Protein AF-0000000084542187 (afdb_homodimer)

Sequence (1370 aa):
MSKRGQSSFRRLLLSRILLLSLPVLLVGQYVTYRKARSALLETARLNLTESAVKKAAGIDEWAKSLRSSLILVAHSSVLQSGEEENFQGFLEEVVSELPFEVNCLQMTNLETNQMVASTCDEGARVQFPQDLWSATQSQNWAVSQSEAHIINVGTAEADKGFFPQHLDDSESDSPEGSRVLLRRQNNQLSLISIAPVYIADGEVNRLRYGLSLESYSLLRGEHTPKSLTGSTVILDEAGTIVAHPNPQWVGLNIRDHADSQRLESLLRSALAGRTNFIHLFAFEPNGEELLAGYHAIESPVFPKNYDSQWVILAVASLDDALYGLKDINSVLVVLILSLIIAIISAALYLSRDLARPLEKLRDYALQVNSIESHVEVPKNLKIREVEQLAQALRTMVDRLQSRAQALAFATKEARVANQLKDEFLRVISHELRTPLNGIINSLNLIQEGFCDDRDEEMEYLQMANDSALHLFDIVNDILDIALIEEGQLSLFLEPTDLGVILQEAIALQTLDLQQKGLDLNLMLSPEPLEVQADRDKLKQVFINIINNAVKFTKAGSITISSKLERFPNWGNAIASNSGQIIKASEQVIVTIVDTGIGVIPEKQSQLFQPFVMVDGSTTRESGGVGLGLVIARRLMEMMGGGIKLDSAGHDQGTTVTIAMPTLQAATPPSQNQKTTRKSKKKVKSMSKRGQSSFRRLLLSRILLLSLPVLLVGQYVTYRKARSALLETARLNLTESAVKKAAGIDEWAKSLRSSLILVAHSSVLQSGEEENFQGFLEEVVSELPFEVNCLQMTNLETNQMVASTCDEGARVQFPQDLWSATQSQNWAVSQSEAHIINVGTAEADKGFFPQHLDDSESDSPEGSRVLLRRQNNQLSLISIAPVYIADGEVNRLRYGLSLESYSLLRGEHTPKSLTGSTVILDEAGTIVAHPNPQWVGLNIRDHADSQRLESLLRSALAGRTNFIHLFAFEPNGEELLAGYHAIESPVFPKNYDSQWVILAVASLDDALYGLKDINSVLVVLILSLIIAIISAALYLSRDLARPLEKLRDYALQVNSIESHVEVPKNLKIREVEQLAQALRTMVDRLQSRAQALAFATKEARVANQLKDEFLRVISHELRTPLNGIINSLNLIQEGFCDDRDEEMEYLQMANDSALHLFDIVNDILDIALIEEGQLSLFLEPTDLGVILQEAIALQTLDLQQKGLDLNLMLSPEPLEVQADRDKLKQVFINIINNAVKFTKAGSITISSKLERFPNWGNAIASNSGQIIKASEQVIVTIVDTGIGVIPEKQSQLFQPFVMVDGSTTRESGGVGLGLVIARRLMEMMGGGIKLDSAGHDQGTTVTIAMPTLQAATPPSQNQKTTRKSKKKVKS

Organism: NCBI:txid376219

Secondary structure (DSSP, 8-state):
---TT-B-HHHHHHHHHHHHHHHHHHHHHHHHHHHHHHHHHHHHHHHHHHHHHHHHHHHHHHHHHHHHHHHHHHTBHHHHHT-GGGHHHHHHHHHHHSSS-EEEEEEEETTTTEEEEE-S-TT--PPPPTTSS-SEEES-----GGG-EEEESSSHHHHHHTS-TT--SS-TT-TTHHHHHHSS-TTEEEEEEEEEEEEEETTEEEEEEEEEEEEEEE------TT--S-EEEEE-TTSBEEE-SSGGGTT-BGGGSTTHHHHHHHHHHHHTT--EEEEESSSSTT---EEEEEEEEE--SSS--TT-EEEEEEEEEHHHHTHHHHHHHHHHHHHHHHHHHHHHHHHHHHHHHHHHHHHHHHHHHHH--STT--PPPP---SBHHHHHHHHHHHHHHHHHHHHHHHHHHHHHHHHHHHHHHHHHHHHHHHHHHHHHHHHHHHHHHHHTT--SSHHHHHHHHHHHHHHHHHHHHHHHHHHHHHHHHHT------EEEEHHHHHHHHHHTTHHHHHHHTPEEEEE--SS--EEEE-HHHHHHHHHHHHHHHHHT-SSSEEEEEEEEEE----------SS-------EEEEEEEEE-SS---HHHHGGGGSTT----SHHHHHH---S-HHHHHHHHHHHTT-EEEEE--STTS-EEEEEEEEBTTT--------------------/---TT-B-HHHHHHHHHHHHHHHHHHHHHHHHHHHHHHHHHHHHHHHHHHHHHHHHHHHHHHHHHHHHHHHHHHTBHHHHHT-GGGHHHHHHHHHHHSSS-EEEEEEEETTT--EEEE-S-TT--PPPPTTSS-SEES-TT---GGG-EEEEBTBHHHHHHTS-TT--SS-TT-TTHHHHHHSS-TTEEEEEEEEEEEEEETTEEEEEEEEEEEEEEE------TT--S-EEEEE-TT-BEEE-SSGGGTT-BGGGSTTHHHHHHHHHHHHTT--EEEEESSSSTT---EEEEEEEEE--SSS--TT-EEEEEEEEEHHHHTHHHHHHHHHHHHHHHHHHHHHHHHHHHHHHHHHHHHHHHHHHHHH--STT--PPPP---SBHHHHHHHHHHHHHHHHHHHHHHHHHHHHHHHHHHHHHHHHHHHHHHHHHHHHHHHHHHHHHHHHTT--SSHHHHHHHHHHHHHHHHHHHHHHHHHHHHHHHHTT------EEEEHHHHHHHHHHTTHHHHHHHTPEEEEE--SS--EEEE-HHHHHHHHHHHHHHHHHT-SSSEEEEEEEEEE----------SS-------EEEEEEEEE-SS---HHHHGGGGSTT----SHHHHHH---S-HHHHHHHHHHHTT-EEEEE--STTS-EEEEEEEEBGGG--------------------

Nearest PDB structures (foldseek):
  4q20-assembly1_A  TM=8.091E-01  e=2.703E-16  Caulobacter vibrioides CB15
  4q20-assembly1_B  TM=7.907E-01  e=6.398E-15  Caulobacter vibrioides CB15
  6qrj-assembly1_A-2  TM=7.492E-01  e=1.316E-12  Caulobacter vibrioides CB15
  6paj-assembly1_A  TM=6.955E-01  e=4.201E-12  Staphylococcus aureus
  6paj-assembly1_B  TM=6.581E-01  e=4.921E-12  Staphylococcus aureus

Radius of gyration: 72.89 Å; Cα contacts (8 Å, |Δi|>4): 2398; chains: 2; bounding box: 86×206×136 Å

pLDDT: mean 79.3, std 17.72, range [17.95, 97.19]

InterPro domains:
  IPR003594 Histidine kinase/HSP90-like ATPase domain [PF02518] (534-662)
  IPR003594 Histidine kinase/HSP90-like ATPase domain [SM00387] (533-664)
  IPR003660 HAMP domain [PS50885] (352-405)
  IPR003660 HAMP domain [SM00304] (352-405)
  IPR003661 Signal transduction histidine kinase, dimerisation/phosphoacceptor domain [PF00512] (421-487)
  IPR003661 Signal transduction histidine kinase, dimerisation/phosphoacceptor domain [SM00388] (420-487)
  IPR003661 Signal transduction histidine kinase, dimerisation/phosphoacceptor domain [cd00082] (418-482)
  IPR004358 Signal transduction histidine kinase-related protein, C-terminal [PR00344] (588-602)
  IPR004358 Signal transduction histidine kinase-related protein, C-terminal [PR00344] (606-616)
  IPR004358 Signal transduction histidine kinase-related protein, C-terminal [PR00344] (623-641)
  IPR004358 Signal transduction histidine kinase-related protein, C-terminal [PR00344] (648-661)
  IPR005467 Histidine kinase domain [PS50109] (427-664)
  IPR036097 Signal transduction histidine kinase, dimerisation/phosphoacceptor domain superfamily [SSF47384] (404-488)
  IPR036890 Histidine kinase/HSP90-like ATPase superfamily [G3DSA:3.30.565.10] (489-665)
  IPR036890 Histidine kinase/HSP90-like ATPase superfamily [SSF55874] (476-664)

Solvent-accessible surface area (backbone atoms only — not comparable to full-atom values): 72085 Å² total; per-residue (Å²): 129,83,61,92,72,48,40,43,59,44,56,46,44,40,52,50,47,47,65,46,43,48,58,52,51,54,52,36,51,51,52,42,50,50,51,43,47,50,40,41,48,52,32,36,41,50,28,10,21,52,32,5,45,52,52,41,50,50,52,52,43,50,51,35,38,51,37,30,50,46,47,36,54,33,43,14,36,65,61,28,64,64,52,67,86,52,44,46,64,36,54,55,34,47,60,72,40,46,57,58,55,69,66,29,43,37,34,28,29,66,84,77,70,40,76,72,30,62,63,47,66,96,80,82,54,78,42,78,73,83,82,75,62,68,61,61,39,72,64,67,74,77,62,54,56,84,57,34,41,27,38,52,71,67,45,72,70,38,49,74,59,30,34,70,69,78,72,55,80,70,78,77,77,46,74,64,66,47,47,66,58,48,68,61,43,75,25,47,46,46,41,32,33,34,27,64,25,48,28,76,53,88,81,34,22,34,58,45,35,34,38,39,38,31,32,52,45,78,49,74,44,68,94,44,77,41,40,41,51,20,29,51,33,30,27,38,73,88,35,31,24,71,28,31,61,51,63,87,50,40,55,41,47,44,77,79,39,84,46,20,68,60,52,49,51,48,50,53,40,21,75,70,70,41,72,46,61,50,82,37,55,44,77,45,92,85,56,48,45,30,35,30,5,30,23,53,43,74,43,72,43,55,79,70,52,97,78,46,32,29,37,24,29,7,38,32,46,43,66,26,49,41,43,54,49,59,58,44,52,54,43,50,52,53,37,52,54,51,47,52,53,34,50,52,53,40,23,53,53,48,26,52,64,60,45,49,50,48,49,54,52,26,51,48,32,62,60,50,74,45,82,82,50,82,73,72,72,82,72,85,56,54,32,40,66,57,40,52,30,41,50,27,44,44,53,28,51,49,52,54,37,52,50,40,50,54,32,48,52,51,28,51,51,31,45,51,55,40,51,54,50,44,54,46,44,37,54,50,27,57,58,53,46,54,37,47,49,48,26,48,51,30,49,47,40,51,75,70,58,70,46,90,46,71,68,52,41,51,50,32,50,48,49,21,44,52,25,46,53,50,48,51,50,52,38,51,50,48,31,49,50,28,28,54,76,68,66,65,64,78,78,65,72,36,88,30,54,49,61,60,42,52,51,54,34,49,60,74,41,43,64,61,34,58,73,52,60,44,45,78,45,80,50,64,58,91,61,87,46,55,26,47,32,30,65,69,60,51,34,50,34,47,35,42,54,51,48,48,41,56,64,48,30,75,58,52,44,38,38,40,35,38,45,81,40,72,45,73,55,68,76,60,76,69,79,81,84,80,76,72,74,81,70,63,49,38,29,39,38,38,38,42,36,25,48,14,49,38,40,48,69,88,50,55,75,48,37,56,31,79,54,34,63,79,91,56,84,64,48,73,71,64,59,80,71,32,45,52,57,26,50,33,37,53,52,31,43,75,53,66,28,40,66,47,78,48,36,89,13,78,62,60,2,38,37,39,39,38,39,34,44,23,52,84,54,64,61,64,79,73,80,62,78,70,73,77,77,75,76,76,63,94,68,84,131,130,84,60,93,72,48,40,42,58,43,56,48,43,40,52,50,48,46,65,45,44,47,58,51,52,54,52,36,50,50,53,43,50,52,50,44,48,50,38,41,49,53,33,36,40,51,28,10,21,50,32,6,45,51,52,41,51,50,52,52,43,49,50,36,38,52,36,30,51,47,47,36,53,33,44,14,36,66,60,27,66,64,51,64,86,53,45,46,63,38,53,55,35,47,61,72,37,46,57,58,56,69,68,28,44,38,34,28,29,67,84,78,71,41,76,71,28,63,64,45,64,97,81,80,56,77,43,77,73,83,81,76,62,69,62,64,40,75,65,95,61,76,62,56,54,84,59,34,41,29,39,53,71,65,46,73,68,38,48,73,60,29,34,71,69,78,73,56,81,69,76,77,79,44,76,64,64,46,47,66,57,49,67,61,43,72,25,46,46,46,41,32,35,34,27,64,25,48,28,76,52,88,84,36,27,33,57,46,34,35,37,38,37,31,30,54,46,79,50,75,44,68,93,43,78,41,39,40,51,20,29,50,33,30,27,39,75,88,34,33,24,70,28,32,63,53,61,87,50,39,57,40,46,43,77,80,38,85,45,22,68,60,51,49,51,48,50,52,40,22,73,71,70,41,71,46,61,49,82,38,56,43,78,46,91,85,56,47,44,30,35,31,5,30,24,54,42,74,42,73,43,55,78,68,50,98,79,44,31,30,37,25,29,7,38,30,46,43,67,26,48,41,44,52,50,59,58,44,50,54,43,51,53,53,39,51,54,49,46,52,52,34,51,53,52,39,24,52,54,48,26,52,64,62,44,49,49,48,48,53,53,26,51,50,30,62,59,53,75,46,83,80,50,83,73,72,69,81,72,84,57,52,31,39,67,56,41,51,30,42,51,25,42,44,54,27,50,49,51,53,36,52,50,39,49,52,33,49,51,49,29,51,54,29,47,51,55,38,50,53,50,42,54,46,43,37,53,51,28,56,59,53,47,54,38,47,47,48,25,48,53,30,48,46,41,50,76,71,59,71,46,90,46,71,68,52,40,50,49,32,50,47,49,20,43,53,24,47,54,49,48,51,51,52,39,50,49,48,31,49,50,28,29,53,76,68,66,64,63,79,80,65,70,36,86,30,54,48,61,62,41,51,50,53,34,48,60,74,42,44,67,60,35,58,73,51,60,42,44,78,45,80,50,63,57,90,61,88,44,55,25,45,31,29,64,68,59,51,32,48,36,46,36,42,53,50,50,49,41,54,66,45,29,75,59,52,44,36,38,41,35,40,45,81,41,73,45,74,58,68,78,61,80,78,75,84,82,79,76,72,75,83,70,68,50,40,30,38,36,38,37,39,35,25,49,15,47,38,40,48,69,87,51,55,74,47,38,56,31,80,55,33,62,78,91,56,83,64,48,74,71,63,59,80,70,31,45,53,59,26,50,33,37,52,52,30,43,74,54,67,27,41,64,47,78,48,38,88,13,79,62,59,1,37,36,38,38,37,39,35,42,24,52,84,56,66,63,66,78,74,79,64,74,68,74,74,72,74,76,74,58,93,78,80,130

Structure (mmCIF, N/CA/C/O backbone):
data_AF-0000000084542187-model_v1
#
loop_
_entity.id
_entity.type
_entity.pdbx_description
1 polymer 'histidine kinase'
#
loop_
_atom_site.group_PDB
_atom_site.id
_atom_site.type_symbol
_atom_site.label_atom_id
_atom_site.label_alt_id
_atom_site.label_comp_id
_atom_site.label_asym_id
_atom_site.label_entity_id
_atom_site.label_seq_id
_atom_site.pdbx_PDB_ins_code
_atom_site.Cartn_x
_atom_site.Cartn_y
_atom_site.Cartn_z
_atom_site.occupancy
_atom_site.B_iso_or_equiv
_atom_site.auth_seq_id
_atom_site.auth_comp_id
_atom_site.auth_asym_id
_atom_site.auth_atom_id
_atom_site.pdbx_PDB_model_num
ATOM 1 N N . MET A 1 1 ? 19.984 19.484 5.375 1 29.05 1 MET A N 1
ATOM 2 C CA . MET A 1 1 ? 20.516 18.125 5.562 1 29.05 1 MET A CA 1
ATOM 3 C C . MET A 1 1 ? 19.422 17.188 6.066 1 29.05 1 MET A C 1
ATOM 5 O O . MET A 1 1 ? 18.797 17.453 7.105 1 29.05 1 MET A O 1
ATOM 9 N N . SER A 1 2 ? 18.891 16.453 5.164 1 40.81 2 SER A N 1
ATOM 10 C CA . SER A 1 2 ? 17.812 15.492 5.406 1 40.81 2 SER A CA 1
ATOM 11 C C . SER A 1 2 ? 18.172 14.516 6.52 1 40.81 2 SER A C 1
ATOM 13 O O . SER A 1 2 ? 19.172 13.805 6.43 1 40.81 2 SER A O 1
ATOM 15 N N . LYS A 1 3 ? 17.938 14.773 7.625 1 46 3 LYS A N 1
ATOM 16 C CA . LYS A 1 3 ? 18.328 13.93 8.75 1 46 3 LYS A CA 1
ATOM 17 C C . LYS A 1 3 ? 17.984 12.469 8.492 1 46 3 LYS A C 1
ATOM 19 O O . LYS A 1 3 ? 16.922 12.172 7.922 1 46 3 LYS A O 1
ATOM 24 N N . ARG A 1 4 ? 18.859 11.531 8.648 1 50.44 4 ARG A N 1
ATOM 25 C CA . ARG A 1 4 ? 19.094 10.117 8.367 1 50.44 4 ARG A CA 1
ATOM 26 C C . ARG A 1 4 ? 17.875 9.281 8.688 1 50.44 4 ARG A C 1
ATOM 28 O O . ARG A 1 4 ? 17.672 8.211 8.102 1 50.44 4 ARG A O 1
ATOM 35 N N . GLY A 1 5 ? 16.906 9.688 9.547 1 53.62 5 GLY A N 1
ATOM 36 C CA . GLY A 1 5 ? 15.859 8.812 10.055 1 53.62 5 GLY A CA 1
ATOM 37 C C . GLY A 1 5 ? 14.5 9.109 9.461 1 53.62 5 GLY A C 1
ATOM 38 O O . GLY A 1 5 ? 13.5 8.484 9.836 1 53.62 5 GLY A O 1
ATOM 39 N N . GLN A 1 6 ? 14.438 10.094 8.602 1 61.91 6 GLN A N 1
ATOM 40 C CA . GLN A 1 6 ? 13.086 10.414 8.148 1 61.91 6 GLN A CA 1
ATOM 41 C C . GLN A 1 6 ? 12.805 9.805 6.777 1 61.91 6 GLN A C 1
ATOM 43 O O . GLN A 1 6 ? 13.609 9.93 5.855 1 61.91 6 GLN A O 1
ATOM 48 N N . SER A 1 7 ? 11.898 8.773 6.762 1 69.94 7 SER A N 1
ATOM 49 C CA . SER A 1 7 ? 11.547 8.156 5.484 1 69.94 7 SER A CA 1
ATOM 50 C C . SER A 1 7 ? 10.406 8.906 4.809 1 69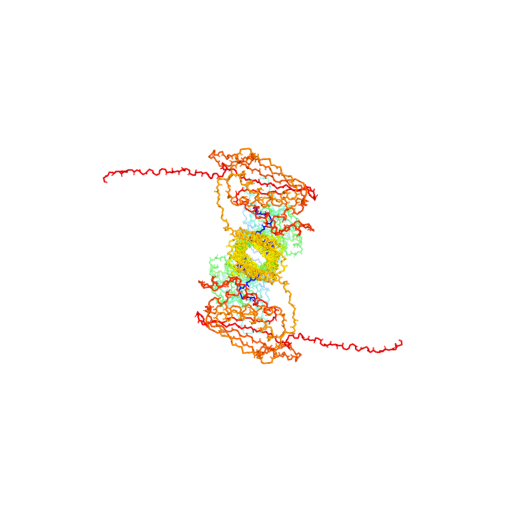.94 7 SER A C 1
ATOM 52 O O . SER A 1 7 ? 9.555 9.492 5.48 1 69.94 7 SER A O 1
ATOM 54 N N . SER A 1 8 ? 10.523 9.141 3.506 1 76.62 8 SER A N 1
ATOM 55 C CA . SER A 1 8 ? 9.469 9.766 2.709 1 76.62 8 SER A CA 1
ATOM 56 C C . SER A 1 8 ? 8.258 8.852 2.578 1 76.62 8 SER A C 1
ATOM 58 O O . SER A 1 8 ? 8.344 7.656 2.861 1 76.62 8 SER A O 1
ATOM 60 N N . PHE A 1 9 ? 7.059 9.398 2.346 1 78.94 9 PHE A N 1
ATOM 61 C CA . PHE A 1 9 ? 5.852 8.617 2.08 1 78.94 9 PHE A CA 1
ATOM 62 C C . PHE A 1 9 ? 6.133 7.504 1.081 1 78.94 9 PHE A C 1
ATOM 64 O O . PHE A 1 9 ? 5.684 6.371 1.263 1 78.94 9 PHE A O 1
ATOM 71 N N . ARG A 1 10 ? 6.945 7.832 0.007 1 74.81 10 ARG A N 1
ATOM 72 C CA . ARG A 1 10 ? 7.234 6.879 -1.06 1 74.81 10 ARG A CA 1
ATOM 73 C C . ARG A 1 10 ? 8.023 5.684 -0.527 1 74.81 10 ARG A C 1
ATOM 75 O O . ARG A 1 10 ? 7.664 4.535 -0.789 1 74.81 10 ARG A O 1
ATOM 82 N N . ARG A 1 11 ? 9 5.977 0.173 1 75.81 11 ARG A N 1
ATOM 83 C CA . ARG A 1 11 ? 9.859 4.91 0.678 1 75.81 11 ARG A CA 1
ATOM 84 C C . ARG A 1 11 ? 9.133 4.066 1.72 1 75.81 11 ARG A C 1
ATOM 86 O O . ARG A 1 11 ? 9.297 2.844 1.76 1 75.81 11 ARG A O 1
ATOM 93 N N . LEU A 1 12 ? 8.328 4.734 2.492 1 77.81 12 LEU A N 1
ATOM 94 C CA . LEU A 1 12 ? 7.617 4.008 3.535 1 77.81 12 LEU A CA 1
ATOM 95 C C . LEU A 1 12 ? 6.547 3.1 2.93 1 77.81 12 LEU A C 1
ATOM 97 O O . LEU A 1 12 ? 6.426 1.936 3.316 1 77.81 12 LEU A O 1
ATOM 101 N N . LEU A 1 13 ? 5.82 3.648 1.978 1 78.75 13 LEU A N 1
ATOM 102 C CA . LEU A 1 13 ? 4.785 2.857 1.326 1 78.75 13 LEU A CA 1
ATOM 103 C C . LEU A 1 13 ? 5.391 1.677 0.576 1 78.75 13 LEU A C 1
ATOM 105 O O . LEU A 1 13 ? 4.914 0.545 0.701 1 78.75 13 LEU A O 1
ATOM 109 N N . LEU A 1 14 ? 6.512 1.955 -0.13 1 78.25 14 LEU A N 1
ATOM 110 C CA . LEU A 1 14 ? 7.164 0.913 -0.914 1 78.25 14 LEU A CA 1
ATOM 111 C C . LEU A 1 14 ? 7.742 -0.169 -0.007 1 78.25 14 LEU A C 1
ATOM 113 O O . LEU A 1 14 ? 7.523 -1.36 -0.239 1 78.25 14 LEU A O 1
ATOM 117 N N . SER A 1 15 ? 8.43 0.239 0.986 1 77.56 15 SER A N 1
ATOM 118 C CA . SER A 1 15 ? 9.086 -0.723 1.863 1 77.56 15 SER A CA 1
ATOM 119 C C . SER A 1 15 ? 8.062 -1.554 2.637 1 77.56 15 SER A C 1
ATOM 121 O O . SER A 1 15 ? 8.211 -2.773 2.75 1 77.56 15 SER A O 1
ATOM 123 N N . ARG A 1 16 ? 7.047 -1.008 3.041 1 76.88 16 ARG A N 1
ATOM 124 C CA . ARG A 1 16 ? 6.086 -1.729 3.867 1 76.88 16 ARG A CA 1
ATOM 125 C C . ARG A 1 16 ? 5.215 -2.646 3.018 1 76.88 16 ARG A C 1
ATOM 127 O O . ARG A 1 16 ? 4.922 -3.777 3.414 1 76.88 16 ARG A O 1
ATOM 134 N N . ILE A 1 17 ? 4.828 -2.143 1.837 1 76.56 17 ILE A N 1
ATOM 135 C CA . ILE A 1 17 ? 4.012 -2.969 0.957 1 76.56 17 ILE A CA 1
ATOM 136 C C . ILE A 1 17 ? 4.832 -4.148 0.443 1 76.56 17 ILE A C 1
ATOM 138 O O . ILE A 1 17 ? 4.355 -5.285 0.431 1 76.56 17 ILE A O 1
ATOM 142 N N . LEU A 1 18 ? 6.086 -3.844 0.124 1 76.81 18 LEU A N 1
ATOM 143 C CA . LEU A 1 18 ? 6.953 -4.902 -0.381 1 76.81 18 LEU A CA 1
ATOM 144 C C . LEU A 1 18 ? 7.301 -5.895 0.722 1 76.81 18 LEU A C 1
ATOM 146 O O . LEU A 1 18 ? 7.375 -7.102 0.476 1 76.81 18 LEU A O 1
ATOM 150 N N . LEU A 1 19 ? 7.477 -5.453 1.941 1 77.06 19 LEU A N 1
ATOM 151 C CA . LEU A 1 19 ? 7.844 -6.305 3.066 1 77.06 19 LEU A CA 1
ATOM 152 C C . LEU A 1 19 ? 6.711 -7.273 3.404 1 77.06 19 LEU A C 1
ATOM 154 O O . LEU A 1 19 ? 6.965 -8.422 3.781 1 77.06 19 LEU A O 1
ATOM 158 N N . LEU A 1 20 ? 5.5 -6.918 3.117 1 75.19 20 LEU A N 1
ATOM 159 C CA . LEU A 1 20 ? 4.383 -7.781 3.479 1 75.19 20 LEU A CA 1
ATOM 160 C C . LEU A 1 20 ? 3.959 -8.648 2.295 1 75.19 20 LEU A C 1
ATOM 162 O O . LEU A 1 20 ? 3.586 -9.805 2.473 1 75.19 20 LEU A O 1
ATOM 166 N N . SER A 1 21 ? 4.102 -8.094 1.092 1 76.5 21 SER A N 1
ATOM 167 C CA . SER A 1 21 ? 3.584 -8.812 -0.068 1 76.5 21 SER A CA 1
ATOM 168 C C . SER A 1 21 ? 4.633 -9.758 -0.644 1 76.5 21 SER A C 1
ATOM 170 O O . SER A 1 21 ? 4.297 -10.836 -1.139 1 76.5 21 SER A O 1
ATOM 172 N N . LEU A 1 22 ? 5.945 -9.461 -0.521 1 78.56 22 LEU A N 1
ATOM 173 C CA . LEU A 1 22 ? 6.992 -10.227 -1.188 1 78.56 22 LEU A CA 1
ATOM 174 C C . LEU A 1 22 ? 7.133 -11.609 -0.567 1 78.56 22 LEU A C 1
ATOM 176 O O . LEU A 1 22 ? 7.207 -12.609 -1.283 1 78.56 22 LEU A O 1
ATOM 180 N N . PRO A 1 23 ? 7.113 -11.727 0.768 1 78.44 23 PRO A N 1
ATOM 181 C CA . PRO A 1 23 ? 7.203 -13.078 1.329 1 78.44 23 PRO A CA 1
ATOM 182 C C . PRO A 1 23 ? 6.02 -13.961 0.933 1 78.44 23 PRO A C 1
ATOM 184 O O . PRO A 1 23 ? 6.195 -15.156 0.674 1 78.44 23 PRO A O 1
ATOM 187 N N . VAL A 1 24 ? 4.836 -13.469 0.835 1 76.94 24 VAL A N 1
ATOM 188 C CA . VAL A 1 24 ? 3.65 -14.227 0.457 1 76.94 24 VAL A CA 1
ATOM 189 C C . VAL A 1 24 ? 3.758 -14.664 -1.003 1 76.94 24 VAL A C 1
ATOM 191 O O . VAL A 1 24 ? 3.4 -15.797 -1.349 1 76.94 24 VAL A O 1
ATOM 194 N N . LEU A 1 25 ? 4.328 -13.805 -1.816 1 78.69 25 LEU A N 1
ATOM 195 C CA . LEU A 1 25 ? 4.5 -14.125 -3.23 1 78.69 25 LEU A CA 1
ATOM 196 C C . LEU A 1 25 ? 5.547 -15.211 -3.42 1 78.69 25 LEU A C 1
ATOM 198 O O . LEU A 1 25 ? 5.34 -16.156 -4.188 1 78.69 25 LEU A O 1
ATOM 202 N N . LEU A 1 26 ? 6.648 -15.164 -2.672 1 81.88 26 LEU A N 1
ATOM 203 C CA . LEU A 1 26 ? 7.73 -16.125 -2.807 1 81.88 26 LEU A CA 1
ATOM 204 C C . LEU A 1 26 ? 7.32 -17.484 -2.25 1 81.88 26 LEU A C 1
ATOM 206 O O . LEU A 1 26 ? 7.582 -18.531 -2.865 1 81.88 26 LEU A O 1
ATOM 210 N N . VAL A 1 27 ? 6.625 -17.469 -1.09 1 81.06 27 VAL A N 1
ATOM 211 C CA . VAL A 1 27 ? 6.141 -18.719 -0.508 1 81.06 27 VAL A CA 1
ATOM 212 C C . VAL A 1 27 ? 5.066 -19.328 -1.406 1 81.06 27 VAL A C 1
ATOM 214 O O . VAL A 1 27 ? 5.039 -20.547 -1.621 1 81.06 27 VAL A O 1
ATOM 217 N N . GLY A 1 28 ? 4.195 -18.469 -1.953 1 76.88 28 GLY A N 1
ATOM 218 C CA . GLY A 1 28 ? 3.172 -18.953 -2.867 1 76.88 28 GLY A CA 1
ATOM 219 C C . GLY A 1 28 ? 3.74 -19.578 -4.125 1 76.88 28 GLY A C 1
ATOM 220 O O . GLY A 1 28 ? 3.271 -20.625 -4.57 1 76.88 28 GLY A O 1
ATOM 221 N N . GLN A 1 29 ? 4.801 -19.016 -4.66 1 79.75 29 GLN A N 1
ATOM 222 C CA . GLN A 1 29 ? 5.461 -19.562 -5.836 1 79.75 29 GLN A CA 1
ATOM 223 C C . GLN A 1 29 ? 6.102 -20.922 -5.523 1 79.75 29 GLN A C 1
ATOM 225 O O . GLN A 1 29 ? 5.988 -21.859 -6.312 1 79.75 29 GLN A O 1
ATOM 230 N N . TYR A 1 30 ? 6.656 -21 -4.363 1 84.06 30 TYR A N 1
ATOM 231 C CA . TYR A 1 30 ? 7.328 -22.234 -3.959 1 84.06 30 TYR A CA 1
ATOM 232 C C . TYR A 1 30 ? 6.32 -23.359 -3.758 1 84.06 30 TYR A C 1
ATOM 234 O O . TYR A 1 30 ? 6.535 -24.484 -4.219 1 84.06 30 TYR A O 1
ATOM 242 N N . VAL A 1 31 ? 5.266 -23.047 -3.146 1 81.5 31 VAL A N 1
ATOM 243 C CA . VAL A 1 31 ? 4.254 -24.062 -2.855 1 81.5 31 VAL A CA 1
ATOM 244 C C . VAL A 1 31 ? 3.576 -24.5 -4.152 1 81.5 31 VAL A C 1
ATOM 246 O O . VAL A 1 31 ? 3.311 -25.688 -4.348 1 81.5 31 VAL A O 1
ATOM 249 N N . THR A 1 32 ? 3.287 -23.531 -5.039 1 79.88 32 THR A N 1
ATOM 250 C CA . THR A 1 32 ? 2.67 -23.875 -6.316 1 79.88 32 THR A CA 1
ATOM 251 C C . THR A 1 32 ? 3.605 -24.734 -7.156 1 79.88 32 THR A C 1
ATOM 253 O O . THR A 1 32 ? 3.174 -25.734 -7.754 1 79.88 32 THR A O 1
ATOM 256 N N . TYR A 1 33 ? 4.871 -24.391 -7.156 1 85 33 TYR A N 1
ATOM 257 C CA . TYR A 1 33 ? 5.863 -25.156 -7.906 1 85 33 TYR A CA 1
ATOM 258 C C . TYR A 1 33 ? 5.977 -26.578 -7.367 1 85 33 TYR A C 1
ATOM 260 O O . TYR A 1 33 ? 5.996 -27.547 -8.141 1 85 33 TYR A O 1
ATOM 268 N N . ARG A 1 34 ? 5.988 -26.719 -6.07 1 84.12 34 ARG A N 1
ATOM 269 C CA . ARG A 1 34 ? 6.125 -28.031 -5.453 1 84.12 34 ARG A CA 1
ATOM 270 C C . ARG A 1 34 ? 4.891 -28.891 -5.711 1 84.12 34 ARG A C 1
ATOM 272 O O . ARG A 1 34 ? 5.008 -30.094 -5.969 1 84.12 34 ARG A O 1
ATOM 279 N N . LYS A 1 35 ? 3.797 -28.312 -5.664 1 83.12 35 LYS A N 1
ATOM 280 C CA . LYS A 1 35 ? 2.568 -29.062 -5.91 1 83.12 35 LYS A CA 1
ATOM 281 C C . LYS A 1 35 ? 2.461 -29.469 -7.371 1 83.12 35 LYS A C 1
ATOM 283 O O . LYS A 1 35 ? 2.025 -30.594 -7.676 1 83.12 35 LYS A O 1
ATOM 288 N N . ALA A 1 36 ? 2.832 -28.562 -8.25 1 83.38 36 ALA A N 1
ATOM 289 C CA . ALA A 1 36 ? 2.859 -28.906 -9.664 1 83.38 36 ALA A CA 1
ATOM 290 C C . ALA A 1 36 ? 3.834 -30.047 -9.938 1 83.38 36 ALA A C 1
ATOM 292 O O . ALA A 1 36 ? 3.512 -30.984 -10.672 1 83.38 36 ALA A O 1
ATOM 293 N N . ARG A 1 37 ? 4.945 -29.906 -9.297 1 86.25 37 ARG A N 1
ATOM 294 C CA . ARG A 1 37 ? 5.953 -30.953 -9.461 1 86.25 37 ARG A CA 1
ATOM 295 C C . ARG A 1 37 ? 5.438 -32.281 -8.945 1 86.25 37 ARG A C 1
ATOM 297 O O . ARG A 1 37 ? 5.598 -33.312 -9.609 1 86.25 37 ARG A O 1
ATOM 304 N N . SER A 1 38 ? 4.77 -32.312 -7.816 1 86.25 38 SER A N 1
ATOM 305 C CA . SER A 1 38 ? 4.238 -33.531 -7.238 1 86.25 38 SER A CA 1
ATOM 306 C C . SER A 1 38 ? 3.15 -34.125 -8.117 1 86.25 38 SER A C 1
ATOM 308 O O . SER A 1 38 ? 3.1 -35.344 -8.305 1 86.25 38 SER A O 1
ATOM 310 N N . ALA A 1 39 ? 2.33 -33.312 -8.641 1 83.44 39 ALA A N 1
ATOM 311 C CA . ALA A 1 39 ? 1.254 -33.781 -9.508 1 83.44 39 ALA A CA 1
ATOM 312 C C . ALA A 1 39 ? 1.812 -34.406 -10.781 1 83.44 39 ALA A C 1
ATOM 314 O O . ALA A 1 39 ? 1.364 -35.5 -11.195 1 83.44 39 ALA A O 1
ATOM 315 N N . LEU A 1 40 ? 2.771 -33.812 -11.375 1 86.5 40 LEU A N 1
ATOM 316 C CA . LEU A 1 40 ? 3.375 -34.344 -12.594 1 86.5 40 LEU A CA 1
ATOM 317 C C . LEU A 1 40 ? 4.152 -35.625 -12.32 1 86.5 40 LEU A C 1
ATOM 319 O O . LEU A 1 40 ? 4.152 -36.531 -13.141 1 86.5 40 LEU A O 1
ATOM 323 N N . LEU A 1 41 ? 4.777 -35.625 -11.148 1 88.12 41 LEU A N 1
ATOM 324 C CA . LEU A 1 41 ? 5.539 -36.812 -10.773 1 88.12 41 LEU A CA 1
ATOM 325 C C . LEU A 1 41 ? 4.617 -38 -10.586 1 88.12 41 LEU A C 1
ATOM 327 O O . LEU A 1 41 ? 4.941 -39.125 -11.008 1 88.12 41 LEU A O 1
ATOM 331 N N . GLU A 1 42 ? 3.486 -37.781 -9.984 1 87 42 GLU A N 1
ATOM 332 C CA . GLU A 1 42 ? 2.531 -38.875 -9.766 1 87 42 GLU A CA 1
ATOM 333 C C . GLU A 1 42 ? 1.99 -39.406 -11.094 1 87 42 GLU A C 1
ATOM 335 O O . GLU A 1 42 ? 1.829 -40.625 -11.258 1 87 42 GLU A O 1
ATOM 340 N N . THR A 1 43 ? 1.733 -38.5 -11.961 1 87.25 43 THR A N 1
ATOM 341 C CA . THR A 1 43 ? 1.27 -38.906 -13.281 1 87.25 43 THR A CA 1
ATOM 342 C C . THR A 1 43 ? 2.346 -39.719 -14.008 1 87.25 43 THR A C 1
ATOM 344 O O . THR A 1 43 ? 2.057 -40.75 -14.625 1 87.25 43 THR A O 1
ATOM 347 N N . ALA A 1 44 ? 3.531 -39.219 -13.969 1 89.88 44 ALA A N 1
ATOM 348 C CA . ALA A 1 44 ? 4.641 -39.906 -14.633 1 89.88 44 ALA A CA 1
ATOM 349 C C . ALA A 1 44 ? 4.867 -41.281 -14.047 1 89.88 44 ALA A C 1
ATOM 351 O O . ALA A 1 44 ? 5.062 -42.25 -14.789 1 89.88 44 ALA A O 1
ATOM 352 N N . ARG A 1 45 ? 4.793 -41.406 -12.727 1 88.94 45 ARG A N 1
ATOM 353 C CA . ARG A 1 45 ? 4.996 -42.656 -12.031 1 88.94 45 ARG A CA 1
ATOM 354 C C . ARG A 1 45 ? 3.951 -43.688 -12.453 1 88.94 45 ARG A C 1
ATOM 356 O O . ARG A 1 45 ? 4.285 -44.844 -12.75 1 88.94 45 ARG A O 1
ATOM 363 N N . LEU A 1 46 ? 2.771 -43.281 -12.508 1 88.5 46 LEU A N 1
ATOM 364 C CA . LEU A 1 46 ? 1.685 -44.188 -12.859 1 88.5 46 LEU A CA 1
ATOM 365 C C . LEU A 1 46 ? 1.809 -44.656 -14.305 1 88.5 46 LEU A C 1
ATOM 367 O O . LEU A 1 46 ? 1.671 -45.844 -14.594 1 88.5 46 LEU A O 1
ATOM 371 N N . ASN A 1 47 ? 2.062 -43.75 -15.203 1 90.69 47 ASN A N 1
ATOM 372 C CA . ASN A 1 47 ? 2.111 -44.094 -16.625 1 90.69 47 ASN A CA 1
ATOM 373 C C . ASN A 1 47 ? 3.344 -44.938 -16.953 1 90.69 47 ASN A C 1
ATOM 375 O O . ASN A 1 47 ? 3.293 -45.812 -17.828 1 90.69 47 ASN A O 1
ATOM 379 N N . LEU A 1 48 ? 4.426 -44.688 -16.281 1 90.5 48 LEU A N 1
ATOM 380 C CA . LEU A 1 48 ? 5.609 -45.5 -16.484 1 90.5 48 LEU A CA 1
ATOM 381 C C . LEU A 1 48 ? 5.383 -46.906 -15.961 1 90.5 48 LEU A C 1
ATOM 383 O O . LEU A 1 48 ? 5.859 -47.906 -16.547 1 90.5 48 LEU A O 1
ATOM 387 N N . THR A 1 49 ? 4.699 -47 -14.844 1 91 49 THR A N 1
ATOM 388 C CA . THR A 1 49 ? 4.367 -48.312 -14.305 1 91 49 THR A CA 1
ATOM 389 C C . THR A 1 49 ? 3.457 -49.094 -15.258 1 91 49 THR A C 1
ATOM 391 O O . THR A 1 49 ? 3.672 -50.281 -15.516 1 91 49 THR A O 1
ATOM 394 N N . GLU A 1 50 ? 2.49 -48.375 -15.766 1 89.31 50 GLU A N 1
ATOM 395 C CA . GLU A 1 50 ? 1.607 -49 -16.734 1 89.31 50 GLU A CA 1
ATOM 396 C C . GLU A 1 50 ? 2.373 -49.406 -18 1 89.31 50 GLU A C 1
ATOM 398 O O . GLU A 1 50 ? 2.082 -50.438 -18.609 1 89.31 50 GLU A O 1
ATOM 403 N N . SER A 1 51 ? 3.281 -48.562 -18.391 1 90.88 51 SER A N 1
ATOM 404 C CA . SER A 1 51 ? 4.117 -48.875 -19.547 1 90.88 51 SER A CA 1
ATOM 405 C C . SER A 1 51 ? 4.945 -50.125 -19.297 1 90.88 51 SER A C 1
ATOM 407 O O . SER A 1 51 ? 5.074 -51 -20.188 1 90.88 51 SER A O 1
ATOM 409 N N . ALA A 1 52 ? 5.496 -50.25 -18.094 1 91.56 52 ALA A N 1
ATOM 410 C CA . ALA A 1 52 ? 6.281 -51.406 -17.75 1 91.56 52 ALA A CA 1
ATOM 411 C C . ALA A 1 52 ? 5.434 -52.688 -17.797 1 91.56 52 ALA A C 1
ATOM 413 O O . ALA A 1 52 ? 5.887 -53.719 -18.281 1 91.56 52 ALA A O 1
ATOM 414 N N . VAL A 1 53 ? 4.254 -52.594 -17.312 1 90.31 53 VAL A N 1
ATOM 415 C CA . VAL A 1 53 ? 3.342 -53.719 -17.328 1 90.31 53 VAL A CA 1
ATOM 416 C C . VAL A 1 53 ? 3.053 -54.125 -18.766 1 90.31 53 VAL A C 1
ATOM 418 O O . VAL A 1 53 ? 3.08 -55.312 -19.094 1 90.31 53 VAL A O 1
ATOM 421 N N . LYS A 1 54 ? 2.82 -53.188 -19.594 1 88.5 54 LYS A N 1
ATOM 422 C CA . LYS A 1 54 ? 2.512 -53.469 -20.984 1 88.5 54 LYS A CA 1
ATOM 423 C C . LYS A 1 54 ? 3.723 -54.062 -21.703 1 88.5 54 LYS A C 1
ATOM 425 O O . LYS A 1 54 ? 3.586 -55 -22.5 1 88.5 54 LYS A O 1
ATOM 430 N N . LYS A 1 55 ? 4.848 -53.5 -21.469 1 90.88 55 LYS A N 1
ATOM 431 C CA . LYS A 1 55 ? 6.074 -54 -22.078 1 90.88 55 LYS A CA 1
ATOM 432 C C . LYS A 1 55 ? 6.355 -55.438 -21.625 1 90.88 55 LYS A C 1
ATOM 434 O O . LYS A 1 55 ? 6.77 -56.281 -22.422 1 90.88 55 LYS A O 1
ATOM 439 N N . ALA A 1 56 ? 6.125 -55.688 -20.359 1 91.88 56 ALA A N 1
ATOM 440 C CA . ALA A 1 56 ? 6.312 -57.031 -19.812 1 91.88 56 ALA A CA 1
ATOM 441 C C . ALA A 1 56 ? 5.367 -58.031 -20.469 1 91.88 56 ALA A C 1
ATOM 443 O O . ALA A 1 56 ? 5.777 -59.125 -20.828 1 91.88 56 ALA A O 1
ATOM 444 N N . ALA A 1 57 ? 4.191 -57.594 -20.625 1 88.81 57 ALA A N 1
ATOM 445 C CA . ALA A 1 57 ? 3.219 -58.469 -21.297 1 88.81 57 ALA A CA 1
ATOM 446 C C . ALA A 1 57 ? 3.635 -58.75 -22.734 1 88.81 57 ALA A C 1
ATOM 448 O O . ALA A 1 57 ? 3.488 -59.906 -23.203 1 88.81 57 ALA A O 1
ATOM 449 N N . GLY A 1 58 ? 4.133 -57.75 -23.391 1 88.62 58 GLY A N 1
ATOM 450 C CA . GLY A 1 58 ? 4.602 -57.938 -24.75 1 88.62 58 GLY A CA 1
ATOM 451 C C . GLY A 1 58 ? 5.746 -58.938 -24.859 1 88.62 58 GLY A C 1
ATOM 452 O O . GLY A 1 58 ? 5.758 -59.781 -25.766 1 88.62 58 GLY A O 1
ATOM 453 N N . ILE A 1 59 ? 6.621 -58.875 -23.984 1 90.81 59 ILE A N 1
ATOM 454 C CA . ILE A 1 59 ? 7.781 -59.75 -23.984 1 90.81 59 ILE A CA 1
ATOM 455 C C . ILE A 1 59 ? 7.34 -61.188 -23.656 1 90.81 59 ILE A C 1
ATOM 457 O O . ILE A 1 59 ? 7.809 -62.125 -24.266 1 90.81 59 ILE A O 1
ATOM 461 N N . ASP A 1 60 ? 6.492 -61.312 -22.719 1 90.56 60 ASP A N 1
ATOM 462 C CA . ASP A 1 60 ? 5.973 -62.594 -22.344 1 90.56 60 ASP A CA 1
ATOM 463 C C . ASP A 1 60 ? 5.246 -63.281 -23.5 1 90.56 60 ASP A C 1
ATOM 465 O O . ASP A 1 60 ? 5.457 -64.438 -23.781 1 90.56 60 ASP A O 1
ATOM 469 N N . GLU A 1 61 ? 4.461 -62.5 -24.141 1 87.81 61 GLU A N 1
ATOM 470 C CA . GLU A 1 61 ? 3.723 -63.031 -25.281 1 87.81 61 GLU A CA 1
ATOM 471 C C . GLU A 1 61 ? 4.664 -63.406 -26.422 1 87.81 61 GLU A C 1
ATOM 473 O O . GLU A 1 61 ? 4.453 -64.438 -27.094 1 87.81 61 GLU A O 1
ATOM 478 N N . TRP A 1 62 ? 5.625 -62.625 -26.641 1 89.88 62 TRP A N 1
ATOM 479 C CA . TRP A 1 62 ? 6.617 -62.906 -27.672 1 89.88 62 TRP A CA 1
ATOM 480 C C . TRP A 1 62 ? 7.34 -64.188 -27.375 1 89.88 62 TRP A C 1
ATOM 482 O O . TRP A 1 62 ? 7.496 -65.062 -28.266 1 89.88 62 TRP A O 1
ATOM 492 N N . ALA A 1 63 ? 7.711 -64.438 -26.188 1 90.5 63 ALA A N 1
ATOM 493 C CA . ALA A 1 63 ? 8.406 -65.625 -25.797 1 90.5 63 ALA A CA 1
ATOM 494 C C . ALA A 1 63 ? 7.512 -66.875 -25.969 1 90.5 63 ALA A C 1
ATOM 496 O O . ALA A 1 63 ? 7.953 -67.875 -26.484 1 90.5 63 ALA A O 1
ATOM 497 N N . LYS A 1 64 ? 6.328 -66.688 -25.594 1 88.25 64 LYS A N 1
ATOM 498 C CA . LYS A 1 64 ? 5.383 -67.812 -25.75 1 88.25 64 LYS A CA 1
ATOM 499 C C . LYS A 1 64 ? 5.148 -68.125 -27.234 1 88.25 64 LYS A C 1
ATOM 501 O O . LYS A 1 64 ? 5.039 -69.312 -27.609 1 88.25 64 LYS A O 1
ATOM 506 N N . SER A 1 65 ? 5.078 -67.062 -27.969 1 90.5 65 SER A N 1
ATOM 507 C CA . SER A 1 65 ? 4.887 -67.25 -29.391 1 90.5 65 SER A CA 1
ATOM 508 C C . SER A 1 65 ? 6.07 -68 -30.031 1 90.5 65 SER A C 1
ATOM 510 O O . SER A 1 65 ? 5.891 -68.812 -30.906 1 90.5 65 SER A O 1
ATOM 512 N N . LEU A 1 66 ? 7.199 -67.625 -29.625 1 91.12 66 LEU A N 1
ATOM 513 C CA . LEU A 1 66 ? 8.406 -68.312 -30.125 1 91.12 66 LEU A CA 1
ATOM 514 C C . LEU A 1 66 ? 8.383 -69.812 -29.812 1 91.12 66 LEU A C 1
ATOM 516 O O . LEU A 1 66 ? 8.617 -70.625 -30.703 1 91.12 66 LEU A O 1
ATOM 520 N N . ARG A 1 67 ? 8.07 -70.125 -28.656 1 90.25 67 ARG A N 1
ATOM 521 C CA . ARG A 1 67 ? 8.039 -71.5 -28.234 1 90.25 67 ARG A CA 1
ATOM 522 C C . ARG A 1 67 ? 6.977 -72.312 -28.984 1 90.25 67 ARG A C 1
ATOM 524 O O . ARG A 1 67 ? 7.246 -73.375 -29.516 1 90.25 67 ARG A O 1
ATOM 531 N N . SER A 1 68 ? 5.859 -71.688 -29 1 89.62 68 SER A N 1
ATOM 532 C CA . SER A 1 68 ? 4.734 -72.375 -29.656 1 89.62 68 SER A CA 1
ATOM 533 C C . SER A 1 68 ? 4.988 -72.562 -31.141 1 89.62 68 SER A C 1
ATOM 535 O O . SER A 1 68 ? 4.727 -73.625 -31.688 1 89.62 68 SER A O 1
ATOM 537 N N . SER A 1 69 ? 5.492 -71.562 -31.781 1 90.44 69 SER A N 1
ATOM 538 C CA . SER A 1 69 ? 5.754 -71.688 -33.219 1 90.44 69 SER A CA 1
ATOM 539 C C . SER A 1 69 ? 6.805 -72.75 -33.531 1 90.44 69 SER A C 1
ATOM 541 O O . SER A 1 69 ? 6.66 -73.5 -34.469 1 90.44 69 SER A O 1
ATOM 543 N N . LEU A 1 70 ? 7.785 -72.75 -32.75 1 91.94 70 LEU A N 1
ATOM 544 C CA . LEU A 1 70 ? 8.859 -73.75 -33 1 91.94 70 LEU A CA 1
ATOM 545 C C . LEU A 1 70 ? 8.375 -75.188 -32.781 1 91.94 70 LEU A C 1
ATOM 547 O O . LEU A 1 70 ? 8.734 -76.062 -33.562 1 91.94 70 LEU A O 1
ATOM 551 N N . ILE A 1 71 ? 7.602 -75.375 -31.797 1 90.5 71 ILE A N 1
ATOM 552 C CA . ILE A 1 71 ? 7.082 -76.688 -31.531 1 90.5 71 ILE A CA 1
ATOM 553 C C . ILE A 1 71 ? 6.168 -77.125 -32.688 1 90.5 71 ILE A C 1
ATOM 555 O O . ILE A 1 71 ? 6.176 -78.312 -33.094 1 90.5 71 ILE A O 1
ATOM 559 N N . LEU A 1 72 ? 5.402 -76.25 -33.125 1 89.38 72 LEU A N 1
ATOM 560 C CA . LEU A 1 72 ? 4.508 -76.562 -34.25 1 89.38 72 LEU A CA 1
ATOM 561 C C . LEU A 1 72 ? 5.301 -76.875 -35.5 1 89.38 72 LEU A C 1
ATOM 563 O O . LEU A 1 72 ? 4.941 -77.75 -36.281 1 89.38 72 LEU A O 1
ATOM 567 N N . VAL A 1 73 ? 6.344 -76.188 -35.719 1 90.75 73 VAL A N 1
ATOM 568 C CA . VAL A 1 73 ? 7.207 -76.438 -36.875 1 90.75 73 VAL A CA 1
ATOM 569 C C . VAL A 1 73 ? 7.844 -77.812 -36.75 1 90.75 73 VAL A C 1
ATOM 571 O O . VAL A 1 73 ? 7.926 -78.562 -37.719 1 90.75 73 VAL A O 1
ATOM 574 N N . ALA A 1 74 ? 8.219 -78.125 -35.562 1 90.88 74 ALA A N 1
ATOM 575 C CA . ALA A 1 74 ? 8.883 -79.438 -35.312 1 90.88 74 ALA A CA 1
ATOM 576 C C . ALA A 1 74 ? 7.938 -80.562 -35.594 1 90.88 74 ALA A C 1
ATOM 578 O O . ALA A 1 74 ? 8.383 -81.688 -35.938 1 90.88 74 ALA A O 1
ATOM 579 N N . HIS A 1 75 ? 6.688 -80.375 -35.5 1 88.81 75 HIS A N 1
ATOM 580 C CA . HIS A 1 75 ? 5.699 -81.375 -35.688 1 88.81 75 HIS A CA 1
ATOM 581 C C . HIS A 1 75 ? 5.113 -81.375 -37.094 1 88.81 75 HIS A C 1
ATOM 583 O O . HIS A 1 75 ? 4.086 -82 -37.375 1 88.81 75 HIS A O 1
ATOM 589 N N . SER A 1 76 ? 5.703 -80.625 -37.938 1 89 76 SER A N 1
ATOM 590 C CA . SER A 1 76 ? 5.246 -80.562 -39.312 1 89 76 SER A CA 1
ATOM 591 C C . SER A 1 76 ? 5.469 -81.875 -40.062 1 89 76 SER A C 1
ATOM 593 O O . SER A 1 76 ? 6.383 -82.625 -39.719 1 89 76 SER A O 1
ATOM 595 N N . SER A 1 77 ? 4.68 -82.062 -41.031 1 87.69 77 SER A N 1
ATOM 596 C CA . SER A 1 77 ? 4.762 -83.312 -41.812 1 87.69 77 SER A CA 1
ATOM 597 C C . SER A 1 77 ? 6.066 -83.375 -42.594 1 87.69 77 SER A C 1
ATOM 599 O O . SER A 1 77 ? 6.66 -84.5 -42.719 1 87.69 77 SER A O 1
ATOM 601 N N . VAL A 1 78 ? 6.562 -82.312 -43 1 87.94 78 VAL A N 1
ATOM 602 C CA . VAL A 1 78 ? 7.777 -82.312 -43.812 1 87.94 78 VAL A CA 1
ATOM 603 C C . VAL A 1 78 ? 8.977 -82.688 -42.969 1 87.94 78 VAL A C 1
ATOM 605 O O . VAL A 1 78 ? 9.781 -83.562 -43.375 1 87.94 78 VAL A O 1
ATOM 608 N N . LEU A 1 79 ? 9.039 -82.25 -41.781 1 89.69 79 LEU A N 1
ATOM 609 C CA . LEU A 1 79 ? 10.195 -82.5 -40.938 1 89.69 79 LEU A CA 1
ATOM 610 C C . LEU A 1 79 ? 10.125 -83.938 -40.344 1 89.69 79 LEU A C 1
ATOM 612 O O . LEU A 1 79 ? 11.141 -84.562 -40.25 1 89.69 79 LEU A O 1
ATOM 616 N N . GLN A 1 80 ? 9 -84.25 -40.062 1 87.88 80 GLN A N 1
ATOM 617 C CA . GLN A 1 80 ? 8.875 -85.562 -39.438 1 87.88 80 GLN A CA 1
ATOM 618 C C . GLN A 1 80 ? 8.969 -86.688 -40.469 1 87.88 80 GLN A C 1
ATOM 620 O O . GLN A 1 80 ? 9.117 -87.875 -40.125 1 87.88 80 GLN A O 1
ATOM 625 N N . SER A 1 81 ? 8.883 -86.375 -41.75 1 84.31 81 SER A N 1
ATOM 626 C CA . SER A 1 81 ? 9.039 -87.375 -42.812 1 84.31 81 SER A CA 1
ATOM 627 C C . SER A 1 81 ? 10.484 -87.812 -42.906 1 84.31 81 SER A C 1
ATOM 629 O O . SER A 1 81 ? 10.75 -88.938 -43.406 1 84.31 81 SER A O 1
ATOM 631 N N . GLY A 1 82 ? 11.422 -86.938 -42.531 1 84.25 82 GLY A N 1
ATOM 632 C CA . GLY A 1 82 ? 12.836 -87.312 -42.562 1 84.25 82 GLY A CA 1
ATOM 633 C C . GLY A 1 82 ? 13.484 -87.125 -43.906 1 84.25 82 GLY A C 1
ATOM 634 O O . GLY A 1 82 ? 14.641 -87.5 -44.094 1 84.25 82 GLY A O 1
ATOM 635 N N . GLU A 1 83 ? 12.734 -86.625 -44.875 1 87 83 GLU A N 1
ATOM 636 C CA . GLU A 1 83 ? 13.297 -86.375 -46.219 1 87 83 GLU A CA 1
ATOM 637 C C . GLU A 1 83 ? 14.125 -85.125 -46.219 1 87 83 GLU A C 1
ATOM 639 O O . GLU A 1 83 ? 13.594 -84.062 -46.469 1 87 83 GLU A O 1
ATOM 644 N N . GLU A 1 84 ? 15.375 -85.25 -46.125 1 89.19 84 GLU A N 1
ATOM 645 C CA . GLU A 1 84 ? 16.281 -84.125 -45.938 1 89.19 84 GLU A CA 1
ATOM 646 C C . GLU A 1 84 ? 16.312 -83.188 -47.156 1 89.19 84 GLU A C 1
ATOM 648 O O . GLU A 1 84 ? 16.672 -82.062 -47.062 1 89.19 84 GLU A O 1
ATOM 653 N N . GLU A 1 85 ? 15.891 -83.688 -48.312 1 87.38 85 GLU A N 1
ATOM 654 C CA . GLU A 1 85 ? 15.914 -82.875 -49.531 1 87.38 85 GLU A CA 1
ATOM 655 C C . GLU A 1 85 ? 14.922 -81.688 -49.469 1 87.38 85 GLU A C 1
ATOM 657 O O . GLU A 1 85 ? 15.125 -80.688 -50.094 1 87.38 85 GLU A O 1
ATOM 662 N N . ASN A 1 86 ? 13.914 -81.812 -48.656 1 88.5 86 ASN A N 1
ATOM 663 C CA . ASN A 1 86 ? 12.852 -80.812 -48.625 1 88.5 86 ASN A CA 1
ATOM 664 C C . ASN A 1 86 ? 13.023 -79.875 -47.406 1 88.5 86 ASN A C 1
ATOM 666 O O . ASN A 1 86 ? 12.273 -78.938 -47.281 1 88.5 86 ASN A O 1
ATOM 670 N N . PHE A 1 87 ? 14.016 -80.188 -46.594 1 91.88 87 PHE A N 1
ATOM 671 C CA . PHE A 1 87 ? 14.148 -79.438 -45.344 1 91.88 87 PHE A CA 1
ATOM 672 C C . PHE A 1 87 ? 14.492 -77.938 -45.625 1 91.88 87 PHE A C 1
ATOM 674 O O . PHE A 1 87 ? 13.914 -77.062 -45 1 91.88 87 PHE A O 1
ATOM 681 N N . GLN A 1 88 ? 15.391 -77.688 -46.562 1 91.44 88 GLN A N 1
ATOM 682 C CA . GLN A 1 88 ? 15.867 -76.375 -46.812 1 91.44 88 GLN A CA 1
ATOM 683 C C . GLN A 1 88 ? 14.734 -75.5 -47.344 1 91.44 88 GLN A C 1
ATOM 685 O O . GLN A 1 88 ? 14.531 -74.375 -46.875 1 91.44 88 GLN A O 1
ATOM 690 N N . GLY A 1 89 ? 14.023 -75.938 -48.281 1 87.94 89 GLY A N 1
ATOM 691 C CA . GLY A 1 89 ? 12.914 -75.188 -48.812 1 87.94 89 GLY A CA 1
ATOM 692 C C . GLY A 1 89 ? 11.812 -74.938 -47.812 1 87.94 89 GLY A C 1
ATOM 693 O O . GLY A 1 89 ? 11.266 -73.812 -47.75 1 87.94 89 GLY A O 1
ATOM 694 N N . PHE A 1 90 ? 11.555 -75.812 -46.969 1 89.88 90 PHE A N 1
ATOM 695 C CA . PHE A 1 90 ? 10.508 -75.688 -45.969 1 89.88 90 PHE A CA 1
ATOM 696 C C . PHE A 1 90 ? 10.883 -74.688 -44.906 1 89.88 90 PHE A C 1
ATOM 698 O O . PHE A 1 90 ? 10.047 -73.812 -44.531 1 89.88 90 PHE A O 1
ATOM 705 N N . LEU A 1 91 ? 12.133 -74.688 -44.5 1 92.19 91 LEU A N 1
ATOM 706 C CA . LEU A 1 91 ? 12.57 -73.75 -43.469 1 92.19 91 LEU A CA 1
ATOM 707 C C . LEU A 1 91 ? 12.5 -72.312 -44.031 1 92.19 91 LEU A C 1
ATOM 709 O O . LEU A 1 91 ? 12.133 -71.375 -43.312 1 92.19 91 LEU A O 1
ATOM 713 N N . GLU A 1 92 ? 12.812 -72.125 -45.25 1 90.19 92 GLU A N 1
ATOM 714 C CA . GLU A 1 92 ? 12.75 -70.812 -45.875 1 90.19 92 GLU A CA 1
ATOM 715 C C . GLU A 1 92 ? 11.312 -70.312 -45.938 1 90.19 92 GLU A C 1
ATOM 717 O O . GLU A 1 92 ? 11.055 -69.125 -45.688 1 90.19 92 GLU A O 1
ATOM 722 N N . GLU A 1 93 ? 10.445 -71.188 -46.188 1 88.69 93 GLU A N 1
ATOM 723 C CA . GLU A 1 93 ? 9.039 -70.812 -46.25 1 88.69 93 GLU A CA 1
ATOM 724 C C . GLU A 1 93 ? 8.477 -70.5 -44.875 1 88.69 93 GLU A C 1
ATOM 726 O O . GLU A 1 93 ? 7.691 -69.562 -44.719 1 88.69 93 GLU A O 1
ATOM 731 N N . VAL A 1 94 ? 8.898 -71.25 -43.938 1 90.62 94 VAL A N 1
ATOM 732 C CA . VAL A 1 94 ? 8.422 -71.062 -42.594 1 90.62 94 VAL A CA 1
ATOM 733 C C . VAL A 1 94 ? 8.875 -69.75 -42.062 1 90.62 94 VAL A C 1
ATOM 735 O O . VAL A 1 94 ? 8.102 -69 -41.438 1 90.62 94 VAL A O 1
ATOM 738 N N . VAL A 1 95 ? 10.086 -69.312 -42.25 1 90.62 95 VAL A N 1
ATOM 739 C CA . VAL A 1 95 ? 10.641 -68.062 -41.781 1 90.62 95 VAL A CA 1
ATOM 740 C C . VAL A 1 95 ? 9.852 -66.875 -42.344 1 90.62 95 VAL A C 1
ATOM 742 O O . VAL A 1 95 ? 9.641 -65.875 -41.656 1 90.62 95 VAL A O 1
ATOM 745 N N . SER A 1 96 ? 9.391 -67 -43.469 1 86.19 96 SER A N 1
ATOM 746 C CA . SER A 1 96 ? 8.648 -65.938 -44.125 1 86.19 96 SER A CA 1
ATOM 747 C C . SER A 1 96 ? 7.23 -65.812 -43.562 1 86.19 96 SER A C 1
ATOM 749 O O . SER A 1 96 ? 6.59 -64.812 -43.656 1 86.19 96 SER A O 1
ATOM 751 N N . GLU A 1 97 ? 6.797 -66.938 -42.938 1 85.56 97 GLU A N 1
ATOM 752 C CA . GLU A 1 97 ? 5.398 -66.938 -42.531 1 85.56 97 GLU A CA 1
ATOM 753 C C . GLU A 1 97 ? 5.27 -66.75 -41 1 85.56 97 GLU A C 1
ATOM 755 O O . GLU A 1 97 ? 4.16 -66.562 -40.5 1 85.56 97 GLU A O 1
ATOM 760 N N . LEU A 1 98 ? 6.355 -66.75 -40.312 1 89.19 98 LEU A N 1
ATOM 761 C CA . LEU A 1 98 ? 6.297 -66.562 -38.875 1 89.19 98 LEU A CA 1
ATOM 762 C C . LEU A 1 98 ? 5.926 -65.125 -38.531 1 89.19 98 LEU A C 1
ATOM 764 O O . LEU A 1 98 ? 6.262 -64.188 -39.281 1 89.19 98 LEU A O 1
ATOM 768 N N . PRO A 1 99 ? 5.234 -64.938 -37.375 1 87.06 99 PRO A N 1
ATOM 769 C CA . PRO A 1 99 ? 4.699 -63.625 -37.031 1 87.06 99 PRO A CA 1
ATOM 770 C C . PRO A 1 99 ? 5.75 -62.688 -36.406 1 87.06 99 PRO A C 1
ATOM 772 O O . PRO A 1 99 ? 5.445 -61.562 -36.031 1 87.06 99 PRO A O 1
ATOM 775 N N . PHE A 1 100 ? 6.883 -63.094 -36.156 1 87.62 100 PHE A N 1
ATOM 776 C CA . PHE A 1 100 ? 7.945 -62.312 -35.562 1 87.62 100 PHE A CA 1
ATOM 777 C C . PHE A 1 100 ? 9.203 -62.344 -36.406 1 87.62 100 PHE A C 1
ATOM 779 O O . PHE A 1 100 ? 9.281 -63.094 -37.375 1 87.62 100 PHE A O 1
ATOM 786 N N . GLU A 1 101 ? 10.062 -61.438 -36.031 1 86.94 101 GLU A N 1
ATOM 787 C CA . GLU A 1 101 ? 11.305 -61.344 -36.812 1 86.94 101 GLU A CA 1
ATOM 788 C C . GLU A 1 101 ? 12.227 -62.531 -36.469 1 86.94 101 GLU A C 1
ATOM 790 O O . GLU A 1 101 ? 12.43 -62.844 -35.281 1 86.94 101 GLU A O 1
ATOM 795 N N . VAL A 1 102 ? 12.664 -63.188 -37.531 1 89.69 102 VAL A N 1
ATOM 796 C CA . VAL A 1 102 ? 13.539 -64.312 -37.312 1 89.69 102 VAL A CA 1
ATOM 797 C C . VAL A 1 102 ? 14.922 -64 -37.875 1 89.69 102 VAL A C 1
ATOM 799 O O . VAL A 1 102 ? 15.055 -63.594 -39.031 1 89.69 102 VAL A O 1
ATOM 802 N N . ASN A 1 103 ? 15.859 -64.188 -37.094 1 84.69 103 ASN A N 1
ATOM 803 C CA . ASN A 1 103 ? 17.234 -64.062 -37.531 1 84.69 103 ASN A CA 1
ATOM 804 C C . ASN A 1 103 ? 17.781 -65.312 -38.188 1 84.69 103 ASN A C 1
ATOM 806 O O . ASN A 1 103 ? 18.438 -65.25 -39.219 1 84.69 103 ASN A O 1
ATOM 810 N N . CYS A 1 104 ? 17.375 -66.438 -37.438 1 87.56 104 CYS A N 1
ATOM 811 C CA . CYS A 1 104 ? 17.969 -67.688 -37.906 1 87.56 104 CYS A CA 1
ATOM 812 C C . CYS A 1 104 ? 17.109 -68.875 -37.5 1 87.56 104 CYS A C 1
ATOM 814 O O . CYS A 1 104 ? 16.609 -68.938 -36.375 1 87.56 104 CYS A O 1
ATOM 816 N N . LEU A 1 105 ? 16.906 -69.75 -38.438 1 91.69 105 LEU A N 1
ATOM 817 C CA . LEU A 1 105 ? 16.297 -71.062 -38.188 1 91.69 105 LEU A CA 1
ATOM 818 C C . LEU A 1 105 ? 17.203 -72.125 -38.719 1 91.69 105 LEU A C 1
ATOM 820 O O . LEU A 1 105 ? 17.594 -72.125 -39.875 1 91.69 105 LEU A O 1
ATOM 824 N N . GLN A 1 106 ? 17.531 -73.125 -37.812 1 91.94 106 GLN A N 1
ATOM 825 C CA . GLN A 1 106 ? 18.484 -74.125 -38.156 1 91.94 106 GLN A CA 1
ATOM 826 C C . GLN A 1 106 ? 18.016 -75.5 -37.688 1 91.94 106 GLN A C 1
ATOM 828 O O . GLN A 1 106 ? 17.406 -75.625 -36.625 1 91.94 106 GLN A O 1
ATOM 833 N N . MET A 1 107 ? 18.297 -76.438 -38.5 1 92.5 107 MET A N 1
ATOM 834 C CA . MET A 1 107 ? 18.031 -77.812 -38.188 1 92.5 107 MET A CA 1
ATOM 835 C C . MET A 1 107 ? 19.328 -78.625 -38.188 1 92.5 107 MET A C 1
ATOM 837 O O . MET A 1 107 ? 20.078 -78.625 -39.156 1 92.5 107 MET A O 1
ATOM 841 N N . THR A 1 108 ? 19.562 -79.375 -37.094 1 91.38 108 THR A N 1
ATOM 842 C CA . THR A 1 108 ? 20.797 -80.188 -36.906 1 91.38 108 THR A CA 1
ATOM 843 C C . THR A 1 108 ? 20.484 -81.625 -36.594 1 91.38 108 THR A C 1
ATOM 845 O O . THR A 1 108 ? 19.547 -81.938 -35.844 1 91.38 108 THR A O 1
ATOM 848 N N . ASN A 1 109 ? 21.234 -82.5 -37.25 1 91.5 109 ASN A N 1
ATOM 849 C CA . ASN A 1 109 ? 21.156 -83.875 -36.875 1 91.5 109 ASN A CA 1
ATOM 850 C C . ASN A 1 109 ? 21.859 -84.125 -35.562 1 91.5 109 ASN A C 1
ATOM 852 O O . ASN A 1 109 ? 23.062 -83.938 -35.406 1 91.5 109 ASN A O 1
ATOM 856 N N . LEU A 1 110 ? 21.203 -84.625 -34.625 1 89.19 110 LEU A N 1
ATOM 857 C CA . LEU A 1 110 ? 21.734 -84.75 -33.281 1 89.19 110 LEU A CA 1
ATOM 858 C C . LEU A 1 110 ? 22.703 -85.938 -33.156 1 89.19 110 LEU A C 1
ATOM 860 O O . LEU A 1 110 ? 23.531 -85.938 -32.25 1 89.19 110 LEU A O 1
ATOM 864 N N . GLU A 1 111 ? 22.625 -86.875 -34.062 1 85.12 111 GLU A N 1
ATOM 865 C CA . GLU A 1 111 ? 23.547 -88 -34.062 1 85.12 111 GLU A CA 1
ATOM 866 C C . GLU A 1 111 ? 24.891 -87.625 -34.656 1 85.12 111 GLU A C 1
ATOM 868 O O . GLU A 1 111 ? 25.938 -87.938 -34.094 1 85.12 111 GLU A O 1
ATOM 873 N N . THR A 1 112 ? 24.828 -86.938 -35.812 1 86.44 112 THR A N 1
ATOM 874 C CA . THR A 1 112 ? 26.062 -86.625 -36.531 1 86.44 112 THR A CA 1
ATOM 875 C C . THR A 1 112 ? 26.5 -85.188 -36.219 1 86.44 112 THR A C 1
ATOM 877 O O . THR A 1 112 ? 27.625 -84.812 -36.531 1 86.44 112 THR A O 1
ATOM 880 N N . ASN A 1 113 ? 25.75 -84.375 -35.625 1 84.12 113 ASN A N 1
ATOM 881 C CA . ASN A 1 113 ? 26 -83 -35.281 1 84.12 113 ASN A CA 1
ATOM 882 C C . ASN A 1 113 ? 26.25 -82.188 -36.531 1 84.12 113 ASN A C 1
ATOM 884 O O . ASN A 1 113 ? 27.062 -81.25 -36.531 1 84.12 113 ASN A O 1
ATOM 888 N N . GLN A 1 114 ? 25.625 -82.625 -37.594 1 85.81 114 GLN A N 1
ATOM 889 C CA . GLN A 1 114 ? 25.766 -81.875 -38.844 1 85.81 114 GLN A CA 1
ATOM 890 C C . GLN A 1 114 ? 24.5 -81.062 -39.156 1 85.81 114 GLN A C 1
ATOM 892 O O . GLN A 1 114 ? 23.391 -81.562 -38.938 1 85.81 114 GLN A O 1
ATOM 897 N N . MET A 1 115 ? 24.719 -79.938 -39.656 1 88.94 115 MET A N 1
ATOM 898 C CA . MET A 1 115 ? 23.625 -79.125 -40.062 1 88.94 115 MET A CA 1
ATOM 899 C C . MET A 1 115 ? 23 -79.625 -41.375 1 88.94 115 MET A C 1
ATOM 901 O O . MET A 1 115 ? 23.703 -79.75 -42.375 1 88.94 115 MET A O 1
ATOM 905 N N . VAL A 1 116 ? 21.766 -79.812 -41.344 1 90.75 116 VAL A N 1
ATOM 906 C CA . VAL A 1 116 ? 21.109 -80.438 -42.5 1 90.75 116 VAL A CA 1
ATOM 907 C C . VAL A 1 116 ? 20.422 -79.312 -43.312 1 90.75 116 VAL A C 1
ATOM 909 O O . VAL A 1 116 ? 20.281 -79.438 -44.531 1 90.75 116 VAL A O 1
ATOM 912 N N . ALA A 1 117 ? 19.891 -78.312 -42.594 1 91.56 117 ALA A N 1
ATOM 913 C CA . ALA A 1 117 ? 19.234 -77.125 -43.25 1 91.56 117 ALA A CA 1
ATOM 914 C C . ALA A 1 117 ? 19.375 -75.875 -42.375 1 91.56 117 ALA A C 1
ATOM 916 O O . ALA A 1 117 ? 19.422 -75.938 -41.156 1 91.56 117 ALA A O 1
ATOM 917 N N . SER A 1 118 ? 19.516 -74.75 -43.031 1 90.75 118 SER A N 1
ATOM 918 C CA . SER A 1 118 ? 19.703 -73.5 -42.281 1 90.75 118 SER A CA 1
ATOM 919 C C . SER A 1 118 ? 19.328 -72.312 -43.125 1 90.75 118 SER A C 1
ATOM 921 O O . SER A 1 118 ? 19.531 -72.312 -44.344 1 90.75 118 SER A O 1
ATOM 923 N N . THR A 1 119 ? 18.688 -71.438 -42.438 1 89.44 119 THR A N 1
ATOM 924 C CA . THR A 1 119 ? 18.453 -70.125 -43.031 1 89.44 119 THR A CA 1
ATOM 925 C C . THR A 1 119 ? 19.422 -69.062 -42.5 1 89.44 119 THR A C 1
ATOM 927 O O . THR A 1 119 ? 19.266 -67.875 -42.75 1 89.44 119 THR A O 1
ATOM 930 N N . CYS A 1 120 ? 20.344 -69.562 -41.688 1 81.69 120 CYS A N 1
ATOM 931 C CA . CYS A 1 120 ? 21.297 -68.625 -41.031 1 81.69 120 CYS A CA 1
ATOM 932 C C . CYS A 1 120 ? 22.359 -68.188 -42.031 1 81.69 120 CYS A C 1
ATOM 934 O O . CYS A 1 120 ? 22.672 -68.875 -43 1 81.69 120 CYS A O 1
ATOM 936 N N . ASP A 1 121 ? 22.719 -66.938 -41.875 1 70.44 121 ASP A N 1
ATOM 937 C CA . ASP A 1 121 ? 23.922 -66.562 -42.625 1 70.44 121 ASP A CA 1
ATOM 938 C C . ASP A 1 121 ? 25.125 -67.375 -42.156 1 70.44 121 ASP A C 1
ATOM 940 O O . ASP A 1 121 ? 25.078 -68.062 -41.125 1 70.44 121 ASP A O 1
ATOM 944 N N . GLU A 1 122 ? 26.266 -67.375 -42.75 1 58.06 122 GLU A N 1
ATOM 945 C CA . GLU A 1 122 ? 27.469 -68.188 -42.531 1 58.06 122 GLU A CA 1
ATOM 946 C C . GLU A 1 122 ? 27.938 -68.125 -41.094 1 58.06 122 GLU A C 1
ATOM 948 O O . GLU A 1 122 ? 28.047 -67 -40.5 1 58.06 122 GLU A O 1
ATOM 953 N N . GLY A 1 123 ? 27.766 -69.312 -40.156 1 56.97 123 GLY A N 1
ATOM 954 C CA . GLY A 1 123 ? 28.516 -69.438 -38.938 1 56.97 123 GLY A CA 1
ATOM 955 C C . GLY A 1 123 ? 27.625 -69.688 -37.719 1 56.97 123 GLY A C 1
ATOM 956 O O . GLY A 1 123 ? 28.109 -69.875 -36.594 1 56.97 123 GLY A O 1
ATOM 957 N N . ALA A 1 124 ? 26.312 -69.375 -37.719 1 57.75 124 ALA A N 1
ATOM 958 C CA . ALA A 1 124 ? 25.688 -69.5 -36.406 1 57.75 124 ALA A CA 1
ATOM 959 C C . ALA A 1 124 ? 25.281 -70.938 -36.062 1 57.75 124 ALA A C 1
ATOM 961 O O . ALA A 1 124 ? 24.453 -71.5 -36.781 1 57.75 124 ALA A O 1
ATOM 962 N N . ARG A 1 125 ? 26.234 -71.625 -35.312 1 62.84 125 ARG A N 1
ATOM 963 C CA . ARG A 1 125 ? 25.891 -73 -34.906 1 62.84 125 ARG A CA 1
ATOM 964 C C . ARG A 1 125 ? 25.469 -73.062 -33.469 1 62.84 125 ARG A C 1
ATOM 966 O O . ARG A 1 125 ? 26.047 -72.375 -32.594 1 62.84 125 ARG A O 1
ATOM 973 N N . VAL A 1 126 ? 24.188 -73.375 -33.219 1 70.81 126 VAL A N 1
ATOM 974 C CA . VAL A 1 126 ? 23.734 -73.625 -31.844 1 70.81 126 VAL A CA 1
ATOM 975 C C . VAL A 1 126 ? 24.094 -75 -31.438 1 70.81 126 VAL A C 1
ATOM 977 O O . VAL A 1 126 ? 23.953 -75.938 -32.219 1 70.81 126 VAL A O 1
ATOM 980 N N . GLN A 1 127 ? 24.812 -75.188 -30.328 1 71.69 127 GLN A N 1
ATOM 981 C CA . GLN A 1 127 ? 25.078 -76.5 -29.781 1 71.69 127 GLN A CA 1
ATOM 982 C C . GLN A 1 127 ? 23.969 -76.938 -28.828 1 71.69 127 GLN A C 1
ATOM 984 O O . GLN A 1 127 ? 23.625 -76.25 -27.891 1 71.69 127 GLN A O 1
ATOM 989 N N . PHE A 1 128 ? 23.328 -78.125 -29.188 1 78.75 128 PHE A N 1
ATOM 990 C CA . PHE A 1 128 ? 22.25 -78.625 -28.359 1 78.75 128 PHE A CA 1
ATOM 991 C C . PHE A 1 128 ? 22.797 -79.375 -27.156 1 78.75 128 PHE A C 1
ATOM 993 O O . PHE A 1 128 ? 23.734 -80.188 -27.297 1 78.75 128 PHE A O 1
ATOM 1000 N N . PRO A 1 129 ? 22.281 -79 -26 1 72.62 129 PRO A N 1
ATOM 1001 C CA . PRO A 1 129 ? 22.719 -79.75 -24.844 1 72.62 129 PRO A CA 1
ATOM 1002 C C . PRO A 1 129 ? 22.391 -81.25 -24.969 1 72.62 129 PRO A C 1
ATOM 1004 O O . PRO A 1 129 ? 21.375 -81.625 -25.562 1 72.62 129 PRO A O 1
ATOM 1007 N N . GLN A 1 130 ? 23.281 -82.062 -24.328 1 71.94 130 GLN A N 1
ATOM 1008 C CA . GLN A 1 130 ? 23.094 -83.5 -24.344 1 71.94 130 GLN A CA 1
ATOM 1009 C C . GLN A 1 130 ? 21.969 -83.938 -23.406 1 71.94 130 GLN A C 1
ATOM 1011 O O . GLN A 1 130 ? 21.766 -83.312 -22.359 1 71.94 130 GLN A O 1
ATOM 1016 N N . ASP A 1 131 ? 21.078 -84.812 -23.641 1 74.69 131 ASP A N 1
ATOM 1017 C CA . ASP A 1 131 ? 20.078 -85.5 -22.828 1 74.69 131 ASP A CA 1
ATOM 1018 C C . ASP A 1 131 ? 18.922 -84.5 -22.484 1 74.69 131 ASP A C 1
ATOM 1020 O O . ASP A 1 131 ? 18.359 -84.625 -21.391 1 74.69 131 ASP A O 1
ATOM 1024 N N . LEU A 1 132 ? 18.797 -83.562 -23.266 1 78.94 132 LEU A N 1
ATOM 1025 C CA . LEU A 1 132 ? 17.703 -82.625 -23.016 1 78.94 132 LEU A CA 1
ATOM 1026 C C . LEU A 1 132 ? 16.359 -83.312 -23.297 1 78.94 132 LEU A C 1
ATOM 1028 O O . LEU A 1 132 ? 15.359 -83 -22.641 1 78.94 132 LEU A O 1
ATOM 1032 N N . TRP A 1 133 ? 16.422 -84.188 -24.297 1 85.56 133 TRP A N 1
ATOM 1033 C CA . TRP A 1 133 ? 15.172 -84.75 -24.734 1 85.56 133 TRP A CA 1
ATOM 1034 C C . TRP A 1 133 ? 15.281 -86.312 -24.719 1 85.56 133 TRP A C 1
ATOM 1036 O O . TRP A 1 133 ? 16.375 -86.875 -24.797 1 85.56 133 TRP A O 1
ATOM 1046 N N . SER A 1 134 ? 14.156 -86.875 -24.594 1 84.12 134 SER A N 1
ATOM 1047 C CA . SER A 1 134 ? 14.133 -88.375 -24.625 1 84.12 134 SER A CA 1
ATOM 1048 C C . SER A 1 134 ? 14.445 -88.875 -26.016 1 84.12 134 SER A C 1
ATOM 1050 O O . SER A 1 134 ? 14.062 -88.312 -27.016 1 84.12 134 SER A O 1
ATOM 1052 N N . ALA A 1 135 ? 15.078 -90 -26 1 83.88 135 ALA A N 1
ATOM 1053 C CA . ALA A 1 135 ? 15.492 -90.625 -27.281 1 83.88 135 ALA A CA 1
ATOM 1054 C C . ALA A 1 135 ? 14.289 -91.125 -28.062 1 83.88 135 ALA A C 1
ATOM 1056 O O . ALA A 1 135 ? 14.297 -91.125 -29.297 1 83.88 135 ALA A O 1
ATOM 1057 N N . THR A 1 136 ? 13.344 -91.688 -27.281 1 80.44 136 THR A N 1
ATOM 1058 C CA . THR A 1 136 ? 12.164 -92.188 -27.938 1 80.44 136 THR A CA 1
ATOM 1059 C C . THR A 1 136 ? 10.891 -91.625 -27.312 1 80.44 136 THR A C 1
ATOM 1061 O O . THR A 1 136 ? 10.883 -91.25 -26.141 1 80.44 136 THR A O 1
ATOM 1064 N N . GLN A 1 137 ? 10.047 -91.312 -28.141 1 76.44 137 GLN A N 1
ATOM 1065 C CA . GLN A 1 137 ? 8.734 -90.875 -27.672 1 76.44 137 GLN A CA 1
ATOM 1066 C C . GLN A 1 137 ? 7.633 -91.812 -28.172 1 76.44 137 GLN A C 1
ATOM 1068 O O . GLN A 1 137 ? 7.734 -92.375 -29.266 1 76.44 137 GLN A O 1
ATOM 1073 N N . SER A 1 138 ? 6.855 -92.188 -27.109 1 66.44 138 SER A N 1
ATOM 1074 C CA . SER A 1 138 ? 5.75 -93.062 -27.531 1 66.44 138 SER A CA 1
ATOM 1075 C C . SER A 1 138 ? 4.93 -92.375 -28.641 1 66.44 138 SER A C 1
ATOM 1077 O O . SER A 1 138 ? 4.91 -91.188 -28.75 1 66.44 138 SER A O 1
ATOM 1079 N N . GLN A 1 139 ? 4.531 -93 -29.703 1 57.94 139 GLN A N 1
ATOM 1080 C CA . GLN A 1 139 ? 3.865 -92.625 -30.938 1 57.94 139 GLN A CA 1
ATOM 1081 C C . GLN A 1 139 ? 2.865 -91.5 -30.688 1 57.94 139 GLN A C 1
ATOM 1083 O O . GLN A 1 139 ? 2.229 -91 -31.625 1 57.94 139 GLN A O 1
ATOM 1088 N N . ASN A 1 140 ? 2.562 -91.125 -29.453 1 53.94 140 ASN A N 1
ATOM 1089 C CA . ASN A 1 140 ? 1.405 -90.25 -29.438 1 53.94 140 ASN A CA 1
ATOM 1090 C C . ASN A 1 140 ? 1.807 -88.812 -29.719 1 53.94 140 ASN A C 1
ATOM 1092 O O . ASN A 1 140 ? 2.971 -88.438 -29.547 1 53.94 140 ASN A O 1
ATOM 1096 N N . TRP A 1 141 ? 0.946 -88.062 -30.547 1 57.91 141 TRP A N 1
ATOM 1097 C CA . TRP A 1 141 ? 0.833 -86.688 -31.094 1 57.91 141 TRP A CA 1
ATOM 1098 C C . TRP A 1 141 ? 1.071 -85.625 -30.016 1 57.91 141 TRP A C 1
ATOM 1100 O O . TRP A 1 141 ? 0.734 -84.5 -30.203 1 57.91 141 TRP A O 1
ATOM 1110 N N . ALA A 1 142 ? 1.816 -86 -29.031 1 60.44 142 ALA A N 1
ATOM 1111 C CA . ALA A 1 142 ? 1.756 -85 -27.938 1 60.44 142 ALA A CA 1
ATOM 1112 C C . ALA A 1 142 ? 2.666 -83.812 -28.203 1 60.44 142 ALA A C 1
ATOM 1114 O O . ALA A 1 142 ? 3.871 -84 -28.422 1 60.44 142 ALA A O 1
ATOM 1115 N N . VAL A 1 143 ? 2.045 -82.688 -28.719 1 61.12 143 VAL A N 1
ATOM 1116 C CA . VAL A 1 143 ? 2.695 -81.375 -28.828 1 61.12 143 VAL A CA 1
ATOM 1117 C C . VAL A 1 143 ? 2.834 -80.75 -27.453 1 61.12 143 VAL A C 1
ATOM 1119 O O . VAL A 1 143 ? 1.836 -80.5 -26.766 1 61.12 143 VAL A O 1
ATOM 1122 N N . SER A 1 144 ? 4 -80.875 -26.797 1 63.59 144 SER A N 1
ATOM 1123 C CA . SER A 1 144 ? 4.18 -80.25 -25.5 1 63.59 144 SER A CA 1
ATOM 1124 C C . SER A 1 144 ? 5.223 -79.125 -25.578 1 63.59 144 SER A C 1
ATOM 1126 O O . SER A 1 144 ? 6.359 -79.375 -25.984 1 63.59 144 SER A O 1
ATOM 1128 N N . GLN A 1 145 ? 4.766 -78 -25.219 1 61.59 145 GLN A N 1
ATOM 1129 C CA . GLN A 1 145 ? 5.668 -76.812 -25.156 1 61.59 145 GLN A CA 1
ATOM 1130 C C . GLN A 1 145 ? 6.855 -77.125 -24.25 1 61.59 145 GLN A C 1
ATOM 1132 O O . GLN A 1 145 ? 7.891 -76.438 -24.328 1 61.59 145 GLN A O 1
ATOM 1137 N N . SER A 1 146 ? 6.684 -78.062 -23.469 1 61.34 146 SER A N 1
ATOM 1138 C CA . SER A 1 146 ? 7.746 -78.312 -22.5 1 61.34 146 SER A CA 1
ATOM 1139 C C . SER A 1 146 ? 8.992 -78.875 -23.203 1 61.34 146 SER A C 1
ATOM 1141 O O . SER A 1 146 ? 10.078 -78.875 -22.625 1 61.34 146 SER A O 1
ATOM 1143 N N . GLU A 1 147 ? 8.758 -79.125 -24.469 1 71.12 147 GLU A N 1
ATOM 1144 C CA . GLU A 1 147 ? 9.906 -79.625 -25.172 1 71.12 147 GLU A CA 1
ATOM 1145 C C . GLU A 1 147 ? 10.727 -78.562 -25.828 1 71.12 147 GLU A C 1
ATOM 1147 O O . GLU A 1 147 ? 11.867 -78.75 -26.234 1 71.12 147 GLU A O 1
ATOM 1152 N N . ALA A 1 148 ? 10.094 -77.375 -25.891 1 78.12 148 ALA A N 1
ATOM 1153 C CA . ALA A 1 148 ? 10.836 -76.25 -26.453 1 78.12 148 ALA A CA 1
ATOM 1154 C C . ALA A 1 148 ? 11.453 -75.438 -25.344 1 78.12 148 ALA A C 1
ATOM 1156 O O . ALA A 1 148 ? 10.812 -75.125 -24.328 1 78.12 148 ALA A O 1
ATOM 1157 N N . HIS A 1 149 ? 12.688 -75.125 -25.469 1 77.38 149 HIS A N 1
ATOM 1158 C CA . HIS A 1 149 ? 13.414 -74.312 -24.484 1 77.38 149 HIS A CA 1
ATOM 1159 C C . HIS A 1 149 ? 13.977 -73.062 -25.109 1 77.38 149 HIS A C 1
ATOM 1161 O O . HIS A 1 149 ? 14.375 -73.062 -26.266 1 77.38 149 HIS A O 1
ATOM 1167 N N . ILE A 1 150 ? 13.859 -72 -24.328 1 82.06 150 ILE A N 1
ATOM 1168 C CA . ILE A 1 150 ? 14.383 -70.75 -24.781 1 82.06 150 ILE A CA 1
ATOM 1169 C C . ILE A 1 150 ? 15.688 -70.438 -24.047 1 82.06 150 ILE A C 1
ATOM 1171 O O . ILE A 1 150 ? 15.789 -70.625 -22.844 1 82.06 150 ILE A O 1
ATOM 1175 N N . ILE A 1 151 ? 16.625 -69.938 -24.812 1 77.31 151 ILE A N 1
ATOM 1176 C CA . ILE A 1 151 ? 17.906 -69.562 -24.266 1 77.31 151 ILE A CA 1
ATOM 1177 C C . ILE A 1 151 ? 18.188 -68.062 -24.625 1 77.31 151 ILE A C 1
ATOM 1179 O O . ILE A 1 151 ? 17.797 -67.625 -25.688 1 77.31 151 ILE A O 1
ATOM 1183 N N . ASN A 1 152 ? 18.641 -67.312 -23.75 1 71.62 152 ASN A N 1
ATOM 1184 C CA . ASN A 1 152 ? 19 -65.938 -24 1 71.62 152 ASN A CA 1
ATOM 1185 C C . ASN A 1 152 ? 20.406 -65.812 -24.609 1 71.62 152 ASN A C 1
ATOM 1187 O O . ASN A 1 152 ? 21.328 -66.5 -24.188 1 71.62 152 ASN A O 1
ATOM 1191 N N . VAL A 1 153 ? 20.312 -64.875 -25.719 1 60.34 153 VAL A N 1
ATOM 1192 C CA . VAL A 1 153 ? 21.562 -64.625 -26.422 1 60.34 153 VAL A CA 1
ATOM 1193 C C . VAL A 1 153 ? 22.312 -63.469 -25.734 1 60.34 153 VAL A C 1
ATOM 1195 O O . VAL A 1 153 ? 21.766 -62.375 -25.547 1 60.34 153 VAL A O 1
ATOM 1198 N N . GLY A 1 154 ? 23.297 -63.625 -24.797 1 55.91 154 GLY A N 1
ATOM 1199 C CA . GLY A 1 154 ? 24.125 -62.562 -24.266 1 55.91 154 GLY A CA 1
ATOM 1200 C C . GLY A 1 154 ? 24.609 -62.781 -22.859 1 55.91 154 GLY A C 1
ATOM 1201 O O . GLY A 1 154 ? 25.391 -62 -22.312 1 55.91 154 GLY A O 1
ATOM 1202 N N . THR A 1 155 ? 23.859 -63.625 -22.25 1 51.25 155 THR A N 1
ATOM 1203 C CA . THR A 1 155 ? 24.406 -63.812 -20.906 1 51.25 155 THR A CA 1
ATOM 1204 C C . THR A 1 155 ? 25.547 -64.812 -20.922 1 51.25 155 THR A C 1
ATOM 1206 O O . THR A 1 155 ? 25.656 -65.625 -21.844 1 51.25 155 THR A O 1
ATOM 1209 N N . ALA A 1 156 ? 26.484 -64.625 -20.188 1 47.81 156 ALA A N 1
ATOM 1210 C CA . ALA A 1 156 ? 27.656 -65.5 -20.031 1 47.81 156 ALA A CA 1
ATOM 1211 C C . ALA A 1 156 ? 27.266 -66.938 -19.984 1 47.81 156 ALA A C 1
ATOM 1213 O O . ALA A 1 156 ? 28.031 -67.812 -20.438 1 47.81 156 ALA A O 1
ATOM 1214 N N . GLU A 1 157 ? 26.25 -67.188 -19.578 1 46.66 157 GLU A N 1
ATOM 1215 C CA . GLU A 1 157 ? 25.891 -68.625 -19.438 1 46.66 157 GLU A CA 1
ATOM 1216 C C . GLU A 1 157 ? 25.562 -69.25 -20.797 1 46.66 157 GLU A C 1
ATOM 1218 O O . GLU A 1 157 ? 25.812 -70.438 -21.016 1 46.66 157 GLU A O 1
ATOM 1223 N N . ALA A 1 158 ? 24.969 -68.5 -21.672 1 47.38 158 ALA A N 1
ATOM 1224 C CA . ALA A 1 158 ? 24.688 -69 -23 1 47.38 158 ALA A CA 1
ATOM 1225 C C . ALA A 1 158 ? 25.984 -69.375 -23.75 1 47.38 158 ALA A C 1
ATOM 1227 O O . ALA A 1 158 ? 26.016 -70.312 -24.547 1 47.38 158 ALA A O 1
ATOM 1228 N N . ASP A 1 159 ? 27.047 -68.625 -23.484 1 43.59 159 ASP A N 1
ATOM 1229 C CA . ASP A 1 159 ? 28.312 -68.875 -24.188 1 43.59 159 ASP A CA 1
ATOM 1230 C C . ASP A 1 159 ? 28.906 -70.188 -23.797 1 43.59 159 ASP A C 1
ATOM 1232 O O . ASP A 1 159 ? 29.594 -70.812 -24.594 1 43.59 159 ASP A O 1
ATOM 1236 N N . LYS A 1 160 ? 28.719 -70.562 -22.594 1 46.66 160 LYS A N 1
ATOM 1237 C CA . LYS A 1 160 ? 29.516 -71.688 -22.141 1 46.66 160 LYS A CA 1
ATOM 1238 C C . LYS A 1 160 ? 28.969 -73 -22.734 1 46.66 160 LYS A C 1
ATOM 1240 O O . LYS A 1 160 ? 29.656 -74 -22.734 1 46.66 160 LYS A O 1
ATOM 1245 N N . GLY A 1 161 ? 27.797 -73 -23.344 1 43.78 161 GLY A N 1
ATOM 1246 C CA . GLY A 1 161 ? 27.375 -74.375 -23.781 1 43.78 161 GLY A CA 1
ATOM 1247 C C . GLY A 1 161 ? 26.781 -74.375 -25.172 1 43.78 161 GLY A C 1
ATOM 1248 O O . GLY A 1 161 ? 26.766 -75.375 -25.844 1 43.78 161 GLY A O 1
ATOM 1249 N N . PHE A 1 162 ? 26.031 -73.375 -25.531 1 46.84 162 PHE A N 1
ATOM 1250 C CA . PHE A 1 162 ? 25.219 -73.562 -26.719 1 46.84 162 PHE A CA 1
ATOM 1251 C C . PHE A 1 162 ? 25.891 -72.875 -27.922 1 46.84 162 PHE A C 1
ATOM 1253 O O . PHE A 1 162 ? 25.531 -73.188 -29.078 1 46.84 162 PHE A O 1
ATOM 1260 N N . PHE A 1 163 ? 26.781 -71.875 -27.672 1 48.06 163 PHE A N 1
ATOM 1261 C CA . PHE A 1 163 ? 27.422 -71.25 -28.812 1 48.06 163 PHE A CA 1
ATOM 1262 C C . PHE A 1 163 ? 28.875 -71.688 -28.938 1 48.06 163 PHE A C 1
ATOM 1264 O O . PHE A 1 163 ? 29.516 -72 -27.938 1 48.06 163 PHE A O 1
ATOM 1271 N N . PRO A 1 164 ? 29.25 -72.25 -30.109 1 43.19 164 PRO A N 1
ATOM 1272 C CA . PRO A 1 164 ? 30.641 -72.688 -30.234 1 43.19 164 PRO A CA 1
ATOM 1273 C C . PRO A 1 164 ? 31.609 -71.688 -29.578 1 43.19 164 PRO A C 1
ATOM 1275 O O . PRO A 1 164 ? 31.312 -70.5 -29.5 1 43.19 164 PRO A O 1
ATOM 1278 N N . GLN A 1 165 ? 32.438 -72.188 -28.594 1 40.44 165 GLN A N 1
ATOM 1279 C CA . GLN A 1 165 ? 33.562 -71.562 -27.906 1 40.44 165 GLN A CA 1
ATOM 1280 C C . GLN A 1 165 ? 34.344 -70.625 -28.844 1 40.44 165 GLN A C 1
ATOM 1282 O O . GLN A 1 165 ? 35.25 -69.938 -28.406 1 40.44 165 GLN A O 1
ATOM 1287 N N . HIS A 1 166 ? 34.281 -70.812 -30.141 1 37.97 166 HIS A N 1
ATOM 1288 C CA . HIS A 1 166 ? 35.344 -70.125 -30.859 1 37.97 166 HIS A CA 1
ATOM 1289 C C . HIS A 1 166 ? 35.156 -68.625 -30.797 1 37.97 166 HIS A C 1
ATOM 1291 O O . HIS A 1 166 ? 35.75 -67.875 -31.578 1 37.97 166 HIS A O 1
ATOM 1297 N N . LEU A 1 167 ? 34.125 -68.188 -30.094 1 37.81 167 LEU A N 1
ATOM 1298 C CA . LEU A 1 167 ? 34.312 -66.75 -30.062 1 37.81 167 LEU A CA 1
ATOM 1299 C C . LEU A 1 167 ? 35.469 -66.375 -29.156 1 37.81 167 LEU A C 1
ATOM 1301 O O . LEU A 1 167 ? 35.312 -66.25 -27.938 1 37.81 167 LEU A O 1
ATOM 1305 N N . ASP A 1 168 ? 36.594 -67 -29.359 1 33.78 168 ASP A N 1
ATOM 1306 C CA . ASP A 1 168 ? 37.812 -66.562 -28.703 1 33.78 168 ASP A CA 1
ATOM 1307 C C . ASP A 1 168 ? 37.906 -65 -28.75 1 33.78 168 ASP A C 1
ATOM 1309 O O . ASP A 1 168 ? 37.688 -64.438 -29.797 1 33.78 168 ASP A O 1
ATOM 1313 N N . ASP A 1 169 ? 37.906 -64.375 -27.641 1 37.41 169 ASP A N 1
ATOM 1314 C CA . ASP A 1 169 ? 38.219 -63 -27.359 1 37.41 169 ASP A CA 1
ATOM 1315 C C . ASP A 1 169 ? 39.406 -62.5 -28.203 1 37.41 169 ASP A C 1
ATOM 1317 O O . ASP A 1 169 ? 39.812 -61.344 -28.109 1 37.41 169 ASP A O 1
ATOM 1321 N N . SER A 1 170 ? 40.344 -63.438 -28.609 1 35.53 170 SER A N 1
ATOM 1322 C CA . SER A 1 170 ? 41.594 -62.844 -29.016 1 35.53 170 SER A CA 1
ATOM 1323 C C . SER A 1 170 ? 41.438 -62.031 -30.297 1 35.53 170 SER A C 1
ATOM 1325 O O . SER A 1 170 ? 42.156 -61.062 -30.516 1 35.53 170 SER A O 1
ATOM 1327 N N . GLU A 1 171 ? 41.281 -62.656 -31.5 1 35.09 171 GLU A N 1
ATOM 1328 C CA . GLU A 1 171 ? 41.469 -61.812 -32.688 1 35.09 171 GLU A CA 1
ATOM 1329 C C . GLU A 1 171 ? 40.281 -60.906 -32.906 1 35.09 171 GLU A C 1
ATOM 1331 O O . GLU A 1 171 ? 39.25 -61.312 -33.438 1 35.09 171 GLU A O 1
ATOM 1336 N N . SER A 1 172 ? 40.062 -59.812 -32.094 1 38.06 172 SER A N 1
ATOM 1337 C CA . SER A 1 172 ? 39.281 -58.594 -31.984 1 38.06 172 SER A CA 1
ATOM 1338 C C . SER A 1 172 ? 38.969 -58 -33.375 1 38.06 172 SER A C 1
ATOM 1340 O O . SER A 1 172 ? 38.062 -57.188 -33.5 1 38.06 172 SER A O 1
ATOM 1342 N N . ASP A 1 173 ? 39.938 -58.094 -34.344 1 35.03 173 ASP A N 1
ATOM 1343 C CA . ASP A 1 173 ? 39.969 -57.312 -35.594 1 35.03 173 ASP A CA 1
ATOM 1344 C C . ASP A 1 173 ? 39.094 -57.969 -36.656 1 35.03 173 ASP A C 1
ATOM 1346 O O . ASP A 1 173 ? 39.125 -57.531 -37.812 1 35.03 173 ASP A O 1
ATOM 1350 N N . SER A 1 174 ? 38.844 -59.219 -36.594 1 34.56 174 SER A N 1
ATOM 1351 C CA . SER A 1 174 ? 38.219 -59.656 -37.844 1 34.56 174 SER A CA 1
ATOM 1352 C C . SER A 1 174 ? 36.75 -59.25 -37.906 1 34.56 174 SER A C 1
ATOM 1354 O O . SER A 1 174 ? 36.094 -59.125 -36.875 1 34.56 174 SER A O 1
ATOM 1356 N N . PRO A 1 175 ? 36.281 -58.812 -39.188 1 36.56 175 PRO A N 1
ATOM 1357 C CA . PRO A 1 175 ? 34.938 -58.312 -39.469 1 36.56 175 PRO A CA 1
ATOM 1358 C C . PRO A 1 175 ? 33.844 -59.219 -38.938 1 36.56 175 PRO A C 1
ATOM 1360 O O . PRO A 1 175 ? 32.719 -58.781 -38.719 1 36.56 175 PRO A O 1
ATOM 1363 N N . GLU A 1 176 ? 34.219 -60.469 -38.906 1 35.81 176 GLU A N 1
ATOM 1364 C CA . GLU A 1 176 ? 33.156 -61.406 -38.625 1 35.81 176 GLU A CA 1
ATOM 1365 C C . GLU A 1 176 ? 32.75 -61.344 -37.156 1 35.81 176 GLU A C 1
ATOM 1367 O O . GLU A 1 176 ? 31.594 -61.594 -36.812 1 35.81 176 GLU A O 1
ATOM 1372 N N . GLY A 1 177 ? 33.656 -61.344 -36.25 1 36.88 177 GLY A N 1
ATOM 1373 C CA . GLY A 1 177 ? 33.406 -61.156 -34.812 1 36.88 177 GLY A CA 1
ATOM 1374 C C . GLY A 1 177 ? 32.5 -59.969 -34.531 1 36.88 177 GLY A C 1
ATOM 1375 O O . GLY A 1 177 ? 31.984 -59.844 -33.406 1 36.88 177 GLY A O 1
ATOM 1376 N N . SER A 1 178 ? 32.719 -59 -35.312 1 35.59 178 SER A N 1
ATOM 1377 C CA . SER A 1 178 ? 31.922 -57.781 -35.281 1 35.59 178 SER A CA 1
ATOM 1378 C C . SER A 1 178 ? 30.453 -58.094 -35.5 1 35.59 178 SER A C 1
ATOM 1380 O O . SER A 1 178 ? 29.578 -57.312 -35.156 1 35.59 178 SER A O 1
ATOM 1382 N N . ARG A 1 179 ? 30.203 -59.156 -36.219 1 35.91 179 ARG A N 1
ATOM 1383 C CA . ARG A 1 179 ? 28.812 -59.406 -36.594 1 35.91 179 ARG A CA 1
ATOM 1384 C C . ARG A 1 179 ? 28.016 -60.031 -35.438 1 35.91 179 ARG A C 1
ATOM 1386 O O . ARG A 1 179 ? 26.812 -59.844 -35.344 1 35.91 179 ARG A O 1
ATOM 1393 N N . VAL A 1 180 ? 28.625 -60.938 -34.719 1 39 180 VAL A N 1
ATOM 1394 C CA . VAL A 1 180 ? 27.875 -61.375 -33.562 1 39 180 VAL A CA 1
ATOM 1395 C C . VAL A 1 180 ? 27.641 -60.188 -32.625 1 39 180 VAL A C 1
ATOM 1397 O O . VAL A 1 180 ? 26.562 -60.062 -32.031 1 39 180 VAL A O 1
ATOM 1400 N N . LEU A 1 181 ? 28.734 -59.406 -32.312 1 38.16 181 LEU A N 1
ATOM 1401 C CA . LEU A 1 181 ? 28.594 -58.156 -31.594 1 38.16 181 LEU A CA 1
ATOM 1402 C C . LEU A 1 181 ? 27.656 -57.219 -32.344 1 38.16 181 LEU A C 1
ATOM 1404 O O . LEU A 1 181 ? 27.156 -56.25 -31.75 1 38.16 181 LEU A O 1
ATOM 1408 N N . LEU A 1 182 ? 27.719 -57.219 -33.625 1 40.28 182 LEU A N 1
ATOM 1409 C CA . LEU A 1 182 ? 26.844 -56.344 -34.406 1 40.28 182 LEU A CA 1
ATOM 1410 C C . LEU A 1 182 ? 25.375 -56.656 -34.094 1 40.28 182 LEU A C 1
ATOM 1412 O O . LEU A 1 182 ? 24.5 -55.844 -34.438 1 40.28 182 LEU A O 1
ATOM 1416 N N . ARG A 1 183 ? 25.047 -58 -33.969 1 44.25 183 ARG A N 1
ATOM 1417 C CA . ARG A 1 183 ? 23.625 -58.312 -33.719 1 44.25 183 ARG A CA 1
ATOM 1418 C C . ARG A 1 183 ? 23.141 -57.656 -32.438 1 44.25 183 ARG A C 1
ATOM 1420 O O . ARG A 1 183 ? 21.969 -57.781 -32.062 1 44.25 183 ARG A O 1
ATOM 1427 N N . ARG A 1 184 ? 24.062 -57.406 -31.578 1 47.53 184 ARG A N 1
ATOM 1428 C CA . ARG A 1 184 ? 23.672 -56.594 -30.422 1 47.53 184 ARG A CA 1
ATOM 1429 C C . ARG A 1 184 ? 23.281 -55.188 -30.844 1 47.53 184 ARG A C 1
ATOM 1431 O O . ARG A 1 184 ? 24.109 -54.281 -30.828 1 47.53 184 ARG A O 1
ATOM 1438 N N . GLN A 1 185 ? 22.578 -55.156 -31.922 1 52.34 185 GLN A N 1
ATOM 1439 C CA . GLN A 1 185 ? 22.047 -53.844 -32.25 1 52.34 185 GLN A CA 1
ATOM 1440 C C . GLN A 1 185 ? 21.391 -53.188 -31.031 1 52.34 185 GLN A C 1
ATOM 1442 O O . GLN A 1 185 ? 20.984 -53.906 -30.109 1 52.34 185 GLN A O 1
ATOM 1447 N N . ASN A 1 186 ? 21.391 -51.875 -31.031 1 59.81 186 ASN A N 1
ATOM 1448 C CA . ASN A 1 186 ? 20.859 -50.969 -30.047 1 59.81 186 ASN A CA 1
ATOM 1449 C C . ASN A 1 186 ? 19.391 -51.25 -29.734 1 59.81 186 ASN A C 1
ATOM 1451 O O . ASN A 1 186 ? 18.578 -51.406 -30.641 1 59.81 186 ASN A O 1
ATOM 1455 N N . ASN A 1 187 ? 19.016 -51.594 -28.484 1 70.38 187 ASN A N 1
ATOM 1456 C CA . ASN A 1 187 ? 17.688 -51.656 -27.875 1 70.38 187 ASN A CA 1
ATOM 1457 C C . ASN A 1 187 ? 16.891 -52.844 -28.359 1 70.38 187 ASN A C 1
ATOM 1459 O O . ASN A 1 187 ? 15.734 -52.719 -28.75 1 70.38 187 ASN A O 1
ATOM 1463 N N . GLN A 1 188 ? 17.703 -54.031 -28.562 1 79.56 188 GLN A N 1
ATOM 1464 C CA . GLN A 1 188 ? 16.969 -55.219 -29 1 79.56 188 GLN A CA 1
ATOM 1465 C C . GLN A 1 188 ? 17.172 -56.375 -28.031 1 79.56 188 GLN A C 1
ATOM 1467 O O . GLN A 1 188 ? 18.203 -56.438 -27.344 1 79.56 188 GLN A O 1
ATOM 1472 N N . LEU A 1 189 ? 16.234 -57.156 -27.859 1 86.25 189 LEU A N 1
ATOM 1473 C CA . LEU A 1 189 ? 16.266 -58.406 -27.109 1 86.25 189 LEU A CA 1
ATOM 1474 C C . LEU A 1 189 ? 16.266 -59.625 -28.047 1 86.25 189 LEU A C 1
ATOM 1476 O O . LEU A 1 189 ? 15.406 -59.719 -28.938 1 86.25 189 LEU A O 1
ATOM 1480 N N . SER A 1 190 ? 17.25 -60.469 -27.953 1 84.94 190 SER A N 1
ATOM 1481 C CA . SER A 1 190 ? 17.328 -61.656 -28.797 1 84.94 190 SER A CA 1
ATOM 1482 C C . SER A 1 190 ? 17.156 -62.938 -27.984 1 84.94 190 SER A C 1
ATOM 1484 O O . SER A 1 190 ? 17.766 -63.094 -26.922 1 84.94 190 SER A O 1
ATOM 1486 N N . LEU A 1 191 ? 16.344 -63.812 -28.453 1 87.94 191 LEU A N 1
ATOM 1487 C CA . LEU A 1 191 ? 16.094 -65.062 -27.812 1 87.94 191 LEU A CA 1
ATOM 1488 C C . LEU A 1 191 ? 16.25 -66.25 -28.812 1 87.94 191 LEU A C 1
ATOM 1490 O O . LEU A 1 191 ? 15.953 -66.062 -30 1 87.94 191 LEU A O 1
ATOM 1494 N N . ILE A 1 192 ? 16.781 -67.375 -28.312 1 87.81 192 ILE A N 1
ATOM 1495 C CA . ILE A 1 192 ? 16.906 -68.562 -29.125 1 87.81 192 ILE A CA 1
ATOM 1496 C C . ILE A 1 192 ? 16 -69.625 -28.547 1 87.81 192 ILE A C 1
ATOM 1498 O O . ILE A 1 192 ? 16.047 -69.938 -27.359 1 87.81 192 ILE A O 1
ATOM 1502 N N . SER A 1 193 ? 15.211 -70.125 -29.344 1 90.31 193 SER A N 1
ATOM 1503 C CA . SER A 1 193 ? 14.359 -71.25 -28.969 1 90.31 193 SER A CA 1
ATOM 1504 C C . SER A 1 193 ? 14.82 -72.5 -29.641 1 90.31 193 SER A C 1
ATOM 1506 O O . SER A 1 193 ? 15.211 -72.5 -30.812 1 90.31 193 SER A O 1
ATOM 1508 N N . ILE A 1 194 ? 14.812 -73.625 -28.891 1 89.75 194 ILE A N 1
ATOM 1509 C CA . ILE A 1 194 ? 15.227 -74.938 -29.438 1 89.75 194 ILE A CA 1
ATOM 1510 C C . ILE A 1 194 ? 14.133 -75.938 -29.188 1 89.75 194 ILE A C 1
ATOM 1512 O O . ILE A 1 194 ? 13.438 -75.938 -28.172 1 89.75 194 ILE A O 1
ATOM 1516 N N . ALA A 1 195 ? 13.953 -76.812 -30.094 1 91.38 195 ALA A N 1
ATOM 1517 C CA . ALA A 1 195 ? 12.953 -77.875 -30.016 1 91.38 195 ALA A CA 1
ATOM 1518 C C . ALA A 1 195 ? 13.438 -79.188 -30.703 1 91.38 195 ALA A C 1
ATOM 1520 O O . ALA A 1 195 ? 14.219 -79.062 -31.656 1 91.38 195 ALA A O 1
ATOM 1521 N N . PRO A 1 196 ? 12.961 -80.312 -30.266 1 91.25 196 PRO A N 1
ATOM 1522 C CA . PRO A 1 196 ? 13.344 -81.562 -30.891 1 91.25 196 PRO A CA 1
ATOM 1523 C C . PRO A 1 196 ? 12.43 -81.938 -32.062 1 91.25 196 PRO A C 1
ATOM 1525 O O . PRO A 1 196 ? 11.266 -81.5 -32.094 1 91.25 196 PRO A O 1
ATOM 1528 N N . VAL A 1 197 ? 13 -82.688 -33 1 91.12 197 VAL A N 1
ATOM 1529 C CA . VAL A 1 197 ? 12.227 -83.25 -34.094 1 91.12 197 VAL A CA 1
ATOM 1530 C C . VAL A 1 197 ? 12.328 -84.75 -34.094 1 91.12 197 VAL A C 1
ATOM 1532 O O . VAL A 1 197 ? 13.422 -85.312 -34.25 1 91.12 197 VAL A O 1
ATOM 1535 N N . TYR A 1 198 ? 11.203 -85.375 -33.906 1 88.25 198 TYR A N 1
ATOM 1536 C CA . TYR A 1 198 ? 11.141 -86.812 -33.875 1 88.25 198 TYR A CA 1
ATOM 1537 C C . TYR A 1 198 ? 10.688 -87.375 -35.219 1 88.25 198 TYR A C 1
ATOM 1539 O O . TYR A 1 198 ? 9.812 -86.812 -35.875 1 88.25 198 TYR A O 1
ATOM 1547 N N . ILE A 1 199 ? 11.289 -88.438 -35.656 1 87.62 199 ILE A N 1
ATOM 1548 C CA . ILE A 1 199 ? 10.922 -89.062 -36.906 1 87.62 199 ILE A CA 1
ATOM 1549 C C . ILE A 1 199 ? 10.289 -90.438 -36.594 1 87.62 199 ILE A C 1
ATOM 1551 O O . ILE A 1 199 ? 10.703 -91.125 -35.656 1 87.62 199 ILE A O 1
ATOM 1555 N N . ALA A 1 200 ? 9.258 -90.688 -37.406 1 78.38 200 ALA A N 1
ATOM 1556 C CA . ALA A 1 200 ? 8.547 -91.938 -37.188 1 78.38 200 ALA A CA 1
ATOM 1557 C C . ALA A 1 200 ? 9.406 -93.125 -37.594 1 78.38 200 ALA A C 1
ATOM 1559 O O . ALA A 1 200 ? 9.953 -93.188 -38.719 1 78.38 200 ALA A O 1
ATOM 1560 N N . ASP A 1 201 ? 9.672 -94 -36.625 1 77.62 201 ASP A N 1
ATOM 1561 C CA . ASP A 1 201 ? 10.391 -95.25 -36.844 1 77.62 201 ASP A CA 1
ATOM 1562 C C . ASP A 1 201 ? 9.586 -96.438 -36.344 1 77.62 201 ASP A C 1
ATOM 1564 O O . ASP A 1 201 ? 9.781 -96.875 -35.219 1 77.62 201 ASP A O 1
ATOM 1568 N N . GLY A 1 202 ? 8.758 -96.938 -37.188 1 72.94 202 GLY A N 1
ATOM 1569 C CA . GLY A 1 202 ? 7.91 -98.062 -36.812 1 72.94 202 GLY A CA 1
ATOM 1570 C C . GLY A 1 202 ? 6.844 -97.688 -35.812 1 72.94 202 GLY A C 1
ATOM 1571 O O . GLY A 1 202 ? 6.02 -96.812 -36.062 1 72.94 202 GLY A O 1
ATOM 1572 N N . GLU A 1 203 ? 6.965 -98.312 -34.531 1 73.25 203 GLU A N 1
ATOM 1573 C CA . GLU A 1 203 ? 5.949 -98.062 -33.531 1 73.25 203 GLU A CA 1
ATOM 1574 C C . GLU A 1 203 ? 6.359 -96.938 -32.562 1 73.25 203 GLU A C 1
ATOM 1576 O O . GLU A 1 203 ? 5.559 -96.5 -31.766 1 73.25 203 GLU A O 1
ATOM 1581 N N . VAL A 1 204 ? 7.625 -96.438 -32.812 1 78.5 204 VAL A N 1
ATOM 1582 C CA . VAL A 1 204 ? 8.102 -95.375 -31.906 1 78.5 204 VAL A CA 1
ATOM 1583 C C . VAL A 1 204 ? 8.695 -94.25 -32.75 1 78.5 204 VAL A C 1
ATOM 1585 O O . VAL A 1 204 ? 9.125 -94.5 -33.875 1 78.5 204 VAL A O 1
ATOM 1588 N N . ASN A 1 205 ? 8.547 -93.062 -32.188 1 83.94 205 ASN A N 1
ATOM 1589 C CA . ASN A 1 205 ? 9.227 -91.875 -32.781 1 83.94 205 ASN A CA 1
ATOM 1590 C C . ASN A 1 205 ? 10.617 -91.688 -32.188 1 83.94 205 ASN A C 1
ATOM 1592 O O . ASN A 1 205 ? 10.789 -91.75 -30.969 1 83.94 205 ASN A O 1
ATOM 1596 N N . ARG A 1 206 ? 11.586 -91.625 -32.969 1 87.31 206 ARG A N 1
ATOM 1597 C CA . ARG A 1 206 ? 12.969 -91.438 -32.531 1 87.31 206 ARG A CA 1
ATOM 1598 C C . ARG A 1 206 ? 13.477 -90.062 -32.75 1 87.31 206 ARG A C 1
ATOM 1600 O O . ARG A 1 206 ? 13.195 -89.438 -33.781 1 87.31 206 ARG A O 1
ATOM 1607 N N . LEU A 1 207 ? 14.188 -89.625 -31.75 1 90.25 207 LEU A N 1
ATOM 1608 C CA . LEU A 1 207 ? 14.797 -88.312 -31.844 1 90.25 207 LEU A CA 1
ATOM 1609 C C . LEU A 1 207 ? 15.945 -88.312 -32.844 1 90.25 207 LEU A C 1
ATOM 1611 O O . LEU A 1 207 ? 16.891 -89.125 -32.719 1 90.25 207 LEU A O 1
ATOM 1615 N N . ARG A 1 208 ? 15.859 -87.438 -33.844 1 90.94 208 ARG A N 1
ATOM 1616 C CA . ARG A 1 208 ? 16.906 -87.438 -34.844 1 90.94 208 ARG A CA 1
ATOM 1617 C C . ARG A 1 208 ? 17.469 -86.062 -35.062 1 90.94 208 ARG A C 1
ATOM 1619 O O . ARG A 1 208 ? 18.656 -85.875 -35.312 1 90.94 208 ARG A O 1
ATOM 1626 N N . TYR A 1 209 ? 16.562 -85.062 -35.031 1 91.75 209 TYR A N 1
ATOM 1627 C CA . TYR A 1 209 ? 17.016 -83.75 -35.375 1 91.75 209 TYR A CA 1
ATOM 1628 C C . TYR A 1 209 ? 16.703 -82.75 -34.25 1 91.75 209 TYR A C 1
ATOM 1630 O O . TYR A 1 209 ? 15.844 -83 -33.406 1 91.75 209 TYR A O 1
ATOM 1638 N N . GLY A 1 210 ? 17.453 -81.625 -34.25 1 90.94 210 GLY A N 1
ATOM 1639 C CA . GLY A 1 210 ? 17.203 -80.5 -33.406 1 90.94 210 GLY A CA 1
ATOM 1640 C C . GLY A 1 210 ? 16.984 -79.188 -34.188 1 90.94 210 GLY A C 1
ATOM 1641 O O . GLY A 1 210 ? 17.688 -78.938 -35.156 1 90.94 210 GLY A O 1
ATOM 1642 N N . LEU A 1 211 ? 15.938 -78.5 -33.781 1 92.44 211 LEU A N 1
ATOM 1643 C CA . LEU A 1 211 ? 15.617 -77.25 -34.406 1 92.44 211 LEU A CA 1
ATOM 1644 C C . LEU A 1 211 ? 15.992 -76.062 -33.5 1 92.44 211 LEU A C 1
ATOM 1646 O O . LEU A 1 211 ? 15.758 -76.125 -32.281 1 92.44 211 LEU A O 1
ATOM 1650 N N . SER A 1 212 ? 16.609 -75.062 -34.062 1 91.06 212 SER A N 1
ATOM 1651 C CA . SER A 1 212 ? 16.938 -73.812 -33.312 1 91.06 212 SER A CA 1
ATOM 1652 C C . SER A 1 212 ? 16.469 -72.562 -34.062 1 91.06 212 SER A C 1
ATOM 1654 O O . SER A 1 212 ? 16.719 -72.438 -35.281 1 91.06 212 SER A O 1
ATOM 1656 N N . LEU A 1 213 ? 15.734 -71.75 -33.344 1 92.06 213 LEU A N 1
ATOM 1657 C CA . LEU A 1 213 ? 15.211 -70.5 -33.938 1 92.06 213 LEU A CA 1
ATOM 1658 C C . LEU A 1 213 ? 15.68 -69.312 -33.125 1 92.06 213 LEU A C 1
ATOM 1660 O O . LEU A 1 213 ? 15.438 -69.188 -31.922 1 92.06 213 LEU A O 1
ATOM 1664 N N . GLU A 1 214 ? 16.344 -68.375 -33.75 1 89.19 214 GLU A N 1
ATOM 1665 C CA . GLU A 1 214 ? 16.75 -67.125 -33.156 1 89.19 214 GLU A CA 1
ATOM 1666 C C . GLU A 1 214 ? 15.875 -65.938 -33.625 1 89.19 214 GLU A C 1
ATOM 1668 O O . GLU A 1 214 ? 15.75 -65.688 -34.812 1 89.19 214 GLU A O 1
ATOM 1673 N N . SER A 1 215 ? 15.273 -65.312 -32.688 1 90.19 215 SER A N 1
ATOM 1674 C CA . SER A 1 215 ? 14.422 -64.188 -32.969 1 90.19 215 SER A CA 1
ATOM 1675 C C . SER A 1 215 ? 14.836 -62.969 -32.156 1 90.19 215 SER A C 1
ATOM 1677 O O . SER A 1 215 ? 15.516 -63.094 -31.141 1 90.19 215 SER A O 1
ATOM 1679 N N . TYR A 1 216 ? 14.555 -61.75 -32.719 1 86.56 216 TYR A N 1
ATOM 1680 C CA . TYR A 1 216 ? 14.828 -60.531 -31.969 1 86.56 216 TYR A CA 1
ATOM 1681 C C . TYR A 1 216 ? 13.594 -59.625 -31.922 1 86.56 216 TYR A C 1
ATOM 1683 O O . TYR A 1 216 ? 12.75 -59.688 -32.812 1 86.56 216 TYR A O 1
ATOM 1691 N N . SER A 1 217 ? 13.445 -59 -30.797 1 85.38 217 SER A N 1
ATOM 1692 C CA . SER A 1 217 ? 12.383 -58 -30.625 1 85.38 217 SER A CA 1
ATOM 1693 C C . SER A 1 217 ? 12.969 -56.625 -30.344 1 85.38 217 SER A C 1
ATOM 1695 O O . SER A 1 217 ? 13.859 -56.469 -29.5 1 85.38 217 SER A O 1
ATOM 1697 N N . LEU A 1 218 ? 12.469 -55.625 -31.141 1 76.69 218 LEU A N 1
ATOM 1698 C CA . LEU A 1 218 ? 12.922 -54.25 -30.922 1 76.69 218 LEU A CA 1
ATOM 1699 C C . LEU A 1 218 ? 12.25 -53.625 -29.703 1 76.69 218 LEU A C 1
ATOM 1701 O O . LEU A 1 218 ? 11.023 -53.656 -29.594 1 76.69 218 LEU A O 1
ATOM 1705 N N . LEU A 1 219 ? 13.086 -53.281 -28.734 1 77.56 219 LEU A N 1
ATOM 1706 C CA . LEU A 1 219 ? 12.57 -52.625 -27.531 1 77.56 219 LEU A CA 1
ATOM 1707 C C . LEU A 1 219 ? 12.445 -51.125 -27.734 1 77.56 219 LEU A C 1
ATOM 1709 O O . LEU A 1 219 ? 13.438 -50.438 -28.016 1 77.56 219 LEU A O 1
ATOM 1713 N N . ARG A 1 220 ? 11.336 -50.719 -28.328 1 62.75 220 ARG A N 1
ATOM 1714 C CA . ARG A 1 220 ? 11.117 -49.312 -28.656 1 62.75 220 ARG A CA 1
ATOM 1715 C C . ARG A 1 220 ? 11.156 -48.438 -27.391 1 62.75 220 ARG A C 1
ATOM 1717 O O . ARG A 1 220 ? 10.672 -48.844 -26.328 1 62.75 220 ARG A O 1
ATOM 1724 N N . GLY A 1 221 ? 12.086 -47.5 -27.25 1 64.38 221 GLY A N 1
ATOM 1725 C CA . GLY A 1 221 ? 12.062 -46.438 -26.234 1 64.38 221 GLY A CA 1
ATOM 1726 C C . GLY A 1 221 ? 12.594 -45.125 -26.734 1 64.38 221 GLY A C 1
ATOM 1727 O O . GLY A 1 221 ? 13.633 -45.062 -27.406 1 64.38 221 GLY A O 1
ATOM 1728 N N . GLU A 1 222 ? 11.625 -44.281 -27.266 1 60 222 GLU A N 1
ATOM 1729 C CA . GLU A 1 222 ? 12.109 -42.969 -27.719 1 60 222 GLU A CA 1
ATOM 1730 C C . GLU A 1 222 ? 12.266 -42 -26.547 1 60 222 GLU A C 1
ATOM 1732 O O . GLU A 1 222 ? 11.492 -42.062 -25.594 1 60 222 GLU A O 1
ATOM 1737 N N . HIS A 1 223 ? 13.43 -41.5 -26.531 1 68.12 223 HIS A N 1
ATOM 1738 C CA . HIS A 1 223 ? 13.719 -40.406 -25.609 1 68.12 223 HIS A CA 1
ATOM 1739 C C . HIS A 1 223 ? 13.07 -39.125 -26.094 1 68.12 223 HIS A C 1
ATOM 1741 O O . HIS A 1 223 ? 13.742 -38.25 -26.641 1 68.12 223 HIS A O 1
ATOM 1747 N N . THR A 1 224 ? 11.734 -39.125 -26.172 1 77.5 224 THR A N 1
ATOM 1748 C CA . THR A 1 224 ? 11.055 -37.875 -26.531 1 77.5 224 THR A CA 1
ATOM 1749 C C . THR A 1 224 ? 10.57 -37.125 -25.281 1 77.5 224 THR A C 1
ATOM 1751 O O . THR A 1 224 ? 10.031 -37.75 -24.359 1 77.5 224 THR A O 1
ATOM 1754 N N . PRO A 1 225 ? 10.953 -35.906 -25.422 1 85.06 225 PRO A N 1
ATOM 1755 C CA . PRO A 1 225 ? 10.438 -35.125 -24.281 1 85.06 225 PRO A CA 1
ATOM 1756 C C . PRO A 1 225 ? 8.922 -35.25 -24.125 1 85.06 225 PRO A C 1
ATOM 1758 O O . PRO A 1 225 ? 8.195 -35.312 -25.125 1 85.06 225 PRO A O 1
ATOM 1761 N N . LYS A 1 226 ? 8.344 -35.5 -22.953 1 84.81 226 LYS A N 1
ATOM 1762 C CA . LYS A 1 226 ? 6.93 -35.594 -22.609 1 84.81 226 LYS A CA 1
ATOM 1763 C C . LYS A 1 226 ? 6.398 -37 -22.719 1 84.81 226 LYS A C 1
ATOM 1765 O O . LYS A 1 226 ? 5.246 -37.281 -22.359 1 84.81 226 LYS A O 1
ATOM 1770 N N . SER A 1 227 ? 7.242 -37.906 -23.219 1 89.06 227 SER A N 1
ATOM 1771 C CA . SER A 1 227 ? 6.793 -39.281 -23.359 1 89.06 227 SER A CA 1
ATOM 1772 C C . SER A 1 227 ? 6.895 -40.031 -22.016 1 89.06 227 SER A C 1
ATOM 1774 O O . SER A 1 227 ? 7.906 -39.938 -21.328 1 89.06 227 SER A O 1
ATOM 1776 N N . LEU A 1 228 ? 5.902 -40.688 -21.703 1 89.5 228 LEU A N 1
ATOM 1777 C CA . LEU A 1 228 ? 5.875 -41.438 -20.438 1 89.5 228 LEU A CA 1
ATOM 1778 C C . LEU A 1 228 ? 5.871 -42.938 -20.703 1 89.5 228 LEU A C 1
ATOM 1780 O O . LEU A 1 228 ? 5.438 -43.719 -19.859 1 89.5 228 LEU A O 1
ATOM 1784 N N . THR A 1 229 ? 6.281 -43.281 -21.859 1 89.12 229 THR A N 1
ATOM 1785 C CA . THR A 1 229 ? 6.434 -44.688 -22.188 1 89.12 229 THR A CA 1
ATOM 1786 C C . THR A 1 229 ? 7.762 -45.219 -21.672 1 89.12 229 THR A C 1
ATOM 1788 O O . THR A 1 229 ? 7.832 -46.344 -21.156 1 89.12 229 THR A O 1
ATOM 1791 N N . GLY A 1 230 ? 8.766 -44.406 -21.703 1 88.12 230 GLY A N 1
ATOM 1792 C CA . GLY A 1 230 ? 10.07 -44.75 -21.141 1 88.12 230 GLY A CA 1
ATOM 1793 C C . GLY A 1 230 ? 10.828 -45.75 -21.969 1 88.12 230 GLY A C 1
ATOM 1794 O O . GLY A 1 230 ? 10.242 -46.438 -22.812 1 88.12 230 GLY A O 1
ATOM 1795 N N . SER A 1 231 ? 12.008 -45.875 -21.797 1 88.62 231 SER A N 1
ATOM 1796 C CA . SER A 1 231 ? 12.859 -46.906 -22.406 1 88.62 231 SER A CA 1
ATOM 1797 C C . SER A 1 231 ? 12.773 -48.219 -21.656 1 88.62 231 SER A C 1
ATOM 1799 O O . SER A 1 231 ? 12.547 -48.25 -20.438 1 88.62 231 SER A O 1
ATOM 1801 N N . THR A 1 232 ? 12.977 -49.312 -22.359 1 91.25 232 THR A N 1
ATOM 1802 C CA . THR A 1 232 ? 12.812 -50.625 -21.75 1 91.25 232 THR A CA 1
ATOM 1803 C C . THR A 1 232 ? 14.148 -51.156 -21.25 1 91.25 232 THR A C 1
ATOM 1805 O O . THR A 1 232 ? 15.141 -51.156 -21.969 1 91.25 232 THR A O 1
ATOM 1808 N N . VAL A 1 233 ? 14.203 -51.5 -20 1 88.75 233 VAL A N 1
ATOM 1809 C CA . VAL A 1 233 ? 15.336 -52.188 -19.391 1 88.75 233 VAL A CA 1
ATOM 1810 C C . VAL A 1 233 ? 14.867 -53.5 -18.766 1 88.75 233 VAL A C 1
ATOM 1812 O O . VAL A 1 233 ? 13.82 -53.562 -18.109 1 88.75 233 VAL A O 1
ATOM 1815 N N . ILE A 1 234 ? 15.609 -54.562 -19 1 91.31 234 ILE A N 1
ATOM 1816 C CA . ILE A 1 234 ? 15.219 -55.875 -18.469 1 91.31 234 ILE A CA 1
ATOM 1817 C C . ILE A 1 234 ? 16.328 -56.375 -17.547 1 91.31 234 ILE A C 1
ATOM 1819 O O . ILE A 1 234 ? 17.5 -56.406 -17.922 1 91.31 234 ILE A O 1
ATOM 1823 N N . LEU A 1 235 ? 15.906 -56.812 -16.391 1 89.75 235 LEU A N 1
ATOM 1824 C CA . LEU A 1 235 ? 16.812 -57.375 -15.406 1 89.75 235 LEU A CA 1
ATOM 1825 C C . LEU A 1 235 ? 16.422 -58.844 -15.102 1 89.75 235 LEU A C 1
ATOM 1827 O O . LEU A 1 235 ? 15.234 -59.156 -15.055 1 89.75 235 LEU A O 1
ATOM 1831 N N . ASP A 1 236 ? 17.391 -59.562 -14.906 1 88.06 236 ASP A N 1
ATOM 1832 C CA . ASP A 1 236 ? 17.109 -60.938 -14.484 1 88.06 236 ASP A CA 1
ATOM 1833 C C . ASP A 1 236 ? 17.047 -61.031 -12.961 1 88.06 236 ASP A C 1
ATOM 1835 O O . ASP A 1 236 ? 17.203 -60.031 -12.258 1 88.06 236 ASP A O 1
ATOM 1839 N N . GLU A 1 237 ? 16.672 -62.188 -12.445 1 85.75 237 GLU A N 1
ATOM 1840 C CA . GLU A 1 237 ? 16.484 -62.375 -11.008 1 85.75 237 GLU A CA 1
ATOM 1841 C C . GLU A 1 237 ? 17.766 -62.062 -10.234 1 85.75 237 GLU A C 1
ATOM 1843 O O . GLU A 1 237 ? 17.719 -61.625 -9.094 1 85.75 237 GLU A O 1
ATOM 1848 N N . ALA A 1 238 ? 18.906 -62.312 -10.852 1 83.31 238 ALA A N 1
ATOM 1849 C CA . ALA A 1 238 ? 20.188 -62.094 -10.195 1 83.31 238 ALA A CA 1
ATOM 1850 C C . ALA A 1 238 ? 20.625 -60.625 -10.32 1 83.31 238 ALA A C 1
ATOM 1852 O O . ALA A 1 238 ? 21.609 -60.219 -9.719 1 83.31 238 ALA A O 1
ATOM 1853 N N . GLY A 1 239 ? 19.906 -59.875 -11.086 1 86.31 239 GLY A N 1
ATOM 1854 C CA . GLY A 1 239 ? 20.234 -58.469 -11.242 1 86.31 239 GLY A CA 1
ATOM 1855 C C . GLY A 1 239 ? 21.094 -58.188 -12.461 1 86.31 239 GLY A C 1
ATOM 1856 O O . GLY A 1 239 ? 21.672 -57.125 -12.586 1 86.31 239 GLY A O 1
ATOM 1857 N N . THR A 1 240 ? 21.281 -59.094 -13.266 1 86.06 240 THR A N 1
ATOM 1858 C CA . THR A 1 240 ? 22.031 -58.906 -14.5 1 86.06 240 THR A CA 1
ATOM 1859 C C . THR A 1 240 ? 21.172 -58.25 -15.57 1 86.06 240 THR A C 1
ATOM 1861 O O . THR A 1 240 ? 20.016 -58.625 -15.758 1 86.06 240 THR A O 1
ATOM 1864 N N . ILE A 1 241 ? 21.75 -57.312 -16.219 1 87.12 241 ILE A N 1
ATOM 1865 C CA . ILE A 1 241 ? 21.031 -56.594 -17.25 1 87.12 241 ILE A CA 1
ATOM 1866 C C . ILE A 1 241 ? 20.969 -57.438 -18.531 1 87.12 241 ILE A C 1
ATOM 1868 O O . ILE A 1 241 ? 22 -57.719 -19.125 1 87.12 241 ILE A O 1
ATOM 1872 N N . VAL A 1 242 ? 19.797 -57.75 -18.844 1 86.5 242 VAL A N 1
ATOM 1873 C CA . VAL A 1 242 ? 19.578 -58.594 -20.016 1 86.5 242 VAL A CA 1
ATOM 1874 C C . VAL A 1 242 ? 19.438 -57.719 -21.25 1 86.5 242 VAL A C 1
ATOM 1876 O O . VAL A 1 242 ? 19.922 -58.062 -22.328 1 86.5 242 VAL A O 1
ATOM 1879 N N . ALA A 1 243 ? 18.734 -56.594 -21.078 1 87.75 243 ALA A N 1
ATOM 1880 C CA . ALA A 1 243 ? 18.531 -55.656 -22.172 1 87.75 243 ALA A CA 1
ATOM 1881 C C . ALA A 1 243 ? 18.609 -54.188 -21.672 1 87.75 243 ALA A C 1
ATOM 1883 O O . ALA A 1 243 ? 18.109 -53.875 -20.594 1 87.75 243 ALA A O 1
ATOM 1884 N N . HIS A 1 244 ? 19.203 -53.375 -22.391 1 84.44 244 HIS A N 1
ATOM 1885 C CA . HIS A 1 244 ? 19.375 -51.969 -22.094 1 84.44 244 HIS A CA 1
ATOM 1886 C C . HIS A 1 244 ? 19.516 -51.156 -23.391 1 84.44 244 HIS A C 1
ATOM 1888 O O . HIS A 1 244 ? 20.062 -51.656 -24.375 1 84.44 244 HIS A O 1
ATOM 1894 N N . PRO A 1 245 ? 18.969 -49.906 -23.344 1 81.12 245 PRO A N 1
ATOM 1895 C CA . PRO A 1 245 ? 19.156 -49.094 -24.531 1 81.12 245 PRO A CA 1
ATOM 1896 C C . PRO A 1 245 ? 20.625 -48.875 -24.859 1 81.12 245 PRO A C 1
ATOM 1898 O O . PRO A 1 245 ? 20.969 -48.688 -26.031 1 81.12 245 PRO A O 1
ATOM 1901 N N . ASN A 1 246 ? 21.469 -48.812 -23.922 1 79 246 ASN A N 1
ATOM 1902 C CA . ASN A 1 246 ? 22.906 -48.812 -24.125 1 79 246 ASN A CA 1
ATOM 1903 C C . ASN A 1 246 ? 23.5 -50.219 -24.109 1 79 246 ASN A C 1
ATOM 1905 O O . ASN A 1 246 ? 23.594 -50.844 -23.062 1 79 246 ASN A O 1
ATOM 1909 N N . PRO A 1 247 ? 24 -50.625 -25.203 1 77.75 247 PRO A N 1
ATOM 1910 C CA . PRO A 1 247 ? 24.484 -52.031 -25.312 1 77.75 247 PRO A CA 1
ATOM 1911 C C . PRO A 1 247 ? 25.672 -52.312 -24.406 1 77.75 247 PRO A C 1
ATOM 1913 O O . PRO A 1 247 ? 25.906 -53.469 -24.031 1 77.75 247 PRO A O 1
ATOM 1916 N N . GLN A 1 248 ? 26.359 -51.25 -23.953 1 74.62 248 GLN A N 1
ATOM 1917 C CA . GLN A 1 248 ? 27.547 -51.438 -23.109 1 74.62 248 GLN A CA 1
ATOM 1918 C C . GLN A 1 248 ? 27.156 -51.938 -21.719 1 74.62 248 GLN A C 1
ATOM 1920 O O . GLN A 1 248 ? 27.984 -52.5 -21 1 74.62 248 GLN A O 1
ATOM 1925 N N . TRP A 1 249 ? 25.922 -51.812 -21.422 1 79.75 249 TRP A N 1
ATOM 1926 C CA . TRP A 1 249 ? 25.5 -52.156 -20.078 1 79.75 249 TRP A CA 1
ATOM 1927 C C . TRP A 1 249 ? 24.922 -53.594 -20.016 1 79.75 249 TRP A C 1
ATOM 1929 O O . TRP A 1 249 ? 24.719 -54.125 -18.938 1 79.75 249 TRP A O 1
ATOM 1939 N N . VAL A 1 250 ? 24.719 -54.062 -21.125 1 82.5 250 VAL A N 1
ATOM 1940 C CA . VAL A 1 250 ? 24.125 -55.406 -21.172 1 82.5 250 VAL A CA 1
ATOM 1941 C C . VAL A 1 250 ? 25.109 -56.438 -20.641 1 82.5 250 VAL A C 1
ATOM 1943 O O . VAL A 1 250 ? 26.281 -56.406 -21.016 1 82.5 250 VAL A O 1
ATOM 1946 N N . GLY A 1 251 ? 24.688 -57.281 -19.812 1 80.19 251 GLY A N 1
ATOM 1947 C CA . GLY A 1 251 ? 25.547 -58.281 -19.234 1 80.19 251 GLY A CA 1
ATOM 1948 C C . GLY A 1 251 ? 26.109 -57.875 -17.875 1 80.19 251 GLY A C 1
ATOM 1949 O O . GLY A 1 251 ? 26.578 -58.75 -17.125 1 80.19 251 GLY A O 1
ATOM 1950 N N . LEU A 1 252 ? 26.047 -56.625 -17.594 1 82.44 252 LEU A N 1
ATOM 1951 C CA . LEU A 1 252 ? 26.547 -56.125 -16.312 1 82.44 252 LEU A CA 1
ATOM 1952 C C . LEU A 1 252 ? 25.531 -56.344 -15.203 1 82.44 252 LEU A C 1
ATOM 1954 O O . LEU A 1 252 ? 24.344 -56.5 -15.477 1 82.44 252 LEU A O 1
ATOM 1958 N N . ASN A 1 253 ? 26.031 -56.469 -14.023 1 87.06 253 ASN A N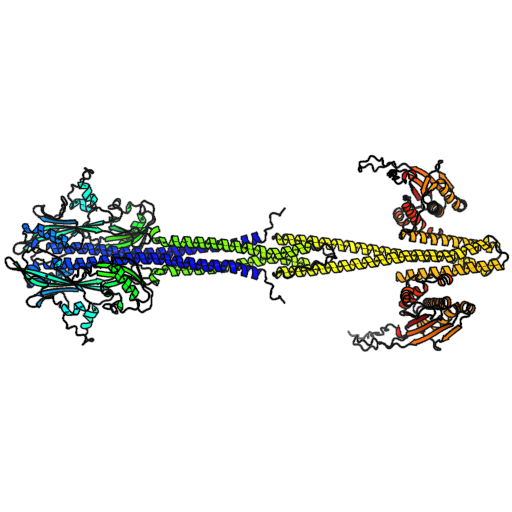 1
ATOM 1959 C CA . ASN A 1 253 ? 25.156 -56.656 -12.867 1 87.06 253 ASN A CA 1
ATOM 1960 C C . ASN A 1 253 ? 24.875 -55.312 -12.188 1 87.06 253 ASN A C 1
ATOM 1962 O O . ASN A 1 253 ? 25.75 -54.469 -12.094 1 87.06 253 ASN A O 1
ATOM 1966 N N . ILE A 1 254 ? 23.703 -55.156 -11.734 1 83.62 254 ILE A N 1
ATOM 1967 C CA . ILE A 1 254 ? 23.25 -53.906 -11.141 1 83.62 254 ILE A CA 1
ATOM 1968 C C . ILE A 1 254 ? 24.031 -53.625 -9.867 1 83.62 254 ILE A C 1
ATOM 1970 O O . ILE A 1 254 ? 24.078 -52.469 -9.406 1 83.62 254 ILE A O 1
ATOM 1974 N N . ARG A 1 255 ? 24.531 -54.656 -9.258 1 81.19 255 ARG A N 1
ATOM 1975 C CA . ARG A 1 255 ? 25.344 -54.438 -8.055 1 81.19 255 ARG A CA 1
ATOM 1976 C C . ARG A 1 255 ? 26.562 -53.562 -8.352 1 81.19 255 ARG A C 1
ATOM 1978 O O . ARG A 1 255 ? 27.078 -52.906 -7.453 1 81.19 255 ARG A O 1
ATOM 1985 N N . ASP A 1 256 ? 27 -53.594 -9.625 1 74.75 256 ASP A N 1
ATOM 1986 C CA . ASP A 1 256 ? 28.188 -52.812 -10 1 74.75 256 ASP A CA 1
ATOM 1987 C C . ASP A 1 256 ? 27.828 -51.375 -10.359 1 74.75 256 ASP A C 1
ATOM 1989 O O . ASP A 1 256 ? 28.703 -50.594 -10.672 1 74.75 256 ASP A O 1
ATOM 1993 N N . HIS A 1 257 ? 26.578 -51.094 -10.18 1 73.81 257 HIS A N 1
ATOM 1994 C CA . HIS A 1 257 ? 26.141 -49.75 -10.539 1 73.81 257 HIS A CA 1
ATOM 1995 C C . HIS A 1 257 ? 26.078 -48.844 -9.32 1 73.81 257 HIS A C 1
ATOM 1997 O O . HIS A 1 257 ? 26 -49.312 -8.188 1 73.81 257 HIS A O 1
ATOM 2003 N N . ALA A 1 258 ? 26.234 -47.531 -9.609 1 66.38 258 ALA A N 1
ATOM 2004 C CA . ALA A 1 258 ? 26.281 -46.531 -8.547 1 66.38 258 ALA A CA 1
ATOM 2005 C C . ALA A 1 258 ? 25.031 -46.562 -7.68 1 66.38 258 ALA A C 1
ATOM 2007 O O . ALA A 1 258 ? 25.109 -46.406 -6.461 1 66.38 258 ALA A O 1
ATOM 2008 N N . ASP A 1 259 ? 23.844 -46.812 -8.289 1 73.44 259 ASP A N 1
ATOM 2009 C CA . ASP A 1 259 ? 22.594 -46.875 -7.523 1 73.44 259 ASP A CA 1
ATOM 2010 C C . ASP A 1 259 ? 22.219 -48.312 -7.207 1 73.44 259 ASP A C 1
ATOM 2012 O O . ASP A 1 259 ? 21.031 -48.688 -7.273 1 73.44 259 ASP A O 1
ATOM 2016 N N . SER A 1 260 ? 23.156 -49.031 -6.773 1 77.5 260 SER A N 1
ATOM 2017 C CA . SER A 1 260 ? 22.969 -50.469 -6.59 1 77.5 260 SER A CA 1
ATOM 2018 C C . SER A 1 260 ? 21.938 -50.75 -5.5 1 77.5 260 SER A C 1
ATOM 2020 O O . SER A 1 260 ? 21.094 -51.656 -5.652 1 77.5 260 SER A O 1
ATOM 2022 N N . GLN A 1 261 ? 21.984 -49.906 -4.488 1 79 261 GLN A N 1
ATOM 2023 C CA . GLN A 1 261 ? 21.078 -50.156 -3.377 1 79 261 GLN A CA 1
ATOM 2024 C C . GLN A 1 261 ? 19.625 -50 -3.803 1 79 261 GLN A C 1
ATOM 2026 O O . GLN A 1 261 ? 18.781 -50.844 -3.49 1 79 261 GLN A O 1
ATOM 2031 N N . ARG A 1 262 ? 19.297 -49 -4.535 1 81.75 262 ARG A N 1
ATOM 2032 C CA . ARG A 1 262 ? 17.938 -48.75 -4.973 1 81.75 262 ARG A CA 1
ATOM 2033 C C . ARG A 1 262 ? 17.5 -49.781 -6.008 1 81.75 262 ARG A C 1
ATOM 2035 O O . ARG A 1 262 ? 16.344 -50.25 -5.984 1 81.75 262 ARG A O 1
ATOM 2042 N N . LEU A 1 263 ? 18.375 -50.062 -6.758 1 82.25 263 LEU A N 1
ATOM 2043 C CA . LEU A 1 263 ? 18.078 -51.062 -7.793 1 82.25 263 LEU A CA 1
ATOM 2044 C C . LEU A 1 263 ? 17.844 -52.438 -7.184 1 82.25 263 LEU A C 1
ATOM 2046 O O . LEU A 1 263 ? 16.984 -53.188 -7.648 1 82.25 263 LEU A O 1
ATOM 2050 N N . GLU A 1 264 ? 18.609 -52.719 -6.191 1 83.69 264 GLU A N 1
ATOM 2051 C CA . GLU A 1 264 ? 18.406 -53.969 -5.496 1 83.69 264 GLU A CA 1
ATOM 2052 C C . GLU A 1 264 ? 17.047 -54 -4.801 1 83.69 264 GLU A C 1
ATOM 2054 O O . GLU A 1 264 ? 16.375 -55.031 -4.785 1 83.69 264 GLU A O 1
ATOM 2059 N N . SER A 1 265 ? 16.781 -52.875 -4.18 1 81.81 265 SER A N 1
ATOM 2060 C CA . SER A 1 265 ? 15.477 -52.781 -3.543 1 81.81 265 SER A CA 1
ATOM 2061 C C . SER A 1 265 ? 14.352 -52.969 -4.559 1 81.81 265 SER A C 1
ATOM 2063 O O . SER A 1 265 ? 13.352 -53.625 -4.273 1 81.81 265 SER A O 1
ATOM 2065 N N . LEU A 1 266 ? 14.508 -52.312 -5.648 1 82.31 266 LEU A N 1
ATOM 2066 C CA . LEU A 1 266 ? 13.547 -52.469 -6.738 1 82.31 266 LEU A CA 1
ATOM 2067 C C . LEU A 1 266 ? 13.438 -53.938 -7.148 1 82.31 266 LEU A C 1
ATOM 2069 O O . LEU A 1 266 ? 12.328 -54.438 -7.332 1 82.31 266 LEU A O 1
ATOM 2073 N N . LEU A 1 267 ? 14.523 -54.562 -7.301 1 85 267 LEU A N 1
ATOM 2074 C CA . LEU A 1 267 ? 14.547 -55.969 -7.719 1 85 267 LEU A CA 1
ATOM 2075 C C . LEU A 1 267 ? 13.82 -56.844 -6.711 1 85 267 LEU A C 1
ATOM 2077 O O . LEU A 1 267 ? 12.992 -57.688 -7.094 1 85 267 LEU A O 1
ATOM 2081 N N . ARG A 1 268 ? 14.062 -56.594 -5.508 1 84.06 268 ARG A N 1
ATOM 2082 C CA . ARG A 1 268 ? 13.398 -57.344 -4.461 1 84.06 268 ARG A CA 1
ATOM 2083 C C . ARG A 1 268 ? 11.891 -57.125 -4.484 1 84.06 268 ARG A C 1
ATOM 2085 O O . ARG A 1 268 ? 11.117 -58.094 -4.367 1 84.06 268 ARG A O 1
ATOM 2092 N N . SER A 1 269 ? 11.555 -55.938 -4.613 1 84.31 269 SER A N 1
ATOM 2093 C CA . SER A 1 269 ? 10.133 -55.594 -4.629 1 84.31 269 SER A CA 1
ATOM 2094 C C . SER A 1 269 ? 9.445 -56.188 -5.855 1 84.31 269 SER A C 1
ATOM 2096 O O . SER A 1 269 ? 8.312 -56.688 -5.762 1 84.31 269 SER A O 1
ATOM 2098 N N . ALA A 1 270 ? 10.055 -55.969 -6.895 1 85.19 270 ALA A N 1
ATOM 2099 C CA . ALA A 1 270 ? 9.484 -56.5 -8.133 1 85.19 270 ALA A CA 1
ATOM 2100 C C . ALA A 1 270 ? 9.328 -58 -8.055 1 85.19 270 ALA A C 1
ATOM 2102 O O . ALA A 1 270 ? 8.297 -58.562 -8.453 1 85.19 270 ALA A O 1
ATOM 2103 N N . LEU A 1 271 ? 10.336 -58.719 -7.535 1 84.25 271 LEU A N 1
ATOM 2104 C CA . LEU A 1 271 ? 10.312 -60.156 -7.422 1 84.25 271 LEU A CA 1
ATOM 2105 C C . LEU A 1 271 ? 9.242 -60.625 -6.438 1 84.25 271 LEU A C 1
ATOM 2107 O O . LEU A 1 271 ? 8.727 -61.75 -6.551 1 84.25 271 LEU A O 1
ATOM 2111 N N . ALA A 1 272 ? 8.914 -59.719 -5.566 1 80.88 272 ALA A N 1
ATOM 2112 C CA . ALA A 1 272 ? 7.848 -60 -4.609 1 80.88 272 ALA A CA 1
ATOM 2113 C C . ALA A 1 272 ? 6.477 -59.75 -5.238 1 80.88 272 ALA A C 1
ATOM 2115 O O . ALA A 1 272 ? 5.445 -59.938 -4.582 1 80.88 272 ALA A O 1
ATOM 2116 N N . GLY A 1 273 ? 6.426 -59.344 -6.469 1 75.62 273 GLY A N 1
ATOM 2117 C CA . GLY A 1 273 ? 5.168 -59.219 -7.184 1 75.62 273 GLY A CA 1
ATOM 2118 C C . GLY A 1 273 ? 4.594 -57.812 -7.113 1 75.62 273 GLY A C 1
ATOM 2119 O O . GLY A 1 273 ? 3.439 -57.562 -7.477 1 75.62 273 GLY A O 1
ATOM 2120 N N . ARG A 1 274 ? 5.508 -56.938 -6.59 1 77.31 274 ARG A N 1
ATOM 2121 C CA . ARG A 1 274 ? 5.004 -55.594 -6.469 1 77.31 274 ARG A CA 1
ATOM 2122 C C . ARG A 1 274 ? 5.254 -54.781 -7.75 1 77.31 274 ARG A C 1
ATOM 2124 O O . ARG A 1 274 ? 6.301 -54.938 -8.383 1 77.31 274 ARG A O 1
ATOM 2131 N N . THR A 1 275 ? 4.23 -54.031 -8.219 1 79.12 275 THR A N 1
ATOM 2132 C CA . THR A 1 275 ? 4.316 -53.094 -9.336 1 79.12 275 THR A CA 1
ATOM 2133 C C . THR A 1 275 ? 4.328 -51.625 -8.828 1 79.12 275 THR A C 1
ATOM 2135 O O . THR A 1 275 ? 3.373 -51.188 -8.188 1 79.12 275 THR A O 1
ATOM 2138 N N . ASN A 1 276 ? 5.477 -51.094 -8.961 1 76.38 276 ASN A N 1
ATOM 2139 C CA . ASN A 1 276 ? 5.613 -49.75 -8.422 1 76.38 276 ASN A CA 1
ATOM 2140 C C . ASN A 1 276 ? 6.594 -48.906 -9.242 1 76.38 276 ASN A C 1
ATOM 2142 O O . ASN A 1 276 ? 6.789 -49.156 -10.43 1 76.38 276 ASN A O 1
ATOM 2146 N N . PHE A 1 277 ? 6.973 -47.844 -8.758 1 80.56 277 PHE A N 1
ATOM 2147 C CA . PHE A 1 277 ? 7.891 -46.906 -9.398 1 80.56 277 PHE A CA 1
ATOM 2148 C C . PHE A 1 277 ? 9.086 -46.625 -8.508 1 80.56 277 PHE A C 1
ATOM 2150 O O . PHE A 1 277 ? 9.07 -46.938 -7.312 1 80.56 277 PHE A O 1
ATOM 2157 N N . ILE A 1 278 ? 10.211 -46.156 -9.125 1 71.75 278 ILE A N 1
ATOM 2158 C CA . ILE A 1 278 ? 11.383 -45.781 -8.336 1 71.75 278 ILE A CA 1
ATOM 2159 C C . ILE A 1 278 ? 12.102 -44.594 -9.016 1 71.75 278 ILE A C 1
ATOM 2161 O O . ILE A 1 278 ? 12.055 -44.469 -10.242 1 71.75 278 ILE A O 1
ATOM 2165 N N . HIS A 1 279 ? 12.633 -43.719 -8.211 1 74.94 279 HIS A N 1
ATOM 2166 C CA . HIS A 1 279 ? 13.508 -42.656 -8.688 1 74.94 279 HIS A CA 1
ATOM 2167 C C . HIS A 1 279 ? 14.961 -43.094 -8.719 1 74.94 279 HIS A C 1
ATOM 2169 O O . HIS A 1 279 ? 15.477 -43.625 -7.73 1 74.94 279 HIS A O 1
ATOM 2175 N N . LEU A 1 280 ? 15.539 -43.062 -9.898 1 73.19 280 LEU A N 1
ATOM 2176 C CA . LEU A 1 280 ? 16.938 -43.469 -10.039 1 73.19 280 LEU A CA 1
ATOM 2177 C C . LEU A 1 280 ? 17.828 -42.281 -10.281 1 73.19 280 LEU A C 1
ATOM 2179 O O . LEU A 1 280 ? 17.516 -41.406 -11.109 1 73.19 280 LEU A O 1
ATOM 2183 N N . PHE A 1 281 ? 18.891 -41.875 -9.547 1 58.5 281 PHE A N 1
ATOM 2184 C CA . PHE A 1 281 ? 19.75 -40.719 -9.633 1 58.5 281 PHE A CA 1
ATOM 2185 C C . PHE A 1 281 ? 20.969 -41 -10.516 1 58.5 281 PHE A C 1
ATOM 2187 O O . PHE A 1 281 ? 21.469 -40.094 -11.195 1 58.5 281 PHE A O 1
ATOM 2194 N N . ALA A 1 282 ? 21.594 -42.188 -10.547 1 52 282 ALA A N 1
ATOM 2195 C CA . ALA A 1 282 ? 22.875 -42.375 -11.195 1 52 282 ALA A CA 1
ATOM 2196 C C . ALA A 1 282 ? 22.859 -43.594 -12.094 1 52 282 ALA A C 1
ATOM 2198 O O . ALA A 1 282 ? 23.844 -44.344 -12.164 1 52 282 ALA A O 1
ATOM 2199 N N . PHE A 1 283 ? 21.719 -43.812 -12.688 1 51.5 283 PHE A N 1
ATOM 2200 C CA . PHE A 1 283 ? 21.719 -45.031 -13.477 1 51.5 283 PHE A CA 1
ATOM 2201 C C . PHE A 1 283 ? 22.406 -44.812 -14.82 1 51.5 283 PHE A C 1
ATOM 2203 O O . PHE A 1 283 ? 23.016 -45.75 -15.359 1 51.5 283 PHE A O 1
ATOM 2210 N N . GLU A 1 284 ? 22.234 -43.562 -15.344 1 56.03 284 GLU A N 1
ATOM 2211 C CA . GLU A 1 284 ? 23 -43.25 -16.531 1 56.03 284 GLU A CA 1
ATOM 2212 C C . GLU A 1 284 ? 24.203 -42.375 -16.203 1 56.03 284 GLU A C 1
ATOM 2214 O O . GLU A 1 284 ? 24.188 -41.625 -15.203 1 56.03 284 GLU A O 1
ATOM 2219 N N . PRO A 1 285 ? 25.391 -42.594 -16.844 1 51.06 285 PRO A N 1
ATOM 2220 C CA . PRO A 1 285 ? 26.641 -41.906 -16.531 1 51.06 285 PRO A CA 1
ATOM 2221 C C . PRO A 1 285 ? 26.453 -40.375 -16.438 1 51.06 285 PRO A C 1
ATOM 2223 O O . PRO A 1 285 ? 27.203 -39.688 -15.734 1 51.06 285 PRO A O 1
ATOM 2226 N N . ASN A 1 286 ? 25.578 -39.875 -17.156 1 54.78 286 ASN A N 1
ATOM 2227 C CA . ASN A 1 286 ? 25.547 -38.406 -17.219 1 54.78 286 ASN A CA 1
ATOM 2228 C C . ASN A 1 286 ? 24.859 -37.812 -15.992 1 54.78 286 ASN A C 1
ATOM 2230 O O . ASN A 1 286 ? 24.734 -36.594 -15.883 1 54.78 286 ASN A O 1
ATOM 2234 N N . GLY A 1 287 ? 24.641 -38.625 -14.922 1 61.72 287 GLY A N 1
ATOM 2235 C CA . GLY A 1 287 ? 24.125 -38.094 -13.664 1 61.72 287 GLY A CA 1
ATOM 2236 C C . GLY A 1 287 ? 22.688 -37.656 -13.758 1 61.72 287 GLY A C 1
ATOM 2237 O O . GLY A 1 287 ? 22.25 -36.75 -13.016 1 61.72 287 GLY A O 1
ATOM 2238 N N . GLU A 1 288 ? 22 -38 -14.766 1 73.69 288 GLU A N 1
ATOM 2239 C CA . GLU A 1 288 ? 20.609 -37.562 -14.914 1 73.69 288 GLU A CA 1
ATOM 2240 C C . GLU A 1 288 ? 19.672 -38.406 -14.047 1 73.69 288 GLU A C 1
ATOM 2242 O O . GLU A 1 288 ? 19.875 -39.594 -13.875 1 73.69 288 GLU A O 1
ATOM 2247 N N . GLU A 1 289 ? 18.781 -37.719 -13.383 1 82.06 289 GLU A N 1
ATOM 2248 C CA . GLU A 1 289 ? 17.781 -38.406 -12.57 1 82.06 289 GLU A CA 1
ATOM 2249 C C . GLU A 1 289 ? 16.766 -39.125 -13.453 1 82.06 289 GLU A C 1
ATOM 2251 O O . GLU A 1 289 ? 16.344 -38.594 -14.477 1 82.06 289 GLU A O 1
ATOM 2256 N N . LEU A 1 290 ? 16.578 -40.406 -13.148 1 86.75 290 LEU A N 1
ATOM 2257 C CA . LEU A 1 290 ? 15.688 -41.25 -13.953 1 86.75 290 LEU A CA 1
ATOM 2258 C C . LEU A 1 290 ? 14.492 -41.719 -13.125 1 86.75 290 LEU A C 1
ATOM 2260 O O . LEU A 1 290 ? 14.586 -41.812 -11.898 1 86.75 290 LEU A O 1
ATOM 2264 N N . LEU A 1 291 ? 13.422 -41.812 -13.742 1 88.12 291 LEU A N 1
ATOM 2265 C CA . LEU A 1 291 ? 12.203 -42.438 -13.195 1 88.12 291 LEU A CA 1
ATOM 2266 C C . LEU A 1 291 ? 11.891 -43.75 -13.883 1 88.12 291 LEU A C 1
ATOM 2268 O O . LEU A 1 291 ? 12.031 -43.844 -15.109 1 88.12 291 LEU A O 1
ATOM 2272 N N . ALA A 1 292 ? 11.539 -44.719 -13.094 1 89.88 292 ALA A N 1
ATOM 2273 C CA . ALA A 1 292 ? 11.305 -46.031 -13.719 1 89.88 292 ALA A CA 1
ATOM 2274 C C . ALA A 1 292 ? 10.094 -46.719 -13.109 1 89.88 292 ALA A C 1
ATOM 2276 O O . ALA A 1 292 ? 9.875 -46.656 -11.898 1 89.88 292 ALA A O 1
ATOM 2277 N N . GLY A 1 293 ? 9.219 -47.219 -13.914 1 90.31 293 GLY A N 1
ATOM 2278 C CA . GLY A 1 293 ? 8.227 -48.188 -13.523 1 90.31 293 GLY A CA 1
ATOM 2279 C C . GLY A 1 293 ? 8.68 -49.625 -13.758 1 90.31 293 GLY A C 1
ATOM 2280 O O . GLY A 1 293 ? 9.547 -49.875 -14.602 1 90.31 293 GLY A O 1
ATOM 2281 N N . TYR A 1 294 ? 8.227 -50.562 -12.922 1 91.69 294 TYR A N 1
ATOM 2282 C CA . TYR A 1 294 ? 8.719 -51.906 -13.094 1 91.69 294 TYR A CA 1
ATOM 2283 C C . TYR A 1 294 ? 7.605 -52.938 -12.898 1 91.69 294 TYR A C 1
ATOM 2285 O O . TYR A 1 294 ? 6.613 -52.656 -12.227 1 91.69 294 TYR A O 1
ATOM 2293 N N . HIS A 1 295 ? 7.746 -54 -13.516 1 91.12 295 HIS A N 1
ATOM 2294 C CA . HIS A 1 295 ? 6.879 -55.188 -13.414 1 91.12 295 HIS A CA 1
ATOM 2295 C C . HIS A 1 295 ? 7.66 -56.469 -13.641 1 91.12 295 HIS A C 1
ATOM 2297 O O . HIS A 1 295 ? 8.555 -56.531 -14.484 1 91.12 295 HIS A O 1
ATOM 2303 N N . ALA A 1 296 ? 7.359 -57.5 -12.883 1 92.06 296 ALA A N 1
ATOM 2304 C CA . ALA A 1 296 ? 8.086 -58.75 -12.992 1 92.06 296 ALA A CA 1
ATOM 2305 C C . ALA A 1 296 ? 7.25 -59.812 -13.711 1 92.06 296 ALA A C 1
ATOM 2307 O O . ALA A 1 296 ? 6.027 -59.844 -13.562 1 92.06 296 ALA A O 1
ATOM 2308 N N . ILE A 1 297 ? 7.914 -60.594 -14.484 1 89.44 297 ILE A N 1
ATOM 2309 C CA . ILE A 1 297 ? 7.289 -61.719 -15.156 1 89.44 297 ILE A CA 1
ATOM 2310 C C . ILE A 1 297 ? 8.141 -62.969 -14.969 1 89.44 297 ILE A C 1
ATOM 2312 O O . ILE A 1 297 ? 9.312 -62.906 -14.586 1 89.44 297 ILE A O 1
ATOM 2316 N N . GLU A 1 298 ? 7.527 -64.062 -15.234 1 89.25 298 GLU A N 1
ATOM 2317 C CA . GLU A 1 298 ? 8.289 -65.312 -15.195 1 89.25 298 GLU A CA 1
ATOM 2318 C C . GLU A 1 298 ? 9.328 -65.375 -16.312 1 89.25 298 GLU A C 1
ATOM 2320 O O . GLU A 1 298 ? 9.047 -65 -17.453 1 89.25 298 GLU A O 1
ATOM 2325 N N . SER A 1 299 ? 10.492 -65.75 -16 1 88.12 299 SER A N 1
ATOM 2326 C CA . SER A 1 299 ? 11.57 -65.812 -16.984 1 88.12 299 SER A CA 1
ATOM 2327 C C . SER A 1 299 ? 11.258 -66.812 -18.094 1 88.12 299 SER A C 1
ATOM 2329 O O . SER A 1 299 ? 10.891 -67.938 -17.812 1 88.12 299 SER A O 1
ATOM 2331 N N . PRO A 1 300 ? 11.352 -66.375 -19.281 1 85.62 300 PRO A N 1
ATOM 2332 C CA . PRO A 1 300 ? 11.102 -67.312 -20.391 1 85.62 300 PRO A CA 1
ATOM 2333 C C . PRO A 1 300 ? 12.312 -68.188 -20.703 1 85.62 300 PRO A C 1
ATOM 2335 O O . PRO A 1 300 ? 12.219 -69.062 -21.531 1 85.62 300 PRO A O 1
ATOM 2338 N N . VAL A 1 301 ? 13.422 -68 -20.078 1 82.25 301 VAL A N 1
ATOM 2339 C CA . VAL A 1 301 ? 14.672 -68.688 -20.469 1 82.25 301 VAL A CA 1
ATOM 2340 C C . VAL A 1 301 ? 14.836 -69.938 -19.672 1 82.25 301 VAL A C 1
ATOM 2342 O O . VAL A 1 301 ? 14.43 -70.062 -18.5 1 82.25 301 VAL A O 1
ATOM 2345 N N . PHE A 1 302 ? 15.336 -71.062 -20.359 1 72.75 302 PHE A N 1
ATOM 2346 C CA . PHE A 1 302 ? 15.68 -72.375 -19.812 1 72.75 302 PHE A CA 1
ATOM 2347 C C . PHE A 1 302 ? 17.062 -72.312 -19.156 1 72.75 302 PHE A C 1
ATOM 2349 O O . PHE A 1 302 ? 17.969 -71.625 -19.641 1 72.75 302 PHE A O 1
ATOM 2356 N N . PRO A 1 303 ? 17.312 -73.062 -17.969 1 63.5 303 PRO A N 1
ATOM 2357 C CA . PRO A 1 303 ? 16.422 -74 -17.266 1 63.5 303 PRO A CA 1
ATOM 2358 C C . PRO A 1 303 ? 15.406 -73.312 -16.391 1 63.5 303 PRO A C 1
ATOM 2360 O O . PRO A 1 303 ? 15.711 -72.25 -15.789 1 63.5 303 PRO A O 1
ATOM 2363 N N . LYS A 1 304 ? 14.195 -73.562 -16.734 1 60.19 304 LYS A N 1
ATOM 2364 C CA . LYS A 1 304 ? 13.094 -73 -15.961 1 60.19 304 LYS A CA 1
ATOM 2365 C C . LYS A 1 304 ? 13.25 -73.312 -14.469 1 60.19 304 LYS A C 1
ATOM 2367 O O . LYS A 1 304 ? 13.055 -74.438 -14.031 1 60.19 304 LYS A O 1
ATOM 2372 N N . ASN A 1 305 ? 14.211 -72.75 -13.883 1 57.09 305 ASN A N 1
ATOM 2373 C CA . ASN A 1 305 ? 14.023 -72.875 -12.438 1 57.09 305 ASN A CA 1
ATOM 2374 C C . ASN A 1 305 ? 12.742 -72.188 -11.992 1 57.09 305 ASN A C 1
ATOM 2376 O O . ASN A 1 305 ? 12.438 -71.062 -12.461 1 57.09 305 ASN A O 1
ATOM 2380 N N . TYR A 1 306 ? 11.664 -72.938 -11.5 1 56.66 306 TYR A N 1
ATOM 2381 C CA . TYR A 1 306 ? 10.297 -72.562 -11.141 1 56.66 306 TYR A CA 1
ATOM 2382 C C . TYR A 1 306 ? 10.234 -71.125 -10.594 1 56.66 306 TYR A C 1
ATOM 2384 O O . TYR A 1 306 ? 9.219 -70.438 -10.742 1 56.66 306 TYR A O 1
ATOM 2392 N N . ASP A 1 307 ? 11.414 -70.562 -10.242 1 65.88 307 ASP A N 1
ATOM 2393 C CA . ASP A 1 307 ? 11.25 -69.312 -9.523 1 65.88 307 ASP A CA 1
ATOM 2394 C C . ASP A 1 307 ? 12.008 -68.188 -10.219 1 65.88 307 ASP A C 1
ATOM 2396 O O . ASP A 1 307 ? 12.172 -67.062 -9.664 1 65.88 307 ASP A O 1
ATOM 2400 N N . SER A 1 308 ? 12.383 -68.438 -11.547 1 83.56 308 SER A N 1
ATOM 2401 C CA . SER A 1 308 ? 13.18 -67.312 -12.133 1 83.56 308 SER A CA 1
ATOM 2402 C C . SER A 1 308 ? 12.289 -66.312 -12.805 1 83.56 308 SER A C 1
ATOM 2404 O O . SER A 1 308 ? 11.336 -66.625 -13.508 1 83.56 308 SER A O 1
ATOM 2406 N N . GLN A 1 309 ? 12.531 -65.062 -12.422 1 89.5 309 GLN A N 1
ATOM 2407 C CA . GLN A 1 309 ? 11.703 -63.969 -12.938 1 89.5 309 GLN A CA 1
ATOM 2408 C C . GLN A 1 309 ? 12.555 -62.906 -13.641 1 89.5 309 GLN A C 1
ATOM 2410 O O . GLN A 1 309 ? 13.734 -62.75 -13.328 1 89.5 309 GLN A O 1
ATOM 2415 N N . TRP A 1 310 ? 12.062 -62.344 -14.656 1 91.5 310 TRP A N 1
ATOM 2416 C CA . TRP A 1 310 ? 12.617 -61.156 -15.281 1 91.5 310 TRP A CA 1
ATOM 2417 C C . TRP A 1 310 ? 11.883 -59.906 -14.805 1 91.5 310 TRP A C 1
ATOM 2419 O O . TRP A 1 310 ? 10.656 -59.938 -14.625 1 91.5 310 TRP A O 1
ATOM 2429 N N . VAL A 1 311 ? 12.625 -58.875 -14.523 1 92.06 311 VAL A N 1
ATOM 2430 C CA . VAL A 1 311 ? 12.039 -57.594 -14.156 1 92.06 311 VAL A CA 1
ATOM 2431 C C . VAL A 1 311 ? 12.164 -56.625 -15.32 1 92.06 311 VAL A C 1
ATOM 2433 O O . VAL A 1 311 ? 13.273 -56.344 -15.781 1 92.06 311 VAL A O 1
ATOM 2436 N N . ILE A 1 312 ? 11.039 -56.156 -15.797 1 92.94 312 ILE A N 1
ATOM 2437 C CA . ILE A 1 312 ? 11 -55.219 -16.906 1 92.94 312 ILE A CA 1
ATOM 2438 C C . ILE A 1 312 ? 10.812 -53.781 -16.359 1 92.94 312 ILE A C 1
ATOM 2440 O O . ILE A 1 312 ? 9.898 -53.531 -15.57 1 92.94 312 ILE A O 1
ATOM 2444 N N . LEU A 1 313 ? 11.703 -52.875 -16.797 1 91.5 313 LEU A N 1
ATOM 2445 C CA . LEU A 1 313 ? 11.648 -51.5 -16.359 1 91.5 313 LEU A CA 1
ATOM 2446 C C . LEU A 1 313 ? 11.32 -50.594 -17.531 1 91.5 313 LEU A C 1
ATOM 2448 O O . LEU A 1 313 ? 11.781 -50.812 -18.656 1 91.5 313 LEU A O 1
ATOM 2452 N N . ALA A 1 314 ? 10.422 -49.688 -17.328 1 91.69 314 ALA A N 1
ATOM 2453 C CA . ALA A 1 314 ? 10.242 -48.531 -18.203 1 91.69 314 ALA A CA 1
ATOM 2454 C C . ALA A 1 314 ? 10.898 -47.281 -17.609 1 91.69 314 ALA A C 1
ATOM 2456 O O . ALA A 1 314 ? 10.414 -46.75 -16.609 1 91.69 314 ALA A O 1
ATOM 2457 N N . VAL A 1 315 ? 11.961 -46.781 -18.219 1 89.69 315 VAL A N 1
ATOM 2458 C CA . VAL A 1 315 ? 12.789 -45.75 -17.625 1 89.69 315 VAL A CA 1
ATOM 2459 C C . VAL A 1 315 ? 12.664 -44.469 -18.453 1 89.69 315 VAL A C 1
ATOM 2461 O O . VAL A 1 315 ? 12.758 -44.5 -19.672 1 89.69 315 VAL A O 1
ATOM 2464 N N . ALA A 1 316 ? 12.383 -43.438 -17.828 1 89.25 316 ALA A N 1
ATOM 2465 C CA . ALA A 1 316 ? 12.359 -42.094 -18.438 1 89.25 316 ALA A CA 1
ATOM 2466 C C . ALA A 1 316 ? 13.188 -41.125 -17.641 1 89.25 316 ALA A C 1
ATOM 2468 O O . ALA A 1 316 ? 13.328 -41.25 -16.422 1 89.25 316 ALA A O 1
ATOM 2469 N N . SER A 1 317 ? 13.781 -40.156 -18.344 1 88.69 317 SER A N 1
ATOM 2470 C CA . SER A 1 317 ? 14.492 -39.094 -17.625 1 88.69 317 SER A CA 1
ATOM 2471 C C . SER A 1 317 ? 13.523 -38.188 -16.875 1 88.69 317 SER A C 1
ATOM 2473 O O . SER A 1 317 ? 12.414 -37.938 -17.344 1 88.69 317 SER A O 1
ATOM 2475 N N . LEU A 1 318 ? 13.914 -37.812 -15.711 1 88.88 318 LEU A N 1
ATOM 2476 C CA . LEU A 1 318 ? 13.078 -36.938 -14.906 1 88.88 318 LEU A CA 1
ATOM 2477 C C . LEU A 1 318 ? 12.758 -35.625 -15.656 1 88.88 318 LEU A C 1
ATOM 2479 O O . LEU A 1 318 ? 11.633 -35.125 -15.586 1 88.88 318 LEU A O 1
ATOM 2483 N N . ASP A 1 319 ? 13.656 -35.156 -16.375 1 84.88 319 ASP A N 1
ATOM 2484 C CA . ASP A 1 319 ? 13.469 -33.906 -17.125 1 84.88 319 ASP A CA 1
ATOM 2485 C C . ASP A 1 319 ? 12.43 -34.094 -18.234 1 84.88 319 ASP A C 1
ATOM 2487 O O . ASP A 1 319 ? 11.625 -33.188 -18.484 1 84.88 319 ASP A O 1
ATOM 2491 N N . ASP A 1 320 ? 12.438 -35.25 -18.797 1 85.38 320 ASP A N 1
ATOM 2492 C CA . ASP A 1 320 ? 11.477 -35.531 -19.859 1 85.38 320 ASP A CA 1
ATOM 2493 C C . ASP A 1 320 ? 10.086 -35.781 -19.281 1 85.38 320 ASP A C 1
ATOM 2495 O O . ASP A 1 320 ? 9.078 -35.344 -19.859 1 85.38 320 ASP A O 1
ATOM 2499 N N . ALA A 1 321 ? 10.102 -36.438 -18.172 1 87.62 321 ALA A N 1
ATOM 2500 C CA . ALA A 1 321 ? 8.828 -36.75 -17.531 1 87.62 321 ALA A CA 1
ATOM 2501 C C . ALA A 1 321 ? 8.164 -35.5 -16.969 1 87.62 321 ALA A C 1
ATOM 2503 O O . ALA A 1 321 ? 6.934 -35.375 -16.953 1 87.62 321 ALA A O 1
ATOM 2504 N N . LEU A 1 322 ? 9.016 -34.562 -16.516 1 88.38 322 LEU A N 1
ATOM 2505 C CA . LEU A 1 322 ? 8.492 -33.312 -15.914 1 88.38 322 LEU A CA 1
ATOM 2506 C C . LEU A 1 322 ? 8.648 -32.156 -16.859 1 88.38 322 LEU A C 1
ATOM 2508 O O . LEU A 1 322 ? 8.875 -31.016 -16.422 1 88.38 322 LEU A O 1
ATOM 2512 N N . TYR A 1 323 ? 8.641 -32.344 -18.031 1 85.12 323 TYR A N 1
ATOM 2513 C CA . TYR A 1 323 ? 8.859 -31.281 -19 1 85.12 323 TYR A CA 1
ATOM 2514 C C . TYR A 1 323 ? 7.816 -30.172 -18.844 1 85.12 323 TYR A C 1
ATOM 2516 O O . TYR A 1 323 ? 8.125 -28.984 -19.016 1 85.12 323 TYR A O 1
ATOM 2524 N N . GLY A 1 324 ? 6.59 -30.5 -18.484 1 80.44 324 GLY A N 1
ATOM 2525 C CA . GLY A 1 324 ? 5.535 -29.516 -18.281 1 80.44 324 GLY A CA 1
ATOM 2526 C C . GLY A 1 324 ? 5.828 -28.562 -17.141 1 80.44 324 GLY A C 1
ATOM 2527 O O . GLY A 1 324 ? 5.289 -27.453 -17.094 1 80.44 324 GLY A O 1
ATOM 2528 N N . LEU A 1 325 ? 6.742 -28.938 -16.25 1 85.75 325 LEU A N 1
ATOM 2529 C CA . LEU A 1 325 ? 7.07 -28.125 -15.094 1 85.75 325 LEU A CA 1
ATOM 2530 C C . LEU A 1 325 ? 7.848 -26.875 -15.5 1 85.75 325 LEU A C 1
ATOM 2532 O O . LEU A 1 325 ? 7.688 -25.812 -14.898 1 85.75 325 LEU A O 1
ATOM 2536 N N . LYS A 1 326 ? 8.68 -27 -16.5 1 84.25 326 LYS A N 1
ATOM 2537 C CA . LYS A 1 326 ? 9.438 -25.844 -16.984 1 84.25 326 LYS A CA 1
ATOM 2538 C C . LYS A 1 326 ? 8.508 -24.766 -17.516 1 84.25 326 LYS A C 1
ATOM 2540 O O . LYS A 1 326 ? 8.734 -23.578 -17.266 1 84.25 326 LYS A O 1
ATOM 2545 N N . ASP A 1 327 ? 7.41 -25.109 -18.125 1 80.75 327 ASP A N 1
ATOM 2546 C CA . ASP A 1 327 ? 6.434 -24.156 -18.641 1 80.75 327 ASP A CA 1
ATOM 2547 C C . ASP A 1 327 ? 5.676 -23.469 -17.516 1 80.75 327 ASP A C 1
ATOM 2549 O O . ASP A 1 327 ? 5.473 -22.25 -17.531 1 80.75 327 ASP A O 1
ATOM 2553 N N . ILE A 1 328 ? 5.379 -24.312 -16.594 1 81.5 328 ILE A N 1
ATOM 2554 C CA . ILE A 1 328 ? 4.641 -23.781 -15.453 1 81.5 328 ILE A CA 1
ATOM 2555 C C . ILE A 1 328 ? 5.527 -22.812 -14.68 1 81.5 328 ILE A C 1
ATOM 2557 O O . ILE A 1 328 ? 5.082 -21.734 -14.281 1 81.5 328 ILE A O 1
ATOM 2561 N N . ASN A 1 329 ? 6.781 -23.141 -14.492 1 85.31 329 ASN A N 1
ATOM 2562 C CA . ASN A 1 329 ? 7.715 -22.297 -13.773 1 85.31 329 ASN A CA 1
ATOM 2563 C C . ASN A 1 329 ? 7.93 -20.953 -14.492 1 85.31 329 ASN A C 1
ATOM 2565 O O . ASN A 1 329 ? 7.996 -19.906 -13.852 1 85.31 329 ASN A O 1
ATOM 2569 N N . SER A 1 330 ? 8.031 -20.938 -15.789 1 84.62 330 SER A N 1
ATOM 2570 C CA . SER A 1 330 ? 8.227 -19.719 -16.547 1 84.62 330 SER A CA 1
ATOM 2571 C C . SER A 1 330 ? 7.059 -18.75 -16.375 1 84.62 330 SER A C 1
ATOM 2573 O O . SER A 1 330 ? 7.258 -17.547 -16.203 1 84.62 330 SER A O 1
ATOM 2575 N N . VAL A 1 331 ? 5.859 -19.281 -16.359 1 81.31 331 VAL A N 1
ATOM 2576 C CA . VAL A 1 331 ? 4.672 -18.453 -16.203 1 81.31 331 VAL A CA 1
ATOM 2577 C C . VAL A 1 331 ? 4.617 -17.891 -14.773 1 81.31 331 VAL A C 1
ATOM 2579 O O . VAL A 1 331 ? 4.246 -16.734 -14.57 1 81.31 331 VAL A O 1
ATOM 2582 N N . LEU A 1 332 ? 4.98 -18.719 -13.836 1 83.56 332 LEU A N 1
ATOM 2583 C CA . LEU A 1 332 ? 4.98 -18.266 -12.445 1 83.56 332 LEU A CA 1
ATOM 2584 C C . LEU A 1 332 ? 5.98 -17.141 -12.234 1 83.56 332 LEU A C 1
ATOM 2586 O O . LEU A 1 332 ? 5.688 -16.172 -11.531 1 83.56 332 LEU A O 1
ATOM 2590 N N . VAL A 1 333 ? 7.148 -17.203 -12.844 1 84.62 333 VAL A N 1
ATOM 2591 C CA . VAL A 1 333 ? 8.172 -16.172 -12.719 1 84.62 333 VAL A CA 1
ATOM 2592 C C . VAL A 1 333 ? 7.672 -14.875 -13.328 1 84.62 333 VAL A C 1
ATOM 2594 O O . VAL A 1 333 ? 7.824 -13.805 -12.742 1 84.62 333 VAL A O 1
ATOM 2597 N N . VAL A 1 334 ? 7.02 -14.93 -14.484 1 82.25 334 VAL A N 1
ATOM 2598 C CA . VAL A 1 334 ? 6.488 -13.75 -15.148 1 82.25 334 VAL A CA 1
ATOM 2599 C C . VAL A 1 334 ? 5.383 -13.133 -14.297 1 82.25 334 VAL A C 1
ATOM 2601 O O . VAL A 1 334 ? 5.281 -11.906 -14.188 1 82.25 334 VAL A O 1
ATOM 2604 N N . LEU A 1 335 ? 4.582 -14.008 -13.68 1 80.12 335 LEU A N 1
ATOM 2605 C CA . LEU A 1 335 ? 3.51 -13.531 -12.812 1 80.12 335 LEU A CA 1
ATOM 2606 C C . LEU A 1 335 ? 4.074 -12.758 -11.625 1 80.12 335 LEU A C 1
ATOM 2608 O O . LEU A 1 335 ? 3.582 -11.68 -11.289 1 80.12 335 LEU A O 1
ATOM 2612 N N . ILE A 1 336 ? 5.094 -13.234 -11.008 1 80.75 336 ILE A N 1
ATOM 2613 C CA . ILE A 1 336 ? 5.703 -12.594 -9.852 1 80.75 336 ILE A CA 1
ATOM 2614 C C . ILE A 1 336 ? 6.316 -11.258 -10.258 1 80.75 336 ILE A C 1
ATOM 2616 O O . ILE A 1 336 ? 6.137 -10.25 -9.57 1 80.75 336 ILE A O 1
ATOM 2620 N N . LEU A 1 337 ? 7.004 -11.219 -11.398 1 83.62 337 LEU A N 1
ATOM 2621 C CA . LEU A 1 337 ? 7.633 -10 -11.883 1 83.62 337 LEU A CA 1
ATOM 2622 C C . LEU A 1 337 ? 6.582 -8.93 -12.18 1 83.62 337 LEU A C 1
ATOM 2624 O O . LEU A 1 337 ? 6.766 -7.758 -11.836 1 83.62 337 LEU A O 1
ATOM 2628 N N . SER A 1 338 ? 5.488 -9.352 -12.703 1 81.5 338 SER A N 1
ATOM 2629 C CA . SER A 1 338 ? 4.41 -8.422 -13.016 1 81.5 338 SER A CA 1
ATOM 2630 C C . SER A 1 338 ? 3.766 -7.875 -11.742 1 81.5 338 SER A C 1
ATOM 2632 O O . SER A 1 338 ? 3.408 -6.695 -11.68 1 81.5 338 SER A O 1
ATOM 2634 N N . LEU A 1 339 ? 3.625 -8.734 -10.781 1 81.62 339 LEU A N 1
ATOM 2635 C CA . LEU A 1 339 ? 3.031 -8.312 -9.516 1 81.62 339 LEU A CA 1
ATOM 2636 C C . LEU A 1 339 ? 3.938 -7.32 -8.789 1 81.62 339 LEU A C 1
ATOM 2638 O O . LEU A 1 339 ? 3.459 -6.344 -8.211 1 81.62 339 LEU A O 1
ATOM 2642 N N . ILE A 1 340 ? 5.215 -7.543 -8.844 1 82.12 340 ILE A N 1
ATOM 2643 C CA . ILE A 1 340 ? 6.176 -6.629 -8.234 1 82.12 340 ILE A CA 1
ATOM 2644 C C . ILE A 1 340 ? 6.102 -5.266 -8.914 1 82.12 340 ILE A C 1
ATOM 2646 O O . ILE A 1 340 ? 6.059 -4.23 -8.242 1 82.12 340 ILE A O 1
ATOM 2650 N N . ILE A 1 341 ? 5.988 -5.223 -10.219 1 83.25 341 ILE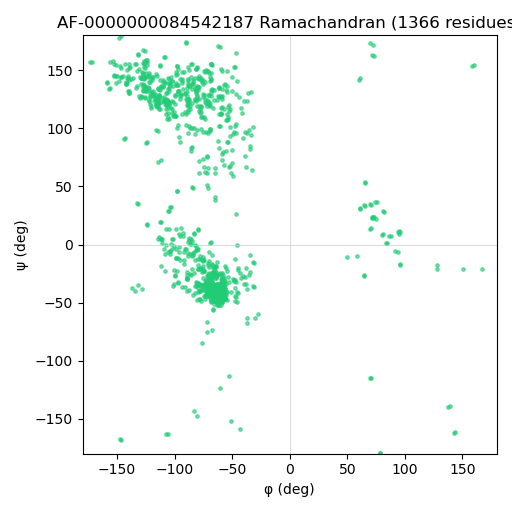 A N 1
ATOM 2651 C CA . ILE A 1 341 ? 5.891 -3.98 -10.977 1 83.25 341 ILE A CA 1
ATOM 2652 C C . ILE A 1 341 ? 4.594 -3.256 -10.617 1 83.25 341 ILE A C 1
ATOM 2654 O O . ILE A 1 341 ? 4.586 -2.037 -10.43 1 83.25 341 ILE A O 1
ATOM 2658 N N . ALA A 1 342 ? 3.549 -4.027 -10.438 1 78.88 342 ALA A N 1
ATOM 2659 C CA . ALA A 1 342 ? 2.26 -3.445 -10.07 1 78.88 342 ALA A CA 1
ATOM 2660 C C . ALA A 1 342 ? 2.312 -2.826 -8.68 1 78.88 342 ALA A C 1
ATOM 2662 O O . ALA A 1 342 ? 1.79 -1.731 -8.461 1 78.88 342 ALA A O 1
ATOM 2663 N N . ILE A 1 343 ? 2.986 -3.48 -7.781 1 78.25 343 ILE A N 1
ATOM 2664 C CA . ILE A 1 343 ? 3.088 -3.01 -6.406 1 78.25 343 ILE A CA 1
ATOM 2665 C C . ILE A 1 343 ? 3.926 -1.734 -6.355 1 78.25 343 ILE A C 1
ATOM 2667 O O . ILE A 1 343 ? 3.564 -0.773 -5.676 1 78.25 343 ILE A O 1
ATOM 2671 N N . ILE A 1 344 ? 4.969 -1.698 -7.105 1 80.94 344 ILE A N 1
ATOM 2672 C CA . ILE A 1 344 ? 5.832 -0.524 -7.16 1 80.94 344 ILE A CA 1
ATOM 2673 C C . ILE A 1 344 ? 5.066 0.651 -7.766 1 80.94 344 ILE A C 1
ATOM 2675 O O . ILE A 1 344 ? 5.113 1.766 -7.238 1 80.94 344 ILE A O 1
ATOM 2679 N N . SER A 1 345 ? 4.328 0.455 -8.789 1 81.19 345 SER A N 1
ATOM 2680 C CA . SER A 1 345 ? 3.529 1.491 -9.438 1 81.19 345 SER A CA 1
ATOM 2681 C C . SER A 1 345 ? 2.455 2.029 -8.5 1 81.19 345 SER A C 1
ATOM 2683 O O . SER A 1 345 ? 2.234 3.24 -8.43 1 81.19 345 SER A O 1
ATOM 2685 N N . ALA A 1 346 ? 1.856 1.114 -7.773 1 77.75 346 ALA A N 1
ATOM 2686 C CA . ALA A 1 346 ? 0.837 1.507 -6.805 1 77.75 346 ALA A CA 1
ATOM 2687 C C . ALA A 1 346 ? 1.438 2.361 -5.691 1 77.75 346 ALA A C 1
ATOM 2689 O O . ALA A 1 346 ? 0.85 3.365 -5.285 1 77.75 346 ALA A O 1
ATOM 2690 N N . ALA A 1 347 ? 2.566 1.976 -5.262 1 77.38 347 ALA A N 1
ATOM 2691 C CA . ALA A 1 347 ? 3.246 2.697 -4.188 1 77.38 347 ALA A CA 1
ATOM 2692 C C . ALA A 1 347 ? 3.623 4.109 -4.629 1 77.38 347 ALA A C 1
ATOM 2694 O O . ALA A 1 347 ? 3.455 5.066 -3.871 1 77.38 347 ALA A O 1
ATOM 2695 N N . LEU A 1 348 ? 4.098 4.301 -5.801 1 80.69 348 LEU A N 1
ATOM 2696 C CA . LEU A 1 348 ? 4.5 5.602 -6.32 1 80.69 348 LEU A CA 1
ATOM 2697 C C . LEU A 1 348 ? 3.289 6.508 -6.512 1 80.69 348 LEU A C 1
ATOM 2699 O O . LEU A 1 348 ? 3.33 7.688 -6.156 1 80.69 348 LEU A O 1
ATOM 2703 N N . TYR A 1 349 ? 2.24 5.969 -7.012 1 82.88 349 TYR A N 1
ATOM 2704 C CA . TYR A 1 349 ? 1.012 6.723 -7.234 1 82.88 349 TYR A CA 1
ATOM 2705 C C . TYR A 1 349 ? 0.401 7.172 -5.914 1 82.88 349 TYR A C 1
ATOM 2707 O O . TYR A 1 349 ? 0.023 8.336 -5.762 1 82.88 349 TYR A O 1
ATOM 2715 N N . LEU A 1 350 ? 0.395 6.246 -5.008 1 81.19 350 LEU A N 1
ATOM 2716 C CA . LEU A 1 350 ? -0.186 6.531 -3.703 1 81.19 350 LEU A CA 1
ATOM 2717 C C . LEU A 1 350 ? 0.654 7.555 -2.947 1 81.19 350 LEU A C 1
ATOM 2719 O O . LEU A 1 350 ? 0.111 8.43 -2.268 1 81.19 350 LEU A O 1
ATOM 2723 N N . SER A 1 351 ? 1.899 7.41 -3.061 1 82.38 351 SER A N 1
ATOM 2724 C CA . SER A 1 351 ? 2.799 8.352 -2.398 1 82.38 351 SER A CA 1
ATOM 2725 C C . SER A 1 351 ? 2.539 9.781 -2.859 1 82.38 351 SER A C 1
ATOM 2727 O O . SER A 1 351 ? 2.494 10.703 -2.043 1 82.38 351 SER A O 1
ATOM 2729 N N . ARG A 1 352 ? 2.312 10.016 -4.062 1 80.81 352 ARG A N 1
ATOM 2730 C CA . ARG A 1 352 ? 2.043 11.336 -4.621 1 80.81 352 ARG A CA 1
ATOM 2731 C C . ARG A 1 352 ? 0.684 11.859 -4.164 1 80.81 352 ARG A C 1
ATOM 2733 O O . ARG A 1 352 ? 0.549 13.031 -3.812 1 80.81 352 ARG A O 1
ATOM 2740 N N . ASP A 1 353 ? -0.215 11 -4.09 1 81.19 353 ASP A N 1
ATOM 2741 C CA . ASP A 1 353 ? -1.578 11.367 -3.719 1 81.19 353 ASP A CA 1
ATOM 2742 C C . ASP A 1 353 ? -1.661 11.758 -2.242 1 81.19 353 ASP A C 1
ATOM 2744 O O . ASP A 1 353 ? -2.467 12.609 -1.861 1 81.19 353 ASP A O 1
ATOM 2748 N N . LEU A 1 354 ? -0.869 11.219 -1.469 1 82.12 354 LEU A N 1
ATOM 2749 C CA . LEU A 1 354 ? -0.891 11.477 -0.032 1 82.12 354 LEU A CA 1
ATOM 2750 C C . LEU A 1 354 ? -0.011 12.664 0.323 1 82.12 354 LEU A C 1
ATOM 2752 O O . LEU A 1 354 ? -0.313 13.406 1.261 1 82.12 354 LEU A O 1
ATOM 2756 N N . ALA A 1 355 ? 0.963 12.891 -0.421 1 83.38 355 ALA A N 1
ATOM 2757 C CA . ALA A 1 355 ? 1.932 13.945 -0.123 1 83.38 355 ALA A CA 1
ATOM 2758 C C . ALA A 1 355 ? 1.402 15.312 -0.545 1 83.38 355 ALA A C 1
ATOM 2760 O O . ALA A 1 355 ? 1.656 16.312 0.124 1 83.38 355 ALA A O 1
ATOM 2761 N N . ARG A 1 356 ? 0.649 15.391 -1.558 1 85.94 356 ARG A N 1
ATOM 2762 C CA . ARG A 1 356 ? 0.223 16.656 -2.139 1 85.94 356 ARG A CA 1
ATOM 2763 C C . ARG A 1 356 ? -0.616 17.453 -1.15 1 85.94 356 ARG A C 1
ATOM 2765 O O . ARG A 1 356 ? -0.355 18.641 -0.924 1 85.94 356 ARG A O 1
ATOM 2772 N N . PRO A 1 357 ? -1.631 16.812 -0.604 1 87.06 357 PRO A N 1
ATOM 2773 C CA . PRO A 1 357 ? -2.406 17.594 0.367 1 87.06 357 PRO A CA 1
ATOM 2774 C C . PRO A 1 357 ? -1.561 18.078 1.541 1 87.06 357 PRO A C 1
ATOM 2776 O O . PRO A 1 357 ? -1.795 19.172 2.062 1 87.06 357 PRO A O 1
ATOM 2779 N N . LEU A 1 358 ? -0.614 17.438 1.979 1 88.25 358 LEU A N 1
ATOM 2780 C CA . LEU A 1 358 ? 0.256 17.844 3.082 1 88.25 358 LEU A CA 1
ATOM 2781 C C . LEU A 1 358 ? 1.152 19 2.68 1 88.25 358 LEU A C 1
ATOM 2783 O O . LEU A 1 358 ? 1.427 19.891 3.49 1 88.25 358 LEU A O 1
ATOM 2787 N N . GLU A 1 359 ? 1.55 18.922 1.485 1 88.75 359 GLU A N 1
ATOM 2788 C CA . GLU A 1 359 ? 2.377 20 0.968 1 88.75 359 GLU A CA 1
ATOM 2789 C C . GLU A 1 359 ? 1.586 21.297 0.885 1 88.75 359 GLU A C 1
ATOM 2791 O O . GLU A 1 359 ? 2.119 22.375 1.172 1 88.75 359 GLU A O 1
ATOM 2796 N N . LYS A 1 360 ? 0.352 21.188 0.49 1 89.31 360 LYS A N 1
ATOM 2797 C CA . LYS A 1 360 ? -0.511 22.359 0.449 1 89.31 360 LYS A CA 1
ATOM 2798 C C . LYS A 1 360 ? -0.671 22.969 1.837 1 89.31 360 LYS A C 1
ATOM 2800 O O . LYS A 1 360 ? -0.646 24.203 1.988 1 89.31 360 LYS A O 1
ATOM 2805 N N . LEU A 1 361 ? -0.823 22.203 2.777 1 91.25 361 LEU A N 1
ATOM 2806 C CA . LEU A 1 361 ? -0.962 22.672 4.148 1 91.25 361 LEU A CA 1
ATOM 2807 C C . LEU A 1 361 ? 0.341 23.297 4.641 1 91.25 361 LEU A C 1
ATOM 2809 O O . LEU A 1 361 ? 0.324 24.297 5.363 1 91.25 361 LEU A O 1
ATOM 2813 N N . ARG A 1 362 ? 1.415 22.609 4.273 1 90.94 362 ARG A N 1
ATOM 2814 C CA . ARG A 1 362 ? 2.723 23.156 4.605 1 90.94 362 ARG A CA 1
ATOM 2815 C C . ARG A 1 362 ? 2.895 24.562 4.016 1 90.94 362 ARG A C 1
ATOM 2817 O O . ARG A 1 362 ? 3.32 25.484 4.711 1 90.94 362 ARG A O 1
ATOM 2824 N N . ASP A 1 363 ? 2.541 24.734 2.83 1 89.69 363 ASP A N 1
ATOM 2825 C CA . ASP A 1 363 ? 2.643 26.016 2.146 1 89.69 363 ASP A CA 1
ATOM 2826 C C . ASP A 1 363 ? 1.732 27.062 2.795 1 89.69 363 ASP A C 1
ATOM 2828 O O . ASP A 1 363 ? 2.113 28.219 2.938 1 89.69 363 ASP A O 1
ATOM 2832 N N . TYR A 1 364 ? 0.585 26.672 3.213 1 89.5 364 TYR A N 1
ATOM 2833 C CA . TYR A 1 364 ? -0.34 27.547 3.93 1 89.5 364 TYR A CA 1
ATOM 2834 C C . TYR A 1 364 ? 0.282 28.047 5.227 1 89.5 364 TYR A C 1
ATOM 2836 O O . TYR A 1 364 ? 0.24 29.25 5.516 1 89.5 364 TYR A O 1
ATOM 2844 N N . ALA A 1 365 ? 0.84 27.203 5.906 1 89.44 365 ALA A N 1
ATOM 2845 C CA . ALA A 1 365 ? 1.439 27.562 7.188 1 89.44 365 ALA A CA 1
ATOM 2846 C C . ALA A 1 365 ? 2.578 28.562 7.008 1 89.44 365 ALA A C 1
ATOM 2848 O O . ALA A 1 365 ? 2.742 29.469 7.816 1 89.44 365 ALA A O 1
ATOM 2849 N N . LEU A 1 366 ? 3.271 28.406 5.914 1 88.62 366 LEU A N 1
ATOM 2850 C CA . LEU A 1 366 ? 4.414 29.266 5.664 1 88.62 366 LEU A CA 1
ATOM 2851 C C . LEU A 1 366 ? 3.961 30.625 5.137 1 88.62 366 LEU A C 1
ATOM 2853 O O . LEU A 1 366 ? 4.668 31.625 5.293 1 88.62 366 LEU A O 1
ATOM 2857 N N . GLN A 1 367 ? 2.771 30.625 4.613 1 86.56 367 GLN A N 1
ATOM 2858 C CA . GLN A 1 367 ? 2.258 31.875 4.031 1 86.56 367 GLN A CA 1
ATOM 2859 C C . GLN A 1 367 ? 1.583 32.719 5.094 1 86.56 367 GLN A C 1
ATOM 2861 O O . GLN A 1 367 ? 1.54 33.969 4.965 1 86.56 367 GLN A O 1
ATOM 2866 N N . VAL A 1 368 ? 1.128 32.156 6.059 1 83.62 368 VAL A N 1
ATOM 2867 C CA . VAL A 1 368 ? 0.467 32.906 7.125 1 83.62 368 VAL A CA 1
ATOM 2868 C C . VAL A 1 368 ? 1.506 33.688 7.934 1 83.62 368 VAL A C 1
ATOM 2870 O O . VAL A 1 368 ? 2.141 33.125 8.836 1 83.62 368 VAL A O 1
ATOM 2873 N N . ASN A 1 369 ? 2.043 34.812 7.422 1 69.62 369 ASN A N 1
ATOM 2874 C CA . ASN A 1 369 ? 3.109 35.594 8.031 1 69.62 369 ASN A CA 1
ATOM 2875 C C . ASN A 1 369 ? 2.557 36.812 8.766 1 69.62 369 ASN A C 1
ATOM 2877 O O . ASN A 1 369 ? 3.229 37.375 9.625 1 69.62 369 ASN A O 1
ATOM 2881 N N . SER A 1 370 ? 1.398 37.219 8.242 1 66.19 370 SER A N 1
ATOM 2882 C CA . SER A 1 370 ? 0.925 38.469 8.859 1 66.19 370 SER A CA 1
ATOM 2883 C C . SER A 1 370 ? -0.503 38.312 9.367 1 66.19 370 SER A C 1
ATOM 2885 O O . SER A 1 370 ? -1.235 37.406 8.938 1 66.19 370 SER A O 1
ATOM 2887 N N . ILE A 1 371 ? -0.783 38.906 10.461 1 61.22 371 ILE A N 1
ATOM 2888 C CA . ILE A 1 371 ? -2.109 38.938 11.062 1 61.22 371 ILE A CA 1
ATOM 2889 C C . ILE A 1 371 ? -3.145 39.312 10 1 61.22 371 ILE A C 1
ATOM 2891 O O . ILE A 1 371 ? -4.273 38.812 10.031 1 61.22 371 ILE A O 1
ATOM 2895 N N . GLU A 1 372 ? -2.635 40.125 9.055 1 63.44 372 GLU A N 1
ATOM 2896 C CA . GLU A 1 372 ? -3.549 40.625 8.031 1 63.44 372 GLU A CA 1
ATOM 2897 C C . GLU A 1 372 ? -3.658 39.625 6.867 1 63.44 372 GLU A C 1
ATOM 2899 O O . GLU A 1 372 ? -4.488 39.812 5.973 1 63.44 372 GLU A O 1
ATOM 2904 N N . SER A 1 373 ? -2.965 38.594 7.02 1 68.69 373 SER A N 1
ATOM 2905 C CA . SER A 1 373 ? -3.006 37.688 5.875 1 68.69 373 SER A CA 1
ATOM 2906 C C . SER A 1 373 ? -4.316 36.906 5.836 1 68.69 373 SER A C 1
ATOM 2908 O O . SER A 1 373 ? -4.695 36.25 6.82 1 68.69 373 SER A O 1
ATOM 2910 N N . HIS A 1 374 ? -5.148 37.219 4.875 1 72.5 374 HIS A N 1
ATOM 2911 C CA . HIS A 1 374 ? -6.395 36.5 4.664 1 72.5 374 HIS A CA 1
ATOM 2912 C C . HIS A 1 374 ? -6.172 35.25 3.824 1 72.5 374 HIS A C 1
ATOM 2914 O O . HIS A 1 374 ? -6.773 35.094 2.76 1 72.5 374 HIS A O 1
ATOM 2920 N N . VAL A 1 375 ? -5.156 34.531 4.285 1 76.75 375 VAL A N 1
ATOM 2921 C CA . VAL A 1 375 ? -4.949 33.281 3.531 1 76.75 375 VAL A CA 1
ATOM 2922 C C . VAL A 1 375 ? -5.906 32.219 4.031 1 76.75 375 VAL A C 1
ATOM 2924 O O . VAL A 1 375 ? -5.977 31.938 5.23 1 76.75 375 VAL A O 1
ATOM 2927 N N . GLU A 1 376 ? -6.691 31.672 3.1 1 81.69 376 GLU A N 1
ATOM 2928 C CA . GLU A 1 376 ? -7.637 30.609 3.455 1 81.69 376 GLU A CA 1
ATOM 2929 C C . GLU A 1 376 ? -6.961 29.25 3.449 1 81.69 376 GLU A C 1
ATOM 2931 O O . GLU A 1 376 ? -6.07 28.984 2.633 1 81.69 376 GLU A O 1
ATOM 2936 N N . VAL A 1 377 ? -7.352 28.547 4.469 1 84.81 377 VAL A N 1
ATOM 2937 C CA . VAL A 1 377 ? -6.871 27.156 4.52 1 84.81 377 VAL A CA 1
ATOM 2938 C C . VAL A 1 377 ? -7.371 26.391 3.295 1 84.81 377 VAL A C 1
ATOM 2940 O O . VAL A 1 377 ? -8.523 26.547 2.885 1 84.81 377 VAL A O 1
ATOM 2943 N N . PRO A 1 378 ? -6.449 25.641 2.688 1 83.69 378 PRO A N 1
ATOM 2944 C CA . PRO A 1 378 ? -6.895 24.844 1.546 1 83.69 378 PRO A CA 1
ATOM 2945 C C . PRO A 1 378 ? -8.047 23.906 1.896 1 83.69 378 PRO A C 1
ATOM 2947 O O . PRO A 1 378 ? -8.078 23.344 2.992 1 83.69 378 PRO A O 1
ATOM 2950 N N . LYS A 1 379 ? -9.008 23.875 0.907 1 80.62 379 LYS A N 1
ATOM 2951 C CA . LYS A 1 379 ? -10.188 23.031 1.104 1 80.62 379 LYS A CA 1
ATOM 2952 C C . LYS A 1 379 ? -10.156 21.828 0.172 1 80.62 379 LYS A C 1
ATOM 2954 O O . LYS A 1 379 ? -9.336 21.766 -0.747 1 80.62 379 LYS A O 1
ATOM 2959 N N . ASN A 1 380 ? -10.898 20.891 0.519 1 76.56 380 ASN A N 1
ATOM 2960 C CA . ASN A 1 380 ? -11.133 19.703 -0.306 1 76.56 380 ASN A CA 1
ATOM 2961 C C . ASN A 1 380 ? -9.859 18.891 -0.476 1 76.56 380 ASN A C 1
ATOM 2963 O O . ASN A 1 380 ? -9.453 18.578 -1.601 1 76.56 380 ASN A O 1
ATOM 2967 N N . LEU A 1 381 ? -9.195 18.516 0.59 1 78.44 381 LEU A N 1
ATOM 2968 C CA . LEU A 1 381 ? -7.941 17.766 0.554 1 78.44 381 LEU A CA 1
ATOM 2969 C C . LEU A 1 381 ? -8.195 16.281 0.396 1 78.44 381 LEU A C 1
ATOM 2971 O O . LEU A 1 381 ? -7.254 15.484 0.34 1 78.44 381 LEU A O 1
ATOM 2975 N N . LYS A 1 382 ? -9.516 15.844 0.099 1 74.25 382 LYS A N 1
ATOM 2976 C CA . LYS A 1 382 ? -9.953 14.508 -0.304 1 74.25 382 LYS A CA 1
ATOM 2977 C C . LYS A 1 382 ? -9.703 13.492 0.805 1 74.25 382 LYS A C 1
ATOM 2979 O O . LYS A 1 382 ? -10.312 12.422 0.823 1 74.25 382 LYS A O 1
ATOM 2984 N N . ILE A 1 383 ? -8.625 13.742 1.754 1 81.94 383 ILE A N 1
ATOM 2985 C CA . ILE A 1 383 ? -8.281 12.828 2.844 1 81.94 383 ILE A CA 1
ATOM 2986 C C . ILE A 1 383 ? -8.852 13.359 4.156 1 81.94 383 ILE A C 1
ATOM 2988 O O . ILE A 1 383 ? -8.547 14.484 4.566 1 81.94 383 ILE A O 1
ATOM 2992 N N . ARG A 1 384 ? -9.656 12.516 4.758 1 82.88 384 ARG A N 1
ATOM 2993 C CA . ARG A 1 384 ? -10.367 12.93 5.961 1 82.88 384 ARG A CA 1
ATOM 2994 C C . ARG A 1 384 ? -9.406 13.422 7.031 1 82.88 384 ARG A C 1
ATOM 2996 O O . ARG A 1 384 ? -9.625 14.469 7.645 1 82.88 384 ARG A O 1
ATOM 3003 N N . GLU A 1 385 ? -8.359 12.68 7.273 1 86.44 385 GLU A N 1
ATOM 3004 C CA . GLU A 1 385 ? -7.395 13.031 8.312 1 86.44 385 GLU A CA 1
ATOM 3005 C C . GLU A 1 385 ? -6.707 14.359 8 1 86.44 385 GLU A C 1
ATOM 3007 O O . GLU A 1 385 ? -6.465 15.164 8.906 1 86.44 385 GLU A O 1
ATOM 3012 N N . VAL A 1 386 ? -6.484 14.594 6.789 1 87.88 386 VAL A N 1
ATOM 3013 C CA . VAL A 1 386 ? -5.836 15.828 6.375 1 87.88 386 VAL A CA 1
ATOM 3014 C C . VAL A 1 386 ? -6.832 16.984 6.453 1 87.88 386 VAL A C 1
ATOM 3016 O O . VAL A 1 386 ? -6.465 18.109 6.836 1 87.88 386 VAL A O 1
ATOM 3019 N N . GLU A 1 387 ? -8.039 16.688 6.141 1 88.75 387 GLU A N 1
ATOM 3020 C CA . GLU A 1 387 ? -9.086 17.688 6.258 1 88.75 387 GLU A CA 1
ATOM 3021 C C . GLU A 1 387 ? -9.305 18.109 7.711 1 88.75 387 GLU A C 1
ATOM 3023 O O . GLU A 1 387 ? -9.516 19.281 8 1 88.75 387 GLU A O 1
ATOM 3028 N N . GLN A 1 388 ? -9.281 17.156 8.531 1 88.56 388 GLN A N 1
ATOM 3029 C CA . GLN A 1 388 ? -9.398 17.438 9.953 1 88.56 388 GLN A CA 1
ATOM 3030 C C . GLN A 1 388 ? -8.234 18.297 10.445 1 88.56 388 GLN A C 1
ATOM 3032 O O . GLN A 1 388 ? -8.422 19.188 11.273 1 88.56 388 GLN A O 1
ATOM 3037 N N . LEU A 1 389 ? -7.137 17.984 9.977 1 90.56 389 LEU A N 1
ATOM 3038 C CA . LEU A 1 389 ? -5.973 18.797 10.32 1 90.56 389 LEU A CA 1
ATOM 3039 C C . LEU A 1 389 ? -6.117 20.203 9.781 1 90.56 389 LEU A C 1
ATOM 3041 O O . LEU A 1 389 ? -5.812 21.172 10.477 1 90.56 389 LEU A O 1
ATOM 3045 N N . ALA A 1 390 ? -6.559 20.312 8.602 1 91.88 390 ALA A N 1
ATOM 3046 C CA . ALA A 1 390 ? -6.773 21.625 7.984 1 91.88 390 ALA A CA 1
ATOM 3047 C C . ALA A 1 390 ? -7.766 22.453 8.797 1 91.88 390 ALA A C 1
ATOM 3049 O O . ALA A 1 390 ? -7.555 23.656 9.008 1 91.88 390 ALA A O 1
ATOM 3050 N N . GLN A 1 391 ? -8.773 21.797 9.227 1 90.94 391 GLN A N 1
ATOM 3051 C CA . GLN A 1 391 ? -9.781 22.469 10.047 1 90.94 391 GLN A CA 1
ATOM 3052 C C . GLN A 1 391 ? -9.195 22.922 11.383 1 90.94 391 GLN A C 1
ATOM 3054 O O . GLN A 1 391 ? -9.5 24.016 11.867 1 90.94 391 GLN A O 1
ATOM 3059 N N . ALA A 1 392 ? -8.469 22.094 11.961 1 90.62 392 ALA A N 1
ATOM 3060 C CA . ALA A 1 392 ? -7.812 22.438 13.227 1 90.62 392 ALA A CA 1
ATOM 3061 C C . ALA A 1 392 ? -6.863 23.609 13.047 1 90.62 392 ALA A C 1
ATOM 3063 O O . ALA A 1 392 ? -6.809 24.516 13.898 1 90.62 392 ALA A O 1
ATOM 3064 N N . LEU A 1 393 ? -6.219 23.625 12.008 1 91.12 393 LEU A N 1
ATOM 3065 C CA . LEU A 1 393 ? -5.293 24.719 11.703 1 91.12 393 LEU A CA 1
ATOM 3066 C C . LEU A 1 393 ? -6.047 26.031 11.477 1 91.12 393 LEU A C 1
ATOM 3068 O O . LEU A 1 393 ? -5.613 27.078 11.945 1 91.12 393 LEU A O 1
ATOM 3072 N N . ARG A 1 394 ? -7.086 25.906 10.781 1 89.69 394 ARG A N 1
ATOM 3073 C CA . ARG A 1 394 ? -7.922 27.078 10.562 1 89.69 394 ARG A CA 1
ATOM 3074 C C . ARG A 1 394 ? -8.398 27.672 11.891 1 89.69 394 ARG A C 1
ATOM 3076 O O . ARG A 1 394 ? -8.344 28.891 12.086 1 89.69 394 ARG A O 1
ATOM 3083 N N . THR A 1 395 ? -8.867 26.812 12.688 1 89.62 395 THR A N 1
ATOM 3084 C CA . THR A 1 395 ? -9.352 27.25 13.992 1 89.62 395 THR A CA 1
ATOM 3085 C C . THR A 1 395 ? -8.234 27.891 14.805 1 89.62 395 THR A C 1
ATOM 3087 O O . THR A 1 395 ? -8.445 28.906 15.477 1 89.62 395 THR A O 1
ATOM 3090 N N . MET A 1 396 ? -7.113 27.312 14.719 1 89.12 396 MET A N 1
ATOM 3091 C CA . MET A 1 396 ? -5.953 27.828 15.43 1 89.12 396 MET A CA 1
ATOM 3092 C C . MET A 1 396 ? -5.578 29.219 14.922 1 89.12 396 MET A C 1
ATOM 3094 O O . MET A 1 396 ? -5.402 30.141 15.703 1 89.12 396 MET A O 1
ATOM 3098 N N . VAL A 1 397 ? -5.469 29.406 13.688 1 88.81 397 VAL A N 1
ATOM 3099 C CA . VAL A 1 397 ? -5.078 30.672 13.062 1 88.81 397 VAL A CA 1
ATOM 3100 C C . VAL A 1 397 ? -6.129 31.734 13.352 1 88.81 397 VAL A C 1
ATOM 3102 O O . VAL A 1 397 ? -5.789 32.875 13.688 1 88.81 397 VAL A O 1
ATOM 3105 N N . ASP A 1 398 ? -7.324 31.297 13.273 1 87.62 398 ASP A N 1
ATOM 3106 C CA . ASP A 1 398 ? -8.422 32.219 13.547 1 87.62 398 ASP A CA 1
ATOM 3107 C C . ASP A 1 398 ? -8.367 32.719 14.984 1 87.62 398 ASP A C 1
ATOM 3109 O O . ASP A 1 398 ? -8.594 33.906 15.242 1 87.62 398 ASP A O 1
ATOM 3113 N N . ARG A 1 399 ? -8.117 31.922 15.844 1 86.94 399 ARG A N 1
ATOM 3114 C CA . ARG A 1 399 ? -8.016 32.281 17.25 1 86.94 399 ARG A CA 1
ATOM 3115 C C . ARG A 1 399 ? -6.848 33.219 17.5 1 86.94 399 ARG A C 1
ATOM 3117 O O . ARG A 1 399 ? -6.988 34.219 18.203 1 86.94 399 ARG A O 1
ATOM 3124 N N . LEU A 1 400 ? -5.766 32.906 16.922 1 85.69 400 LEU A N 1
ATOM 3125 C CA . LEU A 1 400 ? -4.57 33.719 17.109 1 85.69 400 LEU A CA 1
ATOM 3126 C C . LEU A 1 400 ? -4.727 35.094 16.438 1 85.69 400 LEU A C 1
ATOM 3128 O O . LEU A 1 400 ? -4.312 36.125 17 1 85.69 400 LEU A O 1
ATOM 3132 N N . GLN A 1 401 ? -5.352 35.062 15.375 1 86.44 401 GLN A N 1
ATOM 3133 C CA . GLN A 1 401 ? -5.578 36.312 14.664 1 86.44 401 GLN A CA 1
ATOM 3134 C C . GLN A 1 401 ? -6.582 37.219 15.398 1 86.44 401 GLN A C 1
ATOM 3136 O O . GLN A 1 401 ? -6.41 38.406 15.477 1 86.44 401 GLN A O 1
ATOM 3141 N N . SER A 1 402 ? -7.609 36.594 15.867 1 87.12 402 SER A N 1
ATOM 3142 C CA . SER A 1 402 ? -8.609 37.312 16.625 1 87.12 402 SER A CA 1
ATOM 3143 C C . SER A 1 402 ? -8.008 37.938 17.875 1 87.12 402 SER A C 1
ATOM 3145 O O . SER A 1 402 ? -8.312 39.094 18.203 1 87.12 402 SER A O 1
ATOM 3147 N N . ARG A 1 403 ? -7.172 37.25 18.453 1 86.5 403 ARG A N 1
ATOM 3148 C CA . ARG A 1 403 ? -6.516 37.781 19.641 1 86.5 403 ARG A CA 1
ATOM 3149 C C . ARG A 1 403 ? -5.547 38.906 19.297 1 86.5 403 ARG A C 1
ATOM 3151 O O . ARG A 1 403 ? -5.469 39.906 20.016 1 86.5 403 ARG A O 1
ATOM 3158 N N . ALA A 1 404 ? -4.852 38.719 18.281 1 85.75 404 ALA A N 1
ATOM 3159 C CA . ALA A 1 404 ? -3.91 39.75 17.828 1 85.75 404 ALA A CA 1
ATOM 3160 C C . ALA A 1 404 ? -4.641 41.031 17.438 1 85.75 404 ALA A C 1
ATOM 3162 O O . ALA A 1 404 ? -4.164 42.125 17.734 1 85.75 404 ALA A O 1
ATOM 3163 N N . GLN A 1 405 ? -5.754 40.844 16.891 1 87.69 405 GLN A N 1
ATOM 3164 C CA . GLN A 1 405 ? -6.547 42 16.5 1 87.69 405 GLN A CA 1
ATOM 3165 C C . GLN A 1 405 ? -7.094 42.719 17.719 1 87.69 405 GLN A C 1
ATOM 3167 O O . GLN A 1 405 ? -7.125 43.969 17.75 1 87.69 405 GLN A O 1
ATOM 3172 N N . ALA A 1 406 ? -7.484 42 18.656 1 89.75 406 ALA A N 1
ATOM 3173 C CA . ALA A 1 406 ? -7.973 42.594 19.891 1 89.75 406 ALA A CA 1
ATOM 3174 C C . ALA A 1 406 ? -6.871 43.406 20.578 1 89.75 406 ALA A C 1
ATOM 3176 O O . ALA A 1 406 ? -7.113 44.5 21.078 1 89.75 406 ALA A O 1
ATOM 3177 N N . LEU A 1 407 ? -5.695 42.844 20.484 1 89 407 LEU A N 1
ATOM 3178 C CA . LEU A 1 407 ? -4.555 43.531 21.094 1 89 407 LEU A CA 1
ATOM 3179 C C . LEU A 1 407 ? -4.164 44.781 20.312 1 89 407 LEU A C 1
ATOM 3181 O O . LEU A 1 407 ? -3.803 45.781 20.906 1 89 407 LEU A O 1
ATOM 3185 N N . ALA A 1 408 ? -4.25 44.656 19.094 1 89.5 408 ALA A N 1
ATOM 3186 C CA . ALA A 1 408 ? -3.936 45.812 18.25 1 89.5 408 ALA A CA 1
ATOM 3187 C C . ALA A 1 408 ? -4.918 46.969 18.469 1 89.5 408 ALA A C 1
ATOM 3189 O O . ALA A 1 408 ? -4.516 48.125 18.547 1 89.5 408 ALA A O 1
ATOM 3190 N N . PHE A 1 409 ? -6.148 46.625 18.609 1 91.44 409 PHE A N 1
ATOM 3191 C CA . PHE A 1 409 ? -7.18 47.625 18.875 1 91.44 409 PHE A CA 1
ATOM 3192 C C . PHE A 1 409 ? -6.973 48.281 20.234 1 91.44 409 PHE A C 1
ATOM 3194 O O . PHE A 1 409 ? -7.074 49.5 20.375 1 91.44 409 PHE A O 1
ATOM 3201 N N . ALA A 1 410 ? -6.656 47.469 21.156 1 91.62 410 ALA A N 1
ATOM 3202 C CA . ALA A 1 410 ? -6.414 47.969 22.516 1 91.62 410 ALA A CA 1
ATOM 3203 C C . ALA A 1 410 ? -5.215 48.906 22.547 1 91.62 410 ALA A C 1
ATOM 3205 O O . ALA A 1 410 ? -5.23 49.938 23.234 1 91.62 410 ALA A O 1
ATOM 3206 N N . THR A 1 411 ? -4.238 48.562 21.828 1 91.5 411 THR A N 1
ATOM 3207 C CA . THR A 1 411 ? -3.039 49.406 21.766 1 91.5 411 THR A CA 1
ATOM 3208 C C . THR A 1 411 ? -3.35 50.75 21.109 1 91.5 411 THR A C 1
ATOM 3210 O O . THR A 1 411 ? -2.906 51.781 21.609 1 91.5 411 THR A O 1
ATOM 3213 N N . LYS A 1 412 ? -4.082 50.688 20.078 1 91.88 412 LYS A N 1
ATOM 3214 C CA . LYS A 1 412 ? -4.461 51.938 19.391 1 91.88 412 LYS A CA 1
ATOM 3215 C C . LYS A 1 412 ? -5.301 52.844 20.297 1 91.88 412 LYS A C 1
ATOM 3217 O O . LYS A 1 412 ? -5.082 54.031 20.344 1 91.88 412 LYS A O 1
ATOM 3222 N N . GLU A 1 413 ? -6.188 52.25 20.984 1 90.19 413 GLU A N 1
ATOM 3223 C CA . GLU A 1 413 ? -7.039 53 21.906 1 90.19 413 GLU A CA 1
ATOM 3224 C C . GLU A 1 413 ? -6.219 53.688 23 1 90.19 413 GLU A C 1
ATOM 3226 O O . GLU A 1 413 ? -6.445 54.844 23.344 1 90.19 413 GLU A O 1
ATOM 3231 N N . ALA A 1 414 ? -5.277 52.906 23.5 1 88.75 414 ALA A N 1
ATOM 3232 C CA . ALA A 1 414 ? -4.438 53.438 24.578 1 88.75 414 ALA A CA 1
ATOM 3233 C C . ALA A 1 414 ? -3.553 54.562 24.078 1 88.75 414 ALA A C 1
ATOM 3235 O O . ALA A 1 414 ? -3.348 55.562 24.781 1 88.75 414 ALA A O 1
ATOM 3236 N N . ARG A 1 415 ? -3.109 54.531 22.922 1 88.44 415 ARG A N 1
ATOM 3237 C CA . ARG A 1 415 ? -2.252 55.531 22.328 1 88.44 415 ARG A CA 1
ATOM 3238 C C . ARG A 1 415 ? -3.035 56.812 22.062 1 88.44 415 ARG A C 1
ATOM 3240 O O . ARG A 1 415 ? -2.537 57.938 22.297 1 88.44 415 ARG A O 1
ATOM 3247 N N . VAL A 1 416 ? -4.227 56.656 21.578 1 88.06 416 VAL A N 1
ATOM 3248 C CA . VAL A 1 416 ? -5.078 57.812 21.297 1 88.06 416 VAL A CA 1
ATOM 3249 C C . VAL A 1 416 ? -5.422 58.531 22.594 1 88.06 416 VAL A C 1
ATOM 3251 O O . VAL A 1 416 ? -5.383 59.75 22.656 1 88.06 416 VAL A O 1
ATOM 3254 N N . ALA A 1 417 ? -5.727 57.75 23.578 1 85.25 417 ALA A N 1
ATOM 3255 C CA . ALA A 1 417 ? -6.035 58.312 24.891 1 85.25 417 ALA A CA 1
ATOM 3256 C C . ALA A 1 417 ? -4.848 59.125 25.438 1 85.25 417 ALA A C 1
ATOM 3258 O O . ALA A 1 417 ? -5.023 60.188 26 1 85.25 417 ALA A O 1
ATOM 3259 N N . ASN A 1 418 ? -3.688 58.594 25.266 1 83.81 418 ASN A N 1
ATOM 3260 C CA . ASN A 1 418 ? -2.467 59.25 25.734 1 83.81 418 ASN A CA 1
ATOM 3261 C C . ASN A 1 418 ? -2.221 60.562 24.984 1 83.81 418 ASN A C 1
ATOM 3263 O O . ASN A 1 418 ? -1.831 61.562 25.594 1 83.81 418 ASN A O 1
ATOM 3267 N N . GLN A 1 419 ? -2.467 60.562 23.766 1 83.69 419 GLN A N 1
ATOM 3268 C CA . GLN A 1 419 ? -2.277 61.75 22.938 1 83.69 419 GLN A CA 1
ATOM 3269 C C . GLN A 1 419 ? -3.279 62.844 23.297 1 83.69 419 GLN A C 1
ATOM 3271 O O . GLN A 1 419 ? -2.932 64 23.328 1 83.69 419 GLN A O 1
ATOM 3276 N N . LEU A 1 420 ? -4.488 62.5 23.5 1 81.88 420 LEU A N 1
ATOM 3277 C CA . LEU A 1 420 ? -5.52 63.438 23.891 1 81.88 420 LEU A CA 1
ATOM 3278 C C . LEU A 1 420 ? -5.172 64.125 25.219 1 81.88 420 LEU A C 1
ATOM 3280 O O . LEU A 1 420 ? -5.418 65.312 25.391 1 81.88 420 LEU A O 1
ATOM 3284 N N . LYS A 1 421 ? -4.566 63.438 26.078 1 82.12 421 LYS A N 1
ATOM 3285 C CA . LYS A 1 421 ? -4.184 64 27.375 1 82.12 421 LYS A CA 1
ATOM 3286 C C . LYS A 1 421 ? -3.033 65 27.234 1 82.12 421 LYS A C 1
ATOM 3288 O O . LYS A 1 421 ? -2.965 66 27.969 1 82.12 421 LYS A O 1
ATOM 3293 N N . ASP A 1 422 ? -2.18 64.625 26.297 1 82 422 ASP A N 1
ATOM 3294 C CA . ASP A 1 422 ? -1.111 65.625 26 1 82 422 ASP A CA 1
ATOM 3295 C C . ASP A 1 422 ? -1.68 66.938 25.484 1 82 422 ASP A C 1
ATOM 3297 O O . ASP A 1 422 ? -1.236 68 25.906 1 82 422 ASP A O 1
ATOM 3301 N N . GLU A 1 423 ? -2.568 66.812 24.641 1 81.44 423 GLU A N 1
ATOM 3302 C CA . GLU A 1 423 ? -3.227 68 24.094 1 81.44 423 GLU A CA 1
ATOM 3303 C C . GLU A 1 423 ? -3.969 68.75 25.188 1 81.44 423 GLU A C 1
ATOM 3305 O O . GLU A 1 423 ? -3.961 70 25.219 1 81.44 423 GLU A O 1
ATOM 3310 N N . PHE A 1 424 ? -4.473 68 26.109 1 80.75 424 PHE A N 1
ATOM 3311 C CA . PHE A 1 424 ? -5.188 68.562 27.25 1 80.75 424 PHE A CA 1
ATOM 3312 C C . PHE A 1 424 ? -4.254 69.375 28.109 1 80.75 424 PHE A C 1
ATOM 3314 O O . PHE A 1 424 ? -4.59 70.5 28.516 1 80.75 424 PHE A O 1
ATOM 3321 N N . LEU A 1 425 ? -3.172 68.938 28.375 1 82.62 425 LEU A N 1
ATOM 3322 C CA . LEU A 1 425 ? -2.184 69.625 29.203 1 82.62 425 LEU A CA 1
ATOM 3323 C C . LEU A 1 425 ? -1.753 70.938 28.547 1 82.62 425 LEU A C 1
ATOM 3325 O O . LEU A 1 425 ? -1.576 71.938 29.234 1 82.62 425 LEU A O 1
ATOM 3329 N N . ARG A 1 426 ? -1.666 70.938 27.312 1 83 426 ARG A N 1
ATOM 3330 C CA . ARG A 1 426 ? -1.266 72.125 26.578 1 83 426 ARG A CA 1
ATOM 3331 C C . ARG A 1 426 ? -2.336 73.188 26.672 1 83 426 ARG A C 1
ATOM 3333 O O . ARG A 1 426 ? -2.031 74.375 26.969 1 83 426 ARG A O 1
ATOM 3340 N N . VAL A 1 427 ? -3.559 72.812 26.438 1 81.31 427 VAL A N 1
ATOM 3341 C CA . VAL A 1 427 ? -4.676 73.75 26.453 1 81.31 427 VAL A CA 1
ATOM 3342 C C . VAL A 1 427 ? -4.848 74.375 27.844 1 81.31 427 VAL A C 1
ATOM 3344 O O . VAL A 1 427 ? -5.043 75.562 28 1 81.31 427 VAL A O 1
ATOM 3347 N N . ILE A 1 428 ? -4.742 73.5 28.828 1 82.5 428 ILE A N 1
ATOM 3348 C CA . ILE A 1 428 ? -4.906 73.938 30.219 1 82.5 428 ILE A CA 1
ATOM 3349 C C . ILE A 1 428 ? -3.826 75 30.562 1 82.5 428 ILE A C 1
ATOM 3351 O O . ILE A 1 428 ? -4.105 76 31.188 1 82.5 428 ILE A O 1
ATOM 3355 N N . SER A 1 429 ? -2.602 74.75 30.188 1 85.81 429 SER A N 1
ATOM 3356 C CA . SER A 1 429 ? -1.502 75.625 30.484 1 85.81 429 SER A CA 1
ATOM 3357 C C . SER A 1 429 ? -1.742 77 29.859 1 85.81 429 SER A C 1
ATOM 3359 O O . SER A 1 429 ? -1.504 78.062 30.5 1 85.81 429 SER A O 1
ATOM 3361 N N . HIS A 1 430 ? -2.254 77.062 28.688 1 83.31 430 HIS A N 1
ATOM 3362 C CA . HIS A 1 430 ? -2.566 78.312 28 1 83.31 430 HIS A CA 1
ATOM 3363 C C . HIS A 1 430 ? -3.709 79.062 28.703 1 83.31 430 HIS A C 1
ATOM 3365 O O . HIS A 1 430 ? -3.654 80.25 28.875 1 83.31 430 HIS A O 1
ATOM 3371 N N . GLU A 1 431 ? -4.668 78.312 29.172 1 83.5 431 GLU A N 1
ATOM 3372 C CA . GLU A 1 431 ? -5.852 78.875 29.781 1 83.5 431 GLU A CA 1
ATOM 3373 C C . GLU A 1 431 ? -5.535 79.438 31.188 1 83.5 431 GLU A C 1
ATOM 3375 O O . GLU A 1 431 ? -6.152 80.375 31.641 1 83.5 431 GLU A O 1
ATOM 3380 N N . LEU A 1 432 ? -4.613 78.812 31.812 1 88.25 432 LEU A N 1
ATOM 3381 C CA . LEU A 1 432 ? -4.195 79.312 33.125 1 88.25 432 LEU A CA 1
ATOM 3382 C C . LEU A 1 432 ? -3.34 80.562 33.031 1 88.25 432 LEU A C 1
ATOM 3384 O O . LEU A 1 432 ? -3.371 81.375 33.906 1 88.25 432 LEU A O 1
ATOM 3388 N N . ARG A 1 433 ? -2.721 80.812 31.969 1 87 433 ARG A N 1
ATOM 3389 C CA . ARG A 1 433 ? -1.8 81.938 31.781 1 87 433 ARG A CA 1
ATOM 3390 C C . ARG A 1 433 ? -2.553 83.25 31.672 1 87 433 ARG A C 1
ATOM 3392 O O . ARG A 1 433 ? -2.086 84.25 32.156 1 87 433 ARG A O 1
ATOM 3399 N N . THR A 1 434 ? -3.664 83.125 31.078 1 86.56 434 THR A N 1
ATOM 3400 C CA . THR A 1 434 ? -4.414 84.375 30.797 1 86.56 434 THR A CA 1
ATOM 3401 C C . THR A 1 434 ? -4.871 85 32.094 1 86.56 434 THR A C 1
ATOM 3403 O O . THR A 1 434 ? -4.543 86.188 32.375 1 86.56 434 THR A O 1
ATOM 3406 N N . PRO A 1 435 ? -5.605 84.312 32.969 1 89.94 435 PRO A N 1
ATOM 3407 C CA . PRO A 1 435 ? -5.988 84.938 34.25 1 89.94 435 PRO A CA 1
ATOM 3408 C C . PRO A 1 435 ? -4.789 85.25 35.125 1 89.94 435 PRO A C 1
ATOM 3410 O O . PRO A 1 435 ? -4.801 86.25 35.844 1 89.94 435 PRO A O 1
ATOM 3413 N N . LEU A 1 436 ? -3.848 84.562 35 1 92.69 436 LEU A N 1
ATOM 3414 C CA . LEU A 1 436 ? -2.648 84.75 35.781 1 92.69 436 LEU A CA 1
ATOM 3415 C C . LEU A 1 436 ? -1.972 86.062 35.375 1 92.69 436 LEU A C 1
ATOM 3417 O O . LEU A 1 436 ? -1.54 86.875 36.25 1 92.69 436 LEU A O 1
ATOM 3421 N N . ASN A 1 437 ? -1.911 86.312 34.156 1 92.06 437 ASN A N 1
ATOM 3422 C CA . ASN A 1 437 ? -1.388 87.625 33.656 1 92.06 437 ASN A CA 1
ATOM 3423 C C . ASN A 1 437 ? -2.244 88.75 34.125 1 92.06 437 ASN A C 1
ATOM 3425 O O . ASN A 1 437 ? -1.721 89.875 34.406 1 92.06 437 ASN A O 1
ATOM 3429 N N . GLY A 1 438 ? -3.508 88.562 34.188 1 91.62 438 GLY A N 1
ATOM 3430 C CA . GLY A 1 438 ? -4.402 89.562 34.719 1 91.62 438 GLY A CA 1
ATOM 3431 C C . GLY A 1 438 ? -4.105 89.875 36.188 1 91.62 438 GLY A C 1
ATOM 3432 O O . GLY A 1 438 ? -4.113 91.062 36.562 1 91.62 438 GLY A O 1
ATOM 3433 N N . ILE A 1 439 ? -3.807 88.875 36.906 1 93.88 439 ILE A N 1
ATOM 3434 C CA . ILE A 1 439 ? -3.469 89.062 38.312 1 93.88 439 ILE A CA 1
ATOM 3435 C C . ILE A 1 439 ? -2.152 89.875 38.438 1 93.88 439 ILE A C 1
ATOM 3437 O O . ILE A 1 439 ? -2.084 90.875 39.094 1 93.88 439 ILE A O 1
ATOM 3441 N N . ILE A 1 440 ? -1.173 89.438 37.75 1 93.94 440 ILE A N 1
ATOM 3442 C CA . ILE A 1 440 ? 0.175 90 37.812 1 93.94 440 ILE A CA 1
ATOM 3443 C C . ILE A 1 440 ? 0.171 91.438 37.344 1 93.94 440 ILE A C 1
ATOM 3445 O O . ILE A 1 440 ? 0.747 92.312 38 1 93.94 440 ILE A O 1
ATOM 3449 N N . ASN A 1 441 ? -0.479 91.688 36.312 1 93.88 441 ASN A N 1
ATOM 3450 C CA . ASN A 1 441 ? -0.539 93.062 35.781 1 93.88 441 ASN A CA 1
ATOM 3451 C C . ASN A 1 441 ? -1.254 94 36.719 1 93.88 441 ASN A C 1
ATOM 3453 O O . ASN A 1 441 ? -0.803 95.125 36.938 1 93.88 441 ASN A O 1
ATOM 3457 N N . SER A 1 442 ? -2.295 93.562 37.281 1 94.81 442 SER A N 1
ATOM 3458 C CA . SER A 1 442 ? -3.057 94.375 38.219 1 94.81 442 SER A CA 1
ATOM 3459 C C . SER A 1 442 ? -2.238 94.688 39.469 1 94.81 442 SER A C 1
ATOM 3461 O O . SER A 1 442 ? -2.217 95.812 39.938 1 94.81 442 SER A O 1
ATOM 3463 N N . LEU A 1 443 ? -1.597 93.75 39.938 1 94.56 443 LEU A N 1
ATOM 3464 C CA . LEU A 1 443 ? -0.792 93.875 41.125 1 94.56 443 LEU A CA 1
ATOM 3465 C C . LEU A 1 443 ? 0.41 94.812 40.875 1 94.56 443 LEU A C 1
ATOM 3467 O O . LEU A 1 443 ? 0.757 95.625 41.688 1 94.56 443 LEU A O 1
ATOM 3471 N N . ASN A 1 444 ? 0.958 94.688 39.719 1 93.44 444 ASN A N 1
ATOM 3472 C CA . ASN A 1 444 ? 2.098 95.562 39.312 1 93.44 444 ASN A CA 1
ATOM 3473 C C . ASN A 1 444 ? 1.71 97 39.188 1 93.44 444 ASN A C 1
ATOM 3475 O O . ASN A 1 444 ? 2.469 97.875 39.594 1 93.44 444 ASN A O 1
ATOM 3479 N N . LEU A 1 445 ? 0.578 97.188 38.719 1 93.19 445 LEU A N 1
ATOM 3480 C CA . LEU A 1 445 ? 0.089 98.562 38.531 1 93.19 445 LEU A CA 1
ATOM 3481 C C . LEU A 1 445 ? -0.082 99.25 39.906 1 93.19 445 LEU A C 1
ATOM 3483 O O . LEU A 1 445 ? 0.236 100.438 40.062 1 93.19 445 LEU A O 1
ATOM 3487 N N . ILE A 1 446 ? -0.444 98.562 40.844 1 93.25 446 ILE A N 1
ATOM 3488 C CA . ILE A 1 446 ? -0.657 99.062 42.188 1 93.25 446 ILE A CA 1
ATOM 3489 C C . ILE A 1 446 ? 0.688 99.25 42.875 1 93.25 446 ILE A C 1
ATOM 3491 O O . ILE A 1 446 ? 0.941 100.312 43.469 1 93.25 446 ILE A O 1
ATOM 3495 N N . GLN A 1 447 ? 1.508 98.312 42.812 1 90.31 447 GLN A N 1
ATOM 3496 C CA . GLN A 1 447 ? 2.787 98.312 43.531 1 90.31 447 GLN A CA 1
ATOM 3497 C C . GLN A 1 447 ? 3.711 99.375 42.969 1 90.31 447 GLN A C 1
ATOM 3499 O O . GLN A 1 447 ? 4.5 100 43.719 1 90.31 447 GLN A O 1
ATOM 3504 N N . GLU A 1 448 ? 3.521 99.688 41.688 1 90.19 448 GLU A N 1
ATOM 3505 C CA . GLU A 1 448 ? 4.383 100.688 41.062 1 90.19 448 GLU A CA 1
ATOM 3506 C C . GLU A 1 448 ? 3.805 102.062 41.188 1 90.19 448 GLU A C 1
ATOM 3508 O O . GLU A 1 448 ? 4.43 103.062 40.75 1 90.19 448 GLU A O 1
ATOM 3513 N N . GLY A 1 449 ? 2.648 102.312 41.719 1 87.38 449 GLY A N 1
ATOM 3514 C CA . GLY A 1 449 ? 2.062 103.562 42.031 1 87.38 449 GLY A CA 1
ATOM 3515 C C . GLY A 1 449 ? 1.416 104.25 40.812 1 87.38 449 GLY A C 1
ATOM 3516 O O . GLY A 1 449 ? 1.374 105.5 40.719 1 87.38 449 GLY A O 1
ATOM 3517 N N . PHE A 1 450 ? 1.015 103.5 39.969 1 89.5 450 PHE A N 1
ATOM 3518 C CA . PHE A 1 450 ? 0.443 104.062 38.75 1 89.5 450 PHE A CA 1
ATOM 3519 C C . PHE A 1 450 ? -1.026 104.375 38.938 1 89.5 450 PHE A C 1
ATOM 3521 O O . PHE A 1 450 ? -1.668 104.938 38.031 1 89.5 450 PHE A O 1
ATOM 3528 N N . CYS A 1 451 ? -1.53 104.125 40.094 1 90.19 451 CYS A N 1
ATOM 3529 C CA . CYS A 1 451 ? -2.928 104.438 40.375 1 90.19 451 CYS A CA 1
ATOM 3530 C C . CYS A 1 451 ? -3.084 105.875 40.812 1 90.19 451 CYS A C 1
ATOM 3532 O O . CYS A 1 451 ? -2.285 106.375 41.625 1 90.19 451 CYS A O 1
ATOM 3534 N N . ASP A 1 452 ? -3.977 106.562 40.312 1 89.19 452 ASP A N 1
ATOM 3535 C CA . ASP A 1 452 ? -4.203 108 40.562 1 89.19 452 ASP A CA 1
ATOM 3536 C C . ASP A 1 452 ? -4.762 108.188 41.969 1 89.19 452 ASP A C 1
ATOM 3538 O O . ASP A 1 452 ? -4.496 109.25 42.594 1 89.19 452 ASP A O 1
ATOM 3542 N N . ASP A 1 453 ? -5.664 107.375 42.438 1 90.81 453 ASP A N 1
ATOM 3543 C CA . ASP A 1 453 ? -6.293 107.5 43.75 1 90.81 453 ASP A CA 1
ATOM 3544 C C . ASP A 1 453 ? -6.625 106.125 44.344 1 90.81 453 ASP A C 1
ATOM 3546 O O . ASP A 1 453 ? -6.316 105.062 43.719 1 90.81 453 ASP A O 1
ATOM 3550 N N . ARG A 1 454 ? -7.168 106.188 45.5 1 90.19 454 ARG A N 1
ATOM 3551 C CA . ARG A 1 454 ? -7.465 104.938 46.219 1 90.19 454 ARG A CA 1
ATOM 3552 C C . ARG A 1 454 ? -8.586 104.188 45.562 1 90.19 454 ARG A C 1
ATOM 3554 O O . ARG A 1 454 ? -8.586 102.938 45.594 1 90.19 454 ARG A O 1
ATOM 3561 N N . ASP A 1 455 ? -9.43 104.812 44.844 1 92 455 ASP A N 1
ATOM 3562 C CA . ASP A 1 455 ? -10.531 104.125 44.156 1 92 455 ASP A CA 1
ATOM 3563 C C . ASP A 1 455 ? -10.023 103.312 43 1 92 455 ASP A C 1
ATOM 3565 O O . ASP A 1 455 ? -10.5 102.188 42.75 1 92 455 ASP A O 1
ATOM 3569 N N . GLU A 1 456 ? -9.062 103.812 42.375 1 92.5 456 GLU A N 1
ATOM 3570 C CA . GLU A 1 456 ? -8.461 103.125 41.25 1 92.5 456 GLU A CA 1
ATOM 3571 C C . GLU A 1 456 ? -7.68 101.875 41.75 1 92.5 456 GLU A C 1
ATOM 3573 O O . GLU A 1 456 ? -7.684 100.812 41.094 1 92.5 456 GLU A O 1
ATOM 3578 N N . GLU A 1 457 ? -7.035 102.062 42.844 1 92.56 457 GLU A N 1
ATOM 3579 C CA . GLU A 1 457 ? -6.316 100.938 43.438 1 92.56 457 GLU A CA 1
ATOM 3580 C C . GLU A 1 457 ? -7.27 99.812 43.812 1 92.56 457 GLU A C 1
ATOM 3582 O O . GLU A 1 457 ? -6.957 98.625 43.594 1 92.56 457 GLU A O 1
ATOM 3587 N N . MET A 1 458 ? -8.367 100.25 44.344 1 91.88 458 MET A N 1
ATOM 3588 C CA . MET A 1 458 ? -9.352 99.25 44.75 1 91.88 458 MET A CA 1
ATOM 3589 C C . MET A 1 458 ? -9.977 98.562 43.531 1 91.88 458 MET A C 1
ATOM 3591 O O . MET A 1 458 ? -10.32 97.375 43.594 1 91.88 458 MET A O 1
ATOM 3595 N N . GLU A 1 459 ? -10.008 99.188 42.469 1 92.38 459 GLU A N 1
ATOM 3596 C CA . GLU A 1 459 ? -10.508 98.625 41.219 1 92.38 459 GLU A CA 1
ATOM 3597 C C . GLU A 1 459 ? -9.562 97.5 40.688 1 92.38 459 GLU A C 1
ATOM 3599 O O . GLU A 1 459 ? -10 96.438 40.281 1 92.38 459 GLU A O 1
ATOM 3604 N N . TYR A 1 460 ? -8.352 97.812 40.781 1 92.62 460 TYR A N 1
ATOM 3605 C CA . TYR A 1 460 ? -7.363 96.875 40.344 1 92.62 460 TYR A CA 1
ATOM 3606 C C . TYR A 1 460 ? -7.266 95.688 41.281 1 92.62 460 TYR A C 1
ATOM 3608 O O . TYR A 1 460 ? -7.023 94.562 40.875 1 92.62 460 TYR A O 1
ATOM 3616 N N . LEU A 1 461 ? -7.43 95.938 42.5 1 93.75 461 LEU A N 1
ATOM 3617 C CA . LEU A 1 461 ? -7.461 94.875 43.5 1 93.75 461 LEU A CA 1
ATOM 3618 C C . LEU A 1 461 ? -8.641 93.938 43.25 1 93.75 461 LEU A C 1
ATOM 3620 O O . LEU A 1 461 ? -8.516 92.75 43.375 1 93.75 461 LEU A O 1
ATOM 3624 N N . GLN A 1 462 ? -9.633 94.562 42.906 1 92.94 462 GLN A N 1
ATOM 3625 C CA . GLN A 1 462 ? -10.82 93.75 42.594 1 92.94 462 GLN A CA 1
ATOM 3626 C C . GLN A 1 462 ? -10.617 92.938 41.312 1 92.94 462 GLN A C 1
ATOM 3628 O O . GLN A 1 462 ? -11.023 91.75 41.25 1 92.94 462 GLN A O 1
ATOM 3633 N N . MET A 1 463 ? -10 93.5 40.406 1 91.94 463 MET A N 1
ATOM 3634 C CA . MET A 1 463 ? -9.711 92.75 39.156 1 91.94 463 MET A CA 1
ATOM 3635 C C . MET A 1 463 ? -8.797 91.562 39.406 1 91.94 463 MET A C 1
ATOM 3637 O O . MET A 1 463 ? -9.008 90.5 38.875 1 91.94 463 MET A O 1
ATOM 3641 N N . ALA A 1 464 ? -7.816 91.812 40.188 1 94.31 464 ALA A N 1
ATOM 3642 C CA . ALA A 1 464 ? -6.902 90.75 40.531 1 94.31 464 ALA A CA 1
ATOM 3643 C C . ALA A 1 464 ? -7.633 89.625 41.312 1 94.31 464 ALA A C 1
ATOM 3645 O O . ALA A 1 464 ? -7.402 88.438 41.062 1 94.31 464 ALA A O 1
ATOM 3646 N N . ASN A 1 465 ? -8.398 90.062 42.188 1 93.69 465 ASN A N 1
ATOM 3647 C CA . ASN A 1 465 ? -9.156 89.125 42.969 1 93.69 465 ASN A CA 1
ATOM 3648 C C . ASN A 1 465 ? -10.125 88.312 42.094 1 93.69 465 ASN A C 1
ATOM 3650 O O . ASN A 1 465 ? -10.258 87.125 42.281 1 93.69 465 ASN A O 1
ATOM 3654 N N . ASP A 1 466 ? -10.758 88.938 41.219 1 90.94 466 ASP A N 1
ATOM 3655 C CA . ASP A 1 466 ? -11.664 88.312 40.281 1 90.94 466 ASP A CA 1
ATOM 3656 C C . ASP A 1 466 ? -10.914 87.25 39.438 1 90.94 466 ASP A C 1
ATOM 3658 O O . ASP A 1 466 ? -11.398 86.125 39.219 1 90.94 466 ASP A O 1
ATOM 3662 N N . SER A 1 467 ? -9.82 87.688 39.031 1 91.88 467 SER A N 1
ATOM 3663 C CA . SER A 1 467 ? -8.992 86.812 38.219 1 91.88 467 SER A CA 1
ATOM 3664 C C . SER A 1 467 ? -8.5 85.562 39.031 1 91.88 467 SER A C 1
ATOM 3666 O O . SER A 1 467 ? -8.438 84.5 38.531 1 91.88 467 SER A O 1
ATOM 3668 N N . ALA A 1 468 ? -8.117 85.812 40.188 1 94.06 468 ALA A N 1
ATOM 3669 C CA . ALA A 1 468 ? -7.648 84.75 41.062 1 94.06 468 ALA A CA 1
ATOM 3670 C C . ALA A 1 468 ? -8.766 83.75 41.375 1 94.06 468 ALA A C 1
ATOM 3672 O O . ALA A 1 468 ? -8.539 82.562 41.375 1 94.06 468 ALA A O 1
ATOM 3673 N N . LEU A 1 469 ? -9.891 84.312 41.625 1 89.94 469 LEU A N 1
ATOM 3674 C CA . LEU A 1 469 ? -11.031 83.438 41.875 1 89.94 469 LEU A CA 1
ATOM 3675 C C . LEU A 1 469 ? -11.391 82.625 40.625 1 89.94 469 LEU A C 1
ATOM 3677 O O . LEU A 1 469 ? -11.75 81.438 40.75 1 89.94 469 LEU A O 1
ATOM 3681 N N . HIS A 1 470 ? -11.258 83.25 39.562 1 86.19 470 HIS A N 1
ATOM 3682 C CA . HIS A 1 470 ? -11.469 82.5 38.281 1 86.19 470 HIS A CA 1
ATOM 3683 C C . HIS A 1 470 ? -10.453 81.375 38.125 1 86.19 470 HIS A C 1
ATOM 3685 O O . HIS A 1 470 ? -10.82 80.312 37.781 1 86.19 470 HIS A O 1
ATOM 3691 N N . LEU A 1 471 ? -9.258 81.688 38.344 1 90.88 471 LEU A N 1
ATOM 3692 C CA . LEU A 1 471 ? -8.195 80.688 38.25 1 90.88 471 LEU A CA 1
ATOM 3693 C C . LEU A 1 471 ? -8.461 79.562 39.25 1 90.88 471 LEU A C 1
ATOM 3695 O O . LEU A 1 471 ? -8.211 78.375 38.938 1 90.88 471 LEU A O 1
ATOM 3699 N N . PHE A 1 472 ? -8.883 79.875 40.375 1 90.19 472 PHE A N 1
ATOM 3700 C CA . PHE A 1 472 ? -9.219 78.875 41.406 1 90.19 472 PHE A CA 1
ATOM 3701 C C . PHE A 1 472 ? -10.289 77.938 40.906 1 90.19 472 PHE A C 1
ATOM 3703 O O . PHE A 1 472 ? -10.195 76.688 41.125 1 90.19 472 PHE A O 1
ATOM 3710 N N . ASP A 1 473 ? -11.188 78.438 40.219 1 88.06 473 ASP A N 1
ATOM 3711 C CA . ASP A 1 473 ? -12.258 77.625 39.656 1 88.06 473 ASP A CA 1
ATOM 3712 C C . ASP A 1 473 ? -11.719 76.625 38.625 1 88.06 473 ASP A C 1
ATOM 3714 O O . ASP A 1 473 ? -12.117 75.5 38.562 1 88.06 473 ASP A O 1
ATOM 3718 N N . ILE A 1 474 ? -10.898 77.125 37.781 1 86.75 474 ILE A N 1
ATOM 3719 C CA . ILE A 1 474 ? -10.32 76.312 36.719 1 86.75 474 ILE A CA 1
ATOM 3720 C C . ILE A 1 474 ? -9.508 75.188 37.344 1 86.75 474 ILE A C 1
ATOM 3722 O O . ILE A 1 474 ? -9.633 74 36.938 1 86.75 474 ILE A O 1
ATOM 3726 N N . VAL A 1 475 ? -8.688 75.5 38.281 1 89.94 475 VAL A N 1
ATOM 3727 C CA . VAL A 1 475 ? -7.84 74.5 38.938 1 89.94 475 VAL A CA 1
ATOM 3728 C C . VAL A 1 475 ? -8.711 73.438 39.625 1 89.94 475 VAL A C 1
ATOM 3730 O O . VAL A 1 475 ? -8.391 72.25 39.562 1 89.94 475 VAL A O 1
ATOM 3733 N N . ASN A 1 476 ? -9.734 73.875 40.281 1 88.12 476 ASN A N 1
ATOM 3734 C CA . ASN A 1 476 ? -10.648 72.938 40.906 1 88.12 476 ASN A CA 1
ATOM 3735 C C . ASN A 1 476 ? -11.312 72 39.844 1 88.12 476 ASN A C 1
ATOM 3737 O O . ASN A 1 476 ? -11.562 70.812 40.125 1 88.12 476 ASN A O 1
ATOM 3741 N N . ASP A 1 477 ? -11.633 72.562 38.75 1 87.69 477 ASP A N 1
ATOM 3742 C CA . ASP A 1 477 ? -12.195 71.812 37.656 1 87.69 477 ASP A CA 1
ATOM 3743 C C . ASP A 1 477 ? -11.203 70.688 37.188 1 87.69 477 ASP A C 1
ATOM 3745 O O . ASP A 1 477 ? -11.594 69.562 36.938 1 87.69 477 ASP A O 1
ATOM 3749 N N . ILE A 1 478 ? -10.039 71.125 37.031 1 86.94 478 ILE A N 1
ATOM 3750 C CA . ILE A 1 478 ? -9.008 70.188 36.594 1 86.94 478 ILE A CA 1
ATOM 3751 C C . ILE A 1 478 ? -8.867 69.062 37.625 1 86.94 478 ILE A C 1
ATOM 3753 O O . ILE A 1 478 ? -8.734 67.875 37.25 1 86.94 478 ILE A O 1
ATOM 3757 N N . LEU A 1 479 ? -8.852 69.5 38.906 1 86.12 479 LEU A N 1
ATOM 3758 C CA . LEU A 1 479 ? -8.773 68.5 39.969 1 86.12 479 LEU A CA 1
ATOM 3759 C C . LEU A 1 479 ? -9.953 67.562 39.938 1 86.12 479 LEU A C 1
ATOM 3761 O O . LEU A 1 479 ? -9.789 66.312 40.094 1 86.12 479 LEU A O 1
ATOM 3765 N N . ASP A 1 480 ? -11.047 68.062 39.719 1 87.62 480 ASP A N 1
ATOM 3766 C CA . ASP A 1 480 ? -12.25 67.188 39.625 1 87.62 480 ASP A CA 1
ATOM 3767 C C . ASP A 1 480 ? -12.141 66.188 38.5 1 87.62 480 ASP A C 1
ATOM 3769 O O . ASP A 1 480 ? -12.445 65 38.656 1 87.62 480 ASP A O 1
ATOM 3773 N N . ILE A 1 481 ? -11.727 66.625 37.344 1 85.06 481 ILE A N 1
ATOM 3774 C CA . ILE A 1 481 ? -11.594 65.75 36.188 1 85.06 481 ILE A CA 1
ATOM 3775 C C . ILE A 1 481 ? -10.562 64.688 36.5 1 85.06 481 ILE A C 1
ATOM 3777 O O . ILE A 1 481 ? -10.758 63.5 36.125 1 85.06 481 ILE A O 1
ATOM 3781 N N . ALA A 1 482 ? -9.469 65 37 1 83.5 482 ALA A N 1
ATOM 3782 C CA . ALA A 1 482 ? -8.414 64.062 37.344 1 83.5 482 ALA A CA 1
ATOM 3783 C C . ALA A 1 482 ? -8.93 63 38.312 1 83.5 482 ALA A C 1
ATOM 3785 O O . ALA A 1 482 ? -8.664 61.812 38.156 1 83.5 482 ALA A O 1
ATOM 3786 N N . LEU A 1 483 ? -9.68 63.469 39.312 1 86.75 483 LEU A N 1
ATOM 3787 C CA . LEU A 1 483 ? -10.219 62.562 40.312 1 86.75 483 LEU A CA 1
ATOM 3788 C C . LEU A 1 483 ? -11.273 61.625 39.719 1 86.75 483 LEU A C 1
ATOM 3790 O O . LEU A 1 483 ? -11.359 60.469 40.062 1 86.75 483 LEU A O 1
ATOM 3794 N N . ILE A 1 484 ? -12.031 62.094 38.812 1 85.56 484 ILE A N 1
ATOM 3795 C CA . ILE A 1 484 ? -13.062 61.312 38.125 1 85.56 484 ILE A CA 1
ATOM 3796 C C . ILE A 1 484 ? -12.406 60.25 37.25 1 85.56 484 ILE A C 1
ATOM 3798 O O . ILE A 1 484 ? -12.82 59.094 37.281 1 85.56 484 ILE A O 1
ATOM 3802 N N . GLU A 1 485 ? -11.406 60.594 36.594 1 81.12 485 GLU A N 1
ATOM 3803 C CA . GLU A 1 485 ? -10.719 59.688 35.688 1 81.12 485 GLU A CA 1
ATOM 3804 C C . GLU A 1 485 ? -10.023 58.562 36.438 1 81.12 485 GLU A C 1
ATOM 3806 O O . GLU A 1 485 ? -9.945 57.406 35.938 1 81.12 485 GLU A O 1
ATOM 3811 N N . GLU A 1 486 ? -9.617 58.875 37.562 1 82.06 486 GLU A N 1
ATOM 3812 C CA . GLU A 1 486 ? -8.945 57.875 38.406 1 82.06 486 GLU A CA 1
ATOM 3813 C C . GLU A 1 486 ? -9.945 57.062 39.219 1 82.06 486 GLU A C 1
ATOM 3815 O O . GLU A 1 486 ? -9.594 56.062 39.812 1 82.06 486 GLU A O 1
ATOM 3820 N N . GLY A 1 487 ? -11.148 57.5 39.156 1 82.19 487 GLY A N 1
ATOM 3821 C CA . GLY A 1 487 ? -12.164 56.812 39.969 1 82.19 487 GLY A CA 1
ATOM 3822 C C . GLY A 1 487 ? -12.016 57.094 41.438 1 82.19 487 GLY A C 1
ATOM 3823 O O . GLY A 1 487 ? -12.422 56.281 42.281 1 82.19 487 GLY A O 1
ATOM 3824 N N . GLN A 1 488 ? -11.414 58.125 41.781 1 80.5 488 GLN A N 1
ATOM 3825 C CA . GLN A 1 488 ? -11.109 58.406 43.188 1 80.5 488 GLN A CA 1
ATOM 3826 C C . GLN A 1 488 ? -12.047 59.469 43.75 1 80.5 488 GLN A C 1
ATOM 3828 O O . GLN A 1 488 ? -12.023 59.781 44.938 1 80.5 488 GLN A O 1
ATOM 3833 N N . LEU A 1 489 ? -12.898 60.062 42.938 1 85.88 489 LEU A N 1
ATOM 3834 C CA . LEU A 1 489 ? -13.844 61.062 43.438 1 85.88 489 LEU A CA 1
ATOM 3835 C C . LEU A 1 489 ? -14.969 60.406 44.219 1 85.88 489 LEU A C 1
ATOM 3837 O O . LEU A 1 489 ? -15.648 59.531 43.719 1 85.88 489 LEU A O 1
ATOM 3841 N N . SER A 1 490 ? -14.969 60.594 45.469 1 88.5 490 SER A N 1
ATOM 3842 C CA . SER A 1 490 ? -16.016 60.031 46.312 1 88.5 490 SER A CA 1
ATOM 3843 C C . SER A 1 490 ? -17.172 61.031 46.5 1 88.5 490 SER A C 1
ATOM 3845 O O . SER A 1 490 ? -16.953 62.219 46.656 1 88.5 490 SER A O 1
ATOM 3847 N N . LEU A 1 491 ? -18.375 60.531 46.344 1 89.81 491 LEU A N 1
ATOM 3848 C CA . LEU A 1 491 ? -19.578 61.312 46.5 1 89.81 491 LEU A CA 1
ATOM 3849 C C . LEU A 1 491 ? -20.297 60.969 47.812 1 89.81 491 LEU A C 1
ATOM 3851 O O . LEU A 1 491 ? -20.328 59.812 48.219 1 89.81 491 LEU A O 1
ATOM 3855 N N . PHE A 1 492 ? -20.688 61.969 48.5 1 91.06 492 PHE A N 1
ATOM 3856 C CA . PHE A 1 492 ? -21.547 61.781 49.688 1 91.06 492 PHE A CA 1
ATOM 3857 C C . PHE A 1 492 ? -23 62.031 49.312 1 91.06 492 PHE A C 1
ATOM 3859 O O . PHE A 1 492 ? -23.484 63.156 49.406 1 91.06 492 PHE A O 1
ATOM 3866 N N . LEU A 1 493 ? -23.781 60.906 49.094 1 90.81 493 LEU A N 1
ATOM 3867 C CA . LEU A 1 493 ? -25.172 61 48.688 1 90.81 493 LEU A CA 1
ATOM 3868 C C . LEU A 1 493 ? -26.109 61.125 49.875 1 90.81 493 LEU A C 1
ATOM 3870 O O . LEU A 1 493 ? -26.047 60.312 50.812 1 90.81 493 LEU A O 1
ATOM 3874 N N . GLU A 1 494 ? -26.734 62.188 49.906 1 91.75 494 GLU A N 1
ATOM 3875 C CA . GLU A 1 494 ? -27.719 62.438 50.938 1 91.75 494 GLU A CA 1
ATOM 3876 C C . GLU A 1 494 ? -29 63.031 50.375 1 91.75 494 GLU A C 1
ATOM 3878 O O . GLU A 1 494 ? -29 63.562 49.25 1 91.75 494 GLU A O 1
ATOM 3883 N N . PRO A 1 495 ? -30.156 62.844 51.094 1 92.06 495 PRO A N 1
ATOM 3884 C CA . PRO A 1 495 ? -31.375 63.5 50.656 1 92.06 495 PRO A CA 1
ATOM 3885 C C . PRO A 1 495 ? -31.219 65 50.562 1 92.06 495 PRO A C 1
ATOM 3887 O O . PRO A 1 495 ? -30.812 65.688 51.531 1 92.06 495 PRO A O 1
ATOM 3890 N N . THR A 1 496 ? -31.344 65.5 49.406 1 92.75 496 THR A N 1
ATOM 3891 C CA . THR A 1 496 ? -31.094 66.938 49.156 1 92.75 496 THR A CA 1
ATOM 3892 C C . THR A 1 496 ? -32.312 67.562 48.469 1 92.75 496 THR A C 1
ATOM 3894 O O . THR A 1 496 ? -32.875 67 47.531 1 92.75 496 THR A O 1
ATOM 3897 N N . ASP A 1 497 ? -32.688 68.688 49 1 92 497 ASP A N 1
ATOM 3898 C CA . ASP A 1 497 ? -33.781 69.438 48.375 1 92 497 ASP A CA 1
ATOM 3899 C C . ASP A 1 497 ? -33.312 70.188 47.125 1 92 497 ASP A C 1
ATOM 3901 O O . ASP A 1 497 ? -32.562 71.188 47.219 1 92 497 ASP A O 1
ATOM 3905 N N . LEU A 1 498 ? -33.844 69.75 46.031 1 93.19 498 LEU A N 1
ATOM 3906 C CA . LEU A 1 498 ? -33.406 70.25 44.75 1 93.19 498 LEU A CA 1
ATOM 3907 C C . LEU A 1 498 ? -33.75 71.75 44.594 1 93.19 498 LEU A C 1
ATOM 3909 O O . LEU A 1 498 ? -33 72.5 44.031 1 93.19 498 LEU A O 1
ATOM 3913 N N . GLY A 1 499 ? -34.844 72.125 45.094 1 91.12 499 GLY A N 1
ATOM 3914 C CA . GLY A 1 499 ? -35.281 73.5 45 1 91.12 499 GLY A CA 1
ATOM 3915 C C . GLY A 1 499 ? -34.375 74.5 45.719 1 91.12 499 GLY A C 1
ATOM 3916 O O . GLY A 1 499 ? -34.062 75.562 45.219 1 91.12 499 GLY A O 1
ATOM 3917 N N . VAL A 1 500 ? -33.875 74 46.844 1 93.06 500 VAL A N 1
ATOM 3918 C CA . VAL A 1 500 ? -33 74.875 47.656 1 93.06 500 VAL A CA 1
ATOM 3919 C C . VAL A 1 500 ? -31.656 75.062 46.938 1 93.06 500 VAL A C 1
ATOM 3921 O O . VAL A 1 500 ? -31.141 76.125 46.844 1 93.06 500 VAL A O 1
ATOM 3924 N N . ILE A 1 501 ? -31.172 74 46.406 1 94.56 501 ILE A N 1
ATOM 3925 C CA . ILE A 1 501 ? -29.875 74 45.75 1 94.56 501 ILE A CA 1
ATOM 3926 C C . ILE A 1 501 ? -29.969 74.875 44.469 1 94.56 501 ILE A C 1
ATOM 3928 O O . ILE A 1 501 ? -29.062 75.625 44.156 1 94.56 501 ILE A O 1
ATOM 3932 N N . LEU A 1 502 ? -31.016 74.688 43.75 1 94.88 502 LEU A N 1
ATOM 3933 C CA . LEU A 1 502 ? -31.219 75.438 42.531 1 94.88 502 LEU A CA 1
ATOM 3934 C C . LEU A 1 502 ? -31.297 76.938 42.812 1 94.88 502 LEU A C 1
ATOM 3936 O O . LEU A 1 502 ? -30.703 77.75 42.062 1 94.88 502 LEU A O 1
ATOM 3940 N N . GLN A 1 503 ? -31.984 77.312 43.812 1 92.62 503 GLN A N 1
ATOM 3941 C CA . GLN A 1 503 ? -32.125 78.688 44.188 1 92.62 503 GLN A CA 1
ATOM 3942 C C . GLN A 1 503 ? -30.781 79.25 44.594 1 92.62 503 GLN A C 1
ATOM 3944 O O . GLN A 1 503 ? -30.469 80.438 44.281 1 92.62 503 GLN A O 1
ATOM 3949 N N . GLU A 1 504 ? -30.062 78.5 45.281 1 94 504 GLU A N 1
ATOM 3950 C CA . GLU A 1 504 ? -28.734 78.938 45.688 1 94 504 GLU A CA 1
ATOM 3951 C C . GLU A 1 504 ? -27.844 79.188 44.469 1 94 504 GLU A C 1
ATOM 3953 O O . GLU A 1 504 ? -27.094 80.188 44.438 1 94 504 GLU A O 1
ATOM 3958 N N . ALA A 1 505 ? -27.938 78.312 43.531 1 94.19 505 ALA A N 1
ATOM 3959 C CA . ALA A 1 505 ? -27.156 78.5 42.312 1 94.19 505 ALA A CA 1
ATOM 3960 C C . ALA A 1 505 ? -27.578 79.75 41.531 1 94.19 505 ALA A C 1
ATOM 3962 O O . ALA A 1 505 ? -26.75 80.438 41 1 94.19 505 ALA A O 1
ATOM 3963 N N . ILE A 1 506 ? -28.797 79.938 41.469 1 93.69 506 ILE A N 1
ATOM 3964 C CA . ILE A 1 506 ? -29.344 81.125 40.75 1 93.69 506 ILE A CA 1
ATOM 3965 C C . ILE A 1 506 ? -28.906 82.375 41.438 1 93.69 506 ILE A C 1
ATOM 3967 O O . ILE A 1 506 ? -28.578 83.375 40.75 1 93.69 506 ILE A O 1
ATOM 3971 N N . ALA A 1 507 ? -28.922 82.312 42.719 1 92.69 507 ALA A N 1
ATOM 3972 C CA . ALA A 1 507 ? -28.562 83.5 43.531 1 92.69 507 ALA A CA 1
ATOM 3973 C C . ALA A 1 507 ? -27.156 84 43.188 1 92.69 507 ALA A C 1
ATOM 3975 O O . ALA A 1 507 ? -26.875 85.188 43.219 1 92.69 507 ALA A O 1
ATOM 3976 N N . LEU A 1 508 ? -26.359 83.062 42.844 1 88.44 508 LEU A N 1
ATOM 3977 C CA . LEU A 1 508 ? -24.969 83.438 42.562 1 88.44 508 LEU A CA 1
ATOM 3978 C C . LEU A 1 508 ? -24.844 84.062 41.188 1 88.44 508 LEU A C 1
ATOM 3980 O O . LEU A 1 508 ? -23.828 84.75 40.906 1 88.44 508 LEU A O 1
ATOM 3984 N N . GLN A 1 509 ? -25.891 84 40.375 1 89.25 509 GLN A N 1
ATOM 3985 C CA . GLN A 1 509 ? -25.812 84.562 39.031 1 89.25 509 GLN A CA 1
ATOM 3986 C C . GLN A 1 509 ? -26.719 85.75 38.875 1 89.25 509 GLN A C 1
ATOM 3988 O O . GLN A 1 509 ? -26.844 86.312 37.781 1 89.25 509 GLN A O 1
ATOM 3993 N N . THR A 1 510 ? -27.266 86.125 39.938 1 88.56 510 THR A N 1
ATOM 3994 C CA . THR A 1 510 ? -28.266 87.188 39.875 1 88.56 510 THR A CA 1
ATOM 3995 C C . THR A 1 510 ? -27.641 88.5 39.406 1 88.56 510 THR A C 1
ATOM 3997 O O . THR A 1 510 ? -28.25 89.25 38.594 1 88.56 510 THR A O 1
ATOM 4000 N N . LEU A 1 511 ? -26.5 88.812 39.875 1 87.25 511 LEU A N 1
ATOM 4001 C CA . LEU A 1 511 ? -25.828 90.062 39.469 1 87.25 511 LEU A CA 1
ATOM 4002 C C . LEU A 1 511 ? -25.547 90.062 37.969 1 87.25 511 LEU A C 1
ATOM 4004 O O . LEU A 1 511 ? -25.75 91.062 37.312 1 87.25 511 LEU A O 1
ATOM 4008 N N . ASP A 1 512 ? -25.125 89 37.531 1 89.12 512 ASP A N 1
ATOM 4009 C CA . ASP A 1 512 ? -24.828 88.938 36.094 1 89.12 512 ASP A CA 1
ATOM 4010 C C . ASP A 1 512 ? -26.094 89 35.25 1 89.12 512 ASP A C 1
ATOM 4012 O O . ASP A 1 512 ? -26.094 89.562 34.188 1 89.12 512 ASP A O 1
ATOM 4016 N N . LEU A 1 513 ? -27.109 88.438 35.688 1 91.94 513 LEU A N 1
ATOM 4017 C CA . LEU A 1 513 ? -28.406 88.438 35 1 91.94 513 LEU A CA 1
ATOM 4018 C C . LEU A 1 513 ? -28.953 89.875 34.906 1 91.94 513 LEU A C 1
ATOM 4020 O O . LEU A 1 513 ? -29.453 90.25 33.844 1 91.94 513 LEU A O 1
ATOM 4024 N N . GLN A 1 514 ? -28.766 90.562 35.969 1 91.06 514 GLN A N 1
ATOM 4025 C CA . GLN A 1 514 ? -29.234 91.938 36.031 1 91.06 514 GLN A CA 1
ATOM 4026 C C . GLN A 1 514 ? -28.391 92.875 35.156 1 91.06 514 GLN A C 1
ATOM 4028 O O . GLN A 1 514 ? -28.922 93.688 34.438 1 91.06 514 GLN A O 1
ATOM 4033 N N . GLN A 1 515 ? -27.188 92.625 35.188 1 90.12 515 GLN A N 1
ATOM 4034 C CA . GLN A 1 515 ? -26.25 93.438 34.438 1 90.12 515 GLN A CA 1
ATOM 4035 C C . GLN A 1 515 ? -26.484 93.25 32.938 1 90.12 515 GLN A C 1
ATOM 4037 O O . GLN A 1 515 ? -26.359 94.188 32.156 1 90.12 515 GLN A O 1
ATOM 4042 N N . LYS A 1 516 ? -26.844 92.125 32.594 1 91.06 516 LYS A N 1
ATOM 4043 C CA . LYS A 1 516 ? -27.047 91.875 31.172 1 91.06 516 LYS A CA 1
ATOM 4044 C C . LYS A 1 516 ? -28.484 92.125 30.766 1 91.06 516 LYS A C 1
ATOM 4046 O O . LYS A 1 516 ? -28.812 92.125 29.578 1 91.06 516 LYS A O 1
ATOM 4051 N N . GLY A 1 517 ? -29.25 92.375 31.75 1 92.56 517 GLY A N 1
ATOM 4052 C CA . GLY A 1 517 ? -30.656 92.688 31.484 1 92.56 517 GLY A CA 1
ATOM 4053 C C . GLY A 1 517 ? -31.438 91.438 31 1 92.56 517 GLY A C 1
ATOM 4054 O O . GLY A 1 517 ? -32.312 91.562 30.156 1 92.56 517 GLY A O 1
ATOM 4055 N N . LEU A 1 518 ? -31.109 90.375 31.453 1 95.06 518 LEU A N 1
ATOM 4056 C CA . LEU A 1 518 ? -31.766 89.125 31.047 1 95.06 518 LEU A CA 1
ATOM 4057 C C . LEU A 1 518 ? -33 88.875 31.875 1 95.06 518 LEU A C 1
ATOM 4059 O O . LEU A 1 518 ? -33.031 89.125 33.094 1 95.06 518 LEU A O 1
ATOM 4063 N N . ASP A 1 519 ? -34.031 88.312 31.25 1 94.62 519 ASP A N 1
ATOM 4064 C CA . ASP A 1 519 ? -35.25 87.938 31.969 1 94.62 519 ASP A CA 1
ATOM 4065 C C . ASP A 1 519 ? -35.125 86.5 32.5 1 94.62 519 ASP A C 1
ATOM 4067 O O . ASP A 1 519 ? -34.812 85.562 31.766 1 94.62 519 ASP A O 1
ATOM 4071 N N . LEU A 1 520 ? -35.281 86.375 33.781 1 95.81 520 LEU A N 1
ATOM 4072 C CA . LEU A 1 520 ? -35.25 85.062 34.406 1 95.81 520 LEU A CA 1
ATOM 4073 C C . LEU A 1 520 ? -36.656 84.562 34.75 1 95.81 520 LEU A C 1
ATOM 4075 O O . LEU A 1 520 ? -37.375 85.25 35.5 1 95.81 520 LEU A O 1
ATOM 4079 N N . ASN A 1 521 ? -37.094 83.438 34.125 1 95.19 521 ASN A N 1
ATOM 4080 C CA . ASN A 1 521 ? -38.375 82.812 34.406 1 95.19 521 ASN A CA 1
ATOM 4081 C C . ASN A 1 521 ? -38.219 81.562 35.188 1 95.19 521 ASN A C 1
ATOM 4083 O O . ASN A 1 521 ? -37.594 80.625 34.719 1 95.19 521 ASN A O 1
ATOM 4087 N N . LEU A 1 522 ? -38.75 81.5 36.375 1 94.56 522 LEU A N 1
ATOM 4088 C CA . LEU A 1 522 ? -38.656 80.312 37.25 1 94.56 522 LEU A CA 1
ATOM 4089 C C . LEU A 1 522 ? -39.969 79.562 37.312 1 94.56 522 LEU A C 1
ATOM 4091 O O . LEU A 1 522 ? -41 80.125 37.719 1 94.56 522 LEU A O 1
ATOM 4095 N N . MET A 1 523 ? -40 78.375 36.781 1 92.56 523 MET A N 1
ATOM 4096 C CA . MET A 1 523 ? -41.156 77.5 36.844 1 92.56 523 MET A CA 1
ATOM 4097 C C . MET A 1 523 ? -40.812 76.25 37.688 1 92.56 523 MET A C 1
ATOM 4099 O O . MET A 1 523 ? -40.781 75.125 37.188 1 92.56 523 MET A O 1
ATOM 4103 N N . LEU A 1 524 ? -40.688 76.5 39 1 90.5 524 LEU A N 1
ATOM 4104 C CA . LEU A 1 524 ? -40.281 75.375 39.906 1 90.5 524 LEU A CA 1
ATOM 4105 C C . LEU A 1 524 ? -41.5 74.75 40.562 1 90.5 524 LEU A C 1
ATOM 4107 O O . LEU A 1 524 ? -42.5 75.438 40.812 1 90.5 524 LEU A O 1
ATOM 4111 N N . SER A 1 525 ? -41.375 73.562 40.844 1 85.62 525 SER A N 1
ATOM 4112 C CA . SER A 1 525 ? -42.438 72.812 41.562 1 85.62 525 SER A CA 1
ATOM 4113 C C . SER A 1 525 ? -42.656 73.438 42.938 1 85.62 525 SER A C 1
ATOM 4115 O O . SER A 1 525 ? -41.719 73.75 43.656 1 85.62 525 SER A O 1
ATOM 4117 N N . PRO A 1 526 ? -43.875 73.625 43.312 1 81.75 526 PRO A N 1
ATOM 4118 C CA . PRO A 1 526 ? -44.188 74.188 44.656 1 81.75 526 PRO A CA 1
ATOM 4119 C C . PRO A 1 526 ? -43.812 73.188 45.781 1 81.75 526 PRO A C 1
ATOM 4121 O O . PRO A 1 526 ? -43.5 73.625 46.906 1 81.75 526 PRO A O 1
ATOM 4124 N N . GLU A 1 527 ? -43.875 71.938 45.469 1 84.5 527 GLU A N 1
ATOM 4125 C CA . GLU A 1 527 ? -43.5 70.938 46.469 1 84.5 527 GLU A CA 1
ATOM 4126 C C . GLU A 1 527 ? -42 70.625 46.438 1 84.5 527 GLU A C 1
ATOM 4128 O O . GLU A 1 527 ? -41.406 70.625 45.344 1 84.5 527 GLU A O 1
ATOM 4133 N N . PRO A 1 528 ? -41.5 70.5 47.594 1 87.25 528 PRO A N 1
ATOM 4134 C CA . PRO A 1 528 ? -40.094 70.125 47.625 1 87.25 528 PRO A CA 1
ATOM 4135 C C . PRO A 1 528 ? -39.781 68.812 46.938 1 87.25 528 PRO A C 1
ATOM 4137 O O . PRO A 1 528 ? -40.531 67.875 47.125 1 87.25 528 PRO A O 1
ATOM 4140 N N . LEU A 1 529 ? -38.844 68.875 46.062 1 89 529 LEU A N 1
ATOM 4141 C CA . LEU A 1 529 ? -38.375 67.688 45.344 1 89 529 LEU A CA 1
ATOM 4142 C C . LEU A 1 529 ? -37.094 67.188 45.969 1 89 529 LEU A C 1
ATOM 4144 O O . LEU A 1 529 ? -36.031 67.812 45.906 1 89 529 LEU A O 1
ATOM 4148 N N . GLU A 1 530 ? -37.156 66 46.562 1 89.12 530 GLU A N 1
ATOM 4149 C CA . GLU A 1 530 ? -36 65.438 47.219 1 89.12 530 GLU A CA 1
ATOM 4150 C C . GLU A 1 530 ? -35.312 64.438 46.281 1 89.12 530 GLU A C 1
ATOM 4152 O O . GLU A 1 530 ? -35.969 63.562 45.688 1 89.12 530 GLU A O 1
ATOM 4157 N N . VAL A 1 531 ? -34.062 64.625 46.156 1 90.75 531 VAL A N 1
ATOM 4158 C CA . VAL A 1 531 ? -33.25 63.688 45.344 1 90.75 531 VAL A CA 1
ATOM 4159 C C . VAL A 1 531 ? -32.062 63.156 46.188 1 90.75 531 VAL A C 1
ATOM 4161 O O . VAL A 1 531 ? -31.703 63.75 47.188 1 90.75 531 VAL A O 1
ATOM 4164 N N . GLN A 1 532 ? -31.609 62.062 45.781 1 90.06 532 GLN A N 1
ATOM 4165 C CA . GLN A 1 532 ? -30.375 61.531 46.375 1 90.06 532 GLN A CA 1
ATOM 4166 C C . GLN A 1 532 ? -29.156 62.062 45.656 1 90.06 532 GLN A C 1
ATOM 4168 O O . GLN A 1 532 ? -28.828 61.594 44.562 1 90.06 532 GLN A O 1
ATOM 4173 N N . ALA A 1 533 ? -28.516 63 46.219 1 93.62 533 ALA A N 1
ATOM 4174 C CA . ALA A 1 533 ? -27.391 63.625 45.531 1 93.62 533 ALA A CA 1
ATOM 4175 C C . ALA A 1 533 ? -26.391 64.188 46.531 1 93.62 533 ALA A C 1
ATOM 4177 O O . ALA A 1 533 ? -26.703 64.375 47.719 1 93.62 533 ALA A O 1
ATOM 4178 N N . ASP A 1 534 ? -25.156 64.312 46.125 1 94.81 534 ASP A N 1
ATOM 4179 C CA . ASP A 1 534 ? -24.188 65.125 46.844 1 94.81 534 ASP A CA 1
ATOM 4180 C C . ASP A 1 534 ? -24.516 66.625 46.719 1 94.81 534 ASP A C 1
ATOM 4182 O O . ASP A 1 534 ? -24.516 67.188 45.625 1 94.81 534 ASP A O 1
ATOM 4186 N N . ARG A 1 535 ? -24.766 67.312 47.812 1 94.06 535 ARG A N 1
ATOM 4187 C CA . ARG A 1 535 ? -25.281 68.625 47.844 1 94.06 535 ARG A CA 1
ATOM 4188 C C . ARG A 1 535 ? -24.344 69.625 47.125 1 94.06 535 ARG A C 1
ATOM 4190 O O . ARG A 1 535 ? -24.766 70.375 46.25 1 94.06 535 ARG A O 1
ATOM 4197 N N . ASP A 1 536 ? -23.078 69.5 47.438 1 93.12 536 ASP A N 1
ATOM 4198 C CA . ASP A 1 536 ? -22.094 70.438 46.906 1 93.12 536 ASP A CA 1
ATOM 4199 C C . ASP A 1 536 ? -21.859 70.188 45.406 1 93.12 536 ASP A C 1
ATOM 4201 O O . ASP A 1 536 ? -21.719 71.125 44.625 1 93.12 536 ASP A O 1
ATOM 4205 N N . LYS A 1 537 ? -21.859 68.938 45.125 1 94.06 537 LYS A N 1
ATOM 4206 C CA . LYS A 1 537 ? -21.594 68.625 43.719 1 94.06 537 LYS A CA 1
ATOM 4207 C C . LYS A 1 537 ? -22.812 68.938 42.844 1 94.06 537 LYS A C 1
ATOM 4209 O O . LYS A 1 537 ? -22.656 69.312 41.688 1 94.06 537 LYS A O 1
ATOM 4214 N N . LEU A 1 538 ? -23.938 68.75 43.344 1 95.31 538 LEU A N 1
ATOM 4215 C CA . LEU A 1 538 ? -25.156 69.062 42.594 1 95.31 538 LEU A CA 1
ATOM 4216 C C . LEU A 1 538 ? -25.219 70.562 42.375 1 95.31 538 LEU A C 1
ATOM 4218 O O . LEU A 1 538 ? -25.594 71 41.281 1 95.31 538 LEU A O 1
ATOM 4222 N N . LYS A 1 539 ? -24.922 71.312 43.406 1 95.19 539 LYS A N 1
ATOM 4223 C CA . LYS A 1 539 ? -24.859 72.812 43.25 1 95.19 539 LYS A CA 1
ATOM 4224 C C . LYS A 1 539 ? -23.875 73.188 42.188 1 95.19 539 LYS A C 1
ATOM 4226 O O . LYS A 1 539 ? -24.156 74.125 41.375 1 95.19 539 LYS A O 1
ATOM 4231 N N . GLN A 1 540 ? -22.766 72.5 42.188 1 92.69 540 GLN A N 1
ATOM 4232 C CA . GLN A 1 540 ? -21.75 72.812 41.188 1 92.69 540 GLN A CA 1
ATOM 4233 C C . GLN A 1 540 ? -22.297 72.562 39.781 1 92.69 540 GLN A C 1
ATOM 4235 O O . GLN A 1 540 ? -22.016 73.312 38.875 1 92.69 540 GLN A O 1
ATOM 4240 N N . VAL A 1 541 ? -23.047 71.5 39.625 1 95.44 541 VAL A N 1
ATOM 4241 C CA . VAL A 1 541 ? -23.641 71.188 38.312 1 95.44 541 VAL A CA 1
ATOM 4242 C C . VAL A 1 541 ? -24.562 72.312 37.875 1 95.44 541 VAL A C 1
ATOM 4244 O O . VAL A 1 541 ? -24.469 72.812 36.75 1 95.44 541 VAL A O 1
ATOM 4247 N N . PHE A 1 542 ? -25.344 72.75 38.75 1 96.06 542 PHE A N 1
ATOM 4248 C CA . PHE A 1 542 ? -26.297 73.812 38.406 1 96.06 542 PHE A CA 1
ATOM 4249 C C . PHE A 1 542 ? -25.578 75.125 38.094 1 96.06 542 PHE A C 1
ATOM 4251 O O . PHE A 1 542 ? -25.938 75.812 37.156 1 96.06 542 PHE A O 1
ATOM 4258 N N . ILE A 1 543 ? -24.578 75.438 38.875 1 93.31 543 ILE A N 1
ATOM 4259 C CA . ILE A 1 543 ? -23.797 76.625 38.656 1 93.31 543 ILE A CA 1
ATOM 4260 C C . ILE A 1 543 ? -23.188 76.625 37.25 1 93.31 543 ILE A C 1
ATOM 4262 O O . ILE A 1 543 ? -23.266 77.625 36.531 1 93.31 543 ILE A O 1
ATOM 4266 N N . ASN A 1 544 ? -22.703 75.5 36.906 1 91.69 544 ASN A N 1
ATOM 4267 C CA . ASN A 1 544 ? -22.047 75.375 35.594 1 91.69 544 ASN A CA 1
ATOM 4268 C C . ASN A 1 544 ? -23.031 75.562 34.438 1 91.69 544 ASN A C 1
ATOM 4270 O O . ASN A 1 544 ? -22.734 76.312 33.5 1 91.69 544 ASN A O 1
ATOM 4274 N N . ILE A 1 545 ? -24.156 75 34.562 1 95.12 545 ILE A N 1
ATOM 4275 C CA . ILE A 1 545 ? -25.141 75.062 33.5 1 95.12 545 ILE A CA 1
ATOM 4276 C C . ILE A 1 545 ? -25.781 76.438 33.406 1 95.12 545 ILE A C 1
ATOM 4278 O O . ILE A 1 545 ? -25.953 77 32.344 1 95.12 545 ILE A O 1
ATOM 4282 N N . ILE A 1 546 ? -26.109 76.938 34.562 1 94.81 546 ILE A N 1
ATOM 4283 C CA . ILE A 1 546 ? -26.734 78.25 34.594 1 94.81 546 ILE A CA 1
ATOM 4284 C C . ILE A 1 546 ? -25.734 79.312 34.156 1 94.81 546 ILE A C 1
ATOM 4286 O O . ILE A 1 546 ? -26.094 80.25 33.406 1 94.81 546 ILE A O 1
ATOM 4290 N N . ASN A 1 547 ? -24.531 79.188 34.625 1 90.94 547 ASN A N 1
ATOM 4291 C CA . ASN A 1 547 ? -23.484 80.062 34.188 1 90.94 547 ASN A CA 1
ATOM 4292 C C . ASN A 1 547 ? -23.328 80.062 32.656 1 90.94 547 ASN A C 1
ATOM 4294 O O . ASN A 1 547 ? -23.141 81.125 32.031 1 90.94 547 ASN A O 1
ATOM 4298 N N . ASN A 1 548 ? -23.422 78.938 32.062 1 90.38 548 ASN A N 1
ATOM 4299 C CA . ASN A 1 548 ? -23.344 78.875 30.625 1 90.38 548 ASN A CA 1
ATOM 4300 C C . ASN A 1 548 ? -24.516 79.5 29.938 1 90.38 548 ASN A C 1
ATOM 4302 O O . ASN A 1 548 ? -24.344 80.188 28.922 1 90.38 548 ASN A O 1
ATOM 4306 N N . ALA A 1 549 ? -25.656 79.312 30.484 1 93.88 549 ALA A N 1
ATOM 4307 C CA . ALA A 1 549 ? -26.859 79.875 29.938 1 93.88 549 ALA A CA 1
ATOM 4308 C C . ALA A 1 549 ? -26.75 81.438 29.969 1 93.88 549 ALA A C 1
ATOM 4310 O O . ALA A 1 549 ? -27.109 82.125 29 1 93.88 549 ALA A O 1
ATOM 4311 N N . VAL A 1 550 ? -26.266 81.938 31.062 1 92.62 550 VAL A N 1
ATOM 4312 C CA . VAL A 1 550 ? -26.109 83.375 31.234 1 92.62 550 VAL A CA 1
ATOM 4313 C C . VAL A 1 550 ? -25 83.938 30.328 1 92.62 550 VAL A C 1
ATOM 4315 O O . VAL A 1 550 ? -25.172 84.938 29.641 1 92.62 550 VAL A O 1
ATOM 4318 N N . LYS A 1 551 ? -23.938 83.188 30.312 1 87.81 551 LYS A N 1
ATOM 4319 C CA . LYS A 1 551 ? -22.734 83.562 29.578 1 87.81 551 LYS A CA 1
ATOM 4320 C C . LYS A 1 551 ? -23.031 83.688 28.078 1 87.81 551 LYS A C 1
ATOM 4322 O O . LYS A 1 551 ? -22.562 84.562 27.406 1 87.81 551 LYS A O 1
ATOM 4327 N N . PHE A 1 552 ? -23.844 82.812 27.531 1 89.56 552 PHE A N 1
ATOM 4328 C CA . PHE A 1 552 ? -23.984 82.688 26.094 1 89.56 552 PHE A CA 1
ATOM 4329 C C . PHE A 1 552 ? -25.312 83.25 25.625 1 89.56 552 PHE A C 1
ATOM 4331 O O . PHE A 1 552 ? -25.719 83.062 24.484 1 89.56 552 PHE A O 1
ATOM 4338 N N . THR A 1 553 ? -25.953 84 26.562 1 92.56 553 THR A N 1
ATOM 4339 C CA . THR A 1 553 ? -27.156 84.688 26.219 1 92.56 553 THR A CA 1
ATOM 4340 C C . THR A 1 553 ? -26.922 86.25 26.344 1 92.56 553 THR A C 1
ATOM 4342 O O . THR A 1 553 ? -26.922 86.75 27.453 1 92.56 553 THR A O 1
ATOM 4345 N N . LYS A 1 554 ? -26.672 86.875 25.297 1 88.12 554 LYS A N 1
ATOM 4346 C CA . LYS A 1 554 ? -26.406 88.312 25.328 1 88.12 554 LYS A CA 1
ATOM 4347 C C . LYS A 1 554 ? -27.688 89.125 25.609 1 88.12 554 LYS A C 1
ATOM 4349 O O . LYS A 1 554 ? -27.656 90.062 26.359 1 88.12 554 LYS A O 1
ATOM 4354 N N . ALA A 1 555 ? -28.719 88.75 24.953 1 91.12 555 ALA A N 1
ATOM 4355 C CA . ALA A 1 555 ? -30.031 89.375 25.156 1 91.12 555 ALA A CA 1
ATOM 4356 C C . ALA A 1 555 ? -31.141 88.312 25.062 1 91.12 555 ALA A C 1
ATOM 4358 O O . ALA A 1 555 ? -31.062 87.375 24.266 1 91.12 555 ALA A O 1
ATOM 4359 N N . GLY A 1 556 ? -32.062 88.438 25.953 1 94.19 556 GLY A N 1
ATOM 4360 C CA . GLY A 1 556 ? -33.156 87.5 25.906 1 94.19 556 GLY A CA 1
ATOM 4361 C C . GLY A 1 556 ? -33.594 87 27.297 1 94.19 556 GLY A C 1
ATOM 4362 O O . GLY A 1 556 ? -33.719 87.812 28.219 1 94.19 556 GLY A O 1
ATOM 4363 N N . SER A 1 557 ? -33.875 85.688 27.344 1 95.69 557 SER A N 1
ATOM 4364 C CA . SER A 1 557 ? -34.406 85.188 28.594 1 95.69 557 SER A CA 1
ATOM 4365 C C . SER A 1 557 ? -33.875 83.812 28.891 1 95.69 557 SER A C 1
ATOM 4367 O O . SER A 1 557 ? -33.406 83.125 28 1 95.69 557 SER A O 1
ATOM 4369 N N . ILE A 1 558 ? -33.844 83.438 30.094 1 97.06 558 ILE A N 1
ATOM 4370 C CA . ILE A 1 558 ? -33.5 82.125 30.609 1 97.06 558 ILE A CA 1
ATOM 4371 C C . ILE A 1 558 ? -34.688 81.562 31.422 1 97.06 558 ILE A C 1
ATOM 4373 O O . ILE A 1 558 ? -35.219 82.25 32.281 1 97.06 558 ILE A O 1
ATOM 4377 N N . THR A 1 559 ? -35.094 80.375 31.094 1 96.94 559 THR A N 1
ATOM 4378 C CA . THR A 1 559 ? -36.188 79.688 31.781 1 96.94 559 THR A CA 1
ATOM 4379 C C . THR A 1 559 ? -35.688 78.438 32.5 1 96.94 559 THR A C 1
ATOM 4381 O O . THR A 1 559 ? -35.031 77.625 31.891 1 96.94 559 THR A O 1
ATOM 4384 N N . ILE A 1 560 ? -35.938 78.312 33.75 1 97.06 560 ILE A N 1
ATOM 4385 C CA . ILE A 1 560 ? -35.594 77.125 34.531 1 97.06 560 ILE A CA 1
ATOM 4386 C C . ILE A 1 560 ? -36.844 76.5 35.062 1 97.06 560 ILE A C 1
ATOM 4388 O O . ILE A 1 560 ? -37.688 77.125 35.719 1 97.06 560 ILE A O 1
ATOM 4392 N N . SER A 1 561 ? -37.031 75.25 34.75 1 95.56 561 SER A N 1
ATOM 4393 C CA . SER A 1 561 ? -38.219 74.5 35.156 1 95.56 561 SER A CA 1
ATOM 4394 C C . SER A 1 561 ? -37.812 73.188 35.844 1 95.56 561 SER A C 1
ATOM 4396 O O . SER A 1 561 ? -36.781 72.625 35.531 1 95.56 561 SER A O 1
ATOM 4398 N N . SER A 1 562 ? -38.531 72.75 36.844 1 94.19 562 SER A N 1
ATOM 4399 C CA . SER A 1 562 ? -38.375 71.438 37.5 1 94.19 562 SER A CA 1
ATOM 4400 C C . SER A 1 562 ? -39.688 70.688 37.562 1 94.19 562 SER A C 1
ATOM 4402 O O . SER A 1 562 ? -40.75 71.25 37.844 1 94.19 562 SER A O 1
ATOM 4404 N N . LYS A 1 563 ? -39.594 69.438 37.156 1 89.44 563 LYS A N 1
ATOM 4405 C CA . LYS A 1 563 ? -40.812 68.625 37.188 1 89.44 563 LYS A CA 1
ATOM 4406 C C . LYS A 1 563 ? -40.5 67.188 37.625 1 89.44 563 LYS A C 1
ATOM 4408 O O . LYS A 1 563 ? -39.375 66.75 37.469 1 89.44 563 LYS A O 1
ATOM 4413 N N . LEU A 1 564 ? -41.438 66.625 38.219 1 89.25 564 LEU A N 1
ATOM 4414 C CA . LEU A 1 564 ? -41.375 65.188 38.531 1 89.25 564 LEU A CA 1
ATOM 4415 C C . LEU A 1 564 ? -41.969 64.375 37.406 1 89.25 564 LEU A C 1
ATOM 4417 O O . LEU A 1 564 ? -43.062 64.625 36.969 1 89.25 564 LEU A O 1
ATOM 4421 N N . GLU A 1 565 ? -41.062 63.688 36.812 1 84.38 565 GLU A N 1
ATOM 4422 C CA . GLU A 1 565 ? -41.562 62.812 35.719 1 84.38 565 GLU A CA 1
ATOM 4423 C C . GLU A 1 565 ? -41.562 61.344 36.125 1 84.38 565 GLU A C 1
ATOM 4425 O O . GLU A 1 565 ? -40.594 60.906 36.781 1 84.38 565 GLU A O 1
ATOM 4430 N N . ARG A 1 566 ? -42.562 60.688 35.938 1 69.31 566 ARG A N 1
ATOM 4431 C CA . ARG A 1 566 ? -42.688 59.281 36.188 1 69.31 566 ARG A CA 1
ATOM 4432 C C . ARG A 1 566 ? -42.438 58.469 34.906 1 69.31 566 ARG A C 1
ATOM 4434 O O . ARG A 1 566 ? -42.969 58.812 33.844 1 69.31 566 ARG A O 1
ATOM 4441 N N . PHE A 1 567 ? -41.219 58.156 34.688 1 60.72 567 PHE A N 1
ATOM 4442 C CA . PHE A 1 567 ? -41.031 57.344 33.5 1 60.72 567 PHE A CA 1
ATOM 4443 C C . PHE A 1 567 ? -41.625 55.938 33.719 1 60.72 567 PHE A C 1
ATOM 4445 O O . PHE A 1 567 ? -41.5 55.344 34.781 1 60.72 567 PHE A O 1
ATOM 4452 N N . PRO A 1 568 ? -42.531 55.594 32.875 1 47.34 568 PRO A N 1
ATOM 4453 C CA . PRO A 1 568 ? -42.969 54.219 32.938 1 47.34 568 PRO A CA 1
ATOM 4454 C C . PRO A 1 568 ? -41.844 53.219 32.844 1 47.34 568 PRO A C 1
ATOM 4456 O O . PRO A 1 568 ? -40.781 53.531 32.219 1 47.34 568 PRO A O 1
ATOM 4459 N N . ASN A 1 569 ? -41.531 52.594 33.875 1 40.91 569 ASN A N 1
ATOM 4460 C CA . ASN A 1 569 ? -40.625 51.469 33.719 1 40.91 569 ASN A CA 1
ATOM 4461 C C . ASN A 1 569 ? -40.812 50.75 32.406 1 40.91 569 ASN A C 1
ATOM 4463 O O . ASN A 1 569 ? -41.781 49.969 32.219 1 40.91 569 ASN A O 1
ATOM 4467 N N . TRP A 1 570 ? -40.562 51.375 31.359 1 34.03 570 TRP A N 1
ATOM 4468 C CA . TRP A 1 570 ? -40.719 50.438 30.234 1 34.03 570 TRP A CA 1
ATOM 4469 C C . TRP A 1 570 ? -40.031 49.094 30.547 1 34.03 570 TRP A C 1
ATOM 4471 O O . TRP A 1 570 ? -40 48.219 29.688 1 34.03 570 TRP A O 1
ATOM 4481 N N . GLY A 1 571 ? -38.781 49.156 31 1 32.66 571 GLY A N 1
ATOM 4482 C CA . GLY A 1 571 ? -38.375 47.75 31.078 1 32.66 571 GLY A CA 1
ATOM 4483 C C . GLY A 1 571 ? -39.281 46.938 32 1 32.66 571 GLY A C 1
ATOM 4484 O O . GLY A 1 571 ? -39.281 47.156 33.219 1 32.66 571 GLY A O 1
ATOM 4485 N N . ASN A 1 572 ? -40.438 46.719 31.5 1 32.75 572 ASN A N 1
ATOM 4486 C CA . ASN A 1 572 ? -41.125 45.531 31.984 1 32.75 572 ASN A CA 1
ATOM 4487 C C . ASN A 1 572 ? -40.156 44.375 32.156 1 32.75 572 ASN A C 1
ATOM 4489 O O . ASN A 1 572 ? -40.562 43.219 32.188 1 32.75 572 ASN A O 1
ATOM 4493 N N . ALA A 1 573 ? -39.062 44.219 31.297 1 30.91 573 ALA A N 1
ATOM 4494 C CA . ALA A 1 573 ? -38.906 42.781 31.172 1 30.91 573 ALA A CA 1
ATOM 4495 C C . ALA A 1 573 ? -38.969 42.094 32.531 1 30.91 573 ALA A C 1
ATOM 4497 O O . ALA A 1 573 ? -38.75 42.75 33.562 1 30.91 573 ALA A O 1
ATOM 4498 N N . ILE A 1 574 ? -39.156 40.688 32.469 1 28.58 574 ILE A N 1
ATOM 4499 C CA . ILE A 1 574 ? -39.438 39.469 33.188 1 28.58 574 ILE A CA 1
ATOM 4500 C C . ILE A 1 574 ? -38.438 39.281 34.344 1 28.58 574 ILE A C 1
ATOM 4502 O O . ILE A 1 574 ? -38.406 38.25 35 1 28.58 574 ILE A O 1
ATOM 4506 N N . ALA A 1 575 ? -37.25 39.75 34.531 1 29.52 575 ALA A N 1
ATOM 4507 C CA . ALA A 1 575 ? -36.562 38.5 34.906 1 29.52 575 ALA A CA 1
ATOM 4508 C C . ALA A 1 575 ? -37.25 37.781 36.031 1 29.52 575 ALA A C 1
ATOM 4510 O O . ALA A 1 575 ? -37.562 36.594 35.938 1 29.52 575 ALA A O 1
ATOM 4511 N N . SER A 1 576 ? -36.656 37.656 37.25 1 30.97 576 SER A N 1
ATOM 4512 C CA . SER A 1 576 ? -36.75 36.531 38.156 1 30.97 576 SER A CA 1
ATOM 4513 C C . SER A 1 576 ? -38.125 36.5 38.812 1 30.97 576 SER A C 1
ATOM 4515 O O . SER A 1 576 ? -38.844 37.5 38.812 1 30.97 576 SER A O 1
ATOM 4517 N N . ASN A 1 577 ? -38.688 35.188 39.156 1 31.62 577 ASN A N 1
ATOM 4518 C CA . ASN A 1 577 ? -39.875 34.625 39.812 1 31.62 577 ASN A CA 1
ATOM 4519 C C . ASN A 1 577 ? -40.406 35.562 40.875 1 31.62 577 ASN A C 1
ATOM 4521 O O . ASN A 1 577 ? -41.469 35.312 41.438 1 31.62 577 ASN A O 1
ATOM 4525 N N . SER A 1 578 ? -39.594 35.781 41.875 1 33.25 578 SER A N 1
ATOM 4526 C CA . SER A 1 578 ? -40.156 36.062 43.188 1 33.25 578 SER A CA 1
ATOM 4527 C C . SER A 1 578 ? -40.719 37.469 43.25 1 33.25 578 SER A C 1
ATOM 4529 O O . SER A 1 578 ? -40 38.406 43.562 1 33.25 578 SER A O 1
ATOM 4531 N N . GLY A 1 579 ? -41.844 37.938 42.531 1 35.41 579 GLY A N 1
ATOM 4532 C CA . GLY A 1 579 ? -42.906 38.938 42.562 1 35.41 579 GLY A CA 1
ATOM 4533 C C . GLY A 1 579 ? -42.406 40.344 42.812 1 35.41 579 GLY A C 1
ATOM 4534 O O . GLY A 1 579 ? -43.156 41.219 43.219 1 35.41 579 GLY A O 1
ATOM 4535 N N . GLN A 1 580 ? -41.25 40.5 43.156 1 33.53 580 GLN A N 1
ATOM 4536 C CA . GLN A 1 580 ? -41.031 41.844 43.688 1 33.53 580 GLN A CA 1
ATOM 4537 C C . GLN A 1 580 ? -41.125 42.875 42.594 1 33.53 580 GLN A C 1
ATOM 4539 O O . GLN A 1 580 ? -40.469 42.75 41.562 1 33.53 580 GLN A O 1
ATOM 4544 N N . ILE A 1 581 ? -42.25 43.625 42.375 1 35.34 581 ILE A N 1
ATOM 4545 C CA . ILE A 1 581 ? -42.625 44.781 41.594 1 35.34 581 ILE A CA 1
ATOM 4546 C C . ILE A 1 581 ? -41.469 45.75 41.5 1 35.34 581 ILE A C 1
ATOM 4548 O O . ILE A 1 581 ? -40.969 46.25 42.531 1 35.34 581 ILE A O 1
ATOM 4552 N N . ILE A 1 582 ? -40.688 45.688 40.5 1 37.56 582 ILE A N 1
ATOM 4553 C CA . ILE A 1 582 ? -39.719 46.75 40.281 1 37.56 582 ILE A CA 1
ATOM 4554 C C . ILE A 1 582 ? -40.406 48.094 40.156 1 37.56 582 ILE A C 1
ATOM 4556 O O . ILE A 1 582 ? -41.219 48.281 39.219 1 37.56 582 ILE A O 1
ATOM 4560 N N . LYS A 1 583 ? -40.812 48.75 41.188 1 44.97 583 LYS A N 1
ATOM 4561 C CA . LYS A 1 583 ? -41.469 50.062 41.375 1 44.97 583 LYS A CA 1
ATOM 4562 C C . LYS A 1 583 ? -41 51.062 40.344 1 44.97 583 LYS A C 1
ATOM 4564 O O . L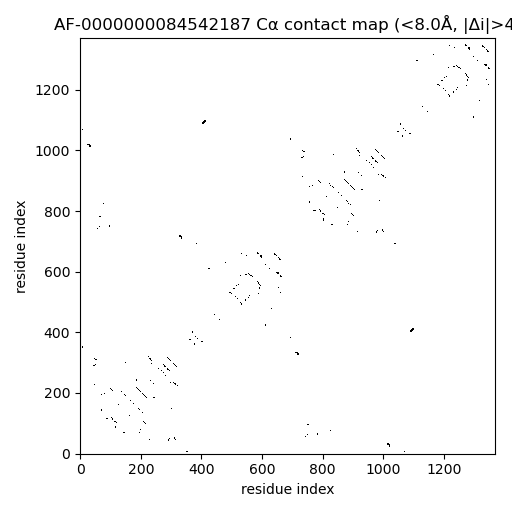YS A 1 583 ? -39.844 51 39.875 1 44.97 583 LYS A O 1
ATOM 4569 N N . ALA A 1 584 ? -41.875 51.812 39.625 1 48.91 584 ALA A N 1
ATOM 4570 C CA . ALA A 1 584 ? -41.781 52.938 38.719 1 48.91 584 ALA A CA 1
ATOM 4571 C C . ALA A 1 584 ? -40.656 53.906 39.156 1 48.91 584 ALA A C 1
ATOM 4573 O O . ALA A 1 584 ? -40.594 54.312 40.312 1 48.91 584 ALA A O 1
ATOM 4574 N N . SER A 1 585 ? -39.531 53.906 38.656 1 63.06 585 SER A N 1
ATOM 4575 C CA . SER A 1 585 ? -38.438 54.75 39.094 1 63.06 585 SER A CA 1
ATOM 4576 C C . SER A 1 585 ? -38.719 56.219 38.75 1 63.06 585 SER A C 1
ATOM 4578 O O . SER A 1 585 ? -39.062 56.562 37.625 1 63.06 585 SER A O 1
ATOM 4580 N N . GLU A 1 586 ? -39.188 57 39.625 1 79.06 586 GLU A N 1
ATOM 4581 C CA . GLU A 1 586 ? -39.438 58.438 39.531 1 79.06 586 GLU A CA 1
ATOM 4582 C C . GLU A 1 586 ? -38.156 59.25 39.438 1 79.06 586 GLU A C 1
ATOM 4584 O O . GLU A 1 586 ? -37.156 58.906 40.094 1 79.06 586 GLU A O 1
ATOM 4589 N N . GLN A 1 587 ? -38.188 60.156 38.312 1 88.19 587 GLN A N 1
ATOM 4590 C CA . GLN A 1 587 ? -37.031 61.031 38.156 1 88.19 587 GLN A CA 1
ATOM 4591 C C . GLN A 1 587 ? -37.469 62.5 38.219 1 88.19 587 GLN A C 1
ATOM 4593 O O . GLN A 1 587 ? -38.594 62.844 37.844 1 88.19 587 GLN A O 1
ATOM 4598 N N . VAL A 1 588 ? -36.688 63.281 38.812 1 92.12 588 VAL A N 1
ATOM 4599 C CA . VAL A 1 588 ? -36.844 64.75 38.781 1 92.12 588 VAL A CA 1
ATOM 4600 C C . VAL A 1 588 ? -36.094 65.312 37.562 1 92.12 588 VAL A C 1
ATOM 4602 O O . VAL A 1 588 ? -34.938 64.938 37.344 1 92.12 588 VAL A O 1
ATOM 4605 N N . ILE A 1 589 ? -36.781 66.062 36.719 1 94.19 589 ILE A N 1
ATOM 4606 C CA . ILE A 1 589 ? -36.188 66.688 35.531 1 94.19 589 ILE A CA 1
ATOM 4607 C C . ILE A 1 589 ? -36.062 68.188 35.75 1 94.19 589 ILE A C 1
ATOM 4609 O O . ILE A 1 589 ? -37.062 68.812 36.094 1 94.19 589 ILE A O 1
ATOM 4613 N N . VAL A 1 590 ? -34.875 68.688 35.625 1 95.94 590 VAL A N 1
ATOM 4614 C CA . VAL A 1 590 ? -34.625 70.125 35.625 1 95.94 590 VAL A CA 1
ATOM 4615 C C . VAL A 1 590 ? -34.25 70.562 34.188 1 95.94 590 VAL A C 1
ATOM 4617 O O . VAL A 1 590 ? -33.344 69.938 33.594 1 95.94 590 VAL A O 1
ATOM 4620 N N . THR A 1 591 ? -34.969 71.438 33.625 1 96.81 591 THR A N 1
ATOM 4621 C CA . THR A 1 591 ? -34.688 71.938 32.281 1 96.81 591 THR A CA 1
ATOM 4622 C C . THR A 1 591 ? -34.281 73.438 32.344 1 96.81 591 THR A C 1
ATOM 4624 O O . THR A 1 591 ? -34.969 74.25 32.938 1 96.81 591 THR A O 1
ATOM 4627 N N . ILE A 1 592 ? -33.156 73.75 31.781 1 97.19 592 ILE A N 1
ATOM 4628 C CA . ILE A 1 592 ? -32.656 75.125 31.656 1 97.19 592 ILE A CA 1
ATOM 4629 C C . ILE A 1 592 ? -32.625 75.5 30.172 1 97.19 592 ILE A C 1
ATOM 4631 O O . ILE A 1 592 ? -31.922 74.938 29.391 1 97.19 592 ILE A O 1
ATOM 4635 N N . VAL A 1 593 ? -33.438 76.5 29.812 1 96.75 593 VAL A N 1
ATOM 4636 C CA . VAL A 1 593 ? -33.562 76.938 28.422 1 96.75 593 VAL A CA 1
ATOM 4637 C C . VAL A 1 593 ? -33.062 78.375 28.281 1 96.75 593 VAL A C 1
ATOM 4639 O O . VAL A 1 593 ? -33.5 79.25 29 1 96.75 593 VAL A O 1
ATOM 4642 N N . ASP A 1 594 ? -32.094 78.5 27.453 1 95.62 594 ASP A N 1
ATOM 4643 C CA . ASP A 1 594 ? -31.594 79.875 27.156 1 95.62 594 ASP A CA 1
ATOM 4644 C C . ASP A 1 594 ? -31.906 80.25 25.719 1 95.62 594 ASP A C 1
ATOM 4646 O O . ASP A 1 594 ? -32.188 79.438 24.875 1 95.62 594 ASP A O 1
ATOM 4650 N N . THR A 1 595 ? -32.031 81.562 25.438 1 95.56 595 THR A N 1
ATOM 4651 C CA . THR A 1 595 ? -32.281 82.062 24.094 1 95.56 595 THR A CA 1
ATOM 4652 C C . THR A 1 595 ? -31 82.625 23.484 1 95.56 595 THR A C 1
ATOM 4654 O O . THR A 1 595 ? -31.031 83.625 22.766 1 95.56 595 THR A O 1
ATOM 4657 N N . GLY A 1 596 ? -29.953 82 23.891 1 91.94 596 GLY A N 1
ATOM 4658 C CA . GLY A 1 596 ? -28.656 82.562 23.469 1 91.94 596 GLY A CA 1
ATOM 4659 C C . GLY A 1 596 ? -28.25 82.125 22.078 1 91.94 596 GLY A C 1
ATOM 4660 O O . GLY A 1 596 ? -29.109 81.938 21.203 1 91.94 596 GLY A O 1
ATOM 4661 N N . ILE A 1 597 ? -26.922 81.875 21.797 1 88.81 597 ILE A N 1
ATOM 4662 C CA . ILE A 1 597 ? -26.312 81.75 20.469 1 88.81 597 ILE A CA 1
ATOM 4663 C C . ILE A 1 597 ? -26.625 80.312 19.922 1 88.81 597 ILE A C 1
ATOM 4665 O O . ILE A 1 597 ? -26.469 80.125 18.719 1 88.81 597 ILE A O 1
ATOM 4669 N N . GLY A 1 598 ? -26.984 79.5 20.766 1 90.75 598 GLY A N 1
ATOM 4670 C CA . GLY A 1 598 ? -27.297 78.125 20.328 1 90.75 598 GLY A CA 1
ATOM 4671 C C . GLY A 1 598 ? -26.062 77.375 19.906 1 90.75 598 GLY A C 1
ATOM 4672 O O . GLY A 1 598 ? -24.938 77.875 19.984 1 90.75 598 GLY A O 1
ATOM 4673 N N . VAL A 1 599 ? -26.234 75.938 19.594 1 90.19 599 VAL A N 1
ATOM 4674 C CA . VAL A 1 599 ? -25.172 75.062 19.188 1 90.19 599 VAL A CA 1
ATOM 4675 C C . VAL A 1 599 ? -25.609 74.25 17.984 1 90.19 599 VAL A C 1
ATOM 4677 O O . VAL A 1 599 ? -26.734 73.688 17.969 1 90.19 599 VAL A O 1
ATOM 4680 N N . ILE A 1 600 ? -24.703 74.125 16.984 1 89.62 600 ILE A N 1
ATOM 4681 C CA . ILE A 1 600 ? -25 73.312 15.812 1 89.62 600 ILE A CA 1
ATOM 4682 C C . ILE A 1 600 ? -25.047 71.812 16.203 1 89.62 600 ILE A C 1
ATOM 4684 O O . ILE A 1 600 ? -24.266 71.375 17.047 1 89.62 600 ILE A O 1
ATOM 4688 N N . PRO A 1 601 ? -25.906 71.062 15.617 1 87.75 601 PRO A N 1
ATOM 4689 C CA . PRO A 1 601 ? -26.109 69.688 15.992 1 87.75 601 PRO A CA 1
ATOM 4690 C C . PRO A 1 601 ? -24.812 68.875 15.898 1 87.75 601 PRO A C 1
ATOM 4692 O O . PRO A 1 601 ? -24.562 68 16.734 1 87.75 601 PRO A O 1
ATOM 4695 N N . GLU A 1 602 ? -23.969 69.188 14.969 1 85.44 602 GLU A N 1
ATOM 4696 C CA . GLU A 1 602 ? -22.766 68.375 14.727 1 85.44 602 GLU A CA 1
ATOM 4697 C C . GLU A 1 602 ? -21.766 68.562 15.867 1 85.44 602 GLU A C 1
ATOM 4699 O O . GLU A 1 602 ? -20.969 67.625 16.125 1 85.44 602 GLU A O 1
ATOM 4704 N N . LYS A 1 603 ? -21.859 69.562 16.672 1 84.81 603 LYS A N 1
ATOM 4705 C CA . LYS A 1 603 ? -20.859 69.875 17.688 1 84.81 603 LYS A CA 1
ATOM 4706 C C . LYS A 1 603 ? -21.391 69.562 19.078 1 84.81 603 LYS A C 1
ATOM 4708 O O . LYS A 1 603 ? -20.641 69.625 20.062 1 84.81 603 LYS A O 1
ATOM 4713 N N . GLN A 1 604 ? -22.594 69.25 19.141 1 88.25 604 GLN A N 1
ATOM 4714 C CA . GLN A 1 604 ? -23.234 69.062 20.438 1 88.25 604 GLN A CA 1
ATOM 4715 C C . GLN A 1 604 ? -22.594 67.938 21.234 1 88.25 604 GLN A C 1
ATOM 4717 O O . GLN A 1 604 ? -22.344 68.062 22.438 1 88.25 604 GLN A O 1
ATOM 4722 N N . SER A 1 605 ? -22.266 66.875 20.5 1 85 605 SER A N 1
ATOM 4723 C CA . SER A 1 605 ? -21.672 65.688 21.188 1 85 605 SER A CA 1
ATOM 4724 C C . SER A 1 605 ? -20.25 66 21.625 1 85 605 SER A C 1
ATOM 4726 O O . SER A 1 605 ? -19.781 65.5 22.656 1 85 605 SER A O 1
ATOM 4728 N N . GLN A 1 606 ? -19.578 66.812 21.031 1 85.69 606 GLN A N 1
ATOM 4729 C CA . GLN A 1 606 ? -18.188 67.188 21.312 1 85.69 606 GLN A CA 1
ATOM 4730 C C . GLN A 1 606 ? -18.062 68.062 22.516 1 85.69 606 GLN A C 1
ATOM 4732 O O . GLN A 1 606 ? -17.016 68.125 23.156 1 85.69 606 GLN A O 1
ATOM 4737 N N . LEU A 1 607 ? -19.156 68.75 22.859 1 85.94 607 LEU A N 1
ATOM 4738 C CA . LEU A 1 607 ? -19.125 69.75 23.938 1 85.94 607 LEU A CA 1
ATOM 4739 C C . LEU A 1 607 ? -18.906 69.062 25.281 1 85.94 607 LEU A C 1
ATOM 4741 O O . LEU A 1 607 ? -18.531 69.688 26.25 1 85.94 607 LEU A O 1
ATOM 4745 N N . PHE A 1 608 ? -19.156 67.75 25.281 1 87 608 PHE A N 1
ATOM 4746 C CA . PHE A 1 608 ? -18.953 67.062 26.531 1 87 608 PHE A CA 1
ATOM 4747 C C . PHE A 1 608 ? -17.562 66.438 26.609 1 87 608 PHE A C 1
ATOM 4749 O O . PHE A 1 608 ? -17.281 65.625 27.469 1 87 608 PHE A O 1
ATOM 4756 N N . GLN A 1 609 ? -16.812 66.938 25.656 1 81.94 609 GLN A N 1
ATOM 4757 C CA . GLN A 1 609 ? -15.391 66.625 25.703 1 81.94 609 GLN A CA 1
ATOM 4758 C C . GLN A 1 609 ? -14.602 67.75 26.312 1 81.94 609 GLN A C 1
ATOM 4760 O O . GLN A 1 609 ? -14.945 68.938 26.125 1 81.94 609 GLN A O 1
ATOM 4765 N N . PRO A 1 610 ? -13.539 67.312 27.031 1 75.69 610 PRO A N 1
ATOM 4766 C CA . PRO A 1 610 ? -12.773 68.375 27.688 1 75.69 610 PRO A CA 1
ATOM 4767 C C . PRO A 1 610 ? -12.211 69.375 26.688 1 75.69 610 PRO A C 1
ATOM 4769 O O . PRO A 1 610 ? -11.703 69 25.641 1 75.69 610 PRO A O 1
ATOM 4772 N N . PHE A 1 611 ? -12.531 70.75 26.953 1 72.44 611 PHE A N 1
ATOM 4773 C CA . PHE A 1 611 ? -11.93 71.875 26.312 1 72.44 611 PHE A CA 1
ATOM 4774 C C . PHE A 1 611 ? -12.555 72.125 24.953 1 72.44 611 PHE A C 1
ATOM 4776 O O . PHE A 1 611 ? -11.969 72.812 24.109 1 72.44 611 PHE A O 1
ATOM 4783 N N . VAL A 1 612 ? -13.602 71.438 24.672 1 76.38 612 VAL A N 1
ATOM 4784 C CA . VAL A 1 612 ? -14.32 71.688 23.438 1 76.38 612 VAL A CA 1
ATOM 4785 C C . VAL A 1 612 ? -15.32 72.812 23.672 1 76.38 612 VAL A C 1
ATOM 4787 O O . VAL A 1 612 ? -16.125 72.75 24.609 1 76.38 612 VAL A O 1
ATOM 4790 N N . MET A 1 613 ? -15.07 73.812 22.906 1 75.81 613 MET A N 1
ATOM 4791 C CA . MET A 1 613 ? -15.969 75 22.984 1 75.81 613 MET A CA 1
ATOM 4792 C C . MET A 1 613 ? -16.516 75.312 21.609 1 75.81 613 MET A C 1
ATOM 4794 O O . MET A 1 613 ? -15.977 74.875 20.594 1 75.81 613 MET A O 1
ATOM 4798 N N . VAL A 1 614 ? -17.672 75.812 21.438 1 68.94 614 VAL A N 1
ATOM 4799 C CA . VAL A 1 614 ? -18.266 76.188 20.156 1 68.94 614 VAL A CA 1
ATOM 4800 C C . VAL A 1 614 ? -17.375 77.25 19.5 1 68.94 614 VAL A C 1
ATOM 4802 O O . VAL A 1 614 ? -16.812 78.125 20.188 1 68.94 614 VAL A O 1
ATOM 4805 N N . ASP A 1 615 ? -16.719 76.875 18.328 1 58.03 615 ASP A N 1
ATOM 4806 C CA . ASP A 1 615 ? -15.883 77.688 17.453 1 58.03 615 ASP A CA 1
ATOM 4807 C C . ASP A 1 615 ? -16.547 79 17.141 1 58.03 615 ASP A C 1
ATOM 4809 O O . ASP A 1 615 ? -17.766 79.062 16.953 1 58.03 615 ASP A O 1
ATOM 4813 N N . GLY A 1 616 ? -16.203 80.375 17.781 1 50.69 616 GLY A N 1
ATOM 4814 C CA . GLY A 1 616 ? -16.516 81.75 17.266 1 50.69 616 GLY A CA 1
ATOM 4815 C C . GLY A 1 616 ? -15.859 82.812 18.047 1 50.69 616 GLY A C 1
ATOM 4816 O O . GLY A 1 616 ? -15.258 82.625 19.094 1 50.69 616 GLY A O 1
ATOM 4817 N N . SER A 1 617 ? -15.68 84 17.391 1 45.56 617 SER A N 1
ATOM 4818 C CA . SER A 1 617 ? -15.242 85.312 17.828 1 45.56 617 SER A CA 1
ATOM 4819 C C . SER A 1 617 ? -15.781 85.625 19.219 1 45.56 617 SER A C 1
ATOM 4821 O O . SER A 1 617 ? -15.102 86.312 20.031 1 45.56 617 SER A O 1
ATOM 4823 N N . THR A 1 618 ? -16.906 85.25 19.469 1 44.44 618 THR A N 1
ATOM 4824 C CA . THR A 1 618 ? -17.656 85.625 20.656 1 44.44 618 THR A CA 1
ATOM 4825 C C . THR A 1 618 ? -17.172 84.875 21.875 1 44.44 618 THR A C 1
ATOM 4827 O O . THR A 1 618 ? -17.25 85.375 23 1 44.44 618 THR A O 1
ATOM 4830 N N . THR A 1 619 ? -16.75 83.625 21.75 1 48.44 619 THR A N 1
ATOM 4831 C CA . THR A 1 619 ? -16.391 82.812 22.875 1 48.44 619 THR A CA 1
ATOM 4832 C C . THR A 1 619 ? -15.055 83.25 23.484 1 48.44 619 THR A C 1
ATOM 4834 O O . THR A 1 619 ? -14.766 82.938 24.641 1 48.44 619 THR A O 1
ATOM 4837 N N . ARG A 1 620 ? -14.219 83.75 22.703 1 49.81 620 ARG A N 1
ATOM 4838 C CA . ARG A 1 620 ? -12.969 84.312 23.219 1 49.81 620 ARG A CA 1
ATOM 4839 C C . ARG A 1 620 ? -13.25 85.375 24.25 1 49.81 620 ARG A C 1
ATOM 4841 O O . ARG A 1 620 ? -12.492 85.562 25.219 1 49.81 620 ARG A O 1
ATOM 4848 N N . GLU A 1 621 ? -14.477 86.062 23.984 1 49.81 621 GLU A N 1
ATOM 4849 C CA . GLU A 1 621 ? -14.867 87.125 24.875 1 49.81 621 GLU A CA 1
ATOM 4850 C C . GLU A 1 621 ? -15.406 86.625 26.203 1 49.81 621 GLU A C 1
ATOM 4852 O O . GLU A 1 621 ? -15.273 87.25 27.234 1 49.81 621 GLU A O 1
ATOM 4857 N N . SER A 1 622 ? -16.172 85.562 26.156 1 51.69 622 SER A N 1
ATOM 4858 C CA . SER A 1 622 ? -16.875 85.125 27.359 1 51.69 622 SER A CA 1
ATOM 4859 C C . SER A 1 622 ? -16 84.25 28.219 1 51.69 622 SER A C 1
ATOM 4861 O O . SER A 1 622 ? -16.312 84 29.391 1 51.69 622 SER A O 1
ATOM 4863 N N . GLY A 1 623 ? -14.852 84 27.969 1 59.16 623 GLY A N 1
ATOM 4864 C CA . GLY A 1 623 ? -13.914 83.312 28.812 1 59.16 623 GLY A CA 1
ATOM 4865 C C . GLY A 1 623 ? -14.359 81.875 29.141 1 59.16 623 GLY A C 1
ATOM 4866 O O . GLY A 1 623 ? -15.461 81.5 28.766 1 59.16 623 GLY A O 1
ATOM 4867 N N . GLY A 1 624 ? -13.648 80.812 29.266 1 66.81 624 GLY A N 1
ATOM 4868 C CA . GLY A 1 624 ? -13.922 79.5 29.781 1 66.81 624 GLY A CA 1
ATOM 4869 C C . GLY A 1 624 ? -12.961 78.438 29.25 1 66.81 624 GLY A C 1
ATOM 4870 O O . GLY A 1 624 ? -12.297 78.688 28.234 1 66.81 624 GLY A O 1
ATOM 4871 N N . VAL A 1 625 ? -12.828 77.438 30.047 1 69.94 625 VAL A N 1
ATOM 4872 C CA . VAL A 1 625 ? -11.828 76.375 29.75 1 69.94 625 VAL A CA 1
ATOM 4873 C C . VAL A 1 625 ? -12.5 75.188 29.141 1 69.94 625 VAL A C 1
ATOM 4875 O O . VAL A 1 625 ? -11.828 74.312 28.594 1 69.94 625 VAL A O 1
ATOM 4878 N N . GLY A 1 626 ? -13.914 75.25 28.984 1 79.19 626 GLY A N 1
ATOM 4879 C CA . GLY A 1 626 ? -14.641 74.125 28.406 1 79.19 626 GLY A CA 1
ATOM 4880 C C . GLY A 1 626 ? -14.578 72.875 29.25 1 79.19 626 GLY A C 1
ATOM 4881 O O . GLY A 1 626 ? -14.422 71.75 28.734 1 79.19 626 GLY A O 1
ATOM 4882 N N . LEU A 1 627 ? -14.555 73 30.516 1 86.88 627 LEU A N 1
ATOM 4883 C CA . LEU A 1 627 ? -14.508 71.812 31.422 1 86.88 627 LEU A CA 1
ATOM 4884 C C . LEU A 1 627 ? -15.828 71.688 32.188 1 86.88 627 LEU A C 1
ATOM 4886 O O . LEU A 1 627 ? -16.125 70.625 32.688 1 86.88 627 LEU A O 1
ATOM 4890 N N . GLY A 1 628 ? -16.578 72.75 32.25 1 88.31 628 GLY A N 1
ATOM 4891 C CA . GLY A 1 628 ? -17.766 72.812 33.062 1 88.31 628 GLY A CA 1
ATOM 4892 C C . GLY A 1 628 ? -18.797 71.75 32.688 1 88.31 628 GLY A C 1
ATOM 4893 O O . GLY A 1 628 ? -19.25 71 33.531 1 88.31 628 GLY A O 1
ATOM 4894 N N . LEU A 1 629 ? -19.062 71.688 31.359 1 90.75 629 LEU A N 1
ATOM 4895 C CA . LEU A 1 629 ? -20.078 70.75 30.891 1 90.75 629 LEU A CA 1
ATOM 4896 C C . LEU A 1 629 ? -19.641 69.312 31.094 1 90.75 629 LEU A C 1
ATOM 4898 O O . LEU A 1 629 ? -20.453 68.438 31.406 1 90.75 629 LEU A O 1
ATOM 4902 N N . VAL A 1 630 ? -18.422 69.062 30.844 1 90 630 VAL A N 1
ATOM 4903 C CA . VAL A 1 630 ? -17.859 67.688 30.984 1 90 630 VAL A CA 1
ATOM 4904 C C . VAL A 1 630 ? -17.953 67.25 32.438 1 90 630 VAL A C 1
ATOM 4906 O O . VAL A 1 630 ? -18.359 66.125 32.719 1 90 630 VAL A O 1
ATOM 4909 N N . ILE A 1 631 ? -17.547 68.125 33.312 1 90.56 631 ILE A N 1
ATOM 4910 C CA . ILE A 1 631 ? -17.562 67.812 34.75 1 90.56 631 ILE A CA 1
ATOM 4911 C C . ILE A 1 631 ? -19.016 67.562 35.188 1 90.56 631 ILE A C 1
ATOM 4913 O O . ILE A 1 631 ? -19.297 66.625 35.938 1 90.56 631 ILE A O 1
ATOM 4917 N N . ALA A 1 632 ? -19.875 68.5 34.75 1 94.44 632 ALA A N 1
ATOM 4918 C CA . ALA A 1 632 ? -21.297 68.375 35.094 1 94.44 632 ALA A CA 1
ATOM 4919 C C . ALA A 1 632 ? -21.844 67.062 34.688 1 94.44 632 ALA A C 1
ATOM 4921 O O . ALA A 1 632 ? -22.531 66.375 35.438 1 94.44 632 ALA A O 1
ATOM 4922 N N . ARG A 1 633 ? -21.578 66.688 33.531 1 94.31 633 ARG A N 1
ATOM 4923 C CA . ARG A 1 633 ? -22.062 65.375 33 1 94.31 633 ARG A CA 1
ATOM 4924 C C . ARG A 1 633 ? -21.516 64.25 33.812 1 94.31 633 ARG A C 1
ATOM 4926 O O . ARG A 1 633 ? -22.266 63.312 34.188 1 94.31 633 ARG A O 1
ATOM 4933 N N . ARG A 1 634 ? -20.281 64.125 34.062 1 92 634 ARG A N 1
ATOM 4934 C CA . ARG A 1 634 ? -19.641 63.062 34.812 1 92 634 ARG A CA 1
ATOM 4935 C C . ARG A 1 634 ? -20.172 62.969 36.219 1 92 634 ARG A C 1
ATOM 4937 O O . ARG A 1 634 ? -20.406 61.844 36.719 1 92 634 ARG A O 1
ATOM 4944 N N . LEU A 1 635 ? -20.312 64.125 36.812 1 93.5 635 LEU A N 1
ATOM 4945 C CA . LEU A 1 635 ? -20.844 64.188 38.188 1 93.5 635 LEU A CA 1
ATOM 4946 C C . LEU A 1 635 ? -22.266 63.625 38.219 1 93.5 635 LEU A C 1
ATOM 4948 O O . LEU A 1 635 ? -22.625 62.875 39.094 1 93.5 635 LEU A O 1
ATOM 4952 N N . MET A 1 636 ? -23.016 64.062 37.25 1 94.44 636 MET A N 1
ATOM 4953 C CA . MET A 1 636 ? -24.391 63.562 37.188 1 94.44 636 MET A CA 1
ATOM 4954 C C . MET A 1 636 ? -24.438 62.062 37 1 94.44 636 MET A C 1
ATOM 4956 O O . MET A 1 636 ? -25.234 61.375 37.656 1 94.44 636 MET A O 1
ATOM 4960 N N . GLU A 1 637 ? -23.656 61.594 36.156 1 92.81 637 GLU A N 1
ATOM 4961 C CA . GLU A 1 637 ? -23.578 60.156 35.906 1 92.81 637 GLU A CA 1
ATOM 4962 C C . GLU A 1 637 ? -23.203 59.375 37.188 1 92.81 637 GLU A C 1
ATOM 4964 O O . GLU A 1 637 ? -23.766 58.312 37.469 1 92.81 637 GLU A O 1
ATOM 4969 N N . MET A 1 638 ? -22.281 59.875 37.875 1 91.94 638 MET A N 1
ATOM 4970 C CA . MET A 1 638 ? -21.828 59.25 39.125 1 91.94 638 MET A CA 1
ATOM 4971 C C . MET A 1 638 ? -22.938 59.25 40.156 1 91.94 638 MET A C 1
ATOM 4973 O O . MET A 1 638 ? -23 58.375 41.031 1 91.94 638 MET A O 1
ATOM 4977 N N . MET A 1 639 ? -23.828 60.219 40.062 1 91.44 639 MET A N 1
ATOM 4978 C CA . MET A 1 639 ? -24.922 60.312 41.031 1 91.44 639 MET A CA 1
ATOM 4979 C C . MET A 1 639 ? -26.156 59.562 40.5 1 91.44 639 MET A C 1
ATOM 4981 O O . MET A 1 639 ? -27.234 59.656 41.094 1 91.44 639 MET A O 1
ATOM 4985 N N . GLY A 1 640 ? -25.969 58.875 39.406 1 89.56 640 GLY A N 1
ATOM 4986 C CA . GLY A 1 640 ? -27.031 58.031 38.875 1 89.56 640 GLY A CA 1
ATOM 4987 C C . GLY A 1 640 ? -27.969 58.781 37.938 1 89.56 640 GLY A C 1
ATOM 4988 O O . GLY A 1 640 ? -29.016 58.25 37.562 1 89.56 640 GLY A O 1
ATOM 4989 N N . GLY A 1 641 ? -27.609 60.031 37.625 1 90.56 641 GLY A N 1
ATOM 4990 C CA . GLY A 1 641 ? -28.422 60.844 36.75 1 90.56 641 GLY A CA 1
ATOM 4991 C C . GLY A 1 641 ? -27.828 61 35.344 1 90.56 641 GLY A C 1
ATOM 4992 O O . GLY A 1 641 ? -27 60.188 34.938 1 90.56 641 GLY A O 1
ATOM 4993 N N . GLY A 1 642 ? -28.438 62.094 34.656 1 93.88 642 GLY A N 1
ATOM 4994 C CA . GLY A 1 642 ? -27.938 62.375 33.312 1 93.88 642 GLY A CA 1
ATOM 4995 C C . GLY A 1 642 ? -28.172 63.812 32.875 1 93.88 642 GLY A C 1
ATOM 4996 O O . GLY A 1 642 ? -28.969 64.5 33.469 1 93.88 642 GLY A O 1
ATOM 4997 N N . ILE A 1 643 ? -27.297 64.188 31.891 1 94.56 643 ILE A N 1
ATOM 4998 C CA . ILE A 1 643 ? -27.422 65.5 31.312 1 94.56 643 ILE A CA 1
ATOM 4999 C C . ILE A 1 643 ? -27.562 65.438 29.797 1 94.56 643 ILE A C 1
ATOM 5001 O O . ILE A 1 643 ? -26.906 64.562 29.156 1 94.56 643 ILE A O 1
ATOM 5005 N N . LYS A 1 644 ? -28.5 66.125 29.266 1 94.44 644 LYS A N 1
ATOM 5006 C CA . LYS A 1 644 ? -28.688 66.188 27.812 1 94.44 644 LYS A CA 1
ATOM 5007 C C . LYS A 1 644 ? -28.734 67.688 27.344 1 94.44 644 LYS A C 1
ATOM 5009 O O . LYS A 1 644 ? -29.312 68.5 28.031 1 94.44 644 LYS A O 1
ATOM 5014 N N . LEU A 1 645 ? -28.047 67.875 26.266 1 94.56 645 LEU A N 1
ATOM 5015 C CA . LEU A 1 645 ? -28.047 69.188 25.641 1 94.56 645 LEU A CA 1
ATOM 5016 C C . LEU A 1 645 ? -28.688 69.188 24.266 1 94.56 645 LEU A C 1
ATOM 5018 O O . LEU A 1 645 ? -28.359 68.312 23.453 1 94.56 645 LEU A O 1
ATOM 5022 N N . ASP A 1 646 ? -29.703 70 24.062 1 94.38 646 ASP A N 1
ATOM 5023 C CA . ASP A 1 646 ? -30.391 70.062 22.781 1 94.38 646 ASP A CA 1
ATOM 5024 C C . ASP A 1 646 ? -30.469 71.562 22.297 1 94.38 646 ASP A C 1
ATOM 5026 O O . ASP A 1 646 ? -30.797 72.438 23.062 1 94.38 646 ASP A O 1
ATOM 5030 N N . SER A 1 647 ? -30 71.75 21.094 1 94.56 647 SER A N 1
ATOM 5031 C CA . SER A 1 647 ? -30.047 73.062 20.438 1 94.56 647 SER A CA 1
ATOM 5032 C C . SER A 1 647 ? -30.406 72.938 18.969 1 94.56 647 SER A C 1
ATOM 5034 O O . SER A 1 647 ? -29.938 72 18.281 1 94.56 647 SER A O 1
ATOM 5036 N N . ALA A 1 648 ? -31.375 73.688 18.422 1 91.19 648 ALA A N 1
ATOM 5037 C CA . ALA A 1 648 ? -31.797 73.625 17.031 1 91.19 648 ALA A CA 1
ATOM 5038 C C . ALA A 1 648 ? -30.781 74.312 16.109 1 91.19 648 ALA A C 1
ATOM 5040 O O . ALA A 1 648 ? -30.828 74.125 14.883 1 91.19 648 ALA A O 1
ATOM 5041 N N . GLY A 1 649 ? -29.875 75.062 16.656 1 89.44 649 GLY A N 1
ATOM 5042 C CA . GLY A 1 649 ? -28.859 75.625 15.812 1 89.44 649 GLY A CA 1
ATOM 5043 C C . GLY A 1 649 ? -28.453 77.062 16.266 1 89.44 649 GLY A C 1
ATOM 5044 O O . GLY A 1 649 ? -28.75 77.438 17.391 1 89.44 649 GLY A O 1
ATOM 5045 N N . HIS A 1 650 ? -27.828 77.75 15.281 1 88.12 650 HIS A N 1
ATOM 5046 C CA . HIS A 1 650 ? -27.281 79.062 15.57 1 88.12 650 HIS A CA 1
ATOM 5047 C C . HIS A 1 650 ? -28.406 80.062 15.906 1 88.12 650 HIS A C 1
ATOM 5049 O O . HIS A 1 650 ? -29.391 80.125 15.164 1 88.12 650 HIS A O 1
ATOM 5055 N N . ASP A 1 651 ? -28.297 80.625 16.984 1 89.12 651 ASP A N 1
ATOM 5056 C CA . ASP A 1 651 ? -29.156 81.75 17.438 1 89.12 651 ASP A CA 1
ATOM 5057 C C . ASP A 1 651 ? -30.547 81.188 17.828 1 89.12 651 ASP A C 1
ATOM 5059 O O . ASP A 1 651 ? -31.516 81.938 17.812 1 89.12 651 ASP A O 1
ATOM 5063 N N . GLN A 1 652 ? -30.641 80 18.125 1 92.06 652 GLN A N 1
ATOM 5064 C CA . GLN A 1 652 ? -31.938 79.375 18.484 1 92.06 652 GLN A CA 1
ATOM 5065 C C . GLN A 1 652 ? -31.953 79 19.953 1 92.06 652 GLN A C 1
ATOM 5067 O O . GLN A 1 652 ? -32.906 78.312 20.406 1 92.06 652 GLN A O 1
ATOM 5072 N N . GLY A 1 653 ? -30.875 79.375 20.672 1 93.56 653 GLY A N 1
ATOM 5073 C CA . GLY A 1 653 ? -30.828 79.062 22.078 1 93.56 653 GLY A CA 1
ATOM 5074 C C . GLY A 1 653 ? -30.453 77.625 22.359 1 93.56 653 GLY A C 1
ATOM 5075 O O . GLY A 1 653 ? -30.125 76.875 21.438 1 93.56 653 GLY A O 1
ATOM 5076 N N . THR A 1 654 ? -30.391 77.25 23.547 1 95.25 654 THR A N 1
ATOM 5077 C CA . THR A 1 654 ? -30 75.875 23.984 1 95.25 654 THR A CA 1
ATOM 5078 C C . THR A 1 654 ? -30.859 75.438 25.141 1 95.25 654 THR A C 1
ATOM 5080 O O . THR A 1 654 ? -31.281 76.25 25.984 1 95.25 654 THR A O 1
ATOM 5083 N N . THR A 1 655 ? -31.188 74.188 25.156 1 96.25 655 THR A N 1
ATOM 5084 C CA . THR A 1 655 ? -31.891 73.5 26.234 1 96.25 655 THR A CA 1
ATOM 5085 C C . THR A 1 655 ? -31.031 72.438 26.891 1 96.25 655 THR A C 1
ATOM 5087 O O . THR A 1 655 ? -30.578 71.5 26.219 1 96.25 655 THR A O 1
ATOM 5090 N N . VAL A 1 656 ? -30.781 72.625 28.156 1 96.44 656 VAL A N 1
ATOM 5091 C CA . VAL A 1 656 ? -30.062 71.625 28.906 1 96.44 656 VAL A CA 1
ATOM 5092 C C . VAL A 1 656 ? -31.016 70.938 29.875 1 96.44 656 VAL A C 1
ATOM 5094 O O . VAL A 1 656 ? -31.688 71.562 30.688 1 96.44 656 VAL A O 1
ATOM 5097 N N . THR A 1 657 ? -31.125 69.625 29.797 1 95.88 657 THR A N 1
ATOM 5098 C CA . THR A 1 657 ? -32 68.812 30.641 1 95.88 657 THR A CA 1
ATOM 5099 C C . THR A 1 657 ? -31.203 68 31.609 1 95.88 657 THR A C 1
ATOM 5101 O O . THR A 1 657 ? -30.328 67.188 31.203 1 95.88 657 THR A O 1
ATOM 5104 N N . ILE A 1 658 ? -31.469 68.062 32.844 1 95.94 658 ILE A N 1
ATOM 5105 C CA . ILE A 1 658 ? -30.828 67.312 33.906 1 95.94 658 ILE A CA 1
ATOM 5106 C C . ILE A 1 658 ? -31.859 66.375 34.594 1 95.94 658 ILE A C 1
ATOM 5108 O O . ILE A 1 658 ? -32.875 66.812 35.062 1 95.94 658 ILE A O 1
ATOM 5112 N N . ALA A 1 659 ? -31.609 65.125 34.531 1 93.38 659 ALA A N 1
ATOM 5113 C CA . ALA A 1 659 ? -32.469 64.125 35.156 1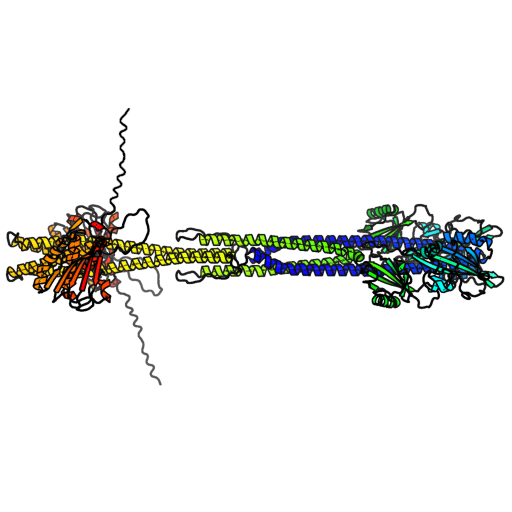 93.38 659 ALA A CA 1
ATOM 5114 C C . ALA A 1 659 ? -31.812 63.469 36.344 1 93.38 659 ALA A C 1
ATOM 5116 O O . ALA A 1 659 ? -30.641 63.125 36.312 1 93.38 659 ALA A O 1
ATOM 5117 N N . MET A 1 660 ? -32.531 63.312 37.438 1 91 660 MET A N 1
ATOM 5118 C CA . MET A 1 660 ? -32 62.688 38.656 1 91 660 MET A CA 1
ATOM 5119 C C . MET A 1 660 ? -33.062 61.781 39.312 1 91 660 MET A C 1
ATOM 5121 O O . MET A 1 660 ? -34.25 62.094 39.312 1 91 660 MET A O 1
ATOM 5125 N N . PRO A 1 661 ? -32.531 60.719 39.875 1 87.06 661 PRO A N 1
ATOM 5126 C CA . PRO A 1 661 ? -33.469 59.812 40.531 1 87.06 661 PRO A CA 1
ATOM 5127 C C . PRO A 1 661 ? -34 60.344 41.844 1 87.06 661 PRO A C 1
ATOM 5129 O O . PRO A 1 661 ? -33.281 61 42.594 1 87.06 661 PRO A O 1
ATOM 5132 N N . THR A 1 662 ? -35.219 60 42.219 1 85.31 662 THR A N 1
ATOM 5133 C CA . THR A 1 662 ? -35.844 60.406 43.5 1 85.31 662 THR A CA 1
ATOM 5134 C C . THR A 1 662 ? -35.438 59.438 44.625 1 85.31 662 THR A C 1
ATOM 5136 O O . THR A 1 662 ? -34.844 58.375 44.375 1 85.31 662 THR A O 1
ATOM 5139 N N . LEU A 1 663 ? -35.469 59.906 45.938 1 73.19 663 LEU A N 1
ATOM 5140 C CA . LEU A 1 663 ? -35.156 59.094 47.125 1 73.19 663 LEU A CA 1
ATOM 5141 C C . LEU A 1 663 ? -35.875 57.75 47.062 1 73.19 663 LEU A C 1
ATOM 5143 O O . LEU A 1 663 ? -35.344 56.75 47.5 1 73.19 663 LEU A O 1
ATOM 5147 N N . GLN A 1 664 ? -37 57.781 46.75 1 59.19 664 GLN A N 1
ATOM 5148 C CA . GLN A 1 664 ? -37.75 56.531 46.781 1 59.19 664 GLN A CA 1
ATOM 5149 C C . GLN A 1 664 ? -37.156 55.5 45.812 1 59.19 664 GLN A C 1
ATOM 5151 O O . GLN A 1 664 ? -37.25 54.281 46.062 1 59.19 664 GLN A O 1
ATOM 5156 N N . ALA A 1 665 ? -36.531 55.969 44.875 1 51.78 665 ALA A N 1
ATOM 5157 C CA . ALA A 1 665 ? -36.094 55.031 43.844 1 51.78 665 ALA A CA 1
ATOM 5158 C C . ALA A 1 665 ? -34.719 54.469 44.188 1 51.78 665 ALA A C 1
ATOM 5160 O O . ALA A 1 665 ? -34.312 53.406 43.656 1 51.78 665 ALA A O 1
ATOM 5161 N N . ALA A 1 666 ? -33.844 55.188 44.969 1 49.59 666 ALA A N 1
ATOM 5162 C CA . ALA A 1 666 ? -32.469 54.75 45.219 1 49.59 666 ALA A CA 1
ATOM 5163 C C . ALA A 1 666 ? -32.375 53.719 46.344 1 49.59 666 ALA A C 1
ATOM 5165 O O . ALA A 1 666 ? -31.281 53.344 46.75 1 49.59 666 ALA A O 1
ATOM 5166 N N . THR A 1 667 ? -33.344 53.469 47.156 1 40.03 667 THR A N 1
ATOM 5167 C CA . THR A 1 667 ? -33.156 52.562 48.25 1 40.03 667 THR A CA 1
ATOM 5168 C C . THR A 1 667 ? -32.781 51.188 47.75 1 40.03 667 THR A C 1
ATOM 5170 O O . THR A 1 667 ? -33.5 50.562 46.969 1 40.03 667 THR A O 1
ATOM 5173 N N . PRO A 1 668 ? -31.469 50.875 47.844 1 39.84 668 PRO A N 1
ATOM 5174 C CA . PRO A 1 668 ? -31.281 49.469 47.625 1 39.84 668 PRO A CA 1
ATOM 5175 C C . PRO A 1 668 ? -32.281 48.594 48.406 1 39.84 668 PRO A C 1
ATOM 5177 O O . PRO A 1 668 ? -32.781 49.031 49.438 1 39.84 668 PRO A O 1
ATOM 5180 N N . PRO A 1 669 ? -32.719 47.656 47.875 1 33.25 669 PRO A N 1
ATOM 5181 C CA . PRO A 1 669 ? -33.656 46.812 48.625 1 33.25 669 PRO A CA 1
ATOM 5182 C C . PRO A 1 669 ? -33.156 46.5 50.031 1 33.25 669 PRO A C 1
ATOM 5184 O O . PRO A 1 669 ? -31.953 46.188 50.188 1 33.25 669 PRO A O 1
ATOM 5187 N N . SER A 1 670 ? -33.594 47.281 51.094 1 32.72 670 SER A N 1
ATOM 5188 C CA . SER A 1 670 ? -33.344 46.812 52.438 1 32.72 670 SER A CA 1
ATOM 5189 C C . SER A 1 670 ? -33.531 45.312 52.562 1 32.72 670 SER A C 1
ATOM 5191 O O . SER A 1 670 ? -34.531 44.75 52.156 1 32.72 670 SER A O 1
ATOM 5193 N N . GLN A 1 671 ? -32.438 44.625 52.469 1 31.34 671 GLN A N 1
ATOM 5194 C CA . GLN A 1 671 ? -32.469 43.219 52.875 1 31.34 671 GLN A CA 1
ATOM 5195 C C . GLN A 1 671 ? -33.125 43.062 54.25 1 31.34 671 GLN A C 1
ATOM 5197 O O . GLN A 1 671 ? -32.562 43.5 55.25 1 31.34 671 GLN A O 1
ATOM 5202 N N . ASN A 1 672 ? -34.375 43.5 54.375 1 29.34 672 ASN A N 1
ATOM 5203 C CA . ASN A 1 672 ? -35.125 43.188 55.625 1 29.34 672 ASN A CA 1
ATOM 5204 C C . ASN A 1 672 ? -34.906 41.75 56.031 1 29.34 672 ASN A C 1
ATOM 5206 O O . ASN A 1 672 ? -35.625 41.219 56.906 1 29.34 672 ASN A O 1
ATOM 5210 N N . GLN A 1 673 ? -34.562 40.844 55.125 1 25.95 673 GLN A N 1
ATOM 5211 C CA . GLN A 1 673 ? -35 39.562 55.656 1 25.95 673 GLN A CA 1
ATOM 5212 C C . GLN A 1 673 ? -34.219 39.219 56.938 1 25.95 673 GLN A C 1
ATOM 5214 O O . GLN A 1 673 ? -33.031 38.938 56.906 1 25.95 673 GLN A O 1
ATOM 5219 N N . LYS A 1 674 ? -34.469 40.062 57.969 1 28.31 674 LYS A N 1
ATOM 5220 C CA . LYS A 1 674 ? -34.094 39.531 59.281 1 28.31 674 LYS A CA 1
ATOM 5221 C C . LYS A 1 674 ? -34.656 38.125 59.5 1 28.31 674 LYS A C 1
ATOM 5223 O O . LYS A 1 674 ? -35.875 37.969 59.625 1 28.31 674 LYS A O 1
ATOM 5228 N N . THR A 1 675 ? -34.156 37.188 58.812 1 24.22 675 THR A N 1
ATOM 5229 C CA . THR A 1 675 ? -34.5 35.844 59.25 1 24.22 675 THR A CA 1
ATOM 5230 C C . THR A 1 675 ? -34.281 35.688 60.75 1 24.22 675 THR A C 1
ATOM 5232 O O . THR A 1 675 ? -33.188 36 61.25 1 24.22 675 THR A O 1
ATOM 5235 N N . THR A 1 676 ? -35.438 35.906 61.5 1 24.36 676 THR A N 1
ATOM 5236 C CA . THR A 1 676 ? -35.719 35.5 62.844 1 24.36 676 THR A CA 1
ATOM 5237 C C . THR A 1 676 ? -35.094 34.156 63.188 1 24.36 676 THR A C 1
ATOM 5239 O O . THR A 1 676 ? -35.406 33.156 62.562 1 24.36 676 THR A O 1
ATOM 5242 N N . ARG A 1 677 ? -33.781 34.281 63.594 1 24.12 677 ARG A N 1
ATOM 5243 C CA . ARG A 1 677 ? -33.188 33.125 64.25 1 24.12 677 ARG A CA 1
ATOM 5244 C C . ARG A 1 677 ? -33.938 32.719 65.5 1 24.12 677 ARG A C 1
ATOM 5246 O O . ARG A 1 677 ? -33.969 33.469 66.5 1 24.12 677 ARG A O 1
ATOM 5253 N N . LYS A 1 678 ? -35.125 32 65.375 1 21.44 678 LYS A N 1
ATOM 5254 C CA . LYS A 1 678 ? -35.781 31.297 66.438 1 21.44 678 LYS A CA 1
ATOM 5255 C C . LYS A 1 678 ? -34.812 30.438 67.188 1 21.44 678 LYS A C 1
ATOM 5257 O O . LYS A 1 678 ? -34.156 29.562 66.625 1 21.44 678 LYS A O 1
ATOM 5262 N N . SER A 1 679 ? -34.375 31.078 68.312 1 22.97 679 SER A N 1
ATOM 5263 C CA . SER A 1 679 ? -33.688 30.281 69.312 1 22.97 679 SER A CA 1
ATOM 5264 C C . SER A 1 679 ? -34.625 29.234 69.938 1 22.97 679 SER A C 1
ATOM 5266 O O . SER A 1 679 ? -35.594 29.578 70.625 1 22.97 679 SER A O 1
ATOM 5268 N N . LYS A 1 680 ? -35.156 28.328 69.25 1 18.17 680 LYS A N 1
ATOM 5269 C CA . LYS A 1 680 ? -35.781 27.359 70.125 1 18.17 680 LYS A CA 1
ATOM 5270 C C . LYS A 1 680 ? -34.812 26.828 71.125 1 18.17 680 LYS A C 1
ATOM 5272 O O . LYS A 1 680 ? -33.625 26.703 70.875 1 18.17 680 LYS A O 1
ATOM 5277 N N . LYS A 1 681 ? -35.438 26.516 72.25 1 20.89 681 LYS A N 1
ATOM 5278 C CA . LYS A 1 681 ? -35.344 26 73.625 1 20.89 681 LYS A CA 1
ATOM 5279 C C . LYS A 1 681 ? -34.75 24.594 73.625 1 20.89 681 LYS A C 1
ATOM 5281 O O . LYS A 1 681 ? -34.25 24.125 74.625 1 20.89 681 LYS A O 1
ATOM 5286 N N . LYS A 1 682 ? -34.875 23.594 72.75 1 22.75 682 LYS A N 1
ATOM 5287 C CA . LYS A 1 682 ? -34.969 22.438 73.625 1 22.75 682 LYS A CA 1
ATOM 5288 C C . LYS A 1 682 ? -33.781 22.406 74.625 1 22.75 682 LYS A C 1
ATOM 5290 O O . LYS A 1 682 ? -32.625 22.469 74.188 1 22.75 682 LYS A O 1
ATOM 5295 N N . VAL A 1 683 ? -34.062 22.438 76 1 17.95 683 VAL A N 1
ATOM 5296 C CA . VAL A 1 683 ? -33.594 22.125 77.375 1 17.95 683 VAL A CA 1
ATOM 5297 C C . VAL A 1 683 ? -33.125 20.672 77.438 1 17.95 683 VAL A C 1
ATOM 5299 O O . VAL A 1 683 ? -32.375 20.281 78.312 1 17.95 683 VAL A O 1
ATOM 5302 N N . LYS A 1 684 ? -33.719 19.75 76.875 1 18.03 684 LYS A N 1
ATOM 5303 C CA . LYS A 1 684 ? -33.5 18.562 77.688 1 18.03 684 LYS A CA 1
ATOM 5304 C C . LYS A 1 684 ? -32.031 18.516 78.125 1 18.03 684 LYS A C 1
ATOM 5306 O O . LYS A 1 684 ? -31.156 19.141 77.562 1 18.03 684 LYS A O 1
ATOM 5311 N N . SER A 1 685 ? -31.812 17.203 78.438 1 18.92 685 SER A N 1
ATOM 5312 C CA . SER A 1 685 ? -31.266 16.109 79.25 1 18.92 685 SER A CA 1
ATOM 5313 C C . SER A 1 685 ? -29.812 15.812 78.812 1 18.92 685 SER A C 1
ATOM 5315 O O . SER A 1 685 ? -29.453 15.961 77.625 1 18.92 685 SER A O 1
ATOM 5317 N N . MET B 1 1 ? -20.875 15.164 10.844 1 29.56 1 MET B N 1
ATOM 5318 C CA . MET B 1 1 ? -21.391 14.516 9.641 1 29.56 1 MET B CA 1
ATOM 5319 C C . MET B 1 1 ? -20.297 14.398 8.578 1 29.56 1 MET B C 1
ATOM 5321 O O . MET B 1 1 ? -19.719 15.398 8.172 1 29.56 1 MET B O 1
ATOM 5325 N N . SER B 1 2 ? -19.734 13.25 8.523 1 41.5 2 SER B N 1
ATOM 5326 C CA . SER B 1 2 ? -18.656 12.914 7.609 1 41.5 2 SER B CA 1
ATOM 5327 C C . SER B 1 2 ? -19.031 13.211 6.164 1 41.5 2 SER B C 1
ATOM 5329 O O . SER B 1 2 ? -20.016 12.68 5.648 1 41.5 2 SER B O 1
ATOM 5331 N N . LYS B 1 3 ? -18.828 14.25 5.719 1 46.81 3 LYS B N 1
ATOM 5332 C CA . LYS B 1 3 ? -19.25 14.617 4.367 1 46.81 3 LYS B CA 1
ATOM 5333 C C . LYS B 1 3 ? -18.797 13.562 3.352 1 46.81 3 LYS B C 1
ATOM 5335 O O . LYS B 1 3 ? -17.719 12.984 3.48 1 46.81 3 LYS B O 1
ATOM 5340 N N . ARG B 1 4 ? -19.625 13.078 2.469 1 51.47 4 ARG B N 1
ATOM 5341 C CA . ARG B 1 4 ? -19.797 12 1.504 1 51.47 4 ARG B CA 1
ATOM 5342 C C . ARG B 1 4 ? -18.531 11.797 0.678 1 51.47 4 ARG B C 1
ATOM 5344 O O . ARG B 1 4 ? -18.266 10.695 0.204 1 51.47 4 ARG B O 1
ATOM 5351 N N . GLY B 1 5 ? -17.594 12.773 0.577 1 54.41 5 GLY B N 1
ATOM 5352 C CA . GLY B 1 5 ? -16.5 12.695 -0.381 1 54.41 5 GLY B CA 1
ATOM 5353 C C . GLY B 1 5 ? -15.141 12.492 0.271 1 54.41 5 GLY B C 1
ATOM 5354 O O . GLY B 1 5 ? -14.117 12.469 -0.411 1 54.41 5 GLY B O 1
ATOM 5355 N N . GLN B 1 6 ? -15.141 12.398 1.576 1 62.38 6 GLN B N 1
ATOM 5356 C CA . GLN B 1 6 ? -13.812 12.32 2.166 1 62.38 6 GLN B CA 1
ATOM 5357 C C . GLN B 1 6 ? -13.461 10.883 2.541 1 62.38 6 GLN B C 1
ATOM 5359 O O . GLN B 1 6 ? -14.25 10.188 3.178 1 62.38 6 GLN B O 1
ATOM 5364 N N . SER B 1 7 ? -12.477 10.281 1.775 1 69.88 7 SER B N 1
ATOM 5365 C CA . SER B 1 7 ? -12.062 8.922 2.096 1 69.88 7 SER B CA 1
ATOM 5366 C C . SER B 1 7 ? -10.953 8.914 3.143 1 69.88 7 SER B C 1
ATOM 5368 O O . SER B 1 7 ? -10.156 9.852 3.219 1 69.88 7 SER B O 1
ATOM 5370 N N . SER B 1 8 ? -11.062 8.016 4.125 1 76.75 8 SER B N 1
ATOM 5371 C CA . SER B 1 8 ? -10.031 7.836 5.145 1 76.75 8 SER B CA 1
ATOM 5372 C C . SER B 1 8 ? -8.758 7.25 4.543 1 76.75 8 SER B C 1
ATOM 5374 O O . SER B 1 8 ? -8.773 6.734 3.422 1 76.75 8 SER B O 1
ATOM 5376 N N . PHE B 1 9 ? -7.59 7.469 5.152 1 78.94 9 PHE B N 1
ATOM 5377 C CA . PHE B 1 9 ? -6.332 6.859 4.746 1 78.94 9 PHE B CA 1
ATOM 5378 C C . PHE B 1 9 ? -6.512 5.367 4.484 1 78.94 9 PHE B C 1
ATOM 5380 O O . PHE B 1 9 ? -5.992 4.84 3.496 1 78.94 9 PHE B O 1
ATOM 5387 N N . ARG B 1 10 ? -7.305 4.688 5.371 1 75 10 ARG B N 1
ATOM 5388 C CA . ARG B 1 10 ? -7.504 3.244 5.277 1 75 10 ARG B CA 1
ATOM 5389 C C . ARG B 1 10 ? -8.227 2.875 3.984 1 75 10 ARG B C 1
ATOM 5391 O O . ARG B 1 10 ? -7.785 1.984 3.254 1 75 10 ARG B O 1
ATOM 5398 N N . ARG B 1 11 ? -9.234 3.539 3.752 1 76.19 11 ARG B N 1
ATOM 5399 C CA . ARG B 1 11 ? -10.039 3.225 2.574 1 76.19 11 ARG B CA 1
ATOM 5400 C C . ARG B 1 11 ? -9.289 3.562 1.291 1 76.19 11 ARG B C 1
ATOM 5402 O O . ARG B 1 11 ? -9.375 2.832 0.303 1 76.19 11 ARG B O 1
ATOM 5409 N N . LEU B 1 12 ? -8.562 4.633 1.354 1 78.19 12 LEU B N 1
ATOM 5410 C CA . LEU B 1 12 ? -7.828 5.039 0.159 1 78.19 12 LEU B CA 1
ATOM 5411 C C . LEU B 1 12 ? -6.695 4.066 -0.141 1 78.19 12 LEU B C 1
ATOM 5413 O O . LEU B 1 12 ? -6.508 3.662 -1.291 1 78.19 12 LEU B O 1
ATOM 5417 N N . LEU B 1 13 ? -5.98 3.701 0.912 1 78.81 13 LEU B N 1
ATOM 5418 C CA . LEU B 1 13 ? -4.879 2.76 0.729 1 78.81 13 LEU B CA 1
ATOM 5419 C C . LEU B 1 13 ? -5.398 1.408 0.245 1 78.81 13 LEU B C 1
ATOM 5421 O O . LEU B 1 13 ? -4.859 0.837 -0.706 1 78.81 13 LEU B O 1
ATOM 5425 N N . LEU B 1 14 ? -6.508 0.966 0.861 1 78.44 14 LEU B N 1
ATOM 5426 C CA . LEU B 1 14 ? -7.078 -0.329 0.507 1 78.44 14 LEU B CA 1
ATOM 5427 C C . LEU B 1 14 ? -7.609 -0.315 -0.922 1 78.44 14 LEU B C 1
ATOM 5429 O O . LEU B 1 14 ? -7.316 -1.219 -1.708 1 78.44 14 LEU B O 1
ATOM 5433 N N . SER B 1 15 ? -8.336 0.67 -1.244 1 77.75 15 SER B N 1
ATOM 5434 C CA . SER B 1 15 ? -8.953 0.731 -2.566 1 77.75 15 SER B CA 1
ATOM 5435 C C . SER B 1 15 ? -7.902 0.877 -3.66 1 77.75 15 SER B C 1
ATOM 5437 O O . SER B 1 15 ? -7.973 0.202 -4.688 1 77.75 15 SER B O 1
ATOM 5439 N N . ARG B 1 16 ? -6.93 1.595 -3.455 1 77 16 ARG B N 1
ATOM 5440 C CA . ARG B 1 16 ? -5.941 1.849 -4.5 1 77 16 ARG B CA 1
ATOM 5441 C C . ARG B 1 16 ? -5 0.661 -4.66 1 77 16 ARG B C 1
ATOM 5443 O O . ARG B 1 16 ? -4.652 0.285 -5.781 1 77 16 ARG B O 1
ATOM 5450 N N . ILE B 1 17 ? -4.621 0.072 -3.518 1 76.75 17 ILE B N 1
ATOM 5451 C CA . ILE B 1 17 ? -3.732 -1.083 -3.59 1 76.75 17 ILE B CA 1
ATOM 5452 C C . ILE B 1 17 ? -4.469 -2.262 -4.223 1 76.75 17 ILE B C 1
ATOM 5454 O O . ILE B 1 17 ? -3.926 -2.945 -5.094 1 76.75 17 ILE B O 1
ATOM 5458 N N . LEU B 1 18 ? -5.723 -2.402 -3.834 1 77.12 18 LEU B N 1
ATOM 5459 C CA . LEU B 1 18 ? -6.512 -3.5 -4.379 1 77.12 18 LEU B CA 1
ATOM 5460 C C . LEU B 1 18 ? -6.824 -3.268 -5.855 1 77.12 18 LEU B C 1
ATOM 5462 O O . LEU B 1 18 ? -6.812 -4.207 -6.652 1 77.12 18 LEU B O 1
ATOM 5466 N N . LEU B 1 19 ? -7.059 -2.051 -6.27 1 77.19 19 LEU B N 1
ATOM 5467 C CA . LEU B 1 19 ? -7.398 -1.717 -7.648 1 77.19 19 LEU B CA 1
ATOM 5468 C C . LEU B 1 19 ? -6.219 -1.983 -8.578 1 77.19 19 LEU B C 1
ATOM 5470 O O . LEU B 1 19 ? -6.406 -2.412 -9.719 1 77.19 19 LEU B O 1
ATOM 5474 N N . LEU B 1 20 ? -5.023 -1.921 -8.07 1 75.31 20 LEU B N 1
ATOM 5475 C CA . LEU B 1 20 ? -3.863 -2.104 -8.938 1 75.31 20 LEU B CA 1
ATOM 5476 C C . LEU B 1 20 ? -3.352 -3.539 -8.867 1 75.31 20 LEU B C 1
ATOM 5478 O O . LEU B 1 20 ? -2.889 -4.086 -9.867 1 75.31 20 LEU B O 1
ATOM 5482 N N . SER B 1 21 ? -3.506 -4.156 -7.699 1 76.69 21 SER B N 1
ATOM 5483 C CA . SER B 1 21 ? -2.912 -5.477 -7.523 1 76.69 21 SER B CA 1
ATOM 5484 C C . SER B 1 21 ? -3.883 -6.578 -7.941 1 76.69 21 SER B C 1
ATOM 5486 O O . SER B 1 21 ? -3.469 -7.613 -8.461 1 76.69 21 SER B O 1
ATOM 5488 N N . LEU B 1 22 ? -5.219 -6.375 -7.828 1 79 22 LEU B N 1
ATOM 5489 C CA . LEU B 1 22 ? -6.203 -7.434 -8.047 1 79 22 LEU B CA 1
ATOM 5490 C C . LEU B 1 22 ? -6.27 -7.816 -9.523 1 79 22 LEU B C 1
ATOM 5492 O O . LEU B 1 22 ? -6.262 -9 -9.859 1 79 22 LEU B O 1
ATOM 5496 N N . PRO B 1 23 ? -6.266 -6.836 -10.445 1 78.5 23 PRO B N 1
ATOM 5497 C CA . PRO B 1 23 ? -6.281 -7.238 -11.852 1 78.5 23 PRO B CA 1
ATOM 5498 C C . PRO B 1 23 ? -5.043 -8.031 -12.258 1 78.5 23 PRO B C 1
ATOM 5500 O O . PRO B 1 23 ? -5.137 -8.984 -13.031 1 78.5 23 PRO B O 1
ATOM 5503 N N . VAL B 1 24 ? -3.891 -7.73 -11.773 1 77.06 24 VAL B N 1
ATOM 5504 C CA . VAL B 1 24 ? -2.652 -8.43 -12.094 1 77.06 24 VAL B CA 1
ATOM 5505 C C . VAL B 1 24 ? -2.699 -9.852 -11.523 1 77.06 24 VAL B C 1
ATOM 5507 O O . VAL B 1 24 ? -2.27 -10.805 -12.18 1 77.06 24 VAL B O 1
ATOM 5510 N N . LEU B 1 25 ? -3.303 -9.977 -10.359 1 78.88 25 LEU B N 1
ATOM 5511 C CA . LEU B 1 25 ? -3.422 -11.289 -9.734 1 78.88 25 LEU B CA 1
ATOM 5512 C C . LEU B 1 25 ? -4.395 -12.18 -10.5 1 78.88 25 LEU B C 1
ATOM 5514 O O . LEU B 1 25 ? -4.109 -13.352 -10.742 1 78.88 25 LEU B O 1
ATOM 5518 N N . LEU B 1 26 ? -5.508 -11.633 -10.969 1 82.12 26 LEU B N 1
ATOM 5519 C CA . LEU B 1 26 ? -6.523 -12.406 -11.672 1 82.12 26 LEU B CA 1
ATOM 5520 C C . LEU B 1 26 ? -6.043 -12.789 -13.07 1 82.12 26 LEU B C 1
ATOM 5522 O O . LEU B 1 26 ? -6.227 -13.93 -13.5 1 82.12 26 LEU B O 1
ATOM 5526 N N . VAL B 1 27 ? -5.395 -11.836 -13.773 1 81 27 VAL B N 1
ATOM 5527 C CA . VAL B 1 27 ? -4.848 -12.125 -15.094 1 81 27 VAL B CA 1
ATOM 5528 C C . VAL B 1 27 ? -3.715 -13.141 -14.969 1 81 27 VAL B C 1
ATOM 5530 O O . VAL B 1 27 ? -3.609 -14.062 -15.781 1 81 27 VAL B O 1
ATOM 5533 N N . GLY B 1 28 ? -2.881 -12.984 -13.938 1 77.06 28 GLY B N 1
ATOM 5534 C CA . GLY B 1 28 ? -1.804 -13.93 -13.711 1 77.06 28 GLY B CA 1
ATOM 5535 C C . GLY B 1 28 ? -2.297 -15.336 -13.422 1 77.06 28 GLY B C 1
ATOM 5536 O O . GLY B 1 28 ? -1.749 -16.312 -13.945 1 77.06 28 GLY B O 1
ATOM 5537 N N . GLN B 1 29 ? -3.377 -15.461 -12.688 1 79.88 29 GLN B N 1
ATOM 5538 C CA . GLN B 1 29 ? -3.967 -16.766 -12.406 1 79.88 29 GLN B CA 1
ATOM 5539 C C . GLN B 1 29 ? -4.531 -17.406 -13.664 1 79.88 29 GLN B C 1
ATOM 5541 O O . GLN B 1 29 ? -4.336 -18.594 -13.906 1 79.88 29 GLN B O 1
ATOM 5546 N N . TYR B 1 30 ? -5.113 -16.594 -14.477 1 84.38 30 TYR B N 1
ATOM 5547 C CA . TYR B 1 30 ? -5.719 -17.094 -15.711 1 84.38 30 TYR B CA 1
ATOM 5548 C C . TYR B 1 30 ? -4.652 -17.578 -16.688 1 84.38 30 TYR B C 1
ATOM 5550 O O . TYR B 1 30 ? -4.781 -18.656 -17.281 1 84.38 30 TYR B O 1
ATOM 5558 N N . VAL B 1 31 ? -3.635 -16.844 -16.797 1 81.94 31 VAL B N 1
ATOM 5559 C CA . VAL B 1 31 ? -2.57 -17.172 -17.734 1 81.94 31 VAL B CA 1
ATOM 5560 C C . VAL B 1 31 ? -1.835 -18.422 -17.25 1 81.94 31 VAL B C 1
ATOM 5562 O O . VAL B 1 31 ? -1.493 -19.297 -18.047 1 81.94 31 VAL B O 1
ATOM 5565 N N . THR B 1 32 ? -1.588 -18.5 -15.93 1 80.06 32 THR B N 1
ATOM 5566 C CA . THR B 1 32 ? -0.916 -19.672 -15.375 1 80.06 32 THR B CA 1
ATOM 5567 C C . THR B 1 32 ? -1.774 -20.922 -15.555 1 80.06 32 THR B C 1
ATOM 5569 O O . THR B 1 32 ? -1.269 -21.984 -15.938 1 80.06 32 THR B O 1
ATOM 5572 N N . TYR B 1 33 ? -3.053 -20.781 -15.312 1 85.38 33 TYR B N 1
ATOM 5573 C CA . TYR B 1 33 ? -3.977 -21.906 -15.477 1 85.38 33 TYR B CA 1
ATOM 5574 C C . TYR B 1 33 ? -4.012 -22.375 -16.922 1 85.38 33 TYR B C 1
ATOM 5576 O O . TYR B 1 33 ? -3.953 -23.578 -17.188 1 85.38 33 TYR B O 1
ATOM 5584 N N . ARG B 1 34 ? -4.062 -21.453 -17.859 1 84.25 34 ARG B N 1
ATOM 5585 C CA . ARG B 1 34 ? -4.133 -21.797 -19.281 1 84.25 34 ARG B CA 1
ATOM 5586 C C . ARG B 1 34 ? -2.842 -22.453 -19.75 1 84.25 34 ARG B C 1
ATOM 5588 O O . ARG B 1 34 ? -2.875 -23.406 -20.531 1 84.25 34 ARG B O 1
ATOM 5595 N N . LYS B 1 35 ? -1.787 -22 -19.266 1 83.06 35 LYS B N 1
ATOM 5596 C CA . LYS B 1 35 ? -0.509 -22.578 -19.672 1 83.06 35 LYS B CA 1
ATOM 5597 C C . LYS B 1 35 ? -0.335 -23.969 -19.078 1 83.06 35 LYS B C 1
ATOM 5599 O O . LYS B 1 35 ? 0.179 -24.875 -19.734 1 83.06 35 LYS B O 1
ATOM 5604 N N . ALA B 1 36 ? -0.744 -24.109 -17.828 1 83.44 36 ALA B N 1
ATOM 5605 C CA . ALA B 1 36 ? -0.711 -25.438 -17.219 1 83.44 36 ALA B CA 1
ATOM 5606 C C . ALA B 1 36 ? -1.604 -26.406 -17.969 1 83.44 36 ALA B C 1
ATOM 5608 O O . ALA B 1 36 ? -1.206 -27.547 -18.219 1 83.44 36 ALA B O 1
ATOM 5609 N N . ARG B 1 37 ? -2.738 -25.891 -18.297 1 86.38 37 ARG B N 1
ATOM 5610 C CA . ARG B 1 37 ? -3.674 -26.719 -19.047 1 86.38 37 ARG B CA 1
ATOM 5611 C C . ARG B 1 37 ? -3.09 -27.125 -20.391 1 86.38 37 ARG B C 1
ATOM 5613 O O . ARG B 1 37 ? -3.166 -28.297 -20.781 1 86.38 37 ARG B O 1
ATOM 5620 N N . SER B 1 38 ? -2.459 -26.203 -21.078 1 86.38 38 SER B N 1
ATOM 5621 C CA . SER B 1 38 ? -1.868 -26.484 -22.391 1 86.38 38 SER B CA 1
ATOM 5622 C C . SER B 1 38 ? -0.72 -27.484 -22.266 1 86.38 38 SER B C 1
ATOM 5624 O O . SER B 1 38 ? -0.583 -28.375 -23.109 1 86.38 38 SER B O 1
ATOM 5626 N N . ALA B 1 39 ? 0.066 -27.328 -21.281 1 83.44 39 ALA B N 1
ATOM 5627 C CA . ALA B 1 39 ? 1.193 -28.234 -21.078 1 83.44 39 ALA B CA 1
ATOM 5628 C C . ALA B 1 39 ? 0.712 -29.656 -20.797 1 83.44 39 ALA B C 1
ATOM 5630 O O . ALA B 1 39 ? 1.24 -30.625 -21.359 1 83.44 39 ALA B O 1
ATOM 5631 N N . LEU B 1 40 ? -0.265 -29.812 -19.984 1 86.62 40 LEU B N 1
ATOM 5632 C CA . LEU B 1 40 ? -0.8 -31.125 -19.641 1 86.62 40 LEU B CA 1
ATOM 5633 C C . LEU B 1 40 ? -1.503 -31.75 -20.844 1 86.62 40 LEU B C 1
ATOM 5635 O O . LEU B 1 40 ? -1.413 -32.969 -21.047 1 86.62 40 LEU B O 1
ATOM 5639 N N . LEU B 1 41 ? -2.158 -30.891 -21.609 1 88.19 41 LEU B N 1
ATOM 5640 C CA . LEU B 1 41 ? -2.852 -31.375 -22.781 1 88.19 41 LEU B CA 1
ATOM 5641 C C . LEU B 1 41 ? -1.86 -31.922 -23.812 1 88.19 41 LEU B C 1
ATOM 5643 O O . LEU B 1 41 ? -2.104 -32.969 -24.422 1 88.19 41 LEU B O 1
ATOM 5647 N N . GLU B 1 42 ? -0.765 -31.234 -23.984 1 87 42 GLU B N 1
ATOM 5648 C CA . GLU B 1 42 ? 0.25 -31.688 -24.938 1 87 42 GLU B CA 1
ATOM 5649 C C . GLU B 1 42 ? 0.865 -33 -24.5 1 87 42 GLU B C 1
ATOM 5651 O O . GLU B 1 42 ? 1.111 -33.875 -25.344 1 87 42 GLU B O 1
ATOM 5656 N N . THR B 1 43 ? 1.092 -33.125 -23.25 1 87.25 43 THR B N 1
ATOM 5657 C CA . THR B 1 43 ? 1.623 -34.375 -22.719 1 87.25 43 THR B CA 1
ATOM 5658 C C . THR B 1 43 ? 0.625 -35.5 -22.922 1 87.25 43 THR B C 1
ATOM 5660 O O . THR B 1 43 ? 1.002 -36.594 -23.328 1 87.25 43 THR B O 1
ATOM 5663 N N . ALA B 1 44 ? -0.593 -35.25 -22.609 1 89.88 44 ALA B N 1
ATOM 5664 C CA . ALA B 1 44 ? -1.634 -36.25 -22.75 1 89.88 44 ALA B CA 1
ATOM 5665 C C . ALA B 1 44 ? -1.784 -36.688 -24.219 1 89.88 44 ALA B C 1
ATOM 5667 O O . ALA B 1 44 ? -1.892 -37.875 -24.516 1 89.88 44 ALA B O 1
ATOM 5668 N N . ARG B 1 45 ? -1.752 -35.719 -25.125 1 89 45 ARG B N 1
ATOM 5669 C CA . ARG B 1 45 ? -1.896 -35.969 -26.547 1 89 45 ARG B CA 1
ATOM 5670 C C . ARG B 1 45 ? -0.773 -36.875 -27.047 1 89 45 ARG B C 1
ATOM 5672 O O . ARG B 1 45 ? -1.023 -37.844 -27.766 1 89 45 ARG B O 1
ATOM 5679 N N . LEU B 1 46 ? 0.382 -36.594 -26.656 1 88.56 46 LEU B N 1
ATOM 5680 C CA . LEU B 1 46 ? 1.536 -37.375 -27.109 1 88.56 46 LEU B CA 1
ATOM 5681 C C . LEU B 1 46 ? 1.488 -38.781 -26.578 1 88.56 46 LEU B C 1
ATOM 5683 O O . LEU B 1 46 ? 1.712 -39.75 -27.312 1 88.56 46 LEU B O 1
ATOM 5687 N N . ASN B 1 47 ? 1.196 -38.938 -25.328 1 90.75 47 ASN B N 1
ATOM 5688 C CA . ASN B 1 47 ? 1.213 -40.25 -24.703 1 90.75 47 ASN B CA 1
ATOM 5689 C C . ASN B 1 47 ? 0.048 -41.125 -25.188 1 90.75 47 ASN B C 1
ATOM 5691 O O . ASN B 1 47 ? 0.184 -42.344 -25.328 1 90.75 47 ASN B O 1
ATOM 5695 N N . LEU B 1 48 ? -1.06 -40.5 -25.438 1 90.56 48 LEU B N 1
ATOM 5696 C CA . LEU B 1 48 ? -2.18 -41.25 -26 1 90.56 48 LEU B CA 1
ATOM 5697 C C . LEU B 1 48 ? -1.874 -41.719 -27.422 1 90.56 48 LEU B C 1
ATOM 5699 O O . LEU B 1 48 ? -2.268 -42.812 -27.828 1 90.56 48 LEU B O 1
ATOM 5703 N N . THR B 1 49 ? -1.224 -40.844 -28.172 1 91.06 49 THR B N 1
ATOM 5704 C CA . THR B 1 49 ? -0.818 -41.219 -29.516 1 91.06 49 THR B CA 1
ATOM 5705 C C . THR B 1 49 ? 0.167 -42.406 -29.484 1 91.06 49 THR B C 1
ATOM 5707 O O . THR B 1 49 ? 0.04 -43.344 -30.25 1 91.06 49 THR B O 1
ATOM 5710 N N . GLU B 1 50 ? 1.1 -42.281 -28.578 1 89.31 50 GLU B N 1
ATOM 5711 C CA . GLU B 1 50 ? 2.053 -43.375 -28.438 1 89.31 50 GLU B CA 1
ATOM 5712 C C . GLU B 1 50 ? 1.354 -44.656 -27.984 1 89.31 50 GLU B C 1
ATOM 5714 O O . GLU B 1 50 ? 1.729 -45.75 -28.406 1 89.31 50 GLU B O 1
ATOM 5719 N N . SER B 1 51 ? 0.403 -44.5 -27.109 1 90.94 51 SER B N 1
ATOM 5720 C CA . SER B 1 51 ? -0.374 -45.656 -26.656 1 90.94 51 SER B CA 1
ATOM 5721 C C . SER B 1 51 ? -1.127 -46.281 -27.828 1 90.94 51 SER B C 1
ATOM 5723 O O . SER B 1 51 ? -1.17 -47.531 -27.938 1 90.94 51 SER B O 1
ATOM 5725 N N . ALA B 1 52 ? -1.707 -45.469 -28.672 1 91.69 52 ALA B N 1
ATOM 5726 C CA . ALA B 1 52 ? -2.426 -45.969 -29.844 1 91.69 52 ALA B CA 1
ATOM 5727 C C . ALA B 1 52 ? -1.491 -46.75 -30.766 1 91.69 52 ALA B C 1
ATOM 5729 O O . ALA B 1 52 ? -1.86 -47.812 -31.281 1 91.69 52 ALA B O 1
ATOM 5730 N N . VAL B 1 53 ? -0.336 -46.219 -30.953 1 90.38 53 VAL B N 1
ATOM 5731 C CA . VAL B 1 53 ? 0.648 -46.906 -31.797 1 90.38 53 VAL B CA 1
ATOM 5732 C C . VAL B 1 53 ? 1.008 -48.25 -31.203 1 90.38 53 VAL B C 1
ATOM 5734 O O . VAL B 1 53 ? 1.069 -49.25 -31.938 1 90.38 53 VAL B O 1
ATOM 5737 N N . LYS B 1 54 ? 1.202 -48.281 -29.953 1 88.5 54 LYS B N 1
ATOM 5738 C CA . LYS B 1 54 ? 1.57 -49.531 -29.281 1 88.5 54 LYS B CA 1
ATOM 5739 C C . LYS B 1 54 ? 0.426 -50.531 -29.328 1 88.5 54 LYS B C 1
ATOM 5741 O O . LYS B 1 54 ? 0.649 -51.75 -29.547 1 88.5 54 LYS B O 1
ATOM 5746 N N . LYS B 1 55 ? -0.747 -50.094 -29.062 1 90.94 55 LYS B N 1
ATOM 5747 C CA . LYS B 1 55 ? -1.917 -50.938 -29.125 1 90.94 55 LYS B CA 1
ATOM 5748 C C . LYS B 1 55 ? -2.117 -51.5 -30.531 1 90.94 55 LYS B C 1
ATOM 5750 O O . LYS B 1 55 ? -2.451 -52.688 -30.703 1 90.94 55 LYS B O 1
ATOM 5755 N N . ALA B 1 56 ? -1.905 -50.656 -31.516 1 91.94 56 ALA B N 1
ATOM 5756 C CA . ALA B 1 56 ? -2.018 -51.094 -32.906 1 91.94 56 ALA B CA 1
ATOM 5757 C C . ALA B 1 56 ? -0.991 -52.156 -33.219 1 91.94 56 ALA B C 1
ATOM 5759 O O . ALA B 1 56 ? -1.314 -53.156 -33.875 1 91.94 56 ALA B O 1
ATOM 5760 N N . ALA B 1 57 ? 0.153 -51.938 -32.75 1 88.81 57 ALA B N 1
ATOM 5761 C CA . ALA B 1 57 ? 1.202 -52.938 -33 1 88.81 57 ALA B CA 1
ATOM 5762 C C . ALA B 1 57 ? 0.849 -54.281 -32.312 1 88.81 57 ALA B C 1
ATOM 5764 O O . ALA B 1 57 ? 1.084 -55.344 -32.906 1 88.81 57 ALA B O 1
ATOM 5765 N N . GLY B 1 58 ? 0.299 -54.188 -31.156 1 88.69 58 GLY B N 1
ATOM 5766 C CA . GLY B 1 58 ? -0.115 -55.406 -30.469 1 88.69 58 GLY B CA 1
ATOM 5767 C C . GLY B 1 58 ? -1.186 -56.188 -31.203 1 88.69 58 GLY B C 1
ATOM 5768 O O . GLY B 1 58 ? -1.117 -57.406 -31.297 1 88.69 58 GLY B O 1
ATOM 5769 N N . ILE B 1 59 ? -2.082 -55.5 -31.734 1 90.94 59 ILE B N 1
ATOM 5770 C CA . ILE B 1 59 ? -3.178 -56.125 -32.469 1 90.94 59 ILE B CA 1
ATOM 5771 C C . ILE B 1 59 ? -2.654 -56.75 -33.75 1 90.94 59 ILE B C 1
ATOM 5773 O O . ILE B 1 59 ? -3.041 -57.844 -34.125 1 90.94 59 ILE B O 1
ATOM 5777 N N . ASP B 1 60 ? -1.829 -56.031 -34.406 1 90.62 60 ASP B N 1
ATOM 5778 C CA . ASP B 1 60 ? -1.232 -56.531 -35.656 1 90.62 60 ASP B CA 1
ATOM 5779 C C . ASP B 1 60 ? -0.431 -57.812 -35.406 1 90.62 60 ASP B C 1
ATOM 5781 O O . ASP B 1 60 ? -0.554 -58.781 -36.156 1 90.62 60 ASP B O 1
ATOM 5785 N N . GLU B 1 61 ? 0.316 -57.75 -34.375 1 88.06 61 GLU B N 1
ATOM 5786 C CA . GLU B 1 61 ? 1.121 -58.938 -34.062 1 88.06 61 GLU B CA 1
ATOM 5787 C C . GLU B 1 61 ? 0.239 -60.125 -33.656 1 88.06 61 GLU B C 1
ATOM 5789 O O . GLU B 1 61 ? 0.535 -61.25 -34 1 88.06 61 GLU B O 1
ATOM 5794 N N . TRP B 1 62 ? -0.757 -59.844 -32.938 1 90.06 62 TRP B N 1
ATOM 5795 C CA . TRP B 1 62 ? -1.698 -60.906 -32.562 1 90.06 62 TRP B CA 1
ATOM 5796 C C . TRP B 1 62 ? -2.342 -61.531 -33.781 1 90.06 62 TRP B C 1
ATOM 5798 O O . TRP B 1 62 ? -2.416 -62.75 -33.875 1 90.06 62 TRP B O 1
ATOM 5808 N N . ALA B 1 63 ? -2.734 -60.75 -34.688 1 90.62 63 ALA B N 1
ATOM 5809 C CA . ALA B 1 63 ? -3.361 -61.25 -35.906 1 90.62 63 ALA B CA 1
ATOM 5810 C C . ALA B 1 63 ? -2.381 -62.094 -36.719 1 90.62 63 ALA B C 1
ATOM 5812 O O . ALA B 1 63 ? -2.738 -63.156 -37.219 1 90.62 63 ALA B O 1
ATOM 5813 N N . LYS B 1 64 ? -1.223 -61.656 -36.812 1 88.38 64 LYS B N 1
ATOM 5814 C CA . LYS B 1 64 ? -0.203 -62.406 -37.531 1 88.38 64 LYS B CA 1
ATOM 5815 C C . LYS B 1 64 ? 0.097 -63.719 -36.844 1 88.38 64 LYS B C 1
ATOM 5817 O O . LYS B 1 64 ? 0.295 -64.75 -37.531 1 88.38 64 LYS B O 1
ATOM 5822 N N . SER B 1 65 ? 0.116 -63.656 -35.562 1 90.56 65 SER B N 1
ATOM 5823 C CA . SER B 1 65 ? 0.364 -64.875 -34.812 1 90.56 65 SER B CA 1
ATOM 5824 C C . SER B 1 65 ? -0.751 -65.875 -35 1 90.56 65 SER B C 1
ATOM 5826 O O . SER B 1 65 ? -0.491 -67.062 -35.094 1 90.56 65 SER B O 1
ATOM 5828 N N . LEU B 1 66 ? -1.919 -65.438 -35.062 1 91.25 66 LEU B N 1
ATOM 5829 C CA . LEU B 1 66 ? -3.062 -66.312 -35.281 1 91.25 66 LEU B CA 1
ATOM 5830 C C . LEU B 1 66 ? -2.945 -67 -36.625 1 91.25 66 LEU B C 1
ATOM 5832 O O . LEU B 1 66 ? -3.09 -68.25 -36.719 1 91.25 66 LEU B O 1
ATOM 5836 N N . ARG B 1 67 ? -2.641 -66.312 -37.625 1 90.5 67 ARG B N 1
ATOM 5837 C CA . ARG B 1 67 ? -2.525 -66.812 -38.969 1 90.5 67 ARG B CA 1
ATOM 5838 C C . ARG B 1 67 ? -1.385 -67.875 -39.062 1 90.5 67 ARG B C 1
ATOM 5840 O O . ARG B 1 67 ? -1.564 -68.938 -39.562 1 90.5 67 ARG B O 1
ATOM 5847 N N . SER B 1 68 ? -0.32 -67.438 -38.531 1 89.88 68 SER B N 1
ATOM 5848 C CA . SER B 1 68 ? 0.868 -68.25 -38.594 1 89.88 68 SER B CA 1
ATOM 5849 C C . SER B 1 68 ? 0.672 -69.562 -37.812 1 89.88 68 SER B C 1
ATOM 5851 O O . SER B 1 68 ? 1.02 -70.625 -38.312 1 89.88 68 SER B O 1
ATOM 5853 N N . SER B 1 69 ? 0.113 -69.438 -36.656 1 90.75 69 SER B N 1
ATOM 5854 C CA . SER B 1 69 ? -0.1 -70.625 -35.844 1 90.75 69 SER B CA 1
ATOM 5855 C C . SER B 1 69 ? -1.066 -71.625 -36.531 1 90.75 69 SER B C 1
ATOM 5857 O O . SER B 1 69 ? -0.843 -72.812 -36.531 1 90.75 69 SER B O 1
ATOM 5859 N N . LEU B 1 70 ? -2.059 -71.125 -37.094 1 92.12 70 LEU B N 1
ATOM 5860 C CA . LEU B 1 70 ? -3.059 -72 -37.688 1 92.12 70 LEU B CA 1
ATOM 5861 C C . LEU B 1 70 ? -2.482 -72.688 -38.906 1 92.12 70 LEU B C 1
ATOM 5863 O O . LEU B 1 70 ? -2.76 -73.875 -39.125 1 92.12 70 LEU B O 1
ATOM 5867 N N . ILE B 1 71 ? -1.733 -72 -39.688 1 90.62 71 ILE B N 1
ATOM 5868 C CA . ILE B 1 71 ? -1.141 -72.625 -40.875 1 90.62 71 ILE B CA 1
ATOM 5869 C C . ILE B 1 71 ? -0.159 -73.688 -40.469 1 90.62 71 ILE B C 1
ATOM 5871 O O . ILE B 1 71 ? -0.072 -74.75 -41.125 1 90.62 71 ILE B O 1
ATOM 5875 N N . LEU B 1 72 ? 0.563 -73.438 -39.469 1 89.56 72 LEU B N 1
ATOM 5876 C CA . LEU B 1 72 ? 1.509 -74.438 -38.969 1 89.56 72 LEU B CA 1
ATOM 5877 C C . LEU B 1 72 ? 0.776 -75.688 -38.438 1 89.56 72 LEU B C 1
ATOM 5879 O O . LEU B 1 72 ? 1.222 -76.812 -38.656 1 89.56 72 LEU B O 1
ATOM 5883 N N . VAL B 1 73 ? -0.302 -75.438 -37.781 1 90.81 73 VAL B N 1
ATOM 5884 C CA . VAL B 1 73 ? -1.11 -76.562 -37.281 1 90.81 73 VAL B CA 1
ATOM 5885 C C . VAL B 1 73 ? -1.653 -77.375 -38.469 1 90.81 73 VAL B C 1
ATOM 5887 O O . VAL B 1 73 ? -1.656 -78.625 -38.438 1 90.81 73 VAL B O 1
ATOM 5890 N N . ALA B 1 74 ? -2.041 -76.688 -39.469 1 91 74 ALA B N 1
ATOM 5891 C CA . ALA B 1 74 ? -2.615 -77.375 -40.656 1 91 74 ALA B CA 1
ATOM 5892 C C . ALA B 1 74 ? -1.585 -78.25 -41.344 1 91 74 ALA B C 1
ATOM 5894 O O . ALA B 1 74 ? -1.943 -79.188 -42 1 91 74 ALA B O 1
ATOM 5895 N N . HIS B 1 75 ? -0.36 -77.938 -41.188 1 89 75 HIS B N 1
ATOM 5896 C CA . HIS B 1 75 ? 0.706 -78.688 -41.844 1 89 75 HIS B CA 1
ATOM 5897 C C . HIS B 1 75 ? 1.32 -79.688 -40.906 1 89 75 HIS B C 1
ATOM 5899 O O . HIS B 1 75 ? 2.395 -80.25 -41.156 1 89 75 HIS B O 1
ATOM 5905 N N . SER B 1 76 ? 0.714 -79.938 -39.844 1 89 76 SER B N 1
ATOM 5906 C CA . SER B 1 76 ? 1.202 -80.938 -38.875 1 89 76 SER B CA 1
ATOM 5907 C C . SER B 1 76 ? 1.094 -82.312 -39.469 1 89 76 SER B C 1
ATOM 5909 O O . SER B 1 76 ? 0.222 -82.625 -40.281 1 89 76 SER B O 1
ATOM 5911 N N . SER B 1 77 ? 1.91 -83.188 -38.969 1 87.62 77 SER B N 1
ATOM 5912 C CA . SER B 1 77 ? 1.933 -84.562 -39.438 1 87.62 77 SER B CA 1
ATOM 5913 C C . SER B 1 77 ? 0.658 -85.312 -39.062 1 87.62 77 SER B C 1
ATOM 5915 O O . SER B 1 77 ? 0.143 -86.125 -39.844 1 87.62 77 SER B O 1
ATOM 5917 N N . VAL B 1 78 ? 0.099 -85 -38 1 87.69 78 VAL B N 1
ATOM 5918 C CA . VAL B 1 78 ? -1.095 -85.688 -37.5 1 87.69 78 VAL B CA 1
ATOM 5919 C C . VAL B 1 78 ? -2.289 -85.375 -38.375 1 87.69 78 VAL B C 1
ATOM 5921 O O . VAL B 1 78 ? -3.021 -86.25 -38.812 1 87.69 78 VAL B O 1
ATOM 5924 N N . LEU B 1 79 ? -2.4 -84.125 -38.75 1 89.62 79 LEU B N 1
ATOM 5925 C CA . LEU B 1 79 ? -3.564 -83.75 -39.531 1 89.62 79 LEU B CA 1
ATOM 5926 C C . LEU B 1 79 ? -3.412 -84.125 -41 1 89.62 79 LEU B C 1
ATOM 5928 O O . LEU B 1 79 ? -4.383 -84.562 -41.625 1 89.62 79 LEU B O 1
ATOM 5932 N N . GLN B 1 80 ? -2.277 -84.062 -41.406 1 88 80 GLN B N 1
ATOM 5933 C CA . GLN B 1 80 ? -2.08 -84.375 -42.812 1 88 80 GLN B CA 1
ATOM 5934 C C . GLN B 1 80 ? -2.066 -85.938 -43.031 1 88 80 GLN B C 1
ATOM 5936 O O . GLN B 1 80 ? -2.141 -86.375 -44.188 1 88 80 GLN B O 1
ATOM 5941 N N . SER B 1 81 ? -1.965 -86.688 -41.969 1 84.06 81 SER B N 1
ATOM 5942 C CA . SER B 1 81 ? -2.025 -88.125 -42.094 1 84.06 81 SER B CA 1
ATOM 5943 C C . SER B 1 81 ? -3.432 -88.625 -42.438 1 84.06 81 SER B C 1
ATOM 5945 O O . SER B 1 81 ? -3.605 -89.688 -43.031 1 84.06 81 SER B O 1
ATOM 5947 N N . GLY B 1 82 ? -4.445 -87.812 -42.031 1 84.06 82 GLY B N 1
ATOM 5948 C CA . GLY B 1 82 ? -5.824 -88.125 -42.375 1 84.06 82 GLY B CA 1
ATOM 5949 C C . GLY B 1 82 ? -6.453 -89.125 -41.406 1 84.06 82 GLY B C 1
ATOM 5950 O O . GLY B 1 82 ? -7.582 -89.625 -41.625 1 84.06 82 GLY B O 1
ATOM 5951 N N . GLU B 1 83 ? -5.734 -89.562 -40.406 1 87.12 83 GLU B N 1
ATOM 5952 C CA . GLU B 1 83 ? -6.285 -90.438 -39.406 1 87.12 83 GLU B CA 1
ATOM 5953 C C . GLU B 1 83 ? -7.199 -89.75 -38.406 1 87.12 83 GLU B C 1
ATOM 5955 O O . GLU B 1 83 ? -6.734 -89.188 -37.406 1 87.12 83 GLU B O 1
ATOM 5960 N N . GLU B 1 84 ? -8.445 -89.812 -38.625 1 89.38 84 GLU B N 1
ATOM 5961 C CA . GLU B 1 84 ? -9.43 -89 -37.906 1 89.38 84 GLU B CA 1
ATOM 5962 C C . GLU B 1 84 ? -9.484 -89.375 -36.438 1 89.38 84 GLU B C 1
ATOM 5964 O O . GLU B 1 84 ? -9.914 -88.625 -35.594 1 89.38 84 GLU B O 1
ATOM 5969 N N . GLU B 1 85 ? -9.008 -90.562 -36.031 1 87.5 85 GLU B N 1
ATOM 5970 C CA . GLU B 1 85 ? -9.055 -91 -34.656 1 87.5 85 GLU B CA 1
ATOM 5971 C C . GLU B 1 85 ? -8.133 -90.125 -33.781 1 87.5 85 GLU B C 1
ATOM 5973 O O . GLU B 1 85 ? -8.383 -90 -32.562 1 87.5 85 GLU B O 1
ATOM 5978 N N . ASN B 1 86 ? -7.145 -89.562 -34.344 1 88.5 86 ASN B N 1
ATOM 5979 C CA . ASN B 1 86 ? -6.145 -88.812 -33.562 1 88.5 86 ASN B CA 1
ATOM 5980 C C . ASN B 1 86 ? -6.406 -87.312 -33.594 1 88.5 86 ASN B C 1
ATOM 5982 O O . ASN B 1 86 ? -5.727 -86.562 -32.875 1 88.5 86 ASN B O 1
ATOM 5986 N N . PHE B 1 87 ? -7.398 -86.875 -34.344 1 91.75 87 PHE B N 1
ATOM 5987 C CA . PHE B 1 87 ? -7.617 -85.438 -34.531 1 91.75 87 PHE B CA 1
ATOM 5988 C C . PHE B 1 87 ? -8.047 -84.812 -33.25 1 91.75 87 PHE B C 1
ATOM 5990 O O . PHE B 1 87 ? -7.543 -83.688 -32.906 1 91.75 87 PHE B O 1
ATOM 5997 N N . GLN B 1 88 ? -8.938 -85.438 -32.5 1 91.62 88 GLN B N 1
ATOM 5998 C CA . GLN B 1 88 ? -9.492 -84.812 -31.297 1 91.62 88 GLN B CA 1
ATOM 5999 C C . GLN B 1 88 ? -8.414 -84.625 -30.234 1 91.62 88 GLN B C 1
ATOM 6001 O O . GLN B 1 88 ? -8.297 -83.5 -29.672 1 91.62 88 GLN B O 1
ATOM 6006 N N . GLY B 1 89 ? -7.645 -85.562 -30.016 1 88 89 GLY B N 1
ATOM 6007 C CA . GLY B 1 89 ? -6.574 -85.438 -29.031 1 88 89 GLY B CA 1
ATOM 6008 C C . GLY B 1 89 ? -5.516 -84.438 -29.438 1 88 89 GLY B C 1
ATOM 6009 O O . GLY B 1 89 ? -5.039 -83.688 -28.594 1 88 89 GLY B O 1
ATOM 6010 N N . PHE B 1 90 ? -5.227 -84.312 -30.641 1 89.81 90 PHE B N 1
ATOM 6011 C CA . PHE B 1 90 ? -4.219 -83.375 -31.156 1 89.81 90 PHE B CA 1
ATOM 6012 C C . PHE B 1 90 ? -4.684 -81.938 -31 1 89.81 90 PHE B C 1
ATOM 6014 O O . PHE B 1 90 ? -3.922 -81.125 -30.562 1 89.81 90 PHE B O 1
ATOM 6021 N N . LEU B 1 91 ? -5.941 -81.75 -31.359 1 92.19 91 LEU B N 1
ATOM 6022 C CA . LEU B 1 91 ? -6.465 -80.375 -31.25 1 92.19 91 LEU B CA 1
ATOM 6023 C C . LEU B 1 91 ? -6.473 -79.875 -29.797 1 92.19 91 LEU B C 1
ATOM 6025 O O . LEU B 1 91 ? -6.184 -78.75 -29.516 1 92.19 91 LEU B O 1
ATOM 6029 N N . GLU B 1 92 ? -6.773 -80.75 -28.891 1 90.31 92 GLU B N 1
ATOM 6030 C CA . GLU B 1 92 ? -6.777 -80.375 -27.469 1 90.31 92 GLU B CA 1
ATOM 6031 C C . GLU B 1 92 ? -5.375 -80.062 -26.984 1 90.31 92 GLU B C 1
ATOM 6033 O O . GLU B 1 92 ? -5.199 -79.125 -26.203 1 90.31 92 GLU B O 1
ATOM 6038 N N . GLU B 1 93 ? -4.445 -80.75 -27.484 1 88.5 93 GLU B N 1
ATOM 6039 C CA . GLU B 1 93 ? -3.061 -80.438 -27.094 1 88.5 93 GLU B CA 1
ATOM 6040 C C . GLU B 1 93 ? -2.564 -79.125 -27.703 1 88.5 93 GLU B C 1
ATOM 6042 O O . GLU B 1 93 ? -1.84 -78.375 -27.047 1 88.5 93 GLU B O 1
ATOM 6047 N N . VAL B 1 94 ? -2.957 -78.938 -28.906 1 90.5 94 VAL B N 1
ATOM 6048 C CA . VAL B 1 94 ? -2.533 -77.75 -29.594 1 90.5 94 VAL B CA 1
ATOM 6049 C C . VAL B 1 94 ? -3.094 -76.5 -28.875 1 90.5 94 VAL B C 1
ATOM 6051 O O . VAL B 1 94 ? -2.385 -75.5 -28.688 1 90.5 94 VAL B O 1
ATOM 6054 N N . VAL B 1 95 ? -4.305 -76.5 -28.484 1 90.62 95 VAL B N 1
ATOM 6055 C CA . VAL B 1 95 ? -4.961 -75.375 -27.828 1 90.62 95 VAL B CA 1
ATOM 6056 C C . VAL B 1 95 ? -4.234 -75 -26.531 1 90.62 95 VAL B C 1
ATOM 6058 O O . VAL B 1 95 ? -4.109 -73.875 -26.188 1 90.62 95 VAL B O 1
ATOM 6061 N N . SER B 1 96 ? -3.736 -75.938 -25.906 1 86.19 96 SER B N 1
ATOM 6062 C CA . SER B 1 96 ? -3.051 -75.75 -24.641 1 86.19 96 SER B CA 1
ATOM 6063 C C . SER B 1 96 ? -1.66 -75.125 -24.859 1 86.19 96 SER B C 1
ATOM 6065 O O . SER B 1 96 ? -1.087 -74.5 -23.953 1 86.19 96 SER B O 1
ATOM 6067 N N . GLU B 1 97 ? -1.167 -75.312 -26.078 1 85.19 97 GLU B N 1
ATOM 6068 C CA . GLU B 1 97 ? 0.218 -74.938 -26.312 1 85.19 97 GLU B CA 1
ATOM 6069 C C . GLU B 1 97 ? 0.29 -73.625 -27.094 1 85.19 97 GLU B C 1
ATOM 6071 O O . GLU B 1 97 ? 1.366 -73 -27.25 1 85.19 97 GLU B O 1
ATOM 6076 N N . LEU B 1 98 ? -0.818 -73.125 -27.578 1 89.31 98 LEU B N 1
ATOM 6077 C CA . LEU B 1 98 ? -0.811 -71.875 -28.344 1 89.31 98 LEU B CA 1
ATOM 6078 C C . LEU B 1 98 ? -0.547 -70.688 -27.422 1 89.31 98 LEU B C 1
ATOM 6080 O O . LEU B 1 98 ? -0.919 -70.75 -26.25 1 89.31 98 LEU B O 1
ATOM 6084 N N . PRO B 1 99 ? 0.109 -69.625 -27.969 1 87.06 99 PRO B N 1
ATOM 6085 C CA . PRO B 1 99 ? 0.546 -68.5 -27.141 1 87.06 99 PRO B CA 1
ATOM 6086 C C . PRO B 1 99 ? -0.582 -67.5 -26.844 1 87.06 99 PRO B C 1
ATOM 6088 O O . PRO B 1 99 ? -0.364 -66.5 -26.172 1 87.06 99 PRO B O 1
ATOM 6091 N N . PHE B 1 100 ? -1.694 -67.688 -27.375 1 87.69 100 PHE B N 1
ATOM 6092 C CA . PHE B 1 100 ? -2.828 -66.75 -27.188 1 87.69 100 PHE B CA 1
ATOM 6093 C C . PHE B 1 100 ? -4.055 -67.562 -26.703 1 87.69 100 PHE B C 1
ATOM 6095 O O . PHE B 1 100 ? -4.051 -68.75 -26.688 1 87.69 100 PHE B O 1
ATOM 6102 N N . GLU B 1 101 ? -4.984 -66.75 -26.266 1 87 101 GLU B N 1
ATOM 6103 C CA . GLU B 1 101 ? -6.207 -67.375 -25.766 1 87 101 GLU B CA 1
ATOM 6104 C C . GLU B 1 101 ? -7.062 -67.875 -26.922 1 87 101 GLU B C 1
ATOM 6106 O O . GLU B 1 101 ? -7.27 -67.188 -27.906 1 87 101 GLU B O 1
ATOM 6111 N N . VAL B 1 102 ? -7.434 -69.125 -26.781 1 89.75 102 VAL B N 1
ATOM 6112 C CA . VAL B 1 102 ? -8.234 -69.75 -27.828 1 89.75 102 VAL B CA 1
ATOM 6113 C C . VAL B 1 102 ? -9.617 -70.125 -27.281 1 89.75 102 VAL B C 1
ATOM 6115 O O . VAL B 1 102 ? -9.742 -70.75 -26.234 1 89.75 102 VAL B O 1
ATOM 6118 N N . ASN B 1 103 ? -10.562 -69.625 -27.953 1 84.75 103 ASN B N 1
ATOM 6119 C CA . ASN B 1 103 ? -11.938 -70 -27.594 1 84.75 103 ASN B CA 1
ATOM 6120 C C . ASN B 1 103 ? -12.367 -71.312 -28.188 1 84.75 103 ASN B C 1
ATOM 6122 O O . ASN B 1 103 ? -13.016 -72.125 -27.5 1 84.75 103 ASN B O 1
ATOM 6126 N N . CYS B 1 104 ? -11.922 -71.438 -29.531 1 87.75 104 CYS B N 1
ATOM 6127 C CA . CYS B 1 104 ? -12.406 -72.625 -30.219 1 87.75 104 CYS B CA 1
ATOM 6128 C C . CYS B 1 104 ? -11.492 -73 -31.391 1 87.75 104 CYS B C 1
ATOM 6130 O O . CYS B 1 104 ? -11.016 -72.062 -32.094 1 87.75 104 CYS B O 1
ATOM 6132 N N . LEU B 1 105 ? -11.203 -74.25 -31.438 1 91.94 105 LEU B N 1
ATOM 6133 C CA . LEU B 1 105 ? -10.516 -74.812 -32.594 1 91.94 105 LEU B CA 1
ATOM 6134 C C . LEU B 1 105 ? -11.32 -76 -33.156 1 91.94 105 LEU B C 1
ATOM 6136 O O . LEU B 1 105 ? -11.68 -76.875 -32.438 1 91.94 105 LEU B O 1
ATOM 6140 N N . GLN B 1 106 ? -11.609 -75.875 -34.5 1 92.06 106 GLN B N 1
ATOM 6141 C CA . GLN B 1 106 ? -12.484 -76.875 -35.125 1 92.06 106 GLN B CA 1
ATOM 6142 C C . GLN B 1 106 ? -11.93 -77.312 -36.469 1 92.06 106 GLN B C 1
ATOM 6144 O O . GLN B 1 106 ? -11.336 -76.5 -37.188 1 92.06 106 GLN B O 1
ATOM 6149 N N . MET B 1 107 ? -12.133 -78.562 -36.688 1 92.56 107 MET B N 1
ATOM 6150 C CA . MET B 1 107 ? -11.781 -79.188 -37.969 1 92.56 107 MET B CA 1
ATOM 6151 C C . MET B 1 107 ? -13.008 -79.75 -38.625 1 92.56 107 MET B C 1
ATOM 6153 O O . MET B 1 107 ? -13.742 -80.562 -38.031 1 92.56 107 MET B O 1
ATOM 6157 N N . THR B 1 108 ? -13.219 -79.375 -39.906 1 91.5 108 THR B N 1
ATOM 6158 C CA . THR B 1 108 ? -14.398 -79.812 -40.656 1 91.5 108 THR B CA 1
ATOM 6159 C C . THR B 1 108 ? -13.992 -80.438 -42 1 91.5 108 THR B C 1
ATOM 6161 O O . THR B 1 108 ? -13.07 -80 -42.656 1 91.5 108 THR B O 1
ATOM 6164 N N . ASN B 1 109 ? -14.672 -81.562 -42.25 1 91.5 109 ASN B N 1
ATOM 6165 C CA . ASN B 1 109 ? -14.508 -82.125 -43.594 1 91.5 109 ASN B CA 1
ATOM 6166 C C . ASN B 1 109 ? -15.227 -81.312 -44.656 1 91.5 109 ASN B C 1
ATOM 6168 O O . ASN B 1 109 ? -16.438 -81.125 -44.594 1 91.5 109 ASN B O 1
ATOM 6172 N N . LEU B 1 110 ? -14.562 -80.875 -45.562 1 89.38 110 LEU B N 1
ATOM 6173 C CA . LEU B 1 110 ? -15.109 -79.938 -46.531 1 89.38 110 LEU B CA 1
ATOM 6174 C C . LEU B 1 110 ? -15.992 -80.625 -47.562 1 89.38 110 LEU B C 1
ATOM 6176 O O . LEU B 1 110 ? -16.828 -80 -48.188 1 89.38 110 LEU B O 1
ATOM 6180 N N . GLU B 1 111 ? -15.828 -81.938 -47.719 1 85.38 111 GLU B N 1
ATOM 6181 C CA . GLU B 1 111 ? -16.656 -82.688 -48.656 1 85.38 111 GLU B CA 1
ATOM 6182 C C . GLU B 1 111 ? -18.016 -83 -48.031 1 85.38 111 GLU B C 1
ATOM 6184 O O . GLU B 1 111 ? -19.047 -82.875 -48.688 1 85.38 111 GLU B O 1
ATOM 6189 N N . THR B 1 112 ? -17.969 -83.5 -46.781 1 86.69 112 THR B N 1
ATOM 6190 C CA . THR B 1 112 ? -19.203 -83.938 -46.125 1 86.69 112 THR B CA 1
ATOM 6191 C C . THR B 1 112 ? -19.766 -82.812 -45.25 1 86.69 112 THR B C 1
ATOM 6193 O O . THR B 1 112 ? -20.891 -82.875 -44.781 1 86.69 112 THR B O 1
ATOM 6196 N N . ASN B 1 113 ? -19.062 -81.812 -44.969 1 84.44 113 ASN B N 1
ATOM 6197 C CA . ASN B 1 113 ? -19.422 -80.688 -44.094 1 84.44 113 ASN B CA 1
ATOM 6198 C C . ASN B 1 113 ? -19.703 -81.188 -42.656 1 84.44 113 ASN B C 1
ATOM 6200 O O . ASN B 1 113 ? -20.594 -80.625 -42 1 84.44 113 ASN B O 1
ATOM 6204 N N . GLN B 1 114 ? -19.031 -82.188 -42.312 1 86.12 114 GLN B N 1
ATOM 6205 C CA . GLN B 1 114 ? -19.172 -82.75 -40.969 1 86.12 114 GLN B CA 1
ATOM 6206 C C . GLN B 1 114 ? -17.969 -82.375 -40.094 1 86.12 114 GLN B C 1
ATOM 6208 O O . GLN B 1 114 ? -16.828 -82.438 -40.562 1 86.12 114 GLN B O 1
ATOM 6213 N N . MET B 1 115 ? -18.266 -82.062 -38.938 1 89.06 115 MET B N 1
ATOM 6214 C CA . MET B 1 115 ? -17.203 -81.812 -37.969 1 89.06 115 MET B CA 1
ATOM 6215 C C . MET B 1 115 ? -16.516 -83.125 -37.5 1 89.06 115 MET B C 1
ATOM 6217 O O . MET B 1 115 ? -17.172 -84 -37.031 1 89.06 115 MET B O 1
ATOM 6221 N N . VAL B 1 116 ? -15.266 -83.125 -37.656 1 90.94 116 VAL B N 1
ATOM 6222 C CA . VAL B 1 116 ? -14.523 -84.375 -37.344 1 90.94 116 VAL B CA 1
ATOM 6223 C C . VAL B 1 116 ? -13.891 -84.25 -35.969 1 90.94 116 VAL B C 1
ATOM 6225 O O . VAL B 1 116 ? -13.695 -85.25 -35.281 1 90.94 116 VAL B O 1
ATOM 6228 N N . ALA B 1 117 ? -13.461 -83 -35.594 1 91.81 117 ALA B N 1
ATOM 6229 C CA . ALA B 1 117 ? -12.859 -82.75 -34.281 1 91.81 117 ALA B CA 1
ATOM 6230 C C . ALA B 1 117 ? -13.125 -81.312 -33.844 1 91.81 117 ALA B C 1
ATOM 6232 O O . ALA B 1 117 ? -13.219 -80.375 -34.688 1 91.81 117 ALA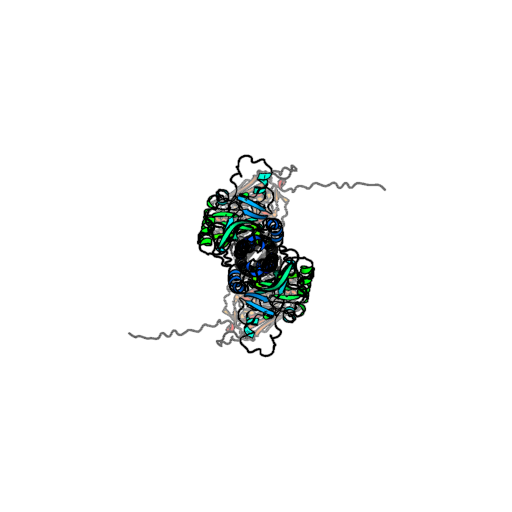 B O 1
ATOM 6233 N N . SER B 1 118 ? -13.32 -81.125 -32.562 1 91.06 118 SER B N 1
ATOM 6234 C CA . SER B 1 118 ? -13.625 -79.75 -32.062 1 91.06 118 SER B CA 1
ATOM 6235 C C . SER B 1 118 ? -13.305 -79.625 -30.578 1 91.06 118 SER B C 1
ATOM 6237 O O . SER B 1 118 ? -13.469 -80.562 -29.812 1 91.06 118 SER B O 1
ATOM 6239 N N . THR B 1 119 ? -12.758 -78.5 -30.297 1 89.56 119 THR B N 1
ATOM 6240 C CA . THR B 1 119 ? -12.586 -78.125 -28.891 1 89.56 119 THR B CA 1
ATOM 6241 C C . THR B 1 119 ? -13.633 -77.125 -28.453 1 89.56 119 THR B C 1
ATOM 6243 O O . THR B 1 119 ? -13.547 -76.562 -27.359 1 89.56 119 THR B O 1
ATOM 6246 N N . CYS B 1 120 ? -14.516 -76.875 -29.375 1 81.88 120 CYS B N 1
ATOM 6247 C CA . CYS B 1 120 ? -15.547 -75.875 -29.109 1 81.88 120 CYS B CA 1
ATOM 6248 C C . CYS B 1 120 ? -16.625 -76.375 -28.188 1 81.88 120 CYS B C 1
ATOM 6250 O O . CYS B 1 120 ? -16.844 -77.625 -28.125 1 81.88 120 CYS B O 1
ATOM 6252 N N . ASP B 1 121 ? -17.062 -75.5 -27.328 1 70.19 121 ASP B N 1
ATOM 6253 C CA . ASP B 1 121 ? -18.266 -75.938 -26.609 1 70.19 121 ASP B CA 1
ATOM 6254 C C . ASP B 1 121 ? -19.422 -76.188 -27.562 1 70.19 121 ASP B C 1
ATOM 6256 O O . ASP B 1 121 ? -19.391 -75.75 -28.719 1 70.19 121 ASP B O 1
ATOM 6260 N N . GLU B 1 122 ? -20.516 -76.75 -27.234 1 57.94 122 GLU B N 1
ATOM 6261 C CA . GLU B 1 122 ? -21.656 -77.188 -28.016 1 57.94 122 GLU B CA 1
ATOM 6262 C C . GLU B 1 122 ? -22.219 -76 -28.859 1 57.94 122 GLU B C 1
ATOM 6264 O O . GLU B 1 122 ? -22.406 -74.938 -28.359 1 57.94 122 GLU B O 1
ATOM 6269 N N . GLY B 1 123 ? -21.984 -76 -30.359 1 56.66 123 GLY B N 1
ATOM 6270 C CA . GLY B 1 123 ? -22.766 -75.188 -31.25 1 56.66 123 GLY B CA 1
ATOM 6271 C C . GLY B 1 123 ? -21.906 -74.312 -32.188 1 56.66 123 GLY B C 1
ATOM 6272 O O . GLY B 1 123 ? -22.422 -73.625 -33.031 1 56.66 123 GLY B O 1
ATOM 6273 N N . ALA B 1 124 ? -20.625 -74.062 -31.938 1 57.38 124 ALA B N 1
ATOM 6274 C CA . ALA B 1 124 ? -20.047 -73.062 -32.812 1 57.38 124 ALA B CA 1
ATOM 6275 C C . ALA B 1 124 ? -19.562 -73.688 -34.125 1 57.38 124 ALA B C 1
ATOM 6277 O O . ALA B 1 124 ? -18.719 -74.562 -34.125 1 57.38 124 ALA B O 1
ATOM 6278 N N . ARG B 1 125 ? -20.453 -73.5 -35.188 1 62.81 125 ARG B N 1
ATOM 6279 C CA . ARG B 1 125 ? -20.047 -74.062 -36.469 1 62.81 125 ARG B CA 1
ATOM 6280 C C . ARG B 1 125 ? -19.641 -72.938 -37.438 1 62.81 125 ARG B C 1
ATOM 6282 O O . ARG B 1 125 ? -20.281 -71.875 -37.438 1 62.81 125 ARG B O 1
ATOM 6289 N N . VAL B 1 126 ? -18.359 -72.875 -37.781 1 70.75 126 VAL B N 1
ATOM 6290 C CA . VAL B 1 126 ? -17.922 -71.938 -38.812 1 70.75 126 VAL B CA 1
ATOM 6291 C C . VAL B 1 126 ? -18.188 -72.562 -40.188 1 70.75 126 VAL B C 1
ATOM 6293 O O . VAL B 1 126 ? -17.953 -73.75 -40.406 1 70.75 126 VAL B O 1
ATOM 6296 N N . GLN B 1 127 ? -18.922 -71.875 -41.062 1 71.75 127 GLN B N 1
ATOM 6297 C CA . GLN B 1 127 ? -19.109 -72.312 -42.438 1 71.75 127 GLN B CA 1
ATOM 6298 C C . GLN B 1 127 ? -17.984 -71.75 -43.344 1 71.75 127 GLN B C 1
ATOM 6300 O O . GLN B 1 127 ? -17.703 -70.562 -43.312 1 71.75 127 GLN B O 1
ATOM 6305 N N . PHE B 1 128 ? -17.266 -72.688 -44 1 78.88 128 PHE B N 1
ATOM 6306 C CA . PHE B 1 128 ? -16.188 -72.312 -44.875 1 78.88 128 PHE B CA 1
ATOM 6307 C C . PHE B 1 128 ? -16.719 -71.875 -46.25 1 78.88 128 PHE B C 1
ATOM 6309 O O . PHE B 1 128 ? -17.594 -72.562 -46.812 1 78.88 128 PHE B O 1
ATOM 6316 N N . PRO B 1 129 ? -16.25 -70.688 -46.656 1 72.56 129 PRO B N 1
ATOM 6317 C CA . PRO B 1 129 ? -16.688 -70.312 -48 1 72.56 129 PRO B CA 1
ATOM 6318 C C . PRO B 1 129 ? -16.25 -71.312 -49.062 1 72.56 129 PRO B C 1
ATOM 6320 O O . PRO B 1 129 ? -15.195 -71.938 -48.938 1 72.56 129 PRO B O 1
ATOM 6323 N N . GLN B 1 130 ? -17.094 -71.375 -50.125 1 72.12 130 GLN B N 1
ATOM 6324 C CA . GLN B 1 130 ? -16.797 -72.312 -51.219 1 72.12 130 GLN B CA 1
ATOM 6325 C C . GLN B 1 130 ? -15.672 -71.75 -52.094 1 72.12 130 GLN B C 1
ATOM 6327 O O . GLN B 1 130 ? -15.539 -70.562 -52.281 1 72.12 130 GLN B O 1
ATOM 6332 N N . ASP B 1 131 ? -14.727 -72.438 -52.594 1 75.12 131 ASP B N 1
ATOM 6333 C CA . ASP B 1 131 ? -13.703 -72.188 -53.562 1 75.12 131 ASP B CA 1
ATOM 6334 C C . ASP B 1 131 ? -12.633 -71.25 -53.031 1 75.12 131 ASP B C 1
ATOM 6336 O O . ASP B 1 131 ? -12.094 -70.375 -53.75 1 75.12 131 ASP B O 1
ATOM 6340 N N . LEU B 1 132 ? -12.531 -71.188 -51.781 1 79.38 132 LEU B N 1
ATOM 6341 C CA . LEU B 1 132 ? -11.508 -70.375 -51.156 1 79.38 132 LEU B CA 1
ATOM 6342 C C . LEU B 1 132 ? -10.109 -70.938 -51.469 1 79.38 132 LEU B C 1
ATOM 6344 O O . LEU B 1 132 ? -9.156 -70.125 -51.625 1 79.38 132 LEU B O 1
ATOM 6348 N N . TRP B 1 133 ? -10.086 -72.188 -51.5 1 86.06 133 TRP B N 1
ATOM 6349 C CA . TRP B 1 133 ? -8.789 -72.875 -51.688 1 86.06 133 TRP B CA 1
ATOM 6350 C C . TRP B 1 133 ? -8.789 -73.812 -52.875 1 86.06 133 TRP B C 1
ATOM 6352 O O . TRP B 1 133 ? -9.844 -74.25 -53.312 1 86.06 133 TRP B O 1
ATOM 6362 N N . SER B 1 134 ? -7.609 -74 -53.375 1 84.88 134 SER B N 1
ATOM 6363 C CA . SER B 1 134 ? -7.48 -74.938 -54.469 1 84.88 134 SER B CA 1
ATOM 6364 C C . SER B 1 134 ? -7.723 -76.375 -54.031 1 84.88 134 SER B C 1
ATOM 6366 O O . SER B 1 134 ? -7.363 -76.75 -52.906 1 84.88 134 SER B O 1
ATOM 6368 N N . ALA B 1 135 ? -8.266 -77.125 -54.938 1 84.81 135 ALA B N 1
ATOM 6369 C CA . ALA B 1 135 ? -8.609 -78.5 -54.594 1 84.81 135 ALA B CA 1
ATOM 6370 C C . ALA B 1 135 ? -7.363 -79.375 -54.469 1 84.81 135 ALA B C 1
ATOM 6372 O O . ALA B 1 135 ? -7.344 -80.375 -53.719 1 84.81 135 ALA B O 1
ATOM 6373 N N . THR B 1 136 ? -6.383 -79.062 -55.312 1 82 136 THR B N 1
ATOM 6374 C CA . THR B 1 136 ? -5.152 -79.812 -55.281 1 82 136 THR B CA 1
ATOM 6375 C C . THR B 1 136 ? -3.932 -78.938 -55.188 1 82 136 THR B C 1
ATOM 6377 O O . THR B 1 136 ? -3.984 -77.75 -55.625 1 82 136 THR B O 1
ATOM 6380 N N . GLN B 1 137 ? -2.971 -79.375 -54.469 1 78.75 137 GLN B N 1
ATOM 6381 C CA . GLN B 1 137 ? -1.7 -78.688 -54.375 1 78.75 137 GLN B CA 1
ATOM 6382 C C . GLN B 1 137 ? -0.537 -79.562 -54.781 1 78.75 137 GLN B C 1
ATOM 6384 O O . GLN B 1 137 ? -0.531 -80.75 -54.469 1 78.75 137 GLN B O 1
ATOM 6389 N N . SER B 1 138 ? 0.251 -79.062 -55.781 1 67.94 138 SER B N 1
ATOM 6390 C CA . SER B 1 138 ? 1.335 -79.875 -56.312 1 67.94 138 SER B CA 1
ATOM 6391 C C . SER B 1 138 ? 2.434 -80.125 -55.281 1 67.94 138 SER B C 1
ATOM 6393 O O . SER B 1 138 ? 3.113 -81.125 -55.281 1 67.94 138 SER B O 1
ATOM 6395 N N . GLN B 1 139 ? 2.883 -78.938 -54.594 1 62.22 139 GLN B N 1
ATOM 6396 C CA . GLN B 1 139 ? 4.094 -79.062 -53.812 1 62.22 139 GLN B CA 1
ATOM 6397 C C . GLN B 1 139 ? 3.762 -79.25 -52.312 1 62.22 139 GLN B C 1
ATOM 6399 O O . GLN B 1 139 ? 3 -78.438 -51.75 1 62.22 139 GLN B O 1
ATOM 6404 N N . ASN B 1 140 ? 4.23 -80.438 -51.688 1 57.06 140 ASN B N 1
ATOM 6405 C CA . ASN B 1 140 ? 3.881 -80.938 -50.375 1 57.06 140 ASN B CA 1
ATOM 6406 C C . ASN B 1 140 ? 4.309 -80 -49.281 1 57.06 140 ASN B C 1
ATOM 6408 O O . ASN B 1 140 ? 3.9 -80.125 -48.125 1 57.06 140 ASN B O 1
ATOM 6412 N N . TRP B 1 141 ? 5.297 -78.938 -49.656 1 60.31 141 TRP B N 1
ATOM 6413 C CA . TRP B 1 141 ? 5.883 -78.312 -48.5 1 60.31 141 TRP B CA 1
ATOM 6414 C C . TRP B 1 141 ? 5.453 -76.812 -48.438 1 60.31 141 TRP B C 1
ATOM 6416 O O . TRP B 1 141 ? 5.766 -76.125 -47.469 1 60.31 141 TRP B O 1
ATOM 6426 N N . ALA B 1 142 ? 4.621 -76.375 -49.281 1 62.66 142 ALA B N 1
ATOM 6427 C CA . ALA B 1 142 ? 4.453 -74.938 -49.375 1 62.66 142 ALA B CA 1
ATOM 6428 C C . ALA B 1 142 ? 3.494 -74.438 -48.312 1 62.66 142 ALA B C 1
ATOM 6430 O O . ALA B 1 142 ? 2.336 -74.875 -48.25 1 62.66 142 ALA B O 1
ATOM 6431 N N . VAL B 1 143 ? 4.16 -73.875 -47.219 1 64.56 143 VAL B N 1
ATOM 6432 C CA . VAL B 1 143 ? 3.391 -73.188 -46.156 1 64.56 143 VAL B CA 1
ATOM 6433 C C . VAL B 1 143 ? 3.178 -71.75 -46.531 1 64.56 143 VAL B C 1
ATOM 6435 O O . VAL B 1 143 ? 4.141 -71 -46.75 1 64.56 143 VAL B O 1
ATOM 6438 N N . SER B 1 144 ? 2.037 -71.375 -47.031 1 64.75 144 SER B N 1
ATOM 6439 C CA . SER B 1 144 ? 1.781 -69.938 -47.344 1 64.75 144 SER B CA 1
ATOM 6440 C C . SER B 1 144 ? 0.682 -69.375 -46.438 1 64.75 144 SER B C 1
ATOM 6442 O O . SER B 1 144 ? -0.443 -69.875 -46.438 1 64.75 144 SER B O 1
ATOM 6444 N N . GLN B 1 145 ? 1.067 -68.375 -45.719 1 62.56 145 GLN B N 1
ATOM 6445 C CA . GLN B 1 145 ? 0.096 -67.688 -44.875 1 62.56 145 GLN B CA 1
ATOM 6446 C C . GLN B 1 145 ? -1.088 -67.188 -45.719 1 62.56 145 GLN B C 1
ATOM 6448 O O . GLN B 1 145 ? -2.162 -66.938 -45.188 1 62.56 145 GLN B O 1
ATOM 6453 N N . SER B 1 146 ? -0.842 -67.125 -46.906 1 62.22 146 SER B N 1
ATOM 6454 C CA . SER B 1 146 ? -1.9 -66.562 -47.781 1 62.22 146 SER B CA 1
ATOM 6455 C C . SER B 1 146 ? -3.098 -67.5 -47.812 1 62.22 146 SER B C 1
ATOM 6457 O O . SER B 1 146 ? -4.199 -67.125 -48.188 1 62.22 146 SER B O 1
ATOM 6459 N N . GLU B 1 147 ? -2.814 -68.625 -47.219 1 71.38 147 GLU B N 1
ATOM 6460 C CA . GLU B 1 147 ? -3.912 -69.625 -47.25 1 71.38 147 GLU B CA 1
ATOM 6461 C C . GLU B 1 147 ? -4.797 -69.5 -46 1 71.38 147 GLU B C 1
ATOM 6463 O O . GLU B 1 147 ? -5.922 -70 -46 1 71.38 147 GLU B O 1
ATOM 6468 N N . ALA B 1 148 ? -4.234 -68.812 -45.031 1 78.94 148 ALA B N 1
ATOM 6469 C CA . ALA B 1 148 ? -5.043 -68.562 -43.844 1 78.94 148 ALA B CA 1
ATOM 6470 C C . ALA B 1 148 ? -5.75 -67.25 -43.875 1 78.94 148 ALA B C 1
ATOM 6472 O O . ALA B 1 148 ? -5.156 -66.25 -44.281 1 78.94 148 ALA B O 1
ATOM 6473 N N . HIS B 1 149 ? -7 -67.25 -43.625 1 77.81 149 HIS B N 1
ATOM 6474 C CA . HIS B 1 149 ? -7.805 -66 -43.625 1 77.81 149 HIS B CA 1
ATOM 6475 C C . HIS B 1 149 ? -8.438 -65.75 -42.281 1 77.81 149 HIS B C 1
ATOM 6477 O O . HIS B 1 149 ? -8.797 -66.688 -41.562 1 77.81 149 HIS B O 1
ATOM 6483 N N . ILE B 1 150 ? -8.422 -64.5 -41.969 1 82.81 150 ILE B N 1
ATOM 6484 C CA . ILE B 1 150 ? -9.023 -64.062 -40.719 1 82.81 150 ILE B CA 1
ATOM 6485 C C . ILE B 1 150 ? -10.359 -63.406 -40.969 1 82.81 150 ILE B C 1
ATOM 6487 O O . ILE B 1 150 ? -10.484 -62.562 -41.906 1 82.81 150 ILE B O 1
ATOM 6491 N N . ILE B 1 151 ? -11.305 -63.75 -40.156 1 77.62 151 ILE B N 1
ATOM 6492 C CA . ILE B 1 151 ? -12.641 -63.156 -40.219 1 77.62 151 ILE B CA 1
ATOM 6493 C C . ILE B 1 151 ? -13.008 -62.531 -38.875 1 77.62 151 ILE B C 1
ATOM 6495 O O . ILE B 1 151 ? -12.625 -63.062 -37.844 1 77.62 151 ILE B O 1
ATOM 6499 N N . ASN B 1 152 ? -13.539 -61.406 -38.844 1 72.06 152 ASN B N 1
ATOM 6500 C CA . ASN B 1 152 ? -13.984 -60.75 -37.625 1 72.06 152 ASN B CA 1
ATOM 6501 C C . ASN B 1 152 ? -15.359 -61.25 -37.188 1 72.06 152 ASN B C 1
ATOM 6503 O O . ASN B 1 152 ? -16.266 -61.375 -38 1 72.06 152 ASN B O 1
ATOM 6507 N N . VAL B 1 153 ? -15.352 -61.562 -35.781 1 60.72 153 VAL B N 1
ATOM 6508 C CA . VAL B 1 153 ? -16.578 -62.031 -35.156 1 60.72 153 VAL B CA 1
ATOM 6509 C C . VAL B 1 153 ? -17.438 -60.844 -34.719 1 60.72 153 VAL B C 1
ATOM 6511 O O . VAL B 1 153 ? -16.969 -60 -33.938 1 60.72 153 VAL B O 1
ATOM 6514 N N . GLY B 1 154 ? -18.234 -60.125 -35.469 1 55.84 154 GLY B N 1
ATOM 6515 C CA . GLY B 1 154 ? -19.141 -59.094 -34.969 1 55.84 154 GLY B CA 1
ATOM 6516 C C . GLY B 1 154 ? -19.688 -58.219 -36.094 1 55.84 154 GLY B C 1
ATOM 6517 O O . GLY B 1 154 ? -20.547 -57.344 -35.812 1 55.84 154 GLY B O 1
ATOM 6518 N N . THR B 1 155 ? -18.984 -58.25 -37.125 1 51.22 155 THR B N 1
ATOM 6519 C CA . THR B 1 155 ? -19.562 -57.375 -38.125 1 51.22 155 THR B CA 1
ATOM 6520 C C . THR B 1 155 ? -20.656 -58.094 -38.906 1 51.22 155 THR B C 1
ATOM 6522 O O . THR B 1 155 ? -20.688 -59.344 -38.969 1 51.22 155 THR B O 1
ATOM 6525 N N . ALA B 1 156 ? -21.641 -57.469 -39.219 1 47.91 156 ALA B N 1
ATOM 6526 C CA . ALA B 1 156 ? -22.766 -57.969 -40 1 47.91 156 ALA B CA 1
ATOM 6527 C C . ALA B 1 156 ? -22.312 -58.844 -41.156 1 47.91 156 ALA B C 1
ATOM 6529 O O . ALA B 1 156 ? -23 -59.781 -41.531 1 47.91 156 ALA B O 1
ATOM 6530 N N . GLU B 1 157 ? -21.281 -58.656 -41.594 1 46.56 157 GLU B N 1
ATOM 6531 C CA . GLU B 1 157 ? -20.859 -59.406 -42.781 1 46.56 157 GLU B CA 1
ATOM 6532 C C . GLU B 1 157 ? -20.453 -60.812 -42.375 1 46.56 157 GLU B C 1
ATOM 6534 O O . GLU B 1 157 ? -20.625 -61.75 -43.156 1 46.56 157 GLU B O 1
ATOM 6539 N N . ALA B 1 158 ? -19.875 -61 -41.25 1 46.94 158 ALA B N 1
ATOM 6540 C CA . ALA B 1 158 ? -19.531 -62.344 -40.781 1 46.94 158 ALA B CA 1
ATOM 6541 C C . ALA B 1 158 ? -20.766 -63.188 -40.625 1 46.94 158 ALA B C 1
ATOM 6543 O O . ALA B 1 158 ? -20.719 -64.438 -40.844 1 46.94 158 ALA B O 1
ATOM 6544 N N . ASP B 1 159 ? -21.875 -62.562 -40.219 1 43.66 159 ASP B N 1
ATOM 6545 C CA . ASP B 1 159 ? -23.094 -63.344 -40 1 43.66 159 ASP B CA 1
ATOM 6546 C C . ASP B 1 159 ? -23.625 -63.938 -41.312 1 43.66 159 ASP B C 1
ATOM 6548 O O . ASP B 1 159 ? -24.266 -65 -41.312 1 43.66 159 ASP B O 1
ATOM 6552 N N . LYS B 1 160 ? -23.453 -63.219 -42.344 1 46.72 160 LYS B N 1
ATOM 6553 C CA . LYS B 1 160 ? -24.172 -63.656 -43.531 1 46.72 160 LYS B CA 1
ATOM 6554 C C . LYS B 1 160 ? -23.531 -64.875 -44.156 1 46.72 160 LYS B C 1
ATOM 6556 O O . LYS B 1 160 ? -24.156 -65.562 -44.969 1 46.72 160 LYS B O 1
ATOM 6561 N N . GLY B 1 161 ? -22.328 -65.25 -43.781 1 43.66 161 GLY B N 1
ATOM 6562 C CA . GLY B 1 161 ? -21.797 -66.375 -44.531 1 43.66 161 GLY B CA 1
ATOM 6563 C C . GLY B 1 161 ? -21.156 -67.438 -43.656 1 43.66 161 GLY B C 1
ATOM 6564 O O . GLY B 1 161 ? -21.062 -68.625 -44.031 1 43.66 161 GLY B O 1
ATOM 6565 N N . PHE B 1 162 ? -20.438 -67.062 -42.656 1 46.69 162 PHE B N 1
ATOM 6566 C CA . PHE B 1 162 ? -19.594 -68.062 -42 1 46.69 162 PHE B CA 1
ATOM 6567 C C . PHE B 1 162 ? -20.281 -68.625 -40.75 1 46.69 162 PHE B C 1
ATOM 6569 O O . PHE B 1 162 ? -19.875 -69.688 -40.25 1 46.69 162 PHE B O 1
ATOM 6576 N N . PHE B 1 163 ? -21.25 -67.875 -40.156 1 47.78 163 PHE B N 1
ATOM 6577 C CA . PHE B 1 163 ? -21.906 -68.375 -38.969 1 47.78 163 PHE B CA 1
ATOM 6578 C C . PHE B 1 163 ? -23.312 -68.812 -39.281 1 47.78 163 PHE B C 1
ATOM 6580 O O . PHE B 1 163 ? -23.969 -68.312 -40.188 1 47.78 163 PHE B O 1
ATOM 6587 N N . PRO B 1 164 ? -23.609 -70.125 -39.031 1 42.78 164 PRO B N 1
ATOM 6588 C CA . PRO B 1 164 ? -24.969 -70.625 -39.344 1 42.78 164 PRO B CA 1
ATOM 6589 C C . PRO B 1 164 ? -26.016 -69.562 -39.031 1 42.78 164 PRO B C 1
ATOM 6591 O O . PRO B 1 164 ? -25.812 -68.688 -38.125 1 42.78 164 PRO B O 1
ATOM 6594 N N . GLN B 1 165 ? -26.844 -69.188 -40.031 1 40.34 165 GLN B N 1
ATOM 6595 C CA . GLN B 1 165 ? -28.031 -68.312 -40.031 1 40.34 165 GLN B CA 1
ATOM 6596 C C . GLN B 1 165 ? -28.844 -68.5 -38.781 1 40.34 165 GLN B C 1
ATOM 6598 O O . GLN B 1 165 ? -29.828 -67.812 -38.562 1 40.34 165 GLN B O 1
ATOM 6603 N N . HIS B 1 166 ? -28.703 -69.625 -38.062 1 37.91 166 HIS B N 1
ATOM 6604 C CA . HIS B 1 166 ? -29.797 -69.812 -37.125 1 37.91 166 HIS B CA 1
ATOM 6605 C C . HIS B 1 166 ? -29.719 -68.75 -36 1 37.91 166 HIS B C 1
ATOM 6607 O O . HIS B 1 166 ? -30.359 -68.938 -34.938 1 37.91 166 HIS B O 1
ATOM 6613 N N . LEU B 1 167 ? -28.766 -67.875 -36.062 1 37.78 167 LEU B N 1
ATOM 6614 C CA . LEU B 1 167 ? -29.047 -66.938 -35 1 37.78 167 LEU B CA 1
ATOM 6615 C C . LEU B 1 167 ? -30.266 -66.062 -35.312 1 37.78 167 LEU B C 1
ATOM 6617 O O . LEU B 1 167 ? -30.156 -65.062 -36 1 37.78 167 LEU B O 1
ATOM 6621 N N . ASP B 1 168 ? -31.328 -66.75 -35.719 1 33.88 168 ASP B N 1
ATOM 6622 C CA . ASP B 1 168 ? -32.594 -66.062 -35.812 1 33.88 168 ASP B CA 1
ATOM 6623 C C . ASP B 1 168 ? -32.812 -65.125 -34.625 1 33.88 168 ASP B C 1
ATOM 6625 O O . ASP B 1 168 ? -32.594 -65.5 -33.469 1 33.88 168 ASP B O 1
ATOM 6629 N N . ASP B 1 169 ? -32.844 -63.844 -34.844 1 37.72 169 ASP B N 1
ATOM 6630 C CA . ASP B 1 169 ? -33.281 -62.75 -33.969 1 37.72 169 ASP B CA 1
ATOM 6631 C C . ASP B 1 169 ? -34.469 -63.188 -33.094 1 37.72 169 ASP B C 1
ATOM 6633 O O . ASP B 1 169 ? -34.938 -62.406 -32.25 1 37.72 169 ASP B O 1
ATOM 6637 N N . SER B 1 170 ? -35.281 -64.188 -33.562 1 35.75 170 SER B N 1
ATOM 6638 C CA . SER B 1 170 ? -36.562 -64.188 -32.875 1 35.75 170 SER B CA 1
ATOM 6639 C C . SER B 1 170 ? -36.438 -64.688 -31.438 1 35.75 170 SER B C 1
ATOM 6641 O O . SER B 1 170 ? -37.219 -64.312 -30.578 1 35.75 170 SER B O 1
ATOM 6643 N N . GLU B 1 171 ? -36.094 -66 -31.156 1 35.38 171 GLU B N 1
ATOM 6644 C CA . GLU B 1 171 ? -36.281 -66.375 -29.766 1 35.38 171 GLU B CA 1
ATOM 6645 C C . GLU B 1 171 ? -35.156 -65.875 -28.891 1 35.38 171 GLU B C 1
ATOM 6647 O O . GLU B 1 171 ? -34.094 -66.5 -28.812 1 35.38 171 GLU B O 1
ATOM 6652 N N . SER B 1 172 ? -35.031 -64.5 -28.594 1 38.38 172 SER B N 1
ATOM 6653 C CA . SER B 1 172 ? -34.344 -63.594 -27.703 1 38.38 172 SER B CA 1
ATOM 6654 C C . SER B 1 172 ? -34.094 -64.25 -26.344 1 38.38 172 SER B C 1
ATOM 6656 O O . SER B 1 172 ? -33.25 -63.75 -25.578 1 38.38 172 SER B O 1
ATOM 6658 N N . ASP B 1 173 ? -35.062 -65.125 -25.828 1 35.44 173 ASP B N 1
ATOM 6659 C CA . ASP B 1 173 ? -35.125 -65.562 -24.438 1 35.44 173 ASP B CA 1
ATOM 6660 C C . ASP B 1 173 ? -34.219 -66.75 -24.188 1 35.44 173 ASP B C 1
ATOM 6662 O O . ASP B 1 173 ? -34.25 -67.375 -23.125 1 35.44 173 ASP B O 1
ATOM 6666 N N . SER B 1 174 ? -33.844 -67.5 -25.188 1 35.19 174 SER B N 1
ATOM 6667 C CA . SER B 1 174 ? -33.188 -68.688 -24.672 1 35.19 174 SER B CA 1
ATOM 6668 C C . SER B 1 174 ? -31.75 -68.375 -24.25 1 35.19 174 SER B C 1
ATOM 6670 O O . SER B 1 174 ? -31.109 -67.5 -24.797 1 35.19 174 SER B O 1
ATOM 6672 N N . PRO B 1 175 ? -31.297 -69.125 -23.094 1 36.84 175 PRO B N 1
ATOM 6673 C CA . PRO B 1 175 ? -29.969 -68.938 -22.469 1 36.84 175 PRO B CA 1
ATOM 6674 C C . PRO B 1 175 ? -28.828 -69.062 -23.469 1 36.84 175 PRO B C 1
ATOM 6676 O O . PRO B 1 175 ? -27.734 -68.562 -23.219 1 36.84 175 PRO B O 1
ATOM 6679 N N . GLU B 1 176 ? -29.109 -69.812 -24.453 1 35.97 176 GLU B N 1
ATOM 6680 C CA . GLU B 1 176 ? -28 -70.125 -25.344 1 35.97 176 GLU B CA 1
ATOM 6681 C C . GLU B 1 176 ? -27.641 -68.938 -26.219 1 35.97 176 GLU B C 1
ATOM 6683 O O . GLU B 1 176 ? -26.484 -68.75 -26.609 1 35.97 176 GLU B O 1
ATOM 6688 N N . GLY B 1 177 ? -28.562 -68.25 -26.797 1 37.25 177 GLY B N 1
ATOM 6689 C CA . GLY B 1 177 ? -28.344 -67.062 -27.547 1 37.25 177 GLY B CA 1
ATOM 6690 C C . GLY B 1 177 ? -27.531 -66 -26.781 1 37.25 177 GLY B C 1
ATOM 6691 O O . GLY B 1 177 ? -27.016 -65.062 -27.375 1 37.25 177 GLY B O 1
ATOM 6692 N N . SER B 1 178 ? -27.766 -66.062 -25.547 1 35.97 178 SER B N 1
ATOM 6693 C CA . SER B 1 178 ? -27.016 -65.25 -24.594 1 35.97 178 SER B CA 1
ATOM 6694 C C . SER B 1 178 ? -25.531 -65.5 -24.672 1 35.97 178 SER B C 1
ATOM 6696 O O . SER B 1 178 ? -24.703 -64.688 -24.266 1 35.97 178 SER B O 1
ATOM 6698 N N . ARG B 1 179 ? -25.188 -66.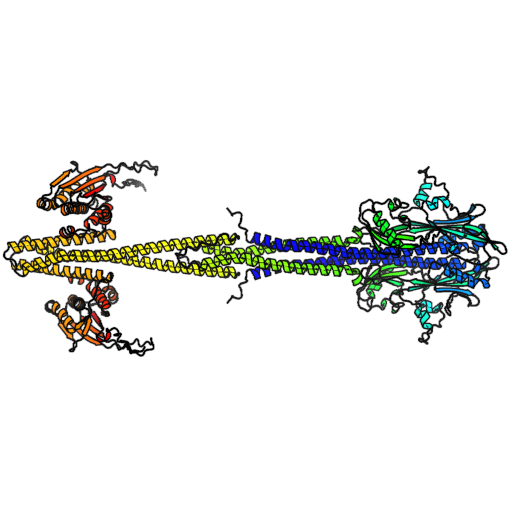688 -25.047 1 36.5 179 ARG B N 1
ATOM 6699 C CA . ARG B 1 179 ? -23.781 -67.062 -24.953 1 36.5 179 ARG B CA 1
ATOM 6700 C C . ARG B 1 179 ? -22.984 -66.5 -26.141 1 36.5 179 ARG B C 1
ATOM 6702 O O . ARG B 1 179 ? -21.781 -66.312 -26.031 1 36.5 179 ARG B O 1
ATOM 6709 N N . VAL B 1 180 ? -23.562 -66.562 -27.297 1 39.19 180 VAL B N 1
ATOM 6710 C CA . VAL B 1 180 ? -22.828 -65.875 -28.359 1 39.19 180 VAL B CA 1
ATOM 6711 C C . VAL B 1 180 ? -22.688 -64.438 -28.031 1 39.19 180 VAL B C 1
ATOM 6713 O O . VAL B 1 180 ? -21.641 -63.812 -28.281 1 39.19 180 VAL B O 1
ATOM 6716 N N . LEU B 1 181 ? -23.859 -63.75 -27.625 1 38.38 181 LEU B N 1
ATOM 6717 C CA . LEU B 1 181 ? -23.828 -62.406 -27.094 1 38.38 181 LEU B CA 1
ATOM 6718 C C . LEU B 1 181 ? -22.906 -62.312 -25.891 1 38.38 181 LEU B C 1
ATOM 6720 O O . LEU B 1 181 ? -22.5 -61.219 -25.484 1 38.38 181 LEU B O 1
ATOM 6724 N N . LEU B 1 182 ? -22.922 -63.344 -25.094 1 40.5 182 LEU B N 1
ATOM 6725 C CA . LEU B 1 182 ? -22.078 -63.312 -23.906 1 40.5 182 LEU B CA 1
ATOM 6726 C C . LEU B 1 182 ? -20.609 -63.188 -24.297 1 40.5 182 LEU B C 1
ATOM 6728 O O . LEU B 1 182 ? -19.75 -62.906 -23.438 1 40.5 182 LEU B O 1
ATOM 6732 N N . ARG B 1 183 ? -20.203 -63.875 -25.453 1 44.22 183 ARG B N 1
ATOM 6733 C CA . ARG B 1 183 ? -18.797 -63.781 -25.828 1 44.22 183 ARG B CA 1
ATOM 6734 C C . ARG B 1 183 ? -18.406 -62.344 -26.094 1 44.22 183 ARG B C 1
ATOM 6736 O O . ARG B 1 183 ? -17.25 -62.062 -26.406 1 44.22 183 ARG B O 1
ATOM 6743 N N . ARG B 1 184 ? -19.375 -61.562 -26.438 1 47.41 184 ARG B N 1
ATOM 6744 C CA . ARG B 1 184 ? -19.125 -60.156 -26.516 1 47.41 184 ARG B CA 1
ATOM 6745 C C . ARG B 1 184 ? -18.797 -59.562 -25.141 1 47.41 184 ARG B C 1
ATOM 6747 O O . ARG B 1 184 ? -19.672 -59.031 -24.453 1 47.41 184 ARG B O 1
ATOM 6754 N N . GLN B 1 185 ? -18.062 -60.375 -24.438 1 52.22 185 GLN B N 1
ATOM 6755 C CA . GLN B 1 185 ? -17.609 -59.781 -23.172 1 52.22 185 GLN B CA 1
ATOM 6756 C C . GLN B 1 185 ? -17.016 -58.375 -23.406 1 52.22 185 GLN B C 1
ATOM 6758 O O . GLN B 1 185 ? -16.562 -58.062 -24.516 1 52.22 185 GLN B O 1
ATOM 6763 N N . ASN B 1 186 ? -17.094 -57.562 -22.391 1 60 186 ASN B N 1
ATOM 6764 C CA . ASN B 1 186 ? -16.641 -56.188 -22.25 1 60 186 ASN B CA 1
ATOM 6765 C C . ASN B 1 186 ? -15.172 -56.031 -22.641 1 60 186 ASN B C 1
ATOM 6767 O O . ASN B 1 186 ? -14.328 -56.812 -22.172 1 60 186 ASN B O 1
ATOM 6771 N N . ASN B 1 187 ? -14.797 -55.281 -23.656 1 70.44 187 ASN B N 1
ATOM 6772 C CA . ASN B 1 187 ? -13.492 -54.75 -24.031 1 70.44 187 ASN B CA 1
ATOM 6773 C C . ASN B 1 187 ? -12.602 -55.812 -24.641 1 70.44 187 ASN B C 1
ATOM 6775 O O . ASN B 1 187 ? -11.438 -55.969 -24.25 1 70.44 187 ASN B O 1
ATOM 6779 N N . GLN B 1 188 ? -13.32 -56.75 -25.453 1 79.81 188 GLN B N 1
ATOM 6780 C CA . GLN B 1 188 ? -12.5 -57.781 -26.078 1 79.81 188 GLN B CA 1
ATOM 6781 C C . GLN B 1 188 ? -12.648 -57.75 -27.594 1 79.81 188 GLN B C 1
ATOM 6783 O O . GLN B 1 188 ? -13.688 -57.344 -28.125 1 79.81 188 GLN B O 1
ATOM 6788 N N . LEU B 1 189 ? -11.672 -58.062 -28.312 1 86.44 189 LEU B N 1
ATOM 6789 C CA . LEU B 1 189 ? -11.656 -58.281 -29.75 1 86.44 189 LEU B CA 1
ATOM 6790 C C . LEU B 1 189 ? -11.539 -59.75 -30.094 1 86.44 189 LEU B C 1
ATOM 6792 O O . LEU B 1 189 ? -10.656 -60.438 -29.578 1 86.44 189 LEU B O 1
ATOM 6796 N N . SER B 1 190 ? -12.453 -60.281 -30.859 1 84.88 190 SER B N 1
ATOM 6797 C CA . SER B 1 190 ? -12.438 -61.688 -31.25 1 84.88 190 SER B CA 1
ATOM 6798 C C . SER B 1 190 ? -12.203 -61.844 -32.75 1 84.88 190 SER B C 1
ATOM 6800 O O . SER B 1 190 ? -12.82 -61.156 -33.562 1 84.88 190 SER B O 1
ATOM 6802 N N . LEU B 1 191 ? -11.336 -62.719 -33.094 1 88 191 LEU B N 1
ATOM 6803 C CA . LEU B 1 191 ? -11.008 -63 -34.5 1 88 191 LEU B CA 1
ATOM 6804 C C . LEU B 1 191 ? -11.07 -64.5 -34.75 1 88 191 LEU B C 1
ATOM 6806 O O . LEU B 1 191 ? -10.742 -65.312 -33.875 1 88 191 LEU B O 1
ATOM 6810 N N . ILE B 1 192 ? -11.531 -64.875 -35.938 1 87.94 192 ILE B N 1
ATOM 6811 C CA . ILE B 1 192 ? -11.547 -66.25 -36.375 1 87.94 192 ILE B CA 1
ATOM 6812 C C . ILE B 1 192 ? -10.594 -66.438 -37.562 1 87.94 192 ILE B C 1
ATOM 6814 O O . ILE B 1 192 ? -10.648 -65.688 -38.531 1 87.94 192 ILE B O 1
ATOM 6818 N N . SER B 1 193 ? -9.75 -67.312 -37.375 1 90.38 193 SER B N 1
ATOM 6819 C CA . SER B 1 193 ? -8.836 -67.625 -38.469 1 90.38 193 SER B CA 1
ATOM 6820 C C . SER B 1 193 ? -9.188 -69 -39.062 1 90.38 193 SER B C 1
ATOM 6822 O O . SER B 1 193 ? -9.531 -69.938 -38.344 1 90.38 193 SER B O 1
ATOM 6824 N N . ILE B 1 194 ? -9.117 -69.125 -40.406 1 90 194 ILE B N 1
ATOM 6825 C CA . ILE B 1 194 ? -9.43 -70.375 -41.094 1 90 194 ILE B CA 1
ATOM 6826 C C . ILE B 1 194 ? -8.266 -70.75 -42 1 90 194 ILE B C 1
ATOM 6828 O O . ILE B 1 194 ? -7.602 -69.875 -42.594 1 90 194 ILE B O 1
ATOM 6832 N N . ALA B 1 195 ? -7.996 -72 -42.094 1 91.62 195 ALA B N 1
ATOM 6833 C CA . ALA B 1 195 ? -6.926 -72.5 -42.938 1 91.62 195 ALA B CA 1
ATOM 6834 C C . ALA B 1 195 ? -7.297 -73.875 -43.5 1 91.62 195 ALA B C 1
ATOM 6836 O O . ALA B 1 195 ? -8.062 -74.625 -42.875 1 91.62 195 ALA B O 1
ATOM 6837 N N . PRO B 1 196 ? -6.758 -74.25 -44.656 1 91.38 196 PRO B N 1
ATOM 6838 C CA . PRO B 1 196 ? -7.027 -75.5 -45.281 1 91.38 196 PRO B CA 1
ATOM 6839 C C . PRO B 1 196 ? -6.059 -76.625 -44.781 1 91.38 196 PRO B C 1
ATOM 6841 O O . PRO B 1 196 ? -4.934 -76.312 -44.375 1 91.38 196 PRO B O 1
ATOM 6844 N N . VAL B 1 197 ? -6.547 -77.875 -44.781 1 91.19 197 VAL B N 1
ATOM 6845 C CA . VAL B 1 197 ? -5.703 -79 -44.5 1 91.19 197 VAL B CA 1
ATOM 6846 C C . VAL B 1 197 ? -5.703 -79.938 -45.688 1 91.19 197 VAL B C 1
ATOM 6848 O O . VAL B 1 197 ? -6.742 -80.5 -46.062 1 91.19 197 VAL B O 1
ATOM 6851 N N . TYR B 1 198 ? -4.527 -80.125 -46.25 1 88.62 198 TYR B N 1
ATOM 6852 C CA . TYR B 1 198 ? -4.355 -81 -47.406 1 88.62 198 TYR B CA 1
ATOM 6853 C C . TYR B 1 198 ? -3.836 -82.375 -46.969 1 88.62 198 TYR B C 1
ATOM 6855 O O . TYR B 1 198 ? -2.984 -82.438 -46.094 1 88.62 198 TYR B O 1
ATOM 6863 N N . ILE B 1 199 ? -4.371 -83.375 -47.531 1 87.81 199 ILE B N 1
ATOM 6864 C CA . ILE B 1 199 ? -3.922 -84.75 -47.25 1 87.81 199 ILE B CA 1
ATOM 6865 C C . ILE B 1 199 ? -3.215 -85.312 -48.469 1 87.81 199 ILE B C 1
ATOM 6867 O O . ILE B 1 199 ? -3.611 -85.062 -49.594 1 87.81 199 ILE B O 1
ATOM 6871 N N . ALA B 1 200 ? -2.15 -86.062 -48.125 1 79.06 200 ALA B N 1
ATOM 6872 C CA . ALA B 1 200 ? -1.366 -86.625 -49.219 1 79.06 200 ALA B CA 1
ATOM 6873 C C . ALA B 1 200 ? -2.141 -87.75 -49.906 1 79.06 200 ALA B C 1
ATOM 6875 O O . ALA B 1 200 ? -2.656 -88.625 -49.25 1 79.06 200 ALA B O 1
ATOM 6876 N N . ASP B 1 201 ? -2.377 -87.5 -51.188 1 78.31 201 ASP B N 1
ATOM 6877 C CA . ASP B 1 201 ? -3.008 -88.5 -52.031 1 78.31 201 ASP B CA 1
ATOM 6878 C C . ASP B 1 201 ? -2.143 -88.812 -53.25 1 78.31 201 ASP B C 1
ATOM 6880 O O . ASP B 1 201 ? -2.352 -88.25 -54.312 1 78.31 201 ASP B O 1
ATOM 6884 N N . GLY B 1 202 ? -1.252 -89.75 -53.125 1 73.69 202 GLY B N 1
ATOM 6885 C CA . GLY B 1 202 ? -0.348 -90.125 -54.219 1 73.69 202 GLY B CA 1
ATOM 6886 C C . GLY B 1 202 ? 0.678 -89.062 -54.5 1 73.69 202 GLY B C 1
ATOM 6887 O O . GLY B 1 202 ? 1.447 -88.688 -53.625 1 73.69 202 GLY B O 1
ATOM 6888 N N . GLU B 1 203 ? 0.583 -88.438 -55.75 1 73.81 203 GLU B N 1
ATOM 6889 C CA . GLU B 1 203 ? 1.565 -87.438 -56.156 1 73.81 203 GLU B CA 1
ATOM 6890 C C . GLU B 1 203 ? 1.063 -86 -55.875 1 73.81 203 GLU B C 1
ATOM 6892 O O . GLU B 1 203 ? 1.825 -85.062 -55.969 1 73.81 203 GLU B O 1
ATOM 6897 N N . VAL B 1 204 ? -0.231 -86 -55.438 1 79.5 204 VAL B N 1
ATOM 6898 C CA . VAL B 1 204 ? -0.794 -84.625 -55.188 1 79.5 204 VAL B CA 1
ATOM 6899 C C . VAL B 1 204 ? -1.446 -84.625 -53.812 1 79.5 204 VAL B C 1
ATOM 6901 O O . VAL B 1 204 ? -1.837 -85.688 -53.281 1 79.5 204 VAL B O 1
ATOM 6904 N N . ASN B 1 205 ? -1.443 -83.438 -53.188 1 84.62 205 ASN B N 1
ATOM 6905 C CA . ASN B 1 205 ? -2.182 -83.25 -51.969 1 84.62 205 ASN B CA 1
ATOM 6906 C C . ASN B 1 205 ? -3.6 -82.75 -52.219 1 84.62 205 ASN B C 1
ATOM 6908 O O . ASN B 1 205 ? -3.801 -81.812 -53 1 84.62 205 ASN B O 1
ATOM 6912 N N . ARG B 1 206 ? -4.539 -83.312 -51.688 1 87.81 206 ARG B N 1
ATOM 6913 C CA . ARG B 1 206 ? -5.938 -82.938 -51.906 1 87.81 206 ARG B CA 1
ATOM 6914 C C . ARG B 1 206 ? -6.531 -82.312 -50.688 1 87.81 206 ARG B C 1
ATOM 6916 O O . ARG B 1 206 ? -6.266 -82.688 -49.562 1 87.81 206 ARG B O 1
ATOM 6923 N N . LEU B 1 207 ? -7.301 -81.312 -51.031 1 90.38 207 LEU B N 1
ATOM 6924 C CA . LEU B 1 207 ? -7.992 -80.562 -49.969 1 90.38 207 LEU B CA 1
ATOM 6925 C C . LEU B 1 207 ? -9.117 -81.438 -49.375 1 90.38 207 LEU B C 1
ATOM 6927 O O . LEU B 1 207 ? -10.008 -81.875 -50.094 1 90.38 207 LEU B O 1
ATOM 6931 N N . ARG B 1 208 ? -9.055 -81.625 -48.062 1 91 208 ARG B N 1
ATOM 6932 C CA . ARG B 1 208 ? -10.07 -82.5 -47.469 1 91 208 ARG B CA 1
ATOM 6933 C C . ARG B 1 208 ? -10.711 -81.875 -46.25 1 91 208 ARG B C 1
ATOM 6935 O O . ARG B 1 208 ? -11.914 -82 -46 1 91 208 ARG B O 1
ATOM 6942 N N . 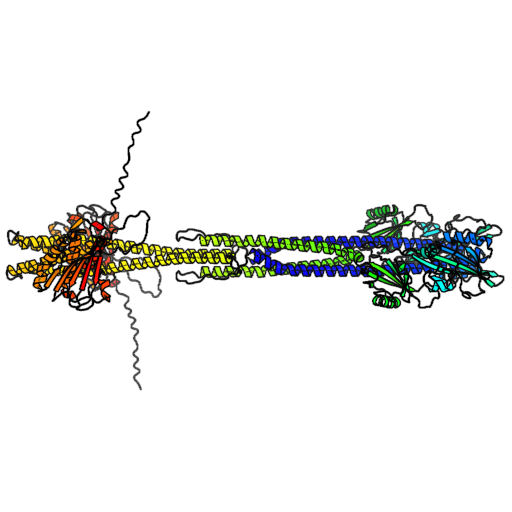TYR B 1 209 ? -9.883 -81.125 -45.5 1 91.75 209 TYR B N 1
ATOM 6943 C CA . TYR B 1 209 ? -10.414 -80.562 -44.25 1 91.75 209 TYR B CA 1
ATOM 6944 C C . TYR B 1 209 ? -10.195 -79.062 -44.188 1 91.75 209 TYR B C 1
ATOM 6946 O O . TYR B 1 209 ? -9.344 -78.562 -44.906 1 91.75 209 TYR B O 1
ATOM 6954 N N . GLY B 1 210 ? -11.031 -78.438 -43.344 1 91.06 210 GLY B N 1
ATOM 6955 C CA . GLY B 1 210 ? -10.883 -77.062 -42.969 1 91.06 210 GLY B CA 1
ATOM 6956 C C . GLY B 1 210 ? -10.727 -76.812 -41.469 1 91.06 210 GLY B C 1
ATOM 6957 O O . GLY B 1 210 ? -11.414 -77.5 -40.688 1 91.06 210 GLY B O 1
ATOM 6958 N N . LEU B 1 211 ? -9.758 -76.062 -41.188 1 92.5 211 LEU B N 1
ATOM 6959 C CA . LEU B 1 211 ? -9.508 -75.688 -39.781 1 92.5 211 LEU B CA 1
ATOM 6960 C C . LEU B 1 211 ? -9.992 -74.312 -39.469 1 92.5 211 LEU B C 1
ATOM 6962 O O . LEU B 1 211 ? -9.797 -73.375 -40.25 1 92.5 211 LEU B O 1
ATOM 6966 N N . SER B 1 212 ? -10.656 -74.125 -38.312 1 91.12 212 SER B N 1
ATOM 6967 C CA . SER B 1 212 ? -11.094 -72.812 -37.844 1 91.12 212 SER B CA 1
ATOM 6968 C C . SER B 1 212 ? -10.695 -72.562 -36.375 1 91.12 212 SER B C 1
ATOM 6970 O O . SER B 1 212 ? -10.914 -73.438 -35.531 1 91.12 212 SER B O 1
ATOM 6972 N N . LEU B 1 213 ? -10.055 -71.438 -36.156 1 92.12 213 LEU B N 1
ATOM 6973 C CA . LEU B 1 213 ? -9.594 -71.062 -34.812 1 92.12 213 LEU B CA 1
ATOM 6974 C C . LEU B 1 213 ? -10.172 -69.75 -34.375 1 92.12 213 LEU B C 1
ATOM 6976 O O . LEU B 1 213 ? -9.969 -68.75 -35.062 1 92.12 213 LEU B O 1
ATOM 6980 N N . GLU B 1 214 ? -10.875 -69.688 -33.312 1 89.31 214 GLU B N 1
ATOM 6981 C CA . GLU B 1 214 ? -11.391 -68.438 -32.719 1 89.31 214 GLU B CA 1
ATOM 6982 C C . GLU B 1 214 ? -10.578 -68.062 -31.484 1 89.31 214 GLU B C 1
ATOM 6984 O O . GLU B 1 214 ? -10.43 -68.812 -30.547 1 89.31 214 GLU B O 1
ATOM 6989 N N . SER B 1 215 ? -10.047 -66.875 -31.578 1 90.25 215 SER B N 1
ATOM 6990 C CA . SER B 1 215 ? -9.266 -66.312 -30.469 1 90.25 215 SER B CA 1
ATOM 6991 C C . SER B 1 215 ? -9.781 -64.938 -30.047 1 90.25 215 SER B C 1
ATOM 6993 O O . SER B 1 215 ? -10.492 -64.312 -30.812 1 90.25 215 SER B O 1
ATOM 6995 N N . TYR B 1 216 ? -9.539 -64.625 -28.766 1 86.44 216 TYR B N 1
ATOM 6996 C CA . TYR B 1 216 ? -9.914 -63.281 -28.281 1 86.44 216 TYR B CA 1
ATOM 6997 C C . TYR B 1 216 ? -8.742 -62.594 -27.578 1 86.44 216 TYR B C 1
ATOM 6999 O O . TYR B 1 216 ? -7.867 -63.281 -27.031 1 86.44 216 TYR B O 1
ATOM 7007 N N . SER B 1 217 ? -8.664 -61.344 -27.766 1 85.38 217 SER B N 1
ATOM 7008 C CA . SER B 1 217 ? -7.684 -60.5 -27.062 1 85.38 217 SER B CA 1
ATOM 7009 C C . SER B 1 217 ? -8.367 -59.469 -26.203 1 85.38 217 SER B C 1
ATOM 7011 O O . SER B 1 217 ? -9.289 -58.781 -26.641 1 85.38 217 SER B O 1
ATOM 7013 N N . LEU B 1 218 ? -7.914 -59.438 -24.906 1 76.75 218 LEU B N 1
ATOM 7014 C CA . LEU B 1 218 ? -8.469 -58.438 -24 1 76.75 218 LEU B CA 1
ATOM 7015 C C . LEU B 1 218 ? -7.871 -57.062 -24.266 1 76.75 218 LEU B C 1
ATOM 7017 O O . LEU B 1 218 ? -6.648 -56.906 -24.344 1 76.75 218 LEU B O 1
ATOM 7021 N N . LEU B 1 219 ? -8.758 -56.125 -24.625 1 77.56 219 LEU B N 1
ATOM 7022 C CA . LEU B 1 219 ? -8.32 -54.75 -24.875 1 77.56 219 LEU B CA 1
ATOM 7023 C C . LEU B 1 219 ? -8.281 -53.969 -23.562 1 77.56 219 LEU B C 1
ATOM 7025 O O . LEU B 1 219 ? -9.297 -53.844 -22.875 1 77.56 219 LEU B O 1
ATOM 7029 N N . ARG B 1 220 ? -7.176 -54.125 -22.844 1 62.72 220 ARG B N 1
ATOM 7030 C CA . ARG B 1 220 ? -7.031 -53.469 -21.531 1 62.72 220 ARG B CA 1
ATOM 7031 C C . ARG B 1 220 ? -7.156 -51.969 -21.656 1 62.72 220 ARG B C 1
ATOM 7033 O O . ARG B 1 220 ? -6.691 -51.375 -22.625 1 62.72 220 ARG B O 1
ATOM 7040 N N . GLY B 1 221 ? -8.133 -51.281 -21.031 1 64.31 221 GLY B N 1
ATOM 7041 C CA . GLY B 1 221 ? -8.211 -49.844 -20.859 1 64.31 221 GLY B CA 1
ATOM 7042 C C . GLY B 1 221 ? -8.812 -49.438 -19.516 1 64.31 221 GLY B C 1
ATOM 7043 O O . GLY B 1 221 ? -9.82 -50 -19.094 1 64.31 221 GLY B O 1
ATOM 7044 N N . GLU B 1 222 ? -7.883 -49.281 -18.516 1 59.97 222 GLU B N 1
ATOM 7045 C CA . GLU B 1 222 ? -8.422 -48.844 -17.219 1 59.97 222 GLU B CA 1
ATOM 7046 C C . GLU B 1 222 ? -8.695 -47.344 -17.203 1 59.97 222 GLU B C 1
ATOM 7048 O O . GLU B 1 222 ? -7.957 -46.562 -17.828 1 59.97 222 GLU B O 1
ATOM 7053 N N . HIS B 1 223 ? -9.891 -47.094 -16.875 1 68.06 223 HIS B N 1
ATOM 7054 C CA . HIS B 1 223 ? -10.289 -45.719 -16.594 1 68.06 223 HIS B CA 1
ATOM 7055 C C . HIS B 1 223 ? -9.711 -45.25 -15.266 1 68.06 223 HIS B C 1
ATOM 7057 O O . HIS B 1 223 ? -10.422 -45.188 -14.258 1 68.06 223 HIS B O 1
ATOM 7063 N N . THR B 1 224 ? -8.383 -45.219 -15.164 1 77.5 224 THR B N 1
ATOM 7064 C CA . THR B 1 224 ? -7.781 -44.688 -13.945 1 77.5 224 THR B CA 1
ATOM 7065 C C . THR B 1 224 ? -7.391 -43.219 -14.141 1 77.5 224 THR B C 1
ATOM 7067 O O . THR B 1 224 ? -6.848 -42.844 -15.18 1 77.5 224 THR B O 1
ATOM 7070 N N . PRO B 1 225 ? -7.852 -42.594 -13.094 1 85.12 225 PRO B N 1
ATOM 7071 C CA . PRO B 1 225 ? -7.426 -41.188 -13.172 1 85.12 225 PRO B CA 1
ATOM 7072 C C . PRO B 1 225 ? -5.914 -41.031 -13.328 1 85.12 225 PRO B C 1
ATOM 7074 O O . PRO B 1 225 ? -5.152 -41.812 -12.75 1 85.12 225 PRO B O 1
ATOM 7077 N N . LYS B 1 226 ? -5.363 -40.25 -14.25 1 84.88 226 LYS B N 1
ATOM 7078 C CA . LYS B 1 226 ? -3.959 -39.906 -14.477 1 84.88 226 LYS B CA 1
ATOM 7079 C C . LYS B 1 226 ? -3.336 -40.844 -15.508 1 84.88 226 LYS B C 1
ATOM 7081 O O . LYS B 1 226 ? -2.182 -40.688 -15.898 1 84.88 226 LYS B O 1
ATOM 7086 N N . SER B 1 227 ? -4.094 -41.875 -15.922 1 89.19 227 SER B N 1
ATOM 7087 C CA . SER B 1 227 ? -3.549 -42.812 -16.906 1 89.19 227 SER B CA 1
ATOM 7088 C C . SER B 1 227 ? -3.643 -42.25 -18.312 1 89.19 227 SER B C 1
ATOM 7090 O O . SER B 1 227 ? -4.68 -41.688 -18.703 1 89.19 227 SER B O 1
ATOM 7092 N N . LEU B 1 228 ? -2.625 -42.344 -19 1 89.62 228 LEU B N 1
ATOM 7093 C CA . LEU B 1 228 ? -2.588 -41.812 -20.375 1 89.62 228 LEU B CA 1
ATOM 7094 C C . LEU B 1 228 ? -2.477 -42.969 -21.375 1 89.62 228 LEU B C 1
ATOM 7096 O O . LEU B 1 228 ? -2.016 -42.75 -22.5 1 89.62 228 LEU B O 1
ATOM 7100 N N . THR B 1 229 ? -2.826 -44.094 -20.922 1 89.19 229 THR B N 1
ATOM 7101 C CA . THR B 1 229 ? -2.879 -45.25 -21.828 1 89.19 229 THR B CA 1
ATOM 7102 C C . THR B 1 229 ? -4.188 -45.25 -22.609 1 89.19 229 THR B C 1
ATOM 7104 O O . THR B 1 229 ? -4.203 -45.562 -23.812 1 89.19 229 THR B O 1
ATOM 7107 N N . GLY B 1 230 ? -5.242 -44.844 -22 1 88.19 230 GLY B N 1
ATOM 7108 C CA . GLY B 1 230 ? -6.543 -44.719 -22.641 1 88.19 230 GLY B CA 1
ATOM 7109 C C . GLY B 1 230 ? -7.207 -46.031 -22.953 1 88.19 230 GLY B C 1
ATOM 7110 O O . GLY B 1 230 ? -6.555 -47.094 -22.938 1 88.19 230 GLY B O 1
ATOM 7111 N N . SER B 1 231 ? -8.383 -46.062 -23.188 1 88.69 231 SER B N 1
ATOM 7112 C CA . SER B 1 231 ? -9.141 -47.219 -23.625 1 88.69 231 SER B CA 1
ATOM 7113 C C . SER B 1 231 ? -8.992 -47.438 -25.125 1 88.69 231 SER B C 1
ATOM 7115 O O . SER B 1 231 ? -8.805 -46.5 -25.875 1 88.69 231 SER B O 1
ATOM 7117 N N . THR B 1 232 ? -9.109 -48.688 -25.516 1 91.31 232 THR B N 1
ATOM 7118 C CA . THR B 1 232 ? -8.875 -49 -26.922 1 91.31 232 THR B CA 1
ATOM 7119 C C . THR B 1 232 ? -10.188 -49.031 -27.703 1 91.31 232 THR B C 1
ATOM 7121 O O . THR B 1 232 ? -11.156 -49.688 -27.281 1 91.31 232 THR B O 1
ATOM 7124 N N . VAL B 1 233 ? -10.25 -48.312 -28.766 1 88.88 233 VAL B N 1
ATOM 7125 C CA . VAL B 1 233 ? -11.352 -48.344 -29.719 1 88.88 233 VAL B CA 1
ATOM 7126 C C . VAL B 1 233 ? -10.812 -48.625 -31.109 1 88.88 233 VAL B C 1
ATOM 7128 O O . VAL B 1 233 ? -9.781 -48.094 -31.516 1 88.88 233 VAL B O 1
ATOM 7131 N N . ILE B 1 234 ? -11.477 -49.531 -31.812 1 91.5 234 ILE B N 1
ATOM 7132 C CA . ILE B 1 234 ? -11.023 -49.906 -33.156 1 91.5 234 ILE B CA 1
ATOM 7133 C C . ILE B 1 234 ? -12.109 -49.562 -34.156 1 91.5 234 ILE B C 1
ATOM 7135 O O . ILE B 1 234 ? -13.273 -49.938 -33.969 1 91.5 234 ILE B O 1
ATOM 7139 N N . LEU B 1 235 ? -11.695 -48.906 -35.219 1 89.88 235 LEU B N 1
ATOM 7140 C CA . LEU B 1 235 ? -12.594 -48.562 -36.312 1 89.88 235 LEU B CA 1
ATOM 7141 C C . LEU B 1 235 ? -12.117 -49.219 -37.594 1 89.88 235 LEU B C 1
ATOM 7143 O O . LEU B 1 235 ? -10.914 -49.312 -37.844 1 89.88 235 LEU B O 1
ATOM 7147 N N . ASP B 1 236 ? -13.039 -49.594 -38.344 1 88.25 236 ASP B N 1
ATOM 7148 C CA . ASP B 1 236 ? -12.68 -50.094 -39.656 1 88.25 236 ASP B CA 1
ATOM 7149 C C . ASP B 1 236 ? -12.656 -48.969 -40.688 1 88.25 236 ASP B C 1
ATOM 7151 O O . ASP B 1 236 ? -12.906 -47.812 -40.375 1 88.25 236 ASP B O 1
ATOM 7155 N N . GLU B 1 237 ? -12.234 -49.25 -41.906 1 85.94 237 GLU B N 1
ATOM 7156 C CA . GLU B 1 237 ? -12.078 -48.25 -42.938 1 85.94 237 GLU B CA 1
ATOM 7157 C C . GLU B 1 237 ? -13.398 -47.531 -43.25 1 85.94 237 GLU B C 1
ATOM 7159 O O . GLU B 1 237 ? -13.414 -46.344 -43.594 1 85.94 237 GLU B O 1
ATOM 7164 N N . ALA B 1 238 ? -14.484 -48.25 -43.062 1 83.81 238 ALA B N 1
ATOM 7165 C CA . ALA B 1 238 ? -15.805 -47.688 -43.344 1 83.81 238 ALA B CA 1
ATOM 7166 C C . ALA B 1 238 ? -16.328 -46.875 -42.156 1 83.81 238 ALA B C 1
ATOM 7168 O O . ALA B 1 238 ? -17.359 -46.219 -42.25 1 83.81 238 ALA B O 1
ATOM 7169 N N . GLY B 1 239 ? -15.641 -46.969 -41.062 1 86.56 239 GLY B N 1
ATOM 7170 C CA . GLY B 1 239 ? -16.047 -46.25 -39.875 1 86.56 239 GLY B CA 1
ATOM 7171 C C . GLY B 1 239 ? -16.891 -47.062 -38.938 1 86.56 239 GLY B C 1
ATOM 7172 O O . GLY B 1 239 ? -17.547 -46.531 -38.031 1 86.56 239 GLY B O 1
ATOM 7173 N N . THR B 1 240 ? -16.984 -48.281 -39.125 1 86.31 240 THR B N 1
ATOM 7174 C CA . THR B 1 240 ? -17.719 -49.156 -38.25 1 86.31 240 THR B CA 1
ATOM 7175 C C . THR B 1 240 ? -16.875 -49.5 -37.031 1 86.31 240 THR B C 1
ATOM 7177 O O . THR B 1 240 ? -15.68 -49.812 -37.156 1 86.31 240 THR B O 1
ATOM 7180 N N . ILE B 1 241 ? -17.5 -49.469 -35.906 1 87.31 241 ILE B N 1
ATOM 7181 C CA . ILE B 1 241 ? -16.797 -49.781 -34.656 1 87.31 241 ILE B CA 1
ATOM 7182 C C . ILE B 1 241 ? -16.656 -51.281 -34.5 1 87.31 241 ILE B C 1
ATOM 7184 O O . ILE B 1 241 ? -17.641 -52.031 -34.406 1 87.31 241 ILE B O 1
ATOM 7188 N N . VAL B 1 242 ? -15.445 -51.688 -34.531 1 86.56 242 VAL B N 1
ATOM 7189 C CA . VAL B 1 242 ? -15.133 -53.094 -34.438 1 86.56 242 VAL B CA 1
ATOM 7190 C C . VAL B 1 242 ? -15.016 -53.5 -32.969 1 86.56 242 VAL B C 1
ATOM 7192 O O . VAL B 1 242 ? -15.445 -54.594 -32.594 1 86.56 242 VAL B O 1
ATOM 7195 N N . ALA B 1 243 ? -14.406 -52.594 -32.188 1 87.81 243 ALA B N 1
ATOM 7196 C CA . ALA B 1 243 ? -14.234 -52.844 -30.75 1 87.81 243 ALA B CA 1
ATOM 7197 C C . ALA B 1 243 ? -14.422 -51.562 -29.953 1 87.81 243 ALA B C 1
ATOM 7199 O O . ALA B 1 243 ? -13.977 -50.5 -30.375 1 87.81 243 ALA B O 1
ATOM 7200 N N . HIS B 1 244 ? -15.039 -51.656 -28.891 1 84.56 244 HIS B N 1
ATOM 7201 C CA . HIS B 1 244 ? -15.312 -50.562 -27.969 1 84.56 244 HIS B CA 1
ATOM 7202 C C . HIS B 1 244 ? -15.469 -51.062 -26.547 1 84.56 244 HIS B C 1
ATOM 7204 O O . HIS B 1 244 ? -15.953 -52.156 -26.312 1 84.56 244 HIS B O 1
ATOM 7210 N N . PRO B 1 245 ? -14.992 -50.219 -25.578 1 81.25 245 PRO B N 1
ATOM 7211 C CA . PRO B 1 245 ? -15.203 -50.625 -24.188 1 81.25 245 PRO B CA 1
ATOM 7212 C C . PRO B 1 245 ? -16.672 -50.844 -23.859 1 81.25 245 PRO B C 1
ATOM 7214 O O . PRO B 1 245 ? -17 -51.688 -23 1 81.25 245 PRO B O 1
ATOM 7217 N N . ASN B 1 246 ? -17.547 -50.156 -24.453 1 79.12 246 ASN B N 1
ATOM 7218 C CA . ASN B 1 246 ? -18.984 -50.375 -24.344 1 79.12 246 ASN B CA 1
ATOM 7219 C C . ASN B 1 246 ? -19.484 -51.281 -25.469 1 79.12 246 ASN B C 1
ATOM 7221 O O . ASN B 1 246 ? -19.562 -50.875 -26.625 1 79.12 246 ASN B O 1
ATOM 7225 N N . PRO B 1 247 ? -19.906 -52.438 -25.156 1 77.81 247 PRO B N 1
ATOM 7226 C CA . PRO B 1 247 ? -20.281 -53.406 -26.172 1 77.81 247 PRO B CA 1
ATOM 7227 C C . PRO B 1 247 ? -21.484 -52.969 -27 1 77.81 247 PRO B C 1
ATOM 7229 O O . PRO B 1 247 ? -21.656 -53.406 -28.141 1 77.81 247 PRO B O 1
ATOM 7232 N N . GLN B 1 248 ? -22.266 -52.031 -26.484 1 74.62 248 GLN B N 1
ATOM 7233 C CA . GLN B 1 248 ? -23.453 -51.562 -27.203 1 74.62 248 GLN B CA 1
ATOM 7234 C C . GLN B 1 248 ? -23.078 -50.75 -28.438 1 74.62 248 GLN B C 1
ATOM 7236 O O . GLN B 1 248 ? -23.875 -50.625 -29.359 1 74.62 248 GLN B O 1
ATOM 7241 N N . TRP B 1 249 ? -21.875 -50.375 -28.5 1 79.88 249 TRP B N 1
ATOM 7242 C CA . TRP B 1 249 ? -21.469 -49.5 -29.594 1 79.88 249 TRP B CA 1
ATOM 7243 C C . TRP B 1 249 ? -20.797 -50.312 -30.719 1 79.88 249 TRP B C 1
ATOM 7245 O O . TRP B 1 249 ? -20.594 -49.781 -31.812 1 79.88 249 TRP B O 1
ATOM 7255 N N . VAL B 1 250 ? -20.516 -51.469 -30.406 1 82.75 250 VAL B N 1
ATOM 7256 C CA . VAL B 1 250 ? -19.844 -52.281 -31.391 1 82.75 250 VAL B CA 1
ATOM 7257 C C . VAL B 1 250 ? -20.781 -52.594 -32.562 1 82.75 250 VAL B C 1
ATOM 7259 O O . VAL B 1 250 ? -21.938 -52.938 -32.344 1 82.75 250 VAL B O 1
ATOM 7262 N N . GLY B 1 251 ? -20.328 -52.438 -33.719 1 80.31 251 GLY B N 1
ATOM 7263 C CA . GLY B 1 251 ? -21.141 -52.656 -34.906 1 80.31 251 GLY B CA 1
ATOM 7264 C C . GLY B 1 251 ? -21.781 -51.406 -35.469 1 80.31 251 GLY B C 1
ATOM 7265 O O . GLY B 1 251 ? -22.219 -51.375 -36.625 1 80.31 251 GLY B O 1
ATOM 7266 N N . LEU B 1 252 ? -21.797 -50.375 -34.625 1 82.62 252 LEU B N 1
ATOM 7267 C CA . LEU B 1 252 ? -22.375 -49.094 -35.062 1 82.62 252 LEU B CA 1
ATOM 7268 C C . LEU B 1 252 ? -21.359 -48.312 -35.906 1 82.62 252 LEU B C 1
ATOM 7270 O O . LEU B 1 252 ? -20.156 -48.562 -35.812 1 82.62 252 LEU B O 1
ATOM 7274 N N . ASN B 1 253 ? -21.891 -47.531 -36.75 1 87.19 253 ASN B N 1
ATOM 7275 C CA . ASN B 1 253 ? -21.031 -46.656 -37.594 1 87.19 253 ASN B CA 1
ATOM 7276 C C . ASN B 1 253 ? -20.859 -45.281 -36.969 1 87.19 253 ASN B C 1
ATOM 7278 O O . ASN B 1 253 ? -21.797 -44.75 -36.375 1 87.19 253 ASN B O 1
ATOM 7282 N N . ILE B 1 254 ? -19.734 -44.75 -37.094 1 83.62 254 ILE B N 1
ATOM 7283 C CA . ILE B 1 254 ? -19.375 -43.5 -36.5 1 83.62 254 ILE B CA 1
ATOM 7284 C C . ILE B 1 254 ? -20.219 -42.375 -37.062 1 83.62 254 ILE B C 1
ATOM 7286 O O . ILE B 1 254 ? -20.359 -41.281 -36.469 1 83.62 254 ILE B O 1
ATOM 7290 N N . ARG B 1 255 ? -20.672 -42.562 -38.281 1 81.44 255 ARG B N 1
ATOM 7291 C CA . ARG B 1 255 ? -21.531 -41.562 -38.906 1 81.44 255 ARG B CA 1
ATOM 7292 C C . ARG B 1 255 ? -22.781 -41.312 -38.094 1 81.44 255 ARG B C 1
ATOM 7294 O O . ARG B 1 255 ? -23.375 -40.25 -38.125 1 81.44 255 ARG B O 1
ATOM 7301 N N . ASP B 1 256 ? -23.172 -42.344 -37.312 1 75.19 256 ASP B N 1
ATOM 7302 C CA . ASP B 1 256 ? -24.406 -42.25 -36.531 1 75.19 256 ASP B CA 1
ATOM 7303 C C . ASP B 1 256 ? -24.125 -41.594 -35.156 1 75.19 256 ASP B C 1
ATOM 7305 O O . ASP B 1 256 ? -25.047 -41.406 -34.375 1 75.19 256 ASP B O 1
ATOM 7309 N N . HIS B 1 257 ? -22.922 -41.188 -34.969 1 74.12 257 HIS B N 1
ATOM 7310 C CA . HIS B 1 257 ? -22.562 -40.594 -33.688 1 74.12 257 HIS B CA 1
ATOM 7311 C C . HIS B 1 257 ? -22.594 -39.094 -33.75 1 74.12 257 HIS B C 1
ATOM 7313 O O . HIS B 1 257 ? -22.516 -38.5 -34.844 1 74.12 257 HIS B O 1
ATOM 7319 N N . ALA B 1 258 ? -22.828 -38.5 -32.562 1 66.81 258 ALA B N 1
ATOM 7320 C CA . ALA B 1 258 ? -22.984 -37.062 -32.469 1 66.81 258 ALA B CA 1
ATOM 7321 C C . ALA B 1 258 ? -21.75 -36.344 -33 1 66.81 258 ALA B C 1
ATOM 7323 O O . ALA B 1 258 ? -21.859 -35.281 -33.625 1 66.81 258 ALA B O 1
ATOM 7324 N N . ASP B 1 259 ? -20.531 -36.875 -32.781 1 73.5 259 ASP B N 1
ATOM 7325 C CA . ASP B 1 259 ? -19.312 -36.25 -33.25 1 73.5 259 ASP B CA 1
ATOM 7326 C C . ASP B 1 259 ? -18.828 -36.875 -34.562 1 73.5 259 ASP B C 1
ATOM 7328 O O . ASP B 1 259 ? -17.641 -37.062 -34.75 1 73.5 259 ASP B O 1
ATOM 7332 N N . SER B 1 260 ? -19.719 -37.031 -35.406 1 77.81 260 SER B N 1
ATOM 7333 C CA . SER B 1 260 ? -19.438 -37.781 -36.656 1 77.81 260 SER B CA 1
ATOM 7334 C C . SER B 1 260 ? -18.438 -37.031 -37.5 1 77.81 260 SER B C 1
ATOM 7336 O O . SER B 1 260 ? -17.531 -37.656 -38.062 1 77.81 260 SER B O 1
ATOM 7338 N N . GLN B 1 261 ? -18.578 -35.719 -37.469 1 79.31 261 GLN B N 1
ATOM 7339 C CA . GLN B 1 261 ? -17.688 -34.969 -38.344 1 79.31 261 GLN B CA 1
ATOM 7340 C C . GLN B 1 261 ? -16.234 -35.094 -37.906 1 79.31 261 GLN B C 1
ATOM 7342 O O . GLN B 1 261 ? -15.352 -35.344 -38.75 1 79.31 261 GLN B O 1
ATOM 7347 N N . ARG B 1 262 ? -15.961 -35 -36.656 1 81.94 262 ARG B N 1
ATOM 7348 C CA . ARG B 1 262 ? -14.602 -35.094 -36.156 1 81.94 262 ARG B CA 1
ATOM 7349 C C . ARG B 1 262 ? -14.062 -36.531 -36.281 1 81.94 262 ARG B C 1
ATOM 7351 O O . ARG B 1 262 ? -12.891 -36.719 -36.625 1 81.94 262 ARG B O 1
ATOM 7358 N N . LEU B 1 263 ? -14.898 -37.344 -36.062 1 82.31 263 LEU B N 1
ATOM 7359 C CA . LEU B 1 263 ? -14.508 -38.75 -36.188 1 82.31 263 LEU B CA 1
ATOM 7360 C C . LEU B 1 263 ? -14.195 -39.125 -37.625 1 82.31 263 LEU B C 1
ATOM 7362 O O . LEU B 1 263 ? -13.273 -39.906 -37.875 1 82.31 263 LEU B O 1
ATOM 7366 N N . GLU B 1 264 ? -14.977 -38.562 -38.5 1 84.06 264 GLU B N 1
ATOM 7367 C CA . GLU B 1 264 ? -14.711 -38.812 -39.906 1 84.06 264 GLU B CA 1
ATOM 7368 C C . GLU B 1 264 ? -13.375 -38.188 -40.312 1 84.06 264 GLU B C 1
ATOM 7370 O O . GLU B 1 264 ? -12.633 -38.781 -41.125 1 84.06 264 GLU B O 1
ATOM 7375 N N . SER B 1 265 ? -13.203 -37 -39.812 1 82.12 265 SER B N 1
ATOM 7376 C CA . SER B 1 265 ? -11.922 -36.375 -40.125 1 82.12 265 SER B CA 1
ATOM 7377 C C . SER B 1 265 ? -10.758 -37.188 -39.594 1 82.12 265 SER B C 1
ATOM 7379 O O . SER B 1 265 ? -9.727 -37.312 -40.25 1 82.12 265 SER B O 1
ATOM 7381 N N . LEU B 1 266 ? -10.922 -37.656 -38.375 1 82.56 266 LEU B N 1
ATOM 7382 C CA . LEU B 1 266 ? -9.922 -38.531 -37.812 1 82.56 266 LEU B CA 1
ATOM 7383 C C . LEU B 1 266 ? -9.695 -39.75 -38.688 1 82.56 266 LEU B C 1
ATOM 7385 O O . LEU B 1 266 ? -8.555 -40.156 -38.938 1 82.56 266 LEU B O 1
ATOM 7389 N N . LEU B 1 267 ? -10.734 -40.344 -39.094 1 85.25 267 LEU B N 1
ATOM 7390 C CA . LEU B 1 267 ? -10.656 -41.531 -39.938 1 85.25 267 LEU B CA 1
ATOM 7391 C C . LEU B 1 267 ? -9.898 -41.25 -41.219 1 85.25 267 LEU B C 1
ATOM 7393 O O . LEU B 1 267 ? -9.008 -42.031 -41.594 1 85.25 267 LEU B O 1
ATOM 7397 N N . ARG B 1 268 ? -10.195 -40.188 -41.781 1 84.19 268 ARG B N 1
ATOM 7398 C CA . ARG B 1 268 ? -9.508 -39.781 -43.031 1 84.19 268 ARG B CA 1
ATOM 7399 C C . ARG B 1 268 ? -8.023 -39.562 -42.781 1 84.19 268 ARG B C 1
ATOM 7401 O O . ARG B 1 268 ? -7.188 -40.031 -43.562 1 84.19 268 ARG B O 1
ATOM 7408 N N . SER B 1 269 ? -7.766 -38.906 -41.75 1 84.5 269 SER B N 1
ATOM 7409 C CA . SER B 1 269 ? -6.371 -38.625 -41.438 1 84.5 269 SER B CA 1
ATOM 7410 C C . SER B 1 269 ? -5.605 -39.875 -41.094 1 84.5 269 SER B C 1
ATOM 7412 O O . SER B 1 269 ? -4.449 -40.062 -41.5 1 84.5 269 SER B O 1
ATOM 7414 N N . ALA B 1 270 ? -6.191 -40.625 -40.312 1 85.31 270 ALA B N 1
ATOM 7415 C CA . ALA B 1 270 ? -5.551 -41.875 -39.938 1 85.31 270 ALA B CA 1
ATOM 7416 C C . ALA B 1 270 ? -5.297 -42.75 -41.156 1 85.31 270 ALA B C 1
ATOM 7418 O O . ALA B 1 270 ? -4.219 -43.344 -41.312 1 85.31 270 ALA B O 1
ATOM 7419 N N . LEU B 1 271 ? -6.273 -42.844 -42.062 1 84.12 271 LEU B N 1
ATOM 7420 C CA . LEU B 1 271 ? -6.16 -43.656 -43.25 1 84.12 271 LEU B CA 1
ATOM 7421 C C . LEU B 1 271 ? -5.082 -43.094 -44.188 1 84.12 271 LEU B C 1
ATOM 7423 O O . LEU B 1 271 ? -4.492 -43.844 -44.969 1 84.12 271 LEU B O 1
ATOM 7427 N N . ALA B 1 272 ? -4.848 -41.844 -44.031 1 81.38 272 ALA B N 1
ATOM 7428 C CA . ALA B 1 272 ? -3.793 -41.219 -44.812 1 81.38 272 ALA B CA 1
ATOM 7429 C C . ALA B 1 272 ? -2.42 -41.469 -44.188 1 81.38 272 ALA B C 1
ATOM 7431 O O . ALA B 1 272 ? -1.401 -41 -44.719 1 81.38 272 ALA B O 1
ATOM 7432 N N . GLY B 1 273 ? -2.371 -42.156 -43.062 1 76.5 273 GLY B N 1
ATOM 7433 C CA . GLY B 1 273 ? -1.103 -42.531 -42.469 1 76.5 273 GLY B CA 1
ATOM 7434 C C . GLY B 1 273 ? -0.628 -41.562 -41.406 1 76.5 273 GLY B C 1
ATOM 7435 O O . GLY B 1 273 ? 0.518 -41.656 -40.969 1 76.5 273 GLY B O 1
ATOM 7436 N N . ARG B 1 274 ? -1.607 -40.688 -41.094 1 76 274 ARG B N 1
ATOM 7437 C CA . ARG B 1 274 ? -1.2 -39.719 -40.094 1 76 274 ARG B CA 1
ATOM 7438 C C . ARG B 1 274 ? -1.462 -40.25 -38.688 1 76 274 ARG B C 1
ATOM 7440 O O . ARG B 1 274 ? -2.477 -40.875 -38.438 1 76 274 ARG B O 1
ATOM 7447 N N . THR B 1 275 ? -0.474 -40.031 -37.781 1 79.5 275 THR B N 1
ATOM 7448 C CA . THR B 1 275 ? -0.59 -40.312 -36.344 1 79.5 275 THR B CA 1
ATOM 7449 C C . THR B 1 275 ? -0.714 -39.031 -35.531 1 79.5 275 THR B C 1
ATOM 7451 O O . THR B 1 275 ? 0.189 -38.188 -35.562 1 79.5 275 THR B O 1
ATOM 7454 N N . ASN B 1 276 ? -1.889 -38.844 -35.062 1 76.5 276 ASN B N 1
ATOM 7455 C CA . ASN B 1 276 ? -2.133 -37.594 -34.344 1 76.5 276 ASN B CA 1
ATOM 7456 C C . ASN B 1 276 ? -3.139 -37.781 -33.219 1 76.5 276 ASN B C 1
ATOM 7458 O O . ASN B 1 276 ? -3.291 -38.906 -32.688 1 76.5 276 ASN B O 1
ATOM 7462 N N . PHE B 1 277 ? -3.598 -36.781 -32.688 1 80.62 277 PHE B N 1
ATOM 7463 C CA . PHE B 1 277 ? -4.555 -36.75 -31.594 1 80.62 277 PHE B CA 1
ATOM 7464 C C . PHE B 1 277 ? -5.797 -35.938 -31.969 1 80.62 277 PHE B C 1
ATOM 7466 O O . PHE B 1 277 ? -5.793 -35.219 -32.969 1 80.62 277 PHE B O 1
ATOM 7473 N N . ILE B 1 278 ? -6.926 -36.219 -31.266 1 71.88 278 ILE B N 1
ATOM 7474 C CA . ILE B 1 278 ? -8.141 -35.438 -31.5 1 71.88 278 ILE B CA 1
ATOM 7475 C C . ILE B 1 278 ? -8.922 -35.312 -30.203 1 71.88 278 ILE B C 1
ATOM 7477 O O . ILE B 1 278 ? -8.852 -36.156 -29.328 1 71.88 278 ILE B O 1
ATOM 7481 N N . HIS B 1 279 ? -9.539 -34.156 -30.031 1 75.12 279 HIS B N 1
ATOM 7482 C CA . HIS B 1 279 ? -10.469 -33.906 -28.922 1 75.12 279 HIS B CA 1
ATOM 7483 C C . HIS B 1 279 ? -11.891 -34.312 -29.297 1 75.12 279 HIS B C 1
ATOM 7485 O O . HIS B 1 279 ? -12.398 -33.906 -30.344 1 75.12 279 HIS B O 1
ATOM 7491 N N . LEU B 1 280 ? -12.43 -35.25 -28.547 1 73.12 280 LEU B N 1
ATOM 7492 C CA . LEU B 1 280 ? -13.789 -35.719 -28.828 1 73.12 280 LEU B CA 1
ATOM 7493 C C . LEU B 1 280 ? -14.758 -35.188 -27.766 1 73.12 280 LEU B C 1
ATOM 7495 O O . LEU B 1 280 ? -14.477 -35.281 -26.562 1 73.12 280 LEU B O 1
ATOM 7499 N N . PHE B 1 281 ? -15.867 -34.469 -27.969 1 58.78 281 PHE B N 1
ATOM 7500 C CA . PHE B 1 281 ? -16.812 -33.844 -27.031 1 58.78 281 PHE B CA 1
ATOM 7501 C C . PHE B 1 281 ? -17.969 -34.781 -26.75 1 58.78 281 PHE B C 1
ATOM 7503 O O . PHE B 1 281 ? -18.516 -34.781 -25.656 1 58.78 281 PHE B O 1
ATOM 7510 N N . ALA B 1 282 ? -18.516 -35.594 -27.656 1 52.09 282 ALA B N 1
ATOM 7511 C CA . ALA B 1 282 ? -19.766 -36.312 -27.453 1 52.09 282 ALA B CA 1
ATOM 7512 C C . ALA B 1 282 ? -19.641 -37.781 -27.859 1 52.09 282 ALA B C 1
ATOM 7514 O O . ALA B 1 282 ? -20.562 -38.344 -28.438 1 52.09 282 ALA B O 1
ATOM 7515 N N . PHE B 1 283 ? -18.469 -38.281 -27.594 1 51.44 283 PHE B N 1
ATOM 7516 C CA . PHE B 1 283 ? -18.359 -39.656 -28.062 1 51.44 283 PHE B CA 1
ATOM 7517 C C . PHE B 1 283 ? -19.047 -40.625 -27.078 1 51.44 283 PHE B C 1
ATOM 7519 O O . PHE B 1 283 ? -19.609 -41.656 -27.5 1 51.44 283 PHE B O 1
ATOM 7526 N N . GLU B 1 284 ? -18.938 -40.25 -25.781 1 56.06 284 GLU B N 1
ATOM 7527 C CA . GLU B 1 284 ? -19.703 -41.031 -24.797 1 56.06 284 GLU B CA 1
ATOM 7528 C C . GLU B 1 284 ? -20.969 -40.281 -24.375 1 56.06 284 GLU B C 1
ATOM 7530 O O . GLU B 1 284 ? -21.016 -39.062 -24.422 1 56.06 284 GLU B O 1
ATOM 7535 N N . PRO B 1 285 ? -22.109 -41 -24.188 1 51.28 285 PRO B N 1
ATOM 7536 C CA . PRO B 1 285 ? -23.406 -40.375 -23.875 1 51.28 285 PRO B CA 1
ATOM 7537 C C . PRO B 1 285 ? -23.328 -39.344 -22.75 1 51.28 285 PRO B C 1
ATOM 7539 O O . PRO B 1 285 ? -24.141 -38.438 -22.688 1 51.28 285 PRO B O 1
ATOM 7542 N N . ASN B 1 286 ? -22.469 -39.531 -21.875 1 55 286 ASN B N 1
ATOM 7543 C CA . ASN B 1 286 ? -22.547 -38.688 -20.703 1 55 286 ASN B CA 1
ATOM 7544 C C . ASN B 1 286 ? -21.938 -37.312 -20.969 1 55 286 ASN B C 1
ATOM 7546 O O . ASN B 1 286 ? -21.906 -36.438 -20.094 1 55 286 ASN B O 1
ATOM 7550 N N . GLY B 1 287 ? -21.672 -36.969 -22.266 1 61.88 287 GLY B N 1
ATOM 7551 C CA . GLY B 1 287 ? -21.234 -35.656 -22.609 1 61.88 287 GLY B CA 1
ATOM 7552 C C . GLY B 1 287 ? -19.812 -35.344 -22.156 1 61.88 287 GLY B C 1
ATOM 7553 O O . GLY B 1 287 ? -19.469 -34.188 -21.922 1 61.88 287 GLY B O 1
ATOM 7554 N N . GLU B 1 288 ? -19.078 -36.312 -21.797 1 74 288 GLU B N 1
ATOM 7555 C CA . GLU B 1 288 ? -17.719 -36.062 -21.312 1 74 288 GLU B CA 1
ATOM 7556 C C . GLU B 1 288 ? -16.75 -35.844 -22.469 1 74 288 GLU B C 1
ATOM 7558 O O . GLU B 1 288 ? -16.891 -36.469 -23.516 1 74 288 GLU B O 1
ATOM 7563 N N . GLU B 1 289 ? -15.93 -34.844 -22.297 1 82.06 289 GLU B N 1
ATOM 7564 C CA . GLU B 1 289 ? -14.906 -34.562 -23.312 1 82.06 289 GLU B CA 1
ATOM 7565 C C . GLU B 1 289 ? -13.828 -35.656 -23.297 1 82.06 289 GLU B C 1
ATOM 7567 O O . GLU B 1 289 ? -13.398 -36.094 -22.234 1 82.06 289 GLU B O 1
ATOM 7572 N N . LEU B 1 290 ? -13.57 -36.188 -24.484 1 86.81 290 LEU B N 1
ATOM 7573 C CA . LEU B 1 290 ? -12.602 -37.281 -24.594 1 86.81 290 LEU B CA 1
ATOM 7574 C C . LEU B 1 290 ? -11.406 -36.844 -25.438 1 86.81 290 LEU B C 1
ATOM 7576 O O . LEU B 1 290 ? -11.523 -35.969 -26.281 1 86.81 290 LEU B O 1
ATOM 7580 N N . LEU B 1 291 ? -10.297 -37.344 -25.109 1 88.25 291 LEU B N 1
ATOM 7581 C CA . LEU B 1 291 ? -9.07 -37.219 -25.875 1 88.25 291 LEU B CA 1
ATOM 7582 C C . LEU B 1 291 ? -8.641 -38.562 -26.469 1 88.25 291 LEU B C 1
ATOM 7584 O O . LEU B 1 291 ? -8.734 -39.594 -25.797 1 88.25 291 LEU B O 1
ATOM 7588 N N . ALA B 1 292 ? -8.242 -38.5 -27.703 1 90 292 ALA B N 1
ATOM 7589 C CA . ALA B 1 292 ? -7.914 -39.781 -28.328 1 90 292 ALA B CA 1
ATOM 7590 C C . ALA B 1 292 ? -6.672 -39.688 -29.203 1 90 292 ALA B C 1
ATOM 7592 O O . ALA B 1 292 ? -6.488 -38.656 -29.891 1 90 292 ALA B O 1
ATOM 7593 N N . GLY B 1 293 ? -5.742 -40.562 -29.062 1 90.44 293 GLY B N 1
ATOM 7594 C CA . GLY B 1 293 ? -4.699 -40.812 -30.031 1 90.44 293 GLY B CA 1
ATOM 7595 C C . GLY B 1 293 ? -5.047 -41.906 -31.016 1 90.44 293 GLY B C 1
ATOM 7596 O O . GLY B 1 293 ? -5.867 -42.781 -30.703 1 90.44 293 GLY B O 1
ATOM 7597 N N . TYR B 1 294 ? -4.559 -41.812 -32.25 1 91.81 294 TYR B N 1
ATOM 7598 C CA . TYR B 1 294 ? -4.957 -42.812 -33.219 1 91.81 294 TYR B CA 1
ATOM 7599 C C . TYR B 1 294 ? -3.781 -43.25 -34.094 1 91.81 294 TYR B C 1
ATOM 7601 O O . TYR B 1 294 ? -2.83 -42.469 -34.25 1 91.81 294 TYR B O 1
ATOM 7609 N N . HIS B 1 295 ? -3.842 -44.406 -34.562 1 91.44 295 HIS B N 1
ATOM 7610 C CA . HIS B 1 295 ? -2.9 -45 -35.5 1 91.44 295 HIS B CA 1
ATOM 7611 C C . HIS B 1 295 ? -3.588 -46.031 -36.375 1 91.44 295 HIS B C 1
ATOM 7613 O O . HIS B 1 295 ? -4.453 -46.781 -35.906 1 91.44 295 HIS B O 1
ATOM 7619 N N . ALA B 1 296 ? -3.246 -46.031 -37.656 1 92.12 296 ALA B N 1
ATOM 7620 C CA . ALA B 1 296 ? -3.883 -46.969 -38.594 1 92.12 296 ALA B CA 1
ATOM 7621 C C . ALA B 1 296 ? -2.957 -48.125 -38.906 1 92.12 296 ALA B C 1
ATOM 7623 O O . ALA B 1 296 ? -1.738 -47.969 -39 1 92.12 296 ALA B O 1
ATOM 7624 N N . ILE B 1 297 ? -3.545 -49.281 -39.062 1 89.56 297 ILE B N 1
ATOM 7625 C CA . ILE B 1 297 ? -2.824 -50.469 -39.5 1 89.56 297 ILE B CA 1
ATOM 7626 C C . ILE B 1 297 ? -3.6 -51.156 -40.625 1 89.56 297 ILE B C 1
ATOM 7628 O O . ILE B 1 297 ? -4.785 -50.875 -40.844 1 89.56 297 ILE B O 1
ATOM 7632 N N . GLU B 1 298 ? -2.9 -52 -41.312 1 89.31 298 GLU B N 1
ATOM 7633 C CA . GLU B 1 298 ? -3.582 -52.812 -42.312 1 89.31 298 GLU B CA 1
ATOM 7634 C C . GLU B 1 298 ? -4.578 -53.781 -41.688 1 89.31 298 GLU B C 1
ATOM 7636 O O . GLU B 1 298 ? -4.285 -54.406 -40.656 1 89.31 298 GLU B O 1
ATOM 7641 N N . SER B 1 299 ? -5.734 -53.844 -42.219 1 88.25 299 SER B N 1
ATOM 7642 C CA . SER B 1 299 ? -6.773 -54.719 -41.688 1 88.25 299 SER B CA 1
ATOM 7643 C C . SER B 1 299 ? -6.363 -56.188 -41.75 1 88.25 299 SER B C 1
ATOM 7645 O O . SER B 1 299 ? -5.93 -56.656 -42.812 1 88.25 299 SER B O 1
ATOM 7647 N N . PRO B 1 300 ? -6.441 -56.844 -40.688 1 85.69 300 PRO B N 1
ATOM 7648 C CA . PRO B 1 300 ? -6.102 -58.281 -40.688 1 85.69 300 PRO B CA 1
ATOM 7649 C C . PRO B 1 300 ? -7.238 -59.156 -41.219 1 85.69 300 PRO B C 1
ATOM 7651 O O . PRO B 1 300 ? -7.059 -60.344 -41.406 1 85.69 300 PRO B O 1
ATOM 7654 N N . VAL B 1 301 ? -8.367 -58.625 -41.531 1 82.31 301 VAL B N 1
ATOM 7655 C CA . VAL B 1 301 ? -9.562 -59.406 -41.844 1 82.31 301 VAL B CA 1
ATOM 7656 C C . VAL B 1 301 ? -9.664 -59.625 -43.344 1 82.31 301 VAL B C 1
ATOM 7658 O O . VAL B 1 301 ? -9.289 -58.75 -44.125 1 82.31 301 VAL B O 1
ATOM 7661 N N . PHE B 1 302 ? -10.055 -60.875 -43.781 1 72.81 302 PHE B N 1
ATOM 7662 C CA . PHE B 1 302 ? -10.328 -61.312 -45.125 1 72.81 302 PHE B CA 1
ATOM 7663 C C . PHE B 1 302 ? -11.719 -60.844 -45.562 1 72.81 302 PHE B C 1
ATOM 7665 O O . PHE B 1 302 ? -12.656 -60.844 -44.781 1 72.81 302 PHE B O 1
ATOM 7672 N N . PRO B 1 303 ? -11.969 -60.406 -46.906 1 63.66 303 PRO B N 1
ATOM 7673 C CA . PRO B 1 303 ? -11.031 -60.375 -48.031 1 63.66 303 PRO B CA 1
ATOM 7674 C C . PRO B 1 303 ? -10.078 -59.188 -48 1 63.66 303 PRO B C 1
ATOM 7676 O O . PRO B 1 303 ? -10.469 -58.094 -47.594 1 63.66 303 PRO B O 1
ATOM 7679 N N . LYS B 1 304 ? -8.852 -59.562 -47.938 1 59.72 304 LYS B N 1
ATOM 7680 C CA . LYS B 1 304 ? -7.816 -58.531 -47.938 1 59.72 304 LYS B CA 1
ATOM 7681 C C . LYS B 1 304 ? -7.98 -57.594 -49.094 1 59.72 304 LYS B C 1
ATOM 7683 O O . LYS B 1 304 ? -7.707 -57.938 -50.25 1 59.72 304 LYS B O 1
ATOM 7688 N N . ASN B 1 305 ? -8.992 -56.844 -49.125 1 57.47 305 ASN B N 1
ATOM 7689 C CA . ASN B 1 305 ? -8.82 -55.781 -50.094 1 57.47 305 ASN B CA 1
ATOM 7690 C C . ASN B 1 305 ? -7.613 -54.906 -49.781 1 57.47 305 ASN B C 1
ATOM 7692 O O . ASN B 1 305 ? -7.367 -54.562 -48.625 1 57.47 305 ASN B O 1
ATOM 7696 N N . TYR B 1 306 ? -6.504 -54.938 -50.656 1 56.72 306 TYR B N 1
ATOM 7697 C CA . TYR B 1 306 ? -5.176 -54.344 -50.562 1 56.72 306 TYR B CA 1
ATOM 7698 C C . TYR B 1 306 ? -5.23 -53.031 -49.781 1 56.72 306 TYR B C 1
ATOM 7700 O O . TYR B 1 306 ? -4.262 -52.656 -49.125 1 56.72 306 TYR B O 1
ATOM 7708 N N . ASP B 1 307 ? -6.453 -52.438 -49.594 1 65.94 307 ASP B N 1
ATOM 7709 C CA . ASP B 1 307 ? -6.395 -51.094 -49.062 1 65.94 307 ASP B CA 1
ATOM 7710 C C . ASP B 1 307 ? -7.219 -51 -47.781 1 65.94 307 ASP B C 1
ATOM 7712 O O . ASP B 1 307 ? -7.473 -49.875 -47.281 1 65.94 307 ASP B O 1
ATOM 7716 N N . SER B 1 308 ? -7.543 -52.188 -47.156 1 83.75 308 SER B N 1
ATOM 7717 C CA . SER B 1 308 ? -8.391 -52.031 -45.969 1 83.75 308 SER B CA 1
ATOM 7718 C C . SER B 1 308 ? -7.559 -51.844 -44.719 1 83.75 308 SER B C 1
ATOM 7720 O O . SER B 1 308 ? -6.562 -52.531 -44.5 1 83.75 308 SER B O 1
ATOM 7722 N N . GLN B 1 309 ? -7.902 -50.75 -43.969 1 89.62 309 GLN B N 1
ATOM 7723 C CA . GLN B 1 309 ? -7.133 -50.438 -42.781 1 89.62 309 GLN B CA 1
ATOM 7724 C C . GLN B 1 309 ? -8.031 -50.375 -41.562 1 89.62 309 GLN B C 1
ATOM 7726 O O . GLN B 1 309 ? -9.234 -50.094 -41.656 1 89.62 309 GLN B O 1
ATOM 7731 N N . TRP B 1 310 ? -7.547 -50.781 -40.469 1 91.56 310 TRP B N 1
ATOM 7732 C CA . TRP B 1 310 ? -8.156 -50.562 -39.156 1 91.56 310 TRP B CA 1
ATOM 7733 C C . TRP B 1 310 ? -7.523 -49.344 -38.469 1 91.56 310 TRP B C 1
ATOM 7735 O O . TRP B 1 310 ? -6.309 -49.156 -38.531 1 91.56 310 TRP B O 1
ATOM 7745 N N . VAL B 1 311 ? -8.352 -48.562 -37.875 1 92.12 311 VAL B N 1
ATOM 7746 C CA . VAL B 1 311 ? -7.859 -47.438 -37.094 1 92.12 311 VAL B CA 1
ATOM 7747 C C . VAL B 1 311 ? -8.016 -47.719 -35.625 1 92.12 311 VAL B C 1
ATOM 7749 O O . VAL B 1 311 ? -9.125 -47.969 -35.125 1 92.12 311 VAL B O 1
ATOM 7752 N N . ILE B 1 312 ? -6.918 -47.719 -34.906 1 93 312 ILE B N 1
ATOM 7753 C CA . ILE B 1 312 ? -6.906 -48 -33.469 1 93 312 ILE B CA 1
ATOM 7754 C C . ILE B 1 312 ? -6.828 -46.656 -32.719 1 93 312 ILE B C 1
ATOM 7756 O O . ILE B 1 312 ? -5.957 -45.844 -32.969 1 93 312 ILE B O 1
ATOM 7760 N N . LEU B 1 313 ? -7.758 -46.5 -31.766 1 91.56 313 LEU B N 1
ATOM 7761 C CA . LEU B 1 313 ? -7.812 -45.312 -30.953 1 91.56 313 LEU B CA 1
ATOM 7762 C C . LEU B 1 313 ? -7.512 -45.625 -29.484 1 91.56 313 LEU B C 1
ATOM 7764 O O . LEU B 1 313 ? -7.93 -46.656 -28.969 1 91.56 313 LEU B O 1
ATOM 7768 N N . ALA B 1 314 ? -6.672 -44.844 -28.875 1 91.75 314 ALA B N 1
ATOM 7769 C CA . ALA B 1 314 ? -6.543 -44.781 -27.422 1 91.75 314 ALA B CA 1
ATOM 7770 C C . ALA B 1 314 ? -7.293 -43.594 -26.844 1 91.75 314 ALA B C 1
ATOM 7772 O O . ALA B 1 314 ? -6.883 -42.438 -27.031 1 91.75 314 ALA B O 1
ATOM 7773 N N . VAL B 1 315 ? -8.367 -43.812 -26.125 1 89.81 315 VAL B N 1
ATOM 7774 C CA . VAL B 1 315 ? -9.281 -42.75 -25.703 1 89.81 315 VAL B CA 1
ATOM 7775 C C . VAL B 1 315 ? -9.219 -42.594 -24.188 1 89.81 315 VAL B C 1
ATOM 7777 O O . VAL B 1 315 ? -9.273 -43.594 -23.453 1 89.81 315 VAL B O 1
ATOM 7780 N N . ALA B 1 316 ? -9.023 -41.469 -23.766 1 89.38 316 ALA B N 1
ATOM 7781 C CA . ALA B 1 316 ? -9.07 -41.094 -22.359 1 89.38 316 ALA B CA 1
ATOM 7782 C C . ALA B 1 316 ? -9.984 -39.906 -22.109 1 89.38 316 ALA B C 1
ATOM 7784 O O . ALA B 1 316 ? -10.156 -39.062 -22.984 1 89.38 316 ALA B O 1
ATOM 7785 N N . SER B 1 317 ? -10.633 -39.906 -20.938 1 88.81 317 SER B N 1
ATOM 7786 C CA . SER B 1 317 ? -11.43 -38.719 -20.594 1 88.81 317 SER B CA 1
ATOM 7787 C C . SER B 1 317 ? -10.539 -37.531 -20.328 1 88.81 317 SER B C 1
ATOM 7789 O O . SER B 1 317 ? -9.438 -37.656 -19.797 1 88.81 317 SER B O 1
ATOM 7791 N N . LEU B 1 318 ? -10.992 -36.406 -20.766 1 88.94 318 LEU B N 1
ATOM 7792 C CA . LEU B 1 318 ? -10.234 -35.156 -20.547 1 88.94 318 LEU B CA 1
ATOM 7793 C C . LEU B 1 318 ? -9.977 -34.938 -19.062 1 88.94 318 LEU B C 1
ATOM 7795 O O . LEU B 1 318 ? -8.891 -34.469 -18.688 1 88.94 318 LEU B O 1
ATOM 7799 N N . ASP B 1 319 ? -10.898 -35.25 -18.266 1 84.94 319 ASP B N 1
ATOM 7800 C CA . ASP B 1 319 ? -10.766 -35.031 -16.828 1 84.94 319 ASP B CA 1
ATOM 7801 C C . ASP B 1 319 ? -9.688 -35.938 -16.234 1 84.94 319 ASP B C 1
ATOM 7803 O O . ASP B 1 319 ? -8.938 -35.531 -15.352 1 84.94 319 ASP B O 1
ATOM 7807 N N . ASP B 1 320 ? -9.594 -37.094 -16.797 1 85.5 320 ASP B N 1
ATOM 7808 C CA . ASP B 1 320 ? -8.578 -38.031 -16.312 1 85.5 320 ASP B CA 1
ATOM 7809 C C . ASP B 1 320 ? -7.195 -37.688 -16.828 1 85.5 320 ASP B C 1
ATOM 7811 O O . ASP B 1 320 ? -6.203 -37.781 -16.109 1 85.5 320 ASP B O 1
ATOM 7815 N N . ALA B 1 321 ? -7.203 -37.188 -18.031 1 87.75 321 ALA B N 1
ATOM 7816 C CA . ALA B 1 321 ? -5.93 -36.812 -18.641 1 87.75 321 ALA B CA 1
ATOM 7817 C C . ALA B 1 321 ? -5.367 -35.562 -17.984 1 87.75 321 ALA B C 1
ATOM 7819 O O . ALA B 1 321 ? -4.148 -35.406 -17.875 1 87.75 321 ALA B O 1
ATOM 7820 N N . LEU B 1 322 ? -6.289 -34.688 -17.562 1 88.44 322 LEU B N 1
ATOM 7821 C CA . LEU B 1 322 ? -5.867 -33.406 -16.969 1 88.44 322 LEU B CA 1
ATOM 7822 C C . LEU B 1 322 ? -6.07 -33.438 -15.461 1 88.44 322 LEU B C 1
ATOM 7824 O O . LEU B 1 322 ? -6.375 -32.406 -14.852 1 88.44 322 LEU B O 1
ATOM 7828 N N . TYR B 1 323 ? -6.012 -34.469 -14.891 1 85.25 323 TYR B N 1
ATOM 7829 C CA . TYR B 1 323 ? -6.266 -34.562 -13.461 1 85.25 323 TYR B CA 1
ATOM 7830 C C . TYR B 1 323 ? -5.305 -33.688 -12.656 1 85.25 323 TYR B C 1
ATOM 7832 O O . TYR B 1 323 ? -5.684 -33.125 -11.641 1 85.25 323 TYR B O 1
ATOM 7840 N N . GLY B 1 324 ? -4.082 -33.531 -13.094 1 80.5 324 GLY B N 1
ATOM 7841 C CA . GLY B 1 324 ? -3.104 -32.719 -12.422 1 80.5 324 GLY B CA 1
ATOM 7842 C C . GLY B 1 324 ? -3.488 -31.234 -12.398 1 80.5 324 GLY B C 1
ATOM 7843 O O . GLY B 1 324 ? -3.02 -30.484 -11.547 1 80.5 324 GLY B O 1
ATOM 7844 N N . LEU B 1 325 ? -4.395 -30.844 -13.273 1 85.94 325 LEU B N 1
ATOM 7845 C CA . LEU B 1 325 ? -4.809 -29.453 -13.375 1 85.94 325 LEU B CA 1
ATOM 7846 C C . LEU B 1 325 ? -5.645 -29.047 -12.164 1 85.94 325 LEU B C 1
ATOM 7848 O O . LEU B 1 325 ? -5.57 -27.906 -11.703 1 85.94 325 LEU B O 1
ATOM 7852 N N . LYS B 1 326 ? -6.441 -29.953 -11.656 1 84.44 326 LYS B N 1
ATOM 7853 C CA . LYS B 1 326 ? -7.25 -29.672 -10.477 1 84.44 326 LYS B CA 1
ATOM 7854 C C . LYS B 1 326 ? -6.375 -29.344 -9.273 1 84.44 326 LYS B C 1
ATOM 7856 O O . LYS B 1 326 ? -6.676 -28.422 -8.508 1 84.44 326 LYS B O 1
ATOM 7861 N N . ASP B 1 327 ? -5.234 -29.969 -9.141 1 80.81 327 ASP B N 1
ATOM 7862 C CA . ASP B 1 327 ? -4.305 -29.719 -8.047 1 80.81 327 ASP B CA 1
ATOM 7863 C C . ASP B 1 327 ? -3.621 -28.359 -8.195 1 80.81 327 ASP B C 1
ATOM 7865 O O . ASP B 1 327 ? -3.492 -27.609 -7.223 1 80.81 327 ASP B O 1
ATOM 7869 N N . ILE B 1 328 ? -3.297 -28.156 -9.414 1 81.56 328 ILE B N 1
ATOM 7870 C CA . ILE B 1 328 ? -2.625 -26.891 -9.68 1 81.56 328 ILE B CA 1
ATOM 7871 C C . ILE B 1 328 ? -3.592 -25.734 -9.438 1 81.56 328 ILE B C 1
ATOM 7873 O O . ILE B 1 328 ? -3.223 -24.734 -8.82 1 81.56 328 ILE B O 1
ATOM 7877 N N . ASN B 1 329 ? -4.836 -25.875 -9.859 1 85.31 329 ASN B N 1
ATOM 7878 C CA . ASN B 1 329 ? -5.84 -24.828 -9.664 1 85.31 329 ASN B CA 1
ATOM 7879 C C . ASN B 1 329 ? -6.113 -24.578 -8.188 1 85.31 329 ASN B C 1
ATOM 7881 O O . ASN B 1 329 ? -6.262 -23.438 -7.762 1 85.31 329 ASN B O 1
ATOM 7885 N N . SER B 1 330 ? -6.18 -25.594 -7.367 1 84.56 330 SER B N 1
ATOM 7886 C CA . SER B 1 330 ? -6.438 -25.453 -5.938 1 84.56 330 SER B CA 1
ATOM 7887 C C . SER B 1 330 ? -5.336 -24.641 -5.262 1 84.56 330 SER B C 1
ATOM 7889 O O . SER B 1 330 ? -5.613 -23.781 -4.43 1 84.56 330 SER B O 1
ATOM 7891 N N . VAL B 1 331 ? -4.102 -24.875 -5.652 1 81.12 331 VAL B N 1
ATOM 7892 C CA . VAL B 1 331 ? -2.979 -24.156 -5.055 1 81.12 331 VAL B CA 1
ATOM 7893 C C . VAL B 1 331 ? -2.996 -22.703 -5.504 1 81.12 331 VAL B C 1
ATOM 7895 O O . VAL B 1 331 ? -2.709 -21.797 -4.715 1 81.12 331 VAL B O 1
ATOM 7898 N N . LEU B 1 332 ? -3.33 -22.5 -6.75 1 83.44 332 LEU B N 1
ATOM 7899 C CA . LEU B 1 332 ? -3.396 -21.141 -7.277 1 83.44 332 LEU B CA 1
ATOM 7900 C C . LEU B 1 332 ? -4.465 -20.328 -6.555 1 83.44 332 LEU B C 1
ATOM 7902 O O . LEU B 1 332 ? -4.25 -19.156 -6.227 1 83.44 332 LEU B O 1
ATOM 7906 N N . VAL B 1 333 ? -5.621 -20.906 -6.266 1 84.5 333 VAL B N 1
ATOM 7907 C CA . VAL B 1 333 ? -6.711 -20.234 -5.57 1 84.5 333 VAL B CA 1
ATOM 7908 C C . VAL B 1 333 ? -6.27 -19.875 -4.152 1 84.5 333 VAL B C 1
ATOM 7910 O O . VAL B 1 333 ? -6.504 -18.75 -3.691 1 84.5 333 VAL B O 1
ATOM 7913 N N . VAL B 1 334 ? -5.586 -20.766 -3.453 1 82.12 334 VAL B N 1
ATOM 7914 C CA . VAL B 1 334 ? -5.105 -20.516 -2.098 1 82.12 334 VAL B CA 1
ATOM 7915 C C . VAL B 1 334 ? -4.066 -19.406 -2.115 1 82.12 334 VAL B C 1
ATOM 7917 O O . VAL B 1 334 ? -4.043 -18.547 -1.223 1 82.12 334 VAL B O 1
ATOM 7920 N N . LEU B 1 335 ? -3.234 -19.422 -3.154 1 79.94 335 LEU B N 1
ATOM 7921 C CA . LEU B 1 335 ? -2.215 -18.391 -3.293 1 79.94 335 LEU B CA 1
ATOM 7922 C C . LEU B 1 335 ? -2.854 -17.016 -3.453 1 79.94 335 LEU B C 1
ATOM 7924 O O . LEU B 1 335 ? -2.438 -16.047 -2.801 1 79.94 335 LEU B O 1
ATOM 7928 N N . ILE B 1 336 ? -3.863 -16.891 -4.238 1 80.62 336 ILE B N 1
ATOM 7929 C CA . ILE B 1 336 ? -4.543 -15.617 -4.48 1 80.62 336 ILE B CA 1
ATOM 7930 C C . ILE B 1 336 ? -5.223 -15.141 -3.201 1 80.62 336 ILE B C 1
ATOM 7932 O O . ILE B 1 336 ? -5.117 -13.969 -2.836 1 80.62 336 ILE B O 1
ATOM 7936 N N . LEU B 1 337 ? -5.879 -16.062 -2.482 1 83.44 337 LEU B N 1
ATOM 7937 C CA . LEU B 1 337 ? -6.57 -15.703 -1.246 1 83.44 337 LEU B CA 1
ATOM 7938 C C . LEU B 1 337 ? -5.582 -15.219 -0.193 1 83.44 337 LEU B C 1
ATOM 7940 O O . LEU B 1 337 ? -5.844 -14.227 0.495 1 83.44 337 LEU B O 1
ATOM 7944 N N . SER B 1 338 ? -4.449 -15.828 -0.175 1 81.5 338 SER B N 1
ATOM 7945 C CA . SER B 1 338 ? -3.424 -15.43 0.783 1 81.5 338 SER B CA 1
ATOM 7946 C C . SER B 1 338 ? -2.848 -14.062 0.436 1 81.5 338 SER B C 1
ATOM 7948 O O . SER B 1 338 ? -2.564 -13.258 1.327 1 81.5 338 SER B O 1
ATOM 7950 N N . LEU B 1 339 ? -2.676 -13.828 -0.824 1 81.38 339 LEU B N 1
ATOM 7951 C CA . LEU B 1 339 ? -2.143 -12.539 -1.264 1 81.38 339 LEU B CA 1
ATOM 7952 C C . LEU B 1 339 ? -3.127 -11.414 -0.964 1 81.38 339 LEU B C 1
ATOM 7954 O O . LEU B 1 339 ? -2.723 -10.328 -0.548 1 81.38 339 LEU B O 1
ATOM 7958 N N . ILE B 1 340 ? -4.383 -11.672 -1.145 1 82.19 340 ILE B N 1
ATOM 7959 C CA . ILE B 1 340 ? -5.414 -10.68 -0.843 1 82.19 340 ILE B CA 1
ATOM 7960 C C . ILE B 1 340 ? -5.402 -10.367 0.651 1 82.19 340 ILE B C 1
ATOM 7962 O O . ILE B 1 340 ? -5.441 -9.203 1.045 1 82.19 340 ILE B O 1
ATOM 7966 N N . ILE B 1 341 ? -5.258 -11.359 1.495 1 83.25 341 ILE B N 1
ATOM 7967 C CA . ILE B 1 341 ? -5.219 -11.18 2.941 1 83.25 341 ILE B CA 1
ATOM 7968 C C . ILE B 1 341 ? -3.98 -10.375 3.328 1 83.25 341 ILE B C 1
ATOM 7970 O O . ILE B 1 341 ? -4.055 -9.477 4.168 1 83.25 341 ILE B O 1
ATOM 7974 N N . ALA B 1 342 ? -2.906 -10.641 2.65 1 78.81 342 ALA B N 1
ATOM 7975 C CA . ALA B 1 342 ? -1.665 -9.922 2.922 1 78.81 342 ALA B CA 1
ATOM 7976 C C . ALA B 1 342 ? -1.79 -8.453 2.539 1 78.81 342 ALA B C 1
ATOM 7978 O O . ALA B 1 342 ? -1.342 -7.57 3.275 1 78.81 342 ALA B O 1
ATOM 7979 N N . ILE B 1 343 ? -2.439 -8.195 1.445 1 78.19 343 ILE B N 1
ATOM 7980 C CA . ILE B 1 343 ? -2.607 -6.828 0.954 1 78.19 343 ILE B CA 1
ATOM 7981 C C . ILE B 1 343 ? -3.52 -6.051 1.896 1 78.19 343 ILE B C 1
ATOM 7983 O O . ILE B 1 343 ? -3.232 -4.898 2.238 1 78.19 343 ILE B O 1
ATOM 7987 N N . ILE B 1 344 ? -4.551 -6.68 2.363 1 80.88 344 ILE B N 1
ATOM 7988 C CA . ILE B 1 344 ? -5.48 -6.043 3.289 1 80.88 344 ILE B CA 1
ATOM 7989 C C . ILE B 1 344 ? -4.773 -5.742 4.609 1 80.88 344 ILE B C 1
ATOM 7991 O O . ILE B 1 344 ? -4.902 -4.645 5.152 1 80.88 344 ILE B O 1
ATOM 7995 N N . SER B 1 345 ? -3.992 -6.633 5.117 1 81.31 345 SER B N 1
ATOM 7996 C CA . SER B 1 345 ? -3.244 -6.449 6.355 1 81.31 345 SER B CA 1
ATOM 7997 C C . SER B 1 345 ? -2.229 -5.32 6.227 1 81.31 345 SER B C 1
ATOM 7999 O O . SER B 1 345 ? -2.082 -4.504 7.141 1 81.31 345 SER B O 1
ATOM 8001 N N . ALA B 1 346 ? -1.598 -5.285 5.078 1 77.69 346 ALA B N 1
ATOM 8002 C CA . ALA B 1 346 ? -0.627 -4.227 4.816 1 77.69 346 ALA B CA 1
ATOM 8003 C C . ALA B 1 346 ? -1.305 -2.859 4.777 1 77.69 346 ALA B C 1
ATOM 8005 O O . ALA B 1 346 ? -0.787 -1.887 5.332 1 77.69 346 ALA B O 1
ATOM 8006 N N . ALA B 1 347 ? -2.422 -2.82 4.172 1 77.31 347 ALA B N 1
ATOM 8007 C CA . ALA B 1 347 ? -3.17 -1.572 4.051 1 77.31 347 ALA B CA 1
ATOM 8008 C C . ALA B 1 347 ? -3.623 -1.067 5.418 1 77.31 347 ALA B C 1
ATOM 8010 O O . ALA B 1 347 ? -3.531 0.128 5.707 1 77.31 347 ALA B O 1
ATOM 8011 N N . LEU B 1 348 ? -4.07 -1.894 6.273 1 80.81 348 LEU B N 1
ATOM 8012 C CA . LEU B 1 348 ? -4.539 -1.524 7.605 1 80.81 348 LEU B CA 1
ATOM 8013 C C . LEU B 1 348 ? -3.381 -1.046 8.477 1 80.81 348 LEU B C 1
ATOM 8015 O O . LEU B 1 348 ? -3.502 -0.039 9.18 1 80.81 348 LEU B O 1
ATOM 8019 N N . TYR B 1 349 ? -2.287 -1.723 8.398 1 83 349 TYR B N 1
ATOM 8020 C CA . TYR B 1 349 ? -1.103 -1.362 9.172 1 83 349 TYR B CA 1
ATOM 8021 C C . TYR B 1 349 ? -0.553 -0.012 8.727 1 83 349 TYR B C 1
ATOM 8023 O O . TYR B 1 349 ? -0.253 0.848 9.555 1 83 349 TYR B O 1
ATOM 8031 N N . LEU B 1 350 ? -0.515 0.127 7.441 1 81.19 350 LEU B N 1
ATOM 8032 C CA . LEU B 1 350 ? 0.015 1.363 6.875 1 81.19 350 LEU B CA 1
ATOM 8033 C C . LEU B 1 350 ? -0.905 2.539 7.184 1 81.19 350 LEU B C 1
ATOM 8035 O O . LEU B 1 350 ? -0.434 3.643 7.469 1 81.19 350 LEU B O 1
ATOM 8039 N N . SER B 1 351 ? -2.135 2.299 7.102 1 82.38 351 SER B N 1
ATOM 8040 C CA . SER B 1 351 ? -3.105 3.344 7.402 1 82.38 351 SER B CA 1
ATOM 8041 C C . SER B 1 351 ? -2.922 3.879 8.82 1 82.38 351 SER B C 1
ATOM 8043 O O . SER B 1 351 ? -2.947 5.09 9.039 1 82.38 351 SER B O 1
ATOM 8045 N N . ARG B 1 352 ? -2.684 3.078 9.75 1 81 352 ARG B N 1
ATOM 8046 C CA . ARG B 1 352 ? -2.477 3.467 11.148 1 81 352 ARG B CA 1
ATOM 8047 C C . ARG B 1 352 ? -1.167 4.227 11.312 1 81 352 ARG B C 1
ATOM 8049 O O . ARG B 1 352 ? -1.114 5.238 12.023 1 81 352 ARG B O 1
ATOM 8056 N N . ASP B 1 353 ? -0.217 3.822 10.633 1 81.38 353 ASP B N 1
ATOM 8057 C CA . ASP B 1 353 ? 1.109 4.426 10.727 1 81.38 353 ASP B CA 1
ATOM 8058 C C . ASP B 1 353 ? 1.124 5.824 10.117 1 81.38 353 ASP B C 1
ATOM 8060 O O . ASP B 1 353 ? 1.867 6.695 10.57 1 81.38 353 ASP B O 1
ATOM 8064 N N . LEU B 1 354 ? 0.337 6.062 9.195 1 82.19 354 LEU B N 1
ATOM 8065 C CA . LEU B 1 354 ? 0.302 7.344 8.5 1 82.19 354 LEU B CA 1
ATOM 8066 C C . LEU B 1 354 ? -0.658 8.305 9.195 1 82.19 354 LEU B C 1
ATOM 8068 O O . LEU B 1 354 ? -0.43 9.523 9.203 1 82.19 354 LEU B O 1
ATOM 8072 N N . ALA B 1 355 ? -1.62 7.801 9.805 1 83.44 355 ALA B N 1
ATOM 8073 C CA . ALA B 1 355 ? -2.658 8.625 10.422 1 83.44 355 ALA B CA 1
ATOM 8074 C C . ALA B 1 355 ? -2.201 9.172 11.773 1 83.44 355 ALA B C 1
ATOM 8076 O O . ALA B 1 355 ? -2.527 10.305 12.133 1 83.44 355 ALA B O 1
ATOM 8077 N N . ARG B 1 356 ? -1.43 8.453 12.477 1 86.12 356 ARG B N 1
ATOM 8078 C CA . ARG B 1 356 ? -1.066 8.805 13.844 1 86.12 356 ARG B CA 1
ATOM 8079 C C . ARG B 1 356 ? -0.305 10.125 13.891 1 86.12 356 ARG B C 1
ATOM 8081 O O . ARG B 1 356 ? -0.641 11.016 14.672 1 86.12 356 ARG B O 1
ATOM 8088 N N . PRO B 1 357 ? 0.728 10.211 13.078 1 87.19 357 PRO B N 1
ATOM 8089 C CA . PRO B 1 357 ? 1.428 11.5 13.109 1 87.19 357 PRO B CA 1
ATOM 8090 C C . PRO B 1 357 ? 0.522 12.672 12.742 1 87.19 357 PRO B C 1
ATOM 8092 O O . PRO B 1 357 ? 0.676 13.773 13.289 1 87.19 357 PRO B O 1
ATOM 8095 N N . LEU B 1 358 ? -0.39 12.578 11.945 1 88.31 358 LEU B N 1
ATOM 8096 C CA . LEU B 1 358 ? -1.313 13.641 11.547 1 88.31 358 LEU B CA 1
ATOM 8097 C C . LEU B 1 358 ? -2.268 13.984 12.688 1 88.31 358 LEU B C 1
ATOM 8099 O O . LEU B 1 358 ? -2.615 15.148 12.875 1 88.31 358 LEU B O 1
ATOM 8103 N N . GLU B 1 359 ? -2.627 12.953 13.344 1 88.81 359 GLU B N 1
ATOM 8104 C CA . GLU B 1 359 ? -3.502 13.164 14.492 1 88.81 359 GLU B CA 1
ATOM 8105 C C . GLU B 1 359 ? -2.791 13.938 15.594 1 88.81 359 GLU B C 1
ATOM 8107 O O . GLU B 1 359 ? -3.395 14.797 16.25 1 88.81 359 GLU B O 1
ATOM 8112 N N . LYS B 1 360 ? -1.54 13.633 15.781 1 89.5 360 LYS B N 1
ATOM 8113 C CA . LYS B 1 360 ? -0.749 14.367 16.75 1 89.5 360 LYS B CA 1
ATOM 8114 C C . LYS B 1 360 ? -0.666 15.852 16.391 1 89.5 360 LYS B C 1
ATOM 8116 O O . LYS B 1 360 ? -0.774 16.719 17.266 1 89.5 360 LYS B O 1
ATOM 8121 N N . LEU B 1 361 ? -0.479 16.125 15.203 1 91.31 361 LEU B N 1
ATOM 8122 C CA . LEU B 1 361 ? -0.408 17.516 14.742 1 91.31 361 LEU B CA 1
ATOM 8123 C C . LEU B 1 361 ? -1.759 18.203 14.891 1 91.31 361 LEU B C 1
ATOM 8125 O O . LEU B 1 361 ? -1.822 19.391 15.234 1 91.31 361 LEU B O 1
ATOM 8129 N N . ARG B 1 362 ? -2.777 17.422 14.539 1 91 362 ARG B N 1
ATOM 8130 C CA . ARG B 1 362 ? -4.125 17.938 14.734 1 91 362 ARG B CA 1
ATOM 8131 C C . ARG B 1 362 ? -4.367 18.312 16.188 1 91 362 ARG B C 1
ATOM 8133 O O . ARG B 1 362 ? -4.871 19.406 16.484 1 91 362 ARG B O 1
ATOM 8140 N N . ASP B 1 363 ? -3.994 17.5 17.062 1 89.81 363 ASP B N 1
ATOM 8141 C CA . ASP B 1 363 ? -4.156 17.75 18.5 1 89.81 363 ASP B CA 1
ATOM 8142 C C . ASP B 1 363 ? -3.33 18.953 18.953 1 89.81 363 ASP B C 1
ATOM 8144 O O . ASP B 1 363 ? -3.785 19.75 19.766 1 89.81 363 ASP B O 1
ATOM 8148 N N . TYR B 1 364 ? -2.18 19.109 18.422 1 89.81 364 TYR B N 1
ATOM 8149 C CA . TYR B 1 364 ? -1.33 20.266 18.703 1 89.81 364 TYR B CA 1
ATOM 8150 C C . TYR B 1 364 ? -2.016 21.562 18.281 1 89.81 364 TYR B C 1
ATOM 8152 O O . TYR B 1 364 ? -2.057 22.531 19.062 1 89.81 364 TYR B O 1
ATOM 8160 N N . ALA B 1 365 ? -2.541 21.562 17.188 1 89.56 365 ALA B N 1
ATOM 8161 C CA . ALA B 1 365 ? -3.199 22.75 16.656 1 89.56 365 ALA B CA 1
ATOM 8162 C C . ALA B 1 365 ? -4.391 23.156 17.531 1 89.56 365 ALA B C 1
ATOM 8164 O O . ALA B 1 365 ? -4.633 24.344 17.75 1 89.56 365 ALA B O 1
ATOM 8165 N N . LEU B 1 366 ? -5.043 22.141 18.047 1 88.81 366 LEU B N 1
ATOM 8166 C CA . LEU B 1 366 ? -6.227 22.406 18.859 1 88.81 366 LEU B CA 1
ATOM 8167 C C . LEU B 1 366 ? -5.844 22.859 20.266 1 88.81 366 LEU B C 1
ATOM 8169 O O . LEU B 1 366 ? -6.617 23.547 20.938 1 88.81 366 LEU B O 1
ATOM 8173 N N . GLN B 1 367 ? -4.645 22.516 20.625 1 86.62 367 GLN B N 1
ATOM 8174 C CA . GLN B 1 367 ? -4.191 22.859 21.969 1 86.62 367 GLN B CA 1
ATOM 8175 C C . GLN B 1 367 ? -3.605 24.266 22.016 1 86.62 367 GLN B C 1
ATOM 8177 O O . GLN B 1 367 ? -3.633 24.906 23.062 1 86.62 367 GLN B O 1
ATOM 8182 N N . VAL B 1 368 ? -3.143 24.703 20.984 1 83.94 368 VAL B N 1
ATOM 8183 C CA . VAL B 1 368 ? -2.562 26.031 20.938 1 83.94 368 VAL B CA 1
ATOM 8184 C C . VAL B 1 368 ? -3.67 27.078 21.031 1 83.94 368 VAL B C 1
ATOM 8186 O O . VAL B 1 368 ? -4.301 27.406 20.016 1 83.94 368 VAL B O 1
ATOM 8189 N N . ASN B 1 369 ? -4.266 27.312 22.219 1 69.81 369 ASN B N 1
ATOM 8190 C CA . ASN B 1 369 ? -5.395 28.203 22.438 1 69.81 369 ASN B CA 1
ATOM 8191 C C . ASN B 1 369 ? -4.941 29.562 22.984 1 69.81 369 ASN B C 1
ATOM 8193 O O . ASN B 1 369 ? -5.684 30.547 22.906 1 69.81 369 ASN B O 1
ATOM 8197 N N . SER B 1 370 ? -3.789 29.469 23.656 1 66.12 370 SER B N 1
ATOM 8198 C CA . SER B 1 370 ? -3.416 30.734 24.281 1 66.12 370 SER B CA 1
ATOM 8199 C C . SER B 1 370 ? -2.002 31.141 23.891 1 66.12 370 SER B C 1
ATOM 8201 O O . SER B 1 370 ? -1.2 30.312 23.469 1 66.12 370 SER B O 1
ATOM 8203 N N . ILE B 1 371 ? -1.808 32.375 23.703 1 61.06 371 ILE B N 1
ATOM 8204 C CA . ILE B 1 371 ? -0.512 33 23.406 1 61.06 371 ILE B CA 1
ATOM 8205 C C . ILE B 1 371 ? 0.538 32.438 24.375 1 61.06 371 ILE B C 1
ATOM 8207 O O . ILE B 1 371 ? 1.695 32.25 24 1 61.06 371 ILE B O 1
ATOM 8211 N N . GLU B 1 372 ? 0.02 32.125 25.578 1 63.5 372 GLU B N 1
ATOM 8212 C CA . GLU B 1 372 ? 0.936 31.688 26.609 1 63.5 372 GLU B CA 1
ATOM 8213 C C . GLU B 1 372 ? 1.146 30.172 26.547 1 63.5 372 GLU B C 1
ATOM 8215 O O . GLU B 1 372 ? 1.989 29.625 27.25 1 63.5 372 GLU B O 1
ATOM 8220 N N . SER B 1 373 ? 0.521 29.594 25.594 1 68.56 373 SER B N 1
ATOM 8221 C CA . SER B 1 373 ? 0.659 28.141 25.578 1 68.56 373 SER B CA 1
ATOM 8222 C C . SER B 1 373 ? 2.018 27.719 25.016 1 68.56 373 SER B C 1
ATOM 8224 O O . SER B 1 373 ? 2.404 28.141 23.922 1 68.56 373 SER B O 1
ATOM 8226 N N . HIS B 1 374 ? 2.852 27.219 25.891 1 72.56 374 HIS B N 1
ATOM 8227 C CA . HIS B 1 374 ? 4.148 26.703 25.484 1 72.56 374 HIS B CA 1
ATOM 8228 C C . HIS B 1 374 ? 4.035 25.25 25.016 1 72.56 374 HIS B C 1
ATOM 8230 O O . HIS B 1 374 ? 4.73 24.375 25.516 1 72.56 374 HIS B O 1
ATOM 8236 N N . VAL B 1 375 ? 3.047 25.109 24.141 1 77 375 VAL B N 1
ATOM 8237 C CA . VAL B 1 375 ? 2.941 23.75 23.625 1 77 375 VAL B CA 1
ATOM 8238 C C . VAL B 1 375 ? 3.947 23.531 22.5 1 77 375 VAL B C 1
ATOM 8240 O O . VAL B 1 375 ? 3.992 24.328 21.547 1 77 375 VAL B O 1
ATOM 8243 N N . GLU B 1 376 ? 4.793 22.531 22.656 1 81.94 376 GLU B N 1
ATOM 8244 C CA . GLU B 1 376 ? 5.785 22.219 21.641 1 81.94 376 GLU B CA 1
ATOM 8245 C C . GLU B 1 376 ? 5.195 21.344 20.547 1 81.94 376 GLU B C 1
ATOM 8247 O O . GLU B 1 376 ? 4.348 20.484 20.812 1 81.94 376 GLU B O 1
ATOM 8252 N N . VAL B 1 377 ? 5.594 21.719 19.375 1 84.81 377 VAL B N 1
ATOM 8253 C CA . VAL B 1 377 ? 5.199 20.891 18.234 1 84.81 377 VAL B CA 1
ATOM 8254 C C . VAL B 1 377 ? 5.773 19.5 18.406 1 84.81 377 VAL B C 1
ATOM 8256 O O . VAL B 1 377 ? 6.926 19.328 18.797 1 84.81 377 VAL B O 1
ATOM 8259 N N . PRO B 1 378 ? 4.922 18.5 18.141 1 84.12 378 PRO B N 1
ATOM 8260 C CA . PRO B 1 378 ? 5.445 17.141 18.219 1 84.12 378 PRO B CA 1
ATOM 8261 C C . PRO B 1 378 ? 6.645 16.906 17.297 1 84.12 378 PRO B C 1
ATOM 8263 O O . PRO B 1 378 ? 6.672 17.422 16.188 1 84.12 378 PRO B O 1
ATOM 8266 N N . LYS B 1 379 ? 7.637 16.188 17.922 1 80.62 379 LYS B N 1
ATOM 8267 C CA . LYS B 1 379 ? 8.852 15.891 17.172 1 80.62 379 LYS B CA 1
ATOM 8268 C C . LYS B 1 379 ? 8.922 14.414 16.797 1 80.62 379 LYS B C 1
ATOM 8270 O O . LYS B 1 379 ? 8.133 13.602 17.281 1 80.62 379 LYS B O 1
ATOM 8275 N N . ASN B 1 380 ? 9.711 14.148 15.867 1 77 380 ASN B N 1
ATOM 8276 C CA . ASN B 1 380 ? 10.039 12.789 15.453 1 77 380 ASN B CA 1
ATOM 8277 C C . ASN B 1 380 ? 8.82 12.078 14.867 1 77 380 ASN B C 1
ATOM 8279 O O . ASN B 1 380 ? 8.469 10.977 15.305 1 77 380 ASN B O 1
ATOM 8283 N N . LEU B 1 381 ? 8.148 12.648 13.906 1 78.75 381 LEU B N 1
ATOM 8284 C CA . LEU B 1 381 ? 6.938 12.094 13.312 1 78.75 381 LEU B CA 1
ATOM 8285 C C . LEU B 1 381 ? 7.281 11.07 12.234 1 78.75 381 LEU B C 1
ATOM 8287 O O . LEU B 1 381 ? 6.387 10.477 11.625 1 78.75 381 LEU B O 1
ATOM 8291 N N . LYS B 1 382 ? 8.656 10.664 12.102 1 74.56 382 LYS B N 1
ATOM 8292 C CA . LYS B 1 382 ? 9.188 9.555 11.312 1 74.56 382 LYS B CA 1
ATOM 8293 C C . LYS B 1 382 ? 8.961 9.789 9.82 1 74.56 382 LYS B C 1
ATOM 8295 O O . LYS B 1 382 ? 9.609 9.164 8.984 1 74.56 382 LYS B O 1
ATOM 8300 N N . ILE B 1 383 ? 7.852 10.625 9.406 1 82.06 383 ILE B N 1
ATOM 8301 C CA . ILE B 1 383 ? 7.531 10.906 8.008 1 82.06 383 ILE B CA 1
ATOM 8302 C C . ILE B 1 383 ? 8.031 12.305 7.641 1 82.06 383 ILE B C 1
ATOM 8304 O O . ILE B 1 383 ? 7.641 13.297 8.266 1 82.06 383 ILE B O 1
ATOM 8308 N N . ARG B 1 384 ? 8.859 12.305 6.621 1 82.94 384 ARG B N 1
ATOM 8309 C CA . ARG B 1 384 ? 9.508 13.547 6.23 1 82.94 384 ARG B CA 1
ATOM 8310 C C . ARG B 1 384 ? 8.484 14.633 5.93 1 82.94 384 ARG B C 1
ATOM 8312 O O . ARG B 1 384 ? 8.625 15.773 6.383 1 82.94 384 ARG B O 1
ATOM 8319 N N . GLU B 1 385 ? 7.48 14.305 5.168 1 86.38 385 GLU B N 1
ATOM 8320 C CA . GLU B 1 385 ? 6.465 15.281 4.777 1 86.38 385 GLU B CA 1
ATOM 8321 C C . GLU B 1 385 ? 5.711 15.805 5.996 1 86.38 385 GLU B C 1
ATOM 8323 O O . GLU B 1 385 ? 5.391 17 6.066 1 86.38 385 GLU B O 1
ATOM 8328 N N . VAL B 1 386 ? 5.508 14.977 6.91 1 87.88 386 VAL B N 1
ATOM 8329 C CA . VAL B 1 386 ? 4.797 15.367 8.125 1 87.88 386 VAL B CA 1
ATOM 8330 C C . VAL B 1 386 ? 5.719 16.188 9.016 1 87.88 386 VAL B C 1
ATOM 8332 O O . VAL B 1 386 ? 5.277 17.156 9.648 1 87.88 386 VAL B O 1
ATOM 8335 N N . GLU B 1 387 ? 6.949 15.844 9.016 1 88.88 387 GLU B N 1
ATOM 8336 C CA . GLU B 1 387 ? 7.934 16.609 9.766 1 88.88 387 GLU B CA 1
ATOM 8337 C C . GLU B 1 387 ? 8.078 18.031 9.211 1 88.88 387 GLU B C 1
ATOM 8339 O O . GLU B 1 387 ? 8.211 18.984 9.969 1 88.88 387 GLU B O 1
ATOM 8344 N N . GLN B 1 388 ? 8.094 18.094 7.953 1 88.75 388 GLN B N 1
ATOM 8345 C CA . GLN B 1 388 ? 8.156 19.391 7.309 1 88.75 388 GLN B CA 1
ATOM 8346 C C . GLN B 1 388 ? 6.934 20.234 7.652 1 88.75 388 GLN B C 1
ATOM 8348 O O . GLN B 1 388 ? 7.039 21.453 7.855 1 88.75 388 GLN B O 1
ATOM 8353 N N . LEU B 1 389 ? 5.855 19.609 7.656 1 90.56 389 LEU B N 1
ATOM 8354 C CA . LEU B 1 389 ? 4.637 20.297 8.055 1 90.56 389 LEU B CA 1
ATOM 8355 C C . LEU B 1 389 ? 4.711 20.75 9.508 1 90.56 389 LEU B C 1
ATOM 8357 O O . LEU B 1 389 ? 4.328 21.875 9.836 1 90.56 389 LEU B O 1
ATOM 8361 N N . ALA B 1 390 ? 5.188 19.906 10.328 1 92 390 ALA B N 1
ATOM 8362 C CA . ALA B 1 390 ? 5.344 20.234 11.742 1 92 390 ALA B CA 1
ATOM 8363 C C . ALA B 1 390 ? 6.254 21.453 11.93 1 92 390 ALA B C 1
ATOM 8365 O O . ALA B 1 390 ? 5.965 22.344 12.734 1 92 390 ALA B O 1
ATOM 8366 N N . GLN B 1 391 ? 7.293 21.453 11.172 1 91 391 GLN B N 1
ATOM 8367 C CA . GLN B 1 391 ? 8.234 22.562 11.234 1 91 391 GLN B CA 1
ATOM 8368 C C . GLN B 1 391 ? 7.582 23.859 10.742 1 91 391 GLN B C 1
ATOM 8370 O O . GLN B 1 391 ? 7.797 24.922 11.32 1 91 391 GLN B O 1
ATOM 8375 N N . ALA B 1 392 ? 6.887 23.781 9.727 1 90.69 392 ALA B N 1
ATOM 8376 C CA . ALA B 1 392 ? 6.172 24.938 9.195 1 90.69 392 ALA B CA 1
ATOM 8377 C C . ALA B 1 392 ? 5.156 25.469 10.203 1 90.69 392 ALA B C 1
ATOM 8379 O O . ALA B 1 392 ? 5.027 26.672 10.383 1 90.69 392 ALA B O 1
ATOM 8380 N N . LEU B 1 393 ? 4.551 24.609 10.836 1 91.19 393 LEU B N 1
ATOM 8381 C CA . LEU B 1 393 ? 3.568 24.984 11.852 1 91.19 393 LEU B CA 1
ATOM 8382 C C . LEU B 1 393 ? 4.242 25.656 13.047 1 91.19 393 LEU B C 1
ATOM 8384 O O . LEU B 1 393 ? 3.732 26.641 13.578 1 91.19 393 LEU B O 1
ATOM 8388 N N . ARG B 1 394 ? 5.312 25.094 13.406 1 89.81 394 ARG B N 1
ATOM 8389 C CA . ARG B 1 394 ? 6.082 25.688 14.492 1 89.81 394 ARG B CA 1
ATOM 8390 C C . ARG B 1 394 ? 6.477 27.125 14.164 1 89.81 394 ARG B C 1
ATOM 8392 O O . ARG B 1 394 ? 6.344 28.016 15 1 89.81 394 ARG B O 1
ATOM 8399 N N . THR B 1 395 ? 6.977 27.266 13.008 1 89.62 395 THR B N 1
ATOM 8400 C CA . THR B 1 395 ? 7.395 28.594 12.57 1 89.62 395 THR B CA 1
ATOM 8401 C C . THR B 1 395 ? 6.215 29.547 12.547 1 89.62 395 THR B C 1
ATOM 8403 O O . THR B 1 395 ? 6.344 30.719 12.938 1 89.62 395 THR B O 1
ATOM 8406 N N . MET B 1 396 ? 5.137 29.047 12.102 1 89.19 396 MET B N 1
ATOM 8407 C CA . MET B 1 396 ? 3.926 29.859 12.039 1 89.19 396 MET B CA 1
ATOM 8408 C C . MET B 1 396 ? 3.482 30.281 13.438 1 89.19 396 MET B C 1
ATOM 8410 O O . MET B 1 396 ? 3.225 31.469 13.688 1 89.19 396 MET B O 1
ATOM 8414 N N . VAL B 1 397 ? 3.4 29.422 14.344 1 88.81 397 VAL B N 1
ATOM 8415 C CA . VAL B 1 397 ? 2.947 29.672 15.703 1 88.81 397 VAL B CA 1
ATOM 8416 C C . VAL B 1 397 ? 3.922 30.625 16.406 1 88.81 397 VAL B C 1
ATOM 8418 O O . VAL B 1 397 ? 3.504 31.562 17.094 1 88.81 397 VAL B O 1
ATOM 8421 N N . ASP B 1 398 ? 5.145 30.375 16.156 1 87.69 398 ASP B N 1
ATOM 8422 C CA . ASP B 1 398 ? 6.176 31.219 16.734 1 87.69 398 ASP B CA 1
ATOM 8423 C C . ASP B 1 398 ? 6.039 32.656 16.266 1 87.69 398 ASP B C 1
ATOM 8425 O O . ASP B 1 398 ? 6.184 33.594 17.047 1 87.69 398 ASP B O 1
ATOM 8429 N N . ARG B 1 399 ? 5.828 32.812 15.078 1 86.88 399 ARG B N 1
ATOM 8430 C CA . ARG B 1 399 ? 5.664 34.156 14.492 1 86.88 399 ARG B CA 1
ATOM 8431 C C . ARG B 1 399 ? 4.43 34.844 15.047 1 86.88 399 ARG B C 1
ATOM 8433 O O . ARG B 1 399 ? 4.488 36.031 15.414 1 86.88 399 ARG B O 1
ATOM 8440 N N . LEU B 1 400 ? 3.381 34.125 15.148 1 85.75 400 LEU B N 1
ATOM 8441 C CA . LEU B 1 400 ? 2.131 34.719 15.625 1 85.75 400 LEU B CA 1
ATOM 8442 C C . LEU B 1 400 ? 2.219 35.031 17.125 1 85.75 400 LEU B C 1
ATOM 8444 O O . LEU B 1 400 ? 1.722 36.062 17.562 1 85.75 400 LEU B O 1
ATOM 8448 N N . GLN B 1 401 ? 2.889 34.219 17.781 1 86.44 401 GLN B N 1
ATOM 8449 C CA . GLN B 1 401 ? 3.057 34.438 19.203 1 86.44 401 GLN B CA 1
ATOM 8450 C C . GLN B 1 401 ? 3.979 35.625 19.484 1 86.44 401 GLN B C 1
ATOM 8452 O O . GLN B 1 401 ? 3.727 36.406 20.391 1 86.44 401 GLN B O 1
ATOM 8457 N N . SER B 1 402 ? 5.02 35.656 18.734 1 87.19 402 SER B N 1
ATOM 8458 C CA . SER B 1 402 ? 5.945 36.781 18.891 1 87.19 402 SER B CA 1
ATOM 8459 C C . SER B 1 402 ? 5.266 38.094 18.594 1 87.19 402 SER B C 1
ATOM 8461 O O . SER B 1 402 ? 5.484 39.094 19.297 1 87.19 402 SER B O 1
ATOM 8463 N N . ARG B 1 403 ? 4.457 38.094 17.672 1 86.56 403 ARG B N 1
ATOM 8464 C CA . ARG B 1 403 ? 3.73 39.312 17.312 1 86.56 403 ARG B CA 1
ATOM 8465 C C . ARG B 1 403 ? 2.701 39.656 18.391 1 86.56 403 ARG B C 1
ATOM 8467 O O . ARG B 1 403 ? 2.537 40.844 18.734 1 86.56 403 ARG B O 1
ATOM 8474 N N . ALA B 1 404 ? 2.057 38.688 18.844 1 85.69 404 ALA B N 1
ATOM 8475 C CA . ALA B 1 404 ? 1.068 38.906 19.906 1 85.69 404 ALA B CA 1
ATOM 8476 C C . ALA B 1 404 ? 1.727 39.438 21.172 1 85.69 404 ALA B C 1
ATOM 8478 O O . ALA B 1 404 ? 1.174 40.312 21.844 1 85.69 404 ALA B O 1
ATOM 8479 N N . GLN B 1 405 ? 2.865 38.969 21.406 1 87.69 405 GLN B N 1
ATOM 8480 C CA . GLN B 1 405 ? 3.596 39.406 22.578 1 87.69 405 GLN B CA 1
ATOM 8481 C C . GLN B 1 405 ? 4.051 40.844 22.422 1 87.69 405 GLN B C 1
ATOM 8483 O O . GLN B 1 405 ? 4.004 41.625 23.375 1 87.69 405 GLN B O 1
ATOM 8488 N N . ALA B 1 406 ? 4.465 41.156 21.281 1 89.88 406 ALA B N 1
ATOM 8489 C CA . ALA B 1 406 ? 4.867 42.531 21.016 1 89.88 406 ALA B CA 1
ATOM 8490 C C . ALA B 1 406 ? 3.697 43.5 21.188 1 89.88 406 ALA B C 1
ATOM 8492 O O . ALA B 1 406 ? 3.85 44.594 21.75 1 89.88 406 ALA B O 1
ATOM 8493 N N . LEU B 1 407 ? 2.555 43.031 20.781 1 88.94 407 LEU B N 1
ATOM 8494 C CA . LEU B 1 407 ? 1.354 43.844 20.891 1 88.94 407 LEU B CA 1
ATOM 8495 C C . LEU B 1 407 ? 0.91 43.969 22.344 1 88.94 407 LEU B C 1
ATOM 8497 O O . LEU B 1 407 ? 0.465 45.031 22.781 1 88.94 407 LEU B O 1
ATOM 8501 N N . ALA B 1 408 ? 1.052 42.938 23.031 1 89.56 408 ALA B N 1
ATOM 8502 C CA . ALA B 1 408 ? 0.694 42.938 24.453 1 89.56 408 ALA B CA 1
ATOM 8503 C C . ALA B 1 408 ? 1.592 43.906 25.234 1 89.56 408 ALA B C 1
ATOM 8505 O O . ALA B 1 408 ? 1.114 44.625 26.094 1 89.56 408 ALA B O 1
ATOM 8506 N N . PHE B 1 409 ? 2.836 43.875 24.938 1 91.56 409 PHE B N 1
ATOM 8507 C CA . PHE B 1 409 ? 3.791 44.781 25.609 1 91.56 409 PHE B CA 1
ATOM 8508 C C . PHE B 1 409 ? 3.502 46.219 25.266 1 91.56 409 PHE B C 1
ATOM 8510 O O . PHE B 1 409 ? 3.516 47.094 26.156 1 91.56 409 PHE B O 1
ATOM 8517 N N . ALA B 1 410 ? 3.219 46.438 24.047 1 91.56 410 ALA B N 1
ATOM 8518 C CA . ALA B 1 410 ? 2.9 47.812 23.609 1 91.56 410 ALA B CA 1
ATOM 8519 C C . ALA B 1 410 ? 1.642 48.312 24.297 1 91.56 410 ALA B C 1
ATOM 8521 O O . ALA B 1 410 ? 1.571 49.5 24.672 1 91.56 410 ALA B O 1
ATOM 8522 N N . THR B 1 411 ? 0.711 47.5 24.422 1 91.5 411 THR B N 1
ATOM 8523 C CA . THR B 1 411 ? -0.534 47.875 25.094 1 91.5 411 THR B CA 1
ATOM 8524 C C . THR B 1 411 ? -0.287 48.219 26.562 1 91.5 411 THR B C 1
ATOM 8526 O O . THR B 1 411 ? -0.808 49.188 27.078 1 91.5 411 THR B O 1
ATOM 8529 N N . LYS B 1 412 ? 0.483 47.406 27.172 1 91.75 412 LYS B N 1
ATOM 8530 C CA . LYS B 1 412 ? 0.81 47.656 28.578 1 91.75 412 LYS B CA 1
ATOM 8531 C C . LYS B 1 412 ? 1.554 48.969 28.75 1 91.75 412 LYS B C 1
ATOM 8533 O O . LYS B 1 412 ? 1.256 49.719 29.672 1 91.75 412 LYS B O 1
ATOM 8538 N N . GLU B 1 413 ? 2.459 49.219 27.922 1 90.31 413 GLU B N 1
ATOM 8539 C CA . GLU B 1 413 ? 3.23 50.438 27.969 1 90.31 413 GLU B CA 1
ATOM 8540 C C . GLU B 1 413 ? 2.33 51.656 27.797 1 90.31 413 GLU B C 1
ATOM 8542 O O . GLU B 1 413 ? 2.471 52.656 28.516 1 90.31 413 GLU B O 1
ATOM 8547 N N . ALA B 1 414 ? 1.421 51.531 26.859 1 88.75 414 ALA B N 1
ATOM 8548 C CA . ALA B 1 414 ? 0.513 52.656 26.594 1 88.75 414 ALA B CA 1
ATOM 8549 C C . ALA B 1 414 ? -0.425 52.875 27.766 1 88.75 414 ALA B C 1
ATOM 8551 O O . ALA B 1 414 ? -0.712 54.031 28.109 1 88.75 414 ALA B O 1
ATOM 8552 N N . ARG B 1 415 ? -0.828 51.906 28.422 1 88.31 415 ARG B N 1
ATOM 8553 C CA . ARG B 1 415 ? -1.728 52 29.562 1 88.31 415 ARG B CA 1
ATOM 8554 C C . ARG B 1 415 ? -1.018 52.625 30.766 1 88.31 415 ARG B C 1
ATOM 8556 O O . ARG B 1 415 ? -1.593 53.438 31.484 1 88.31 415 ARG B O 1
ATOM 8563 N N . VAL B 1 416 ? 0.202 52.219 30.969 1 88.06 416 VAL B N 1
ATOM 8564 C CA . VAL B 1 416 ? 0.989 52.75 32.094 1 88.06 416 VAL B CA 1
ATOM 8565 C C . VAL B 1 416 ? 1.241 54.25 31.859 1 88.06 416 VAL B C 1
ATOM 8567 O O . VAL B 1 416 ? 1.123 55.062 32.812 1 88.06 416 VAL B O 1
ATOM 8570 N N . ALA B 1 417 ? 1.569 54.594 30.641 1 85.38 417 ALA B N 1
ATOM 8571 C CA . ALA B 1 417 ? 1.795 56 30.312 1 85.38 417 ALA B CA 1
ATOM 8572 C C . ALA B 1 417 ? 0.542 56.812 30.578 1 85.38 417 ALA B C 1
ATOM 8574 O O . ALA B 1 417 ? 0.626 57.938 31.094 1 85.38 417 ALA B O 1
ATOM 8575 N N . ASN B 1 418 ? -0.581 56.281 30.234 1 83.81 418 ASN B N 1
ATOM 8576 C CA . ASN B 1 418 ? -1.855 56.969 30.422 1 83.81 418 ASN B CA 1
ATOM 8577 C C . ASN B 1 418 ? -2.16 57.156 31.906 1 83.81 418 ASN B C 1
ATOM 8579 O O . ASN B 1 418 ? -2.637 58.219 32.312 1 83.81 418 ASN B O 1
ATOM 8583 N N . GLN B 1 419 ? -1.863 56.219 32.656 1 83.56 419 GLN B N 1
ATOM 8584 C CA . GLN B 1 419 ? -2.098 56.281 34.094 1 83.56 419 GLN B CA 1
ATOM 8585 C C . GLN B 1 419 ? -1.182 57.281 34.781 1 83.56 419 GLN B C 1
ATOM 8587 O O . GLN B 1 419 ? -1.603 58 35.688 1 83.56 419 GLN B O 1
ATOM 8592 N N . LEU B 1 420 ? 0.039 57.312 34.406 1 81.94 420 LEU B N 1
ATOM 8593 C CA . LEU B 1 420 ? 0.994 58.281 34.938 1 81.94 420 LEU B CA 1
ATOM 8594 C C . LEU B 1 420 ? 0.562 59.719 34.656 1 81.94 420 LEU B C 1
ATOM 8596 O O . LEU B 1 420 ? 0.725 60.594 35.5 1 81.94 420 LEU B O 1
ATOM 8600 N N . LYS B 1 421 ? -0.017 59.938 33.562 1 82.25 421 LYS B N 1
ATOM 8601 C CA . LYS B 1 421 ? -0.474 61.281 33.188 1 82.25 421 LYS B CA 1
ATOM 8602 C C . LYS B 1 421 ? -1.682 61.688 34.031 1 82.25 421 LYS B C 1
ATOM 8604 O O . LYS B 1 421 ? -1.838 62.875 34.375 1 82.25 421 LYS B O 1
ATOM 8609 N N . ASP B 1 422 ? -2.486 60.688 34.312 1 82 422 ASP B N 1
ATOM 8610 C CA . ASP B 1 422 ? -3.602 60.969 35.219 1 82 422 ASP B CA 1
ATOM 8611 C C . ASP B 1 422 ? -3.104 61.406 36.594 1 82 422 ASP B C 1
ATOM 8613 O O . ASP B 1 422 ? -3.627 62.344 37.188 1 82 422 ASP B O 1
ATOM 8617 N N . GLU B 1 423 ? -2.188 60.719 37.031 1 81.5 423 GLU B N 1
ATOM 8618 C CA . GLU B 1 423 ? -1.589 61.062 38.344 1 81.5 423 GLU B CA 1
ATOM 8619 C C . GLU B 1 423 ? -0.934 62.438 38.281 1 81.5 423 GLU B C 1
ATOM 8621 O O . GLU B 1 423 ? -1.025 63.188 39.25 1 81.5 423 GLU B O 1
ATOM 8626 N N . PHE B 1 424 ? -0.411 62.719 37.188 1 80.88 424 PHE B N 1
ATOM 8627 C CA . PHE B 1 424 ? 0.228 64 36.938 1 80.88 424 PHE B CA 1
ATOM 8628 C C . PHE B 1 424 ? -0.789 65.125 37.031 1 80.88 424 PHE B C 1
ATOM 8630 O O . PHE B 1 424 ? -0.539 66.188 37.688 1 80.88 424 PHE B O 1
ATOM 8637 N N . LEU B 1 425 ? -1.836 65 36.438 1 82.56 425 LEU B N 1
ATOM 8638 C CA . LEU B 1 425 ? -2.893 66 36.469 1 82.56 425 LEU B CA 1
ATOM 8639 C C . LEU B 1 425 ? -3.389 66.25 37.875 1 82.56 425 LEU B C 1
ATOM 8641 O O . LEU B 1 425 ? -3.652 67.375 38.25 1 82.56 425 LEU B O 1
ATOM 8645 N N . ARG B 1 426 ? -3.436 65.312 38.656 1 82.94 426 ARG B N 1
ATOM 8646 C CA . ARG B 1 426 ? -3.893 65.375 40.031 1 82.94 426 ARG B CA 1
ATOM 8647 C C . ARG B 1 426 ? -2.902 66.188 40.875 1 82.94 426 ARG B C 1
ATOM 8649 O O . ARG B 1 426 ? -3.293 67.125 41.594 1 82.94 426 ARG B O 1
ATOM 8656 N N . VAL B 1 427 ? -1.642 65.875 40.75 1 81.38 427 VAL B N 1
ATOM 8657 C CA . VAL B 1 427 ? -0.592 66.5 41.531 1 81.38 427 VAL B CA 1
ATOM 8658 C C . VAL B 1 427 ? -0.504 68 41.125 1 81.38 427 VAL B C 1
ATOM 8660 O O . VAL B 1 427 ? -0.397 68.875 42 1 81.38 427 VAL B O 1
ATOM 8663 N N . ILE B 1 428 ? -0.574 68.25 39.875 1 82.62 428 ILE B N 1
ATOM 8664 C CA . ILE B 1 428 ? -0.486 69.625 39.375 1 82.62 428 ILE B CA 1
ATOM 8665 C C . ILE B 1 428 ? -1.646 70.438 39.938 1 82.62 428 ILE B C 1
ATOM 8667 O O . ILE B 1 428 ? -1.456 71.562 40.375 1 82.62 428 ILE B O 1
ATOM 8671 N N . SER B 1 429 ? -2.842 69.938 39.938 1 85.75 429 SER B N 1
ATOM 8672 C CA . SER B 1 429 ? -4.008 70.625 40.438 1 85.75 429 SER B CA 1
ATOM 8673 C C . SER B 1 429 ? -3.844 71 41.906 1 85.75 429 SER B C 1
ATOM 8675 O O . SER B 1 429 ? -4.172 72.125 42.344 1 85.75 429 SER B O 1
ATOM 8677 N N . HIS B 1 430 ? -3.293 70.125 42.688 1 83.44 430 HIS B N 1
ATOM 8678 C CA . HIS B 1 430 ? -3.041 70.375 44.094 1 83.44 430 HIS B CA 1
ATOM 8679 C C . HIS B 1 430 ? -1.975 71.438 44.281 1 83.44 430 HIS B C 1
ATOM 8681 O O . HIS B 1 430 ? -2.117 72.312 45.156 1 83.44 430 HIS B O 1
ATOM 8687 N N . GLU B 1 431 ? -0.974 71.438 43.438 1 83.44 431 GLU B N 1
ATOM 8688 C CA . GLU B 1 431 ? 0.149 72.375 43.562 1 83.44 431 GLU B CA 1
ATOM 8689 C C . GLU B 1 431 ? -0.25 73.75 43.125 1 83.44 431 GLU B C 1
ATOM 8691 O O . GLU B 1 431 ? 0.285 74.75 43.625 1 83.44 431 GLU B O 1
ATOM 8696 N N . LEU B 1 432 ? -1.15 73.812 42.25 1 88.44 432 LEU B N 1
ATOM 8697 C CA . LEU B 1 432 ? -1.639 75.125 41.812 1 88.44 432 LEU B CA 1
ATOM 8698 C C . LEU B 1 432 ? -2.572 75.75 42.844 1 88.44 432 LEU B C 1
ATOM 8700 O O . LEU B 1 432 ? -2.627 77 42.969 1 88.44 432 LEU B O 1
ATOM 8704 N N . ARG B 1 433 ? -3.178 75 43.656 1 87.06 433 ARG B N 1
ATOM 8705 C CA . ARG B 1 433 ? -4.164 75.5 44.625 1 87.06 433 ARG B CA 1
ATOM 8706 C C . ARG B 1 433 ? -3.496 76.25 45.75 1 87.06 433 ARG B C 1
ATOM 8708 O O . ARG B 1 433 ? -4.043 77.25 46.25 1 87.06 433 ARG B O 1
ATOM 8715 N N . THR B 1 434 ? -2.363 75.812 46.062 1 86.75 434 THR B N 1
ATOM 8716 C CA . THR B 1 434 ? -1.688 76.375 47.219 1 86.75 434 THR B CA 1
ATOM 8717 C C . THR B 1 434 ? -1.312 77.812 46.969 1 86.75 434 THR B C 1
ATOM 8719 O O . THR B 1 434 ? -1.727 78.688 47.719 1 86.75 434 THR B O 1
ATOM 8722 N N . PRO B 1 435 ? -0.563 78.125 45.938 1 90 435 PRO B N 1
ATOM 8723 C CA . PRO B 1 435 ? -0.263 79.562 45.688 1 90 435 PRO B CA 1
ATOM 8724 C C . PRO B 1 435 ? -1.508 80.375 45.344 1 90 435 PRO B C 1
ATOM 8726 O O . PRO B 1 435 ? -1.585 81.562 45.688 1 90 435 PRO B O 1
ATOM 8729 N N . LEU B 1 436 ? -2.381 79.75 44.812 1 92.81 436 LEU B N 1
ATOM 8730 C CA . LEU B 1 436 ? -3.619 80.438 44.469 1 92.81 436 LEU B CA 1
ATOM 8731 C C . LEU B 1 436 ? -4.367 80.875 45.719 1 92.81 436 LEU B C 1
ATOM 8733 O O . LEU B 1 436 ? -4.871 82 45.812 1 92.81 436 LEU B O 1
ATOM 8737 N N . ASN B 1 437 ? -4.406 80.062 46.688 1 92.19 437 ASN B N 1
ATOM 8738 C CA . ASN B 1 437 ? -4.996 80.375 47.969 1 92.19 437 ASN B CA 1
ATOM 8739 C C . ASN B 1 437 ? -4.23 81.5 48.656 1 92.19 437 ASN B C 1
ATOM 8741 O O . ASN B 1 437 ? -4.832 82.375 49.312 1 92.19 437 ASN B O 1
ATOM 8745 N N . GLY B 1 438 ? -2.949 81.5 48.469 1 91.75 438 GLY B N 1
ATOM 8746 C CA . GLY B 1 438 ? -2.139 82.625 48.969 1 91.75 438 GLY B CA 1
ATOM 8747 C C . GLY B 1 438 ? -2.5 83.938 48.344 1 91.75 438 GLY B C 1
ATOM 8748 O O . GLY B 1 438 ? -2.584 85 49.062 1 91.75 438 GLY B O 1
ATOM 8749 N N . ILE B 1 439 ? -2.756 83.938 47.125 1 93.94 439 ILE B N 1
ATOM 8750 C CA . ILE B 1 439 ? -3.148 85.125 46.406 1 93.94 439 ILE B CA 1
ATOM 8751 C C . ILE B 1 439 ? -4.516 85.562 46.875 1 93.94 439 ILE B C 1
ATOM 8753 O O . ILE B 1 439 ? -4.672 86.75 47.281 1 93.94 439 ILE B O 1
ATOM 8757 N N . ILE B 1 440 ? -5.438 84.75 46.938 1 94.06 440 ILE B N 1
ATOM 8758 C CA . ILE B 1 440 ? -6.82 85.062 47.281 1 94.06 440 ILE B CA 1
ATOM 8759 C C . ILE B 1 440 ? -6.895 85.562 48.719 1 94.06 440 ILE B C 1
ATOM 8761 O O . ILE B 1 440 ? -7.543 86.562 49 1 94.06 440 ILE B O 1
ATOM 8765 N N . ASN B 1 441 ? -6.234 84.938 49.594 1 93.94 441 ASN B N 1
ATOM 8766 C CA . ASN B 1 441 ? -6.242 85.312 51 1 93.94 441 ASN B CA 1
ATOM 8767 C C . ASN B 1 441 ? -5.621 86.688 51.188 1 93.94 441 ASN B C 1
ATOM 8769 O O . ASN B 1 441 ? -6.152 87.5 51.938 1 93.94 441 ASN B O 1
ATOM 8773 N N . SER B 1 442 ? -4.566 86.938 50.5 1 95 442 SER B N 1
ATOM 8774 C CA . SER B 1 442 ? -3.889 88.188 50.625 1 95 442 SER B CA 1
ATOM 8775 C C . SER B 1 442 ? -4.762 89.312 50.062 1 95 442 SER B C 1
ATOM 8777 O O . SER B 1 442 ? -4.871 90.375 50.688 1 95 442 SER B O 1
ATOM 8779 N N . LEU B 1 443 ? -5.348 89.062 49.031 1 94.69 443 LEU B N 1
ATOM 8780 C CA . LEU B 1 443 ? -6.199 90.062 48.406 1 94.69 443 LEU B CA 1
ATOM 8781 C C . LEU B 1 443 ? -7.445 90.375 49.25 1 94.69 443 LEU B C 1
ATOM 8783 O O . LEU B 1 443 ? -7.871 91.5 49.406 1 94.69 443 LEU B O 1
ATOM 8787 N N . ASN B 1 444 ? -7.965 89.375 49.875 1 93.5 444 ASN B N 1
ATOM 8788 C CA . ASN B 1 444 ? -9.141 89.5 50.719 1 93.5 444 ASN B CA 1
ATOM 8789 C C . ASN B 1 444 ? -8.844 90.312 51.969 1 93.5 444 ASN B C 1
ATOM 8791 O O . ASN B 1 444 ? -9.672 91.062 52.406 1 93.5 444 ASN B O 1
ATOM 8795 N N . LEU B 1 445 ? -7.703 90.062 52.469 1 93.25 445 LEU B N 1
ATOM 8796 C CA . LEU B 1 445 ? -7.297 90.812 53.656 1 93.25 445 LEU B CA 1
ATOM 8797 C C . LEU B 1 445 ? -7.211 92.312 53.375 1 93.25 445 LEU B C 1
ATOM 8799 O O . LEU B 1 445 ? -7.609 93.125 54.219 1 93.25 445 LEU B O 1
ATOM 8803 N N . ILE B 1 446 ? -6.836 92.625 52.25 1 93.38 446 ILE B N 1
ATOM 8804 C CA . ILE B 1 446 ? -6.699 94.062 51.844 1 93.38 446 ILE B CA 1
ATOM 8805 C C . ILE B 1 446 ? -8.078 94.625 51.531 1 93.38 446 ILE B C 1
ATOM 8807 O O . ILE B 1 446 ? -8.414 95.688 52.031 1 93.38 446 ILE B O 1
ATOM 8811 N N . GLN B 1 447 ? -8.828 93.938 50.812 1 90.38 447 GLN B N 1
ATOM 8812 C CA . GLN B 1 447 ? -10.133 94.438 50.344 1 90.38 447 GLN B CA 1
ATOM 8813 C C . GLN B 1 447 ? -11.102 94.562 51.531 1 90.38 447 GLN B C 1
ATOM 8815 O O . GLN B 1 447 ? -11.953 95.5 51.5 1 90.38 447 GLN B O 1
ATOM 8820 N N . GLU B 1 448 ? -10.891 93.75 52.531 1 90.25 448 GLU B N 1
ATOM 8821 C CA . GLU B 1 448 ? -11.797 93.812 53.656 1 90.25 448 GLU B CA 1
ATOM 8822 C C . GLU B 1 448 ? -11.312 94.812 54.719 1 90.25 448 GLU B C 1
ATOM 8824 O O . GLU B 1 448 ? -11.992 95 55.719 1 90.25 448 GLU B O 1
ATOM 8829 N N . GLY B 1 449 ? -10.18 95.438 54.594 1 87.5 449 GLY B N 1
ATOM 8830 C CA . GLY B 1 449 ? -9.688 96.5 55.469 1 87.5 449 GLY B CA 1
ATOM 8831 C C . GLY B 1 449 ? -9.047 95.938 56.719 1 87.5 449 GLY B C 1
ATOM 8832 O O . GLY B 1 449 ? -9.078 96.625 57.75 1 87.5 449 GLY B O 1
ATOM 8833 N N . PHE B 1 450 ? -8.57 94.875 56.656 1 89.56 450 PHE B N 1
ATOM 8834 C CA . PHE B 1 450 ? -7.996 94.25 57.844 1 89.56 450 PHE B CA 1
ATOM 8835 C C . PHE B 1 450 ? -6.559 94.75 58.062 1 89.56 450 PHE B C 1
ATOM 8837 O O . PHE B 1 450 ? -5.918 94.375 59.062 1 89.56 450 PHE B O 1
ATOM 8844 N N . CYS B 1 451 ? -6.074 95.5 57.125 1 90.38 451 CYS B N 1
ATOM 8845 C CA . CYS B 1 451 ? -4.711 96 57.25 1 90.38 451 CYS B CA 1
ATOM 8846 C C . CYS B 1 451 ? -4.66 97.25 58.156 1 90.38 451 CYS B C 1
ATOM 8848 O O . CYS B 1 451 ? -5.512 98.125 58.031 1 90.38 451 CYS B O 1
ATOM 8850 N N . ASP B 1 452 ? -3.805 97.312 59.062 1 89.38 452 ASP B N 1
ATOM 8851 C CA . ASP B 1 452 ? -3.678 98.438 60.031 1 89.38 452 ASP B CA 1
ATOM 8852 C C . ASP B 1 452 ? -3.172 99.688 59.375 1 89.38 452 ASP B C 1
ATOM 8854 O O . ASP B 1 452 ? -3.523 100.812 59.781 1 89.38 452 ASP B O 1
ATOM 8858 N N . ASP B 1 453 ? -2.229 99.625 58.438 1 90.88 453 ASP B N 1
ATOM 8859 C CA . ASP B 1 453 ? -1.644 100.75 57.75 1 90.88 453 ASP B CA 1
ATOM 8860 C C . ASP B 1 453 ? -1.241 100.375 56.312 1 90.88 453 ASP B C 1
ATOM 8862 O O . ASP B 1 453 ? -1.471 99.312 55.875 1 90.88 453 ASP B O 1
ATOM 8866 N N . ARG B 1 454 ? -0.743 101.438 55.688 1 90.25 454 ARG B N 1
ATOM 8867 C CA . ARG B 1 454 ? -0.389 101.25 54.281 1 90.25 454 ARG B CA 1
ATOM 8868 C C . ARG B 1 454 ? 0.795 100.312 54.094 1 90.25 454 ARG B C 1
ATOM 8870 O O . ARG B 1 454 ? 0.874 99.625 53.125 1 90.25 454 ARG B O 1
ATOM 8877 N N . ASP B 1 455 ? 1.622 100.188 55.094 1 92 455 ASP B N 1
ATOM 8878 C CA . ASP B 1 455 ? 2.781 99.312 55 1 92 455 ASP B CA 1
ATOM 8879 C C . ASP B 1 455 ? 2.359 97.875 55.031 1 92 455 ASP B C 1
ATOM 8881 O O . ASP B 1 455 ? 2.91 97 54.312 1 92 455 ASP B O 1
ATOM 8885 N N . GLU B 1 456 ? 1.382 97.625 55.781 1 92.56 456 GLU B N 1
ATOM 8886 C CA . GLU B 1 456 ? 0.855 96.25 55.875 1 92.56 456 GLU B CA 1
ATOM 8887 C C . GLU B 1 456 ? 0.14 95.875 54.594 1 92.56 456 GLU B C 1
ATOM 8889 O O . GLU B 1 456 ? 0.23 94.75 54.125 1 92.56 456 GLU B O 1
ATOM 8894 N N . GLU B 1 457 ? -0.544 96.812 54.031 1 92.62 457 GLU B N 1
ATOM 8895 C CA . GLU B 1 457 ? -1.208 96.562 52.75 1 92.62 457 GLU B CA 1
ATOM 8896 C C . GLU B 1 457 ? -0.197 96.188 51.656 1 92.62 457 GLU B C 1
ATOM 8898 O O . GLU B 1 457 ? -0.428 95.312 50.844 1 92.62 457 GLU B O 1
ATOM 8903 N N . MET B 1 458 ? 0.859 97 51.719 1 91.81 458 MET B N 1
ATOM 8904 C CA . MET B 1 458 ? 1.893 96.75 50.719 1 91.81 458 MET B CA 1
ATOM 8905 C C . MET B 1 458 ? 2.59 95.438 50.938 1 91.81 458 MET B C 1
ATOM 8907 O O . MET B 1 458 ? 3.006 94.75 49.969 1 91.81 458 MET B O 1
ATOM 8911 N N . GLU B 1 459 ? 2.609 94.938 52.094 1 92.38 459 GLU B N 1
ATOM 8912 C CA . GLU B 1 459 ? 3.184 93.625 52.406 1 92.38 459 GLU B CA 1
ATOM 8913 C C . GLU B 1 459 ? 2.32 92.5 51.812 1 92.38 459 GLU B C 1
ATOM 8915 O O . GLU B 1 459 ? 2.838 91.562 51.25 1 92.38 459 GLU B O 1
ATOM 8920 N N . TYR B 1 460 ? 1.097 92.688 52 1 92.75 460 TYR B N 1
ATOM 8921 C CA . TYR B 1 460 ? 0.185 91.688 51.469 1 92.75 460 TYR B CA 1
ATOM 8922 C C . TYR B 1 460 ? 0.138 91.75 49.938 1 92.75 460 TYR B C 1
ATOM 8924 O O . TYR B 1 460 ? -0.019 90.688 49.281 1 92.75 460 TYR B O 1
ATOM 8932 N N . LEU B 1 461 ? 0.237 92.875 49.406 1 93.81 461 LEU B N 1
ATOM 8933 C CA . LEU B 1 461 ? 0.31 93 47.969 1 93.81 461 LEU B CA 1
ATOM 8934 C C . LEU B 1 461 ? 1.557 92.312 47.406 1 93.81 461 LEU B C 1
ATOM 8936 O O . LEU B 1 461 ? 1.506 91.688 46.375 1 93.81 461 LEU B O 1
ATOM 8940 N N . GLN B 1 462 ? 2.523 92.438 48.125 1 93 462 GLN B N 1
ATOM 8941 C CA . GLN B 1 462 ? 3.768 91.812 47.719 1 93 462 GLN B CA 1
ATOM 8942 C C . GLN B 1 462 ? 3.656 90.312 47.844 1 93 462 GLN B C 1
ATOM 8944 O O . GLN B 1 462 ? 4.137 89.562 46.969 1 93 462 GLN B O 1
ATOM 8949 N N . MET B 1 463 ? 3.027 89.875 48.812 1 92.12 463 MET B N 1
ATOM 8950 C CA . MET B 1 463 ? 2.824 88.438 49 1 92.12 463 MET B CA 1
ATOM 8951 C C . MET B 1 463 ? 1.974 87.812 47.875 1 92.12 463 MET B C 1
ATOM 8953 O O . MET B 1 463 ? 2.271 86.75 47.344 1 92.12 463 MET B O 1
ATOM 8957 N N . ALA B 1 464 ? 0.958 88.5 47.562 1 94.38 464 ALA B N 1
ATOM 8958 C CA . ALA B 1 464 ? 0.102 88.125 46.469 1 94.38 464 ALA B CA 1
ATOM 8959 C C . ALA B 1 464 ? 0.875 88.062 45.156 1 94.38 464 ALA B C 1
ATOM 8961 O O . ALA B 1 464 ? 0.729 87.188 44.344 1 94.38 464 ALA B O 1
ATOM 8962 N N . ASN B 1 465 ? 1.581 89.125 45 1 93.75 465 ASN B N 1
ATOM 8963 C CA . ASN B 1 465 ? 2.371 89.188 43.781 1 93.75 465 ASN B CA 1
ATOM 8964 C C . ASN B 1 465 ? 3.41 88.062 43.688 1 93.75 465 ASN B C 1
ATOM 8966 O O . ASN B 1 465 ? 3.611 87.5 42.625 1 93.75 465 ASN B O 1
ATOM 8970 N N . ASP B 1 466 ? 4.031 87.812 44.781 1 91 466 ASP B N 1
ATOM 8971 C CA . ASP B 1 466 ? 5.004 86.75 44.812 1 91 466 ASP B CA 1
ATOM 8972 C C . ASP B 1 466 ? 4.348 85.375 44.5 1 91 466 ASP B C 1
ATOM 8974 O O . ASP B 1 466 ? 4.906 84.562 43.781 1 91 466 ASP B O 1
ATOM 8978 N N . SER B 1 467 ? 3.244 85.25 45.031 1 92.06 467 SER B N 1
ATOM 8979 C CA . SER B 1 467 ? 2.498 84 44.812 1 92.06 467 SER B CA 1
ATOM 8980 C C . SER B 1 467 ? 2.061 83.875 43.344 1 92.06 467 SER B C 1
ATOM 8982 O O . SER B 1 467 ? 2.084 82.812 42.781 1 92.06 467 SER B O 1
ATOM 8984 N N . ALA B 1 468 ? 1.622 84.938 42.812 1 94.12 468 ALA B N 1
ATOM 8985 C CA . ALA B 1 468 ? 1.194 84.938 41.438 1 94.12 468 ALA B CA 1
ATOM 8986 C C . ALA B 1 468 ? 2.363 84.688 40.5 1 94.12 468 ALA B C 1
ATOM 8988 O O . ALA B 1 468 ? 2.213 83.938 39.5 1 94.12 468 ALA B O 1
ATOM 8989 N N . LEU B 1 469 ? 3.447 85.25 40.781 1 90 469 LEU B N 1
ATOM 8990 C CA . LEU B 1 469 ? 4.633 85 39.969 1 90 469 LEU B CA 1
ATOM 8991 C C . LEU B 1 469 ? 5.082 83.562 40.094 1 90 469 LEU B C 1
ATOM 8993 O O . LEU B 1 469 ? 5.516 82.938 39.094 1 90 469 LEU B O 1
ATOM 8997 N N . HIS B 1 470 ? 4.941 83.062 41.25 1 86.31 470 HIS B N 1
ATOM 8998 C CA . HIS B 1 470 ? 5.234 81.625 41.469 1 86.31 470 HIS B CA 1
ATOM 8999 C C . HIS B 1 470 ? 4.305 80.75 40.625 1 86.31 470 HIS B C 1
ATOM 9001 O O . HIS B 1 470 ? 4.75 79.812 39.969 1 86.31 470 HIS B O 1
ATOM 9007 N N . LEU B 1 471 ? 3.076 81 40.688 1 91 471 LEU B N 1
ATOM 9008 C CA . LEU B 1 471 ? 2.088 80.312 39.906 1 91 471 LEU B CA 1
ATOM 9009 C C . LEU B 1 471 ? 2.391 80.375 38.406 1 91 471 LEU B C 1
ATOM 9011 O O . LEU B 1 471 ? 2.232 79.438 37.656 1 91 471 LEU B O 1
ATOM 9015 N N . PHE B 1 472 ? 2.764 81.5 38 1 90.31 472 PHE B N 1
ATOM 9016 C CA . PHE B 1 472 ? 3.127 81.75 36.594 1 90.31 472 PHE B CA 1
ATOM 9017 C C . PHE B 1 472 ? 4.277 80.875 36.188 1 90.31 472 PHE B C 1
ATOM 9019 O O . PHE B 1 472 ? 4.254 80.312 35.094 1 90.31 472 PHE B O 1
ATOM 9026 N N . ASP B 1 473 ? 5.152 80.688 37.031 1 88.19 473 ASP B N 1
ATOM 9027 C CA . ASP B 1 473 ? 6.293 79.812 36.75 1 88.19 473 ASP B CA 1
ATOM 9028 C C . ASP B 1 473 ? 5.848 78.375 36.625 1 88.19 473 ASP B C 1
ATOM 9030 O O . ASP B 1 473 ? 6.324 77.625 35.719 1 88.19 473 ASP B O 1
ATOM 9034 N N . ILE B 1 474 ? 5.027 77.938 37.469 1 87 474 ILE B N 1
ATOM 9035 C CA . ILE B 1 474 ? 4.535 76.562 37.438 1 87 474 ILE B CA 1
ATOM 9036 C C . ILE B 1 474 ? 3.783 76.312 36.156 1 87 474 ILE B C 1
ATOM 9038 O O . ILE B 1 474 ? 3.992 75.312 35.469 1 87 474 ILE B O 1
ATOM 9042 N N . VAL B 1 475 ? 2.914 77.188 35.812 1 90.06 475 VAL B N 1
ATOM 9043 C CA . VAL B 1 475 ? 2.111 77.062 34.594 1 90.06 475 VAL B CA 1
ATOM 9044 C C . VAL B 1 475 ? 3.025 77 33.375 1 90.06 475 VAL B C 1
ATOM 9046 O O . VAL B 1 475 ? 2.791 76.25 32.438 1 90.06 475 VAL B O 1
ATOM 9049 N N . ASN B 1 476 ? 4.008 77.812 33.344 1 88.19 476 ASN B N 1
ATOM 9050 C CA . ASN B 1 476 ? 4.965 77.812 32.25 1 88.19 476 ASN B CA 1
ATOM 9051 C C . ASN B 1 476 ? 5.719 76.5 32.188 1 88.19 476 ASN B C 1
ATOM 9053 O O . ASN B 1 476 ? 6.039 76 31.094 1 88.19 476 ASN B O 1
ATOM 9057 N N . ASP B 1 477 ? 6.031 76 33.312 1 87.75 477 ASP B N 1
ATOM 9058 C CA . ASP B 1 477 ? 6.676 74.688 33.375 1 87.75 477 ASP B CA 1
ATOM 9059 C C . ASP B 1 477 ? 5.777 73.562 32.781 1 87.75 477 ASP B C 1
ATOM 9061 O O . ASP B 1 477 ? 6.246 72.688 32.031 1 87.75 477 ASP B O 1
ATOM 9065 N N . ILE B 1 478 ? 4.594 73.625 33.125 1 86.94 478 ILE B N 1
ATOM 9066 C CA . ILE B 1 478 ? 3.637 72.625 32.625 1 86.94 478 ILE B CA 1
ATOM 9067 C C . ILE B 1 478 ? 3.535 72.75 31.109 1 86.94 478 ILE B C 1
ATOM 9069 O O . ILE B 1 478 ? 3.498 71.75 30.391 1 86.94 478 ILE B O 1
ATOM 9073 N N . LEU B 1 479 ? 3.453 74.062 30.656 1 86.19 479 LEU B N 1
ATOM 9074 C CA . LEU B 1 479 ? 3.4 74.312 29.219 1 86.19 479 LEU B CA 1
ATOM 9075 C C . LEU B 1 479 ? 4.648 73.75 28.531 1 86.19 479 LEU B C 1
ATOM 9077 O O . LEU B 1 479 ? 4.555 73.125 27.469 1 86.19 479 LEU B O 1
ATOM 9081 N N . ASP B 1 480 ? 5.719 73.938 29.109 1 87.69 480 ASP B N 1
ATOM 9082 C CA . ASP B 1 480 ? 6.973 73.438 28.531 1 87.69 480 ASP B CA 1
ATOM 9083 C C . ASP B 1 480 ? 6.965 71.938 28.422 1 87.69 480 ASP B C 1
ATOM 9085 O O . ASP B 1 480 ? 7.352 71.375 27.391 1 87.69 480 ASP B O 1
ATOM 9089 N N . ILE B 1 481 ? 6.566 71.25 29.453 1 85.19 481 ILE B N 1
ATOM 9090 C CA . ILE B 1 481 ? 6.527 69.812 29.453 1 85.19 481 ILE B CA 1
ATOM 9091 C C . ILE B 1 481 ? 5.559 69.312 28.375 1 85.19 481 ILE B C 1
ATOM 9093 O O . ILE B 1 481 ? 5.84 68.375 27.672 1 85.19 481 ILE B O 1
ATOM 9097 N N . ALA B 1 482 ? 4.418 69.875 28.312 1 83.62 482 ALA B N 1
ATOM 9098 C CA . ALA B 1 482 ? 3.424 69.5 27.312 1 83.62 482 ALA B CA 1
ATOM 9099 C C . ALA B 1 482 ? 3.979 69.625 25.891 1 83.62 482 ALA B C 1
ATOM 9101 O O . ALA B 1 482 ? 3.799 68.75 25.047 1 83.62 482 ALA B O 1
ATOM 9102 N N . LEU B 1 483 ? 4.672 70.812 25.672 1 86.81 483 LEU B N 1
ATOM 9103 C CA . LEU B 1 483 ? 5.23 71.062 24.359 1 86.81 483 LEU B CA 1
ATOM 9104 C C . LEU B 1 483 ? 6.367 70.062 24.031 1 86.81 483 LEU B C 1
ATOM 9106 O O . LEU B 1 483 ? 6.523 69.688 22.891 1 86.81 483 LEU B O 1
ATOM 9110 N N . ILE B 1 484 ? 7.117 69.688 24.984 1 85.75 484 ILE B N 1
ATOM 9111 C CA . ILE B 1 484 ? 8.219 68.75 24.828 1 85.75 484 ILE B CA 1
ATOM 9112 C C . ILE B 1 484 ? 7.668 67.375 24.5 1 85.75 484 ILE B C 1
ATOM 9114 O O . ILE B 1 484 ? 8.156 66.688 23.578 1 85.75 484 ILE B O 1
ATOM 9118 N N . GLU B 1 485 ? 6.672 67 25.125 1 81.06 485 GLU B N 1
ATOM 9119 C CA . GLU B 1 485 ? 6.074 65.688 24.938 1 81.06 485 GLU B CA 1
ATOM 9120 C C . GLU B 1 485 ? 5.434 65.562 23.562 1 81.06 485 GLU B C 1
ATOM 9122 O O . GLU B 1 485 ? 5.449 64.438 22.953 1 81.06 485 GLU B O 1
ATOM 9127 N N . GLU B 1 486 ? 4.961 66.625 23.125 1 82.06 486 GLU B N 1
ATOM 9128 C CA . GLU B 1 486 ? 4.328 66.625 21.812 1 82.06 486 GLU B CA 1
ATOM 9129 C C . GLU B 1 486 ? 5.355 66.812 20.703 1 82.06 486 GLU B C 1
ATOM 9131 O O . GLU B 1 486 ? 5.043 66.688 19.516 1 82.06 486 GLU B O 1
ATOM 9136 N N . GLY B 1 487 ? 6.527 67.125 21.094 1 82.31 487 GLY B N 1
ATOM 9137 C CA . GLY B 1 487 ? 7.559 67.438 20.109 1 82.31 487 GLY B CA 1
ATOM 9138 C C . GLY B 1 487 ? 7.348 68.75 19.422 1 82.31 487 GLY B C 1
ATOM 9139 O O . GLY B 1 487 ? 7.789 68.938 18.281 1 82.31 487 GLY B O 1
ATOM 9140 N N . GLN B 1 488 ? 6.668 69.625 20 1 81.06 488 GLN B N 1
ATOM 9141 C CA . GLN B 1 488 ? 6.297 70.875 19.375 1 81.06 488 GLN B CA 1
ATOM 9142 C C . GLN B 1 488 ? 7.145 72 19.906 1 81.06 488 GLN B C 1
ATOM 9144 O O . GLN B 1 488 ? 7.066 73.125 19.406 1 81.06 488 GLN B O 1
ATOM 9149 N N . LEU B 1 489 ? 7.977 71.812 20.875 1 86.19 489 LEU B N 1
ATOM 9150 C CA . LEU B 1 489 ? 8.836 72.875 21.406 1 86.19 489 LEU B CA 1
ATOM 9151 C C . LEU B 1 489 ? 9.977 73.188 20.438 1 86.19 489 LEU B C 1
ATOM 9153 O O . LEU B 1 489 ? 10.734 72.25 20.062 1 86.19 489 LEU B O 1
ATOM 9157 N N . SER B 1 490 ? 9.914 74.25 19.828 1 88.62 490 SER B N 1
ATOM 9158 C CA . SER B 1 490 ? 10.969 74.688 18.906 1 88.62 490 SER B CA 1
ATOM 9159 C C . SER B 1 490 ? 12.047 75.5 19.609 1 88.62 490 SER B C 1
ATOM 9161 O O . SER B 1 490 ? 11.75 76.312 20.469 1 88.62 490 SER B O 1
ATOM 9163 N N . LEU B 1 491 ? 13.297 75.125 19.344 1 89.94 491 LEU B N 1
ATOM 9164 C CA . LEU B 1 491 ? 14.445 75.812 19.922 1 89.94 491 LEU B CA 1
ATOM 9165 C C . LEU B 1 491 ? 15.133 76.688 18.891 1 89.94 491 LEU B C 1
ATOM 9167 O O . LEU B 1 491 ? 15.227 76.312 17.719 1 89.94 491 LEU B O 1
ATOM 9171 N N . PHE B 1 492 ? 15.422 77.938 19.234 1 91.31 492 PHE B N 1
ATOM 9172 C CA . PHE B 1 492 ? 16.25 78.75 18.406 1 91.31 492 PHE B CA 1
ATOM 9173 C C . PHE B 1 492 ? 17.703 78.75 18.875 1 91.31 492 PHE B C 1
ATOM 9175 O O . PHE B 1 492 ? 18.109 79.5 19.734 1 91.31 492 PHE B O 1
ATOM 9182 N N . LEU B 1 493 ? 18.578 77.938 18.125 1 91 493 LEU B N 1
ATOM 9183 C CA . LEU B 1 493 ? 19.969 77.75 18.516 1 91 493 LEU B CA 1
ATOM 9184 C C . LEU B 1 493 ? 20.844 78.812 17.922 1 91 493 LEU B C 1
ATOM 9186 O O . LEU B 1 493 ? 20.812 79.062 16.703 1 91 493 LEU B O 1
ATOM 9190 N N . GLU B 1 494 ? 21.391 79.562 18.75 1 91.81 494 GLU B N 1
ATOM 9191 C CA . GLU B 1 494 ? 22.328 80.562 18.344 1 91.81 494 GLU B CA 1
ATOM 9192 C C . GLU B 1 494 ? 23.578 80.562 19.203 1 91.81 494 GLU B C 1
ATOM 9194 O O . GLU B 1 494 ? 23.594 80 20.297 1 91.81 494 GLU B O 1
ATOM 9199 N N . PRO B 1 495 ? 24.734 81.062 18.641 1 91.94 495 PRO B N 1
ATOM 9200 C CA . PRO B 1 495 ? 25.922 81.25 19.484 1 91.94 495 PRO B CA 1
ATOM 9201 C C . PRO B 1 495 ? 25.672 82.062 20.734 1 91.94 495 PRO B C 1
ATOM 9203 O O . PRO B 1 495 ? 25.188 83.188 20.625 1 91.94 495 PRO B O 1
ATOM 9206 N N . THR B 1 496 ? 25.812 81.438 21.812 1 92.56 496 THR B N 1
ATOM 9207 C CA . THR B 1 496 ? 25.484 82.062 23.094 1 92.56 496 THR B CA 1
ATOM 9208 C C . THR B 1 496 ? 26.672 82 24.047 1 92.56 496 THR B C 1
ATOM 9210 O O . THR B 1 496 ? 27.312 80.938 24.172 1 92.56 496 THR B O 1
ATOM 9213 N N . ASP B 1 497 ? 26.953 83.125 24.641 1 91.88 497 ASP B N 1
ATOM 9214 C CA . ASP B 1 497 ? 28.016 83.188 25.641 1 91.88 497 ASP B CA 1
ATOM 9215 C C . ASP B 1 497 ? 27.531 82.625 26.969 1 91.88 497 ASP B C 1
ATOM 9217 O O . ASP B 1 497 ? 26.75 83.25 27.672 1 91.88 497 ASP B O 1
ATOM 9221 N N . LEU B 1 498 ? 28.141 81.5 27.297 1 93.19 498 LEU B N 1
ATOM 9222 C CA . LEU B 1 498 ? 27.703 80.75 28.484 1 93.19 498 LEU B CA 1
ATOM 9223 C C . LEU B 1 498 ? 27.969 81.562 29.75 1 93.19 498 LEU B C 1
ATOM 9225 O O . LEU B 1 498 ? 27.172 81.5 30.688 1 93.19 498 LEU B O 1
ATOM 9229 N N . GLY B 1 499 ? 29.031 82.25 29.797 1 91.06 499 GLY B N 1
ATOM 9230 C CA . GLY B 1 499 ? 29.375 83.062 30.953 1 91.06 499 GLY B CA 1
ATOM 9231 C C . GLY B 1 499 ? 28.359 84.125 31.25 1 91.06 499 GLY B C 1
ATOM 9232 O O . GLY B 1 499 ? 28.016 84.375 32.406 1 91.06 499 GLY B O 1
ATOM 9233 N N . VAL B 1 500 ? 27.891 84.688 30.203 1 93.06 500 VAL B N 1
ATOM 9234 C CA . VAL B 1 500 ? 26.922 85.812 30.344 1 93.06 500 VAL B CA 1
ATOM 9235 C C . VAL B 1 500 ? 25.594 85.25 30.875 1 93.06 500 VAL B C 1
ATOM 9237 O O . VAL B 1 500 ? 25 85.812 31.797 1 93.06 500 VAL B O 1
ATOM 9240 N N . ILE B 1 501 ? 25.203 84.188 30.359 1 94.56 501 ILE B N 1
ATOM 9241 C CA . ILE B 1 501 ? 23.922 83.562 30.75 1 94.56 501 ILE B CA 1
ATOM 9242 C C . ILE B 1 501 ? 24 83.062 32.188 1 94.56 501 ILE B C 1
ATOM 9244 O O . ILE B 1 501 ? 23.062 83.25 32.969 1 94.56 501 ILE B O 1
ATOM 9248 N N . LEU B 1 502 ? 25.062 82.5 32.531 1 94.88 502 LEU B N 1
ATOM 9249 C CA . LEU B 1 502 ? 25.266 82 33.875 1 94.88 502 LEU B CA 1
ATOM 9250 C C . LEU B 1 502 ? 25.234 83.125 34.906 1 94.88 502 LEU B C 1
ATOM 9252 O O . LEU B 1 502 ? 24.625 83 35.969 1 94.88 502 LEU B O 1
ATOM 9256 N N . GLN B 1 503 ? 25.875 84.188 34.594 1 92.62 503 GLN B N 1
ATOM 9257 C CA . GLN B 1 503 ? 25.906 85.312 35.469 1 92.62 503 GLN B CA 1
ATOM 9258 C C . GLN B 1 503 ? 24.516 85.938 35.656 1 92.62 503 GLN B C 1
ATOM 9260 O O . GLN B 1 503 ? 24.156 86.375 36.75 1 92.62 503 GLN B O 1
ATOM 9265 N N . GLU B 1 504 ? 23.828 85.938 34.594 1 94.06 504 GLU B N 1
ATOM 9266 C CA . GLU B 1 504 ? 22.469 86.438 34.656 1 94.06 504 GLU B CA 1
ATOM 9267 C C . GLU B 1 504 ? 21.594 85.562 35.562 1 94.06 504 GLU B C 1
ATOM 9269 O O . GLU B 1 504 ? 20.797 86.062 36.344 1 94.06 504 GLU B O 1
ATOM 9274 N N . ALA B 1 505 ? 21.781 84.312 35.469 1 94.31 505 ALA B N 1
ATOM 9275 C CA . ALA B 1 505 ? 21.031 83.375 36.281 1 94.31 505 ALA B CA 1
ATOM 9276 C C . ALA B 1 505 ? 21.406 83.562 37.75 1 94.31 505 ALA B C 1
ATOM 9278 O O . ALA B 1 505 ? 20.547 83.5 38.656 1 94.31 505 ALA B O 1
ATOM 9279 N N . ILE B 1 506 ? 22.594 83.75 38.031 1 93.75 506 ILE B N 1
ATOM 9280 C CA . ILE B 1 506 ? 23.094 83.875 39.406 1 93.75 506 ILE B CA 1
ATOM 9281 C C . ILE B 1 506 ? 22.562 85.188 40 1 93.75 506 ILE B C 1
ATOM 9283 O O . ILE B 1 506 ? 22.188 85.25 41.188 1 93.75 506 ILE B O 1
ATOM 9287 N N . ALA B 1 507 ? 22.547 86.188 39.156 1 92.69 507 ALA B N 1
ATOM 9288 C CA . ALA B 1 507 ? 22.094 87.5 39.594 1 92.69 507 ALA B CA 1
ATOM 9289 C C . ALA B 1 507 ? 20.656 87.438 40.125 1 92.69 507 ALA B C 1
ATOM 9291 O O . ALA B 1 507 ? 20.297 88.125 41.062 1 92.69 507 ALA B O 1
ATOM 9292 N N . LEU B 1 508 ? 19.938 86.562 39.594 1 88.5 508 LEU B N 1
ATOM 9293 C CA . LEU B 1 508 ? 18.531 86.438 40 1 88.5 508 LEU B CA 1
ATOM 9294 C C . LEU B 1 508 ? 18.406 85.75 41.344 1 88.5 508 LEU B C 1
ATOM 9296 O O . LEU B 1 508 ? 17.359 85.812 42 1 88.5 508 LEU B O 1
ATOM 9300 N N . GLN B 1 509 ? 19.484 85.125 41.812 1 89.44 509 GLN B N 1
ATOM 9301 C CA . GLN B 1 509 ? 19.422 84.375 43.062 1 89.44 509 GLN B CA 1
ATOM 9302 C C . GLN B 1 509 ? 20.25 85.062 44.156 1 89.44 509 GLN B C 1
ATOM 9304 O O . GLN B 1 509 ? 20.375 84.5 45.25 1 89.44 509 GLN B O 1
ATOM 9309 N N . THR B 1 510 ? 20.719 86.125 43.812 1 88.56 510 THR B N 1
ATOM 9310 C CA . THR B 1 510 ? 21.656 86.812 44.719 1 88.56 510 THR B CA 1
ATOM 9311 C C . THR B 1 510 ? 20.969 87.188 46.031 1 88.56 510 THR B C 1
ATOM 9313 O O . THR B 1 510 ? 21.562 87.062 47.125 1 88.56 510 THR B O 1
ATOM 9316 N N . LEU B 1 511 ? 19.797 87.688 45.938 1 87.38 511 LEU B N 1
ATOM 9317 C CA . LEU B 1 511 ? 19.062 88.062 47.156 1 87.38 511 LEU B CA 1
ATOM 9318 C C . LEU B 1 511 ? 18.844 86.875 48.062 1 87.38 511 LEU B C 1
ATOM 9320 O O . LEU B 1 511 ? 19 87 49.281 1 87.38 511 LEU B O 1
ATOM 9324 N N . ASP B 1 512 ? 18.484 85.875 47.5 1 89.25 512 ASP B N 1
ATOM 9325 C CA . ASP B 1 512 ? 18.234 84.625 48.25 1 89.25 512 ASP B CA 1
ATOM 9326 C C . ASP B 1 512 ? 19.516 84.125 48.875 1 89.25 512 ASP B C 1
ATOM 9328 O O . ASP B 1 512 ? 19.516 83.625 50 1 89.25 512 ASP B O 1
ATOM 9332 N N . LEU B 1 513 ? 20.562 84.125 48.219 1 91.94 513 LEU B N 1
ATOM 9333 C CA . LEU B 1 513 ? 21.875 83.688 48.656 1 91.94 513 LEU B CA 1
ATOM 9334 C C . LEU B 1 513 ? 22.328 84.5 49.875 1 91.94 513 LEU B C 1
ATOM 9336 O O . LEU B 1 513 ? 22.828 84 50.844 1 91.94 513 LEU B O 1
ATOM 9340 N N . GLN B 1 514 ? 22.062 85.75 49.781 1 91.06 514 GLN B N 1
ATOM 9341 C CA . GLN B 1 514 ? 22.453 86.688 50.875 1 91.06 514 GLN B CA 1
ATOM 9342 C C . GLN B 1 514 ? 21.578 86.5 52.094 1 91.06 514 GLN B C 1
ATOM 9344 O O . GLN B 1 514 ? 22.078 86.438 53.219 1 91.06 514 GLN B O 1
ATOM 9349 N N . GLN B 1 515 ? 20.391 86.312 51.844 1 90.19 515 GLN B N 1
ATOM 9350 C CA . GLN B 1 515 ? 19.438 86.125 52.938 1 90.19 515 GLN B CA 1
ATOM 9351 C C . GLN B 1 515 ? 19.719 84.875 53.719 1 90.19 515 GLN B C 1
ATOM 9353 O O . GLN B 1 515 ? 19.562 84.812 54.938 1 90.19 515 GLN B O 1
ATOM 9358 N N . LYS B 1 516 ? 20.141 83.938 53.031 1 91.19 516 LYS B N 1
ATOM 9359 C CA . LYS B 1 516 ? 20.406 82.625 53.656 1 91.19 516 LYS B CA 1
ATOM 9360 C C . LYS B 1 516 ? 21.844 82.562 54.188 1 91.19 516 LYS B C 1
ATOM 9362 O O . LYS B 1 516 ? 22.203 81.625 54.875 1 91.19 516 LYS B O 1
ATOM 9367 N N . GLY B 1 517 ? 22.562 83.562 53.812 1 92.69 517 GLY B N 1
ATOM 9368 C CA . GLY B 1 517 ? 23.953 83.625 54.25 1 92.69 517 GLY B CA 1
ATOM 9369 C C . GLY B 1 517 ? 24.812 82.562 53.594 1 92.69 517 GLY B C 1
ATOM 9370 O O . GLY B 1 517 ? 25.734 82 54.219 1 92.69 517 GLY B O 1
ATOM 9371 N N . LEU B 1 518 ? 24.562 82.25 52.438 1 95.12 518 LEU B N 1
ATOM 9372 C CA . LEU B 1 518 ? 25.312 81.188 51.719 1 95.12 518 LEU B CA 1
ATOM 9373 C C . LEU B 1 518 ? 26.531 81.75 51.031 1 95.12 518 LEU B C 1
ATOM 9375 O O . LEU B 1 518 ? 26.484 82.875 50.531 1 95.12 518 LEU B O 1
ATOM 9379 N N . ASP B 1 519 ? 27.609 81 51.031 1 94.56 519 ASP B N 1
ATOM 9380 C CA . ASP B 1 519 ? 28.828 81.438 50.344 1 94.56 519 ASP B CA 1
ATOM 9381 C C . ASP B 1 519 ? 28.781 81 48.875 1 94.56 519 ASP B C 1
ATOM 9383 O O . ASP B 1 519 ? 28.531 79.812 48.562 1 94.56 519 ASP B O 1
ATOM 9387 N N . LEU B 1 520 ? 28.906 81.938 48 1 95.88 520 LEU B N 1
ATOM 9388 C CA . LEU B 1 520 ? 28.938 81.625 46.562 1 95.88 520 LEU B CA 1
ATOM 9389 C C . LEU B 1 520 ? 30.359 81.688 46.031 1 95.88 520 LEU B C 1
ATOM 9391 O O . LEU B 1 520 ? 31.016 82.75 46.094 1 95.88 520 LEU B O 1
ATOM 9395 N N . ASN B 1 521 ? 30.906 80.562 45.531 1 95.06 521 ASN B N 1
ATOM 9396 C CA . ASN B 1 521 ? 32.219 80.5 44.906 1 95.06 521 ASN B CA 1
ATOM 9397 C C . ASN B 1 521 ? 32.125 80.312 43.406 1 95.06 521 ASN B C 1
ATOM 9399 O O . ASN B 1 521 ? 31.562 79.312 42.906 1 95.06 521 ASN B O 1
ATOM 9403 N N . LEU B 1 522 ? 32.594 81.25 42.625 1 94.56 522 LEU B N 1
ATOM 9404 C CA . LEU B 1 522 ? 32.531 81.25 41.188 1 94.56 522 LEU B CA 1
ATOM 9405 C C . LEU B 1 522 ? 33.906 80.938 40.594 1 94.56 522 LEU B C 1
ATOM 9407 O O . LEU B 1 522 ? 34.875 81.688 40.844 1 94.56 522 LEU B O 1
ATOM 9411 N N . MET B 1 523 ? 34.031 79.75 40 1 92.5 523 MET B N 1
ATOM 9412 C CA . MET B 1 523 ? 35.25 79.375 39.25 1 92.5 523 MET B CA 1
ATOM 9413 C C . MET B 1 523 ? 34.969 79.25 37.75 1 92.5 523 MET B C 1
ATOM 9415 O O . MET B 1 523 ? 35 78.188 37.188 1 92.5 523 MET B O 1
ATOM 9419 N N . LEU B 1 524 ? 34.781 80.438 37.125 1 90.44 524 LEU B N 1
ATOM 9420 C CA . LEU B 1 524 ? 34.406 80.438 35.719 1 90.44 524 LEU B CA 1
ATOM 9421 C C . LEU B 1 524 ? 35.625 80.688 34.812 1 90.44 524 LEU B C 1
ATOM 9423 O O . LEU B 1 524 ? 36.594 81.375 35.25 1 90.44 524 LEU B O 1
ATOM 9427 N N . SER B 1 525 ? 35.594 80.125 33.688 1 85.44 525 SER B N 1
ATOM 9428 C CA . SER B 1 525 ? 36.656 80.375 32.719 1 85.44 525 SER B CA 1
ATOM 9429 C C . SER B 1 525 ? 36.812 81.812 32.344 1 85.44 525 SER B C 1
ATOM 9431 O O . SER B 1 525 ? 35.812 82.562 32.156 1 85.44 525 SER B O 1
ATOM 9433 N N . PRO B 1 526 ? 37.969 82.312 32.312 1 81.56 526 PRO B N 1
ATOM 9434 C CA . PRO B 1 526 ? 38.188 83.75 31.953 1 81.56 526 PRO B CA 1
ATOM 9435 C C . PRO B 1 526 ? 37.875 84 30.484 1 81.56 526 PRO B C 1
ATOM 9437 O O . PRO B 1 526 ? 37.5 85.125 30.125 1 81.56 526 PRO B O 1
ATOM 9440 N N . GLU B 1 527 ? 38.031 83 29.672 1 84.38 527 GLU B N 1
ATOM 9441 C CA . GLU B 1 527 ? 37.688 83.188 28.25 1 84.38 527 GLU B CA 1
ATOM 9442 C C . GLU B 1 527 ? 36.219 82.875 28 1 84.38 527 GLU B C 1
ATOM 9444 O O . GLU B 1 527 ? 35.656 81.938 28.609 1 84.38 527 GLU B O 1
ATOM 9449 N N . PRO B 1 528 ? 35.688 83.688 27.156 1 87.19 528 PRO B N 1
ATOM 9450 C CA . PRO B 1 528 ? 34.281 83.438 26.812 1 87.19 528 PRO B CA 1
ATOM 9451 C C . PRO B 1 528 ? 34.094 82.062 26.188 1 87.19 528 PRO B C 1
ATOM 9453 O O . PRO B 1 528 ? 34.875 81.625 25.328 1 87.19 528 PRO B O 1
ATOM 9456 N N . LEU B 1 529 ? 33.156 81.312 26.75 1 89.06 529 LEU B N 1
ATOM 9457 C CA . LEU B 1 529 ? 32.781 80 26.219 1 89.06 529 LEU B CA 1
ATOM 9458 C C . LEU B 1 529 ? 31.531 80.062 25.375 1 89.06 529 LEU B C 1
ATOM 9460 O O . LEU B 1 529 ? 30.438 80.312 25.906 1 89.06 529 LEU B O 1
ATOM 9464 N N . GLU B 1 530 ? 31.672 79.875 24.125 1 89.12 530 GLU B N 1
ATOM 9465 C CA . GLU B 1 530 ? 30.531 79.938 23.219 1 89.12 530 GLU B CA 1
ATOM 9466 C C . GLU B 1 530 ? 29.938 78.562 22.953 1 89.12 530 GLU B C 1
ATOM 9468 O O . GLU B 1 530 ? 30.672 77.625 22.672 1 89.12 530 GLU B O 1
ATOM 9473 N N . VAL B 1 531 ? 28.672 78.5 23.141 1 90.75 531 VAL B N 1
ATOM 9474 C CA . VAL B 1 531 ? 27.969 77.25 22.875 1 90.75 531 VAL B CA 1
ATOM 9475 C C . VAL B 1 531 ? 26.797 77.5 21.938 1 90.75 531 VAL B C 1
ATOM 9477 O O . VAL B 1 531 ? 26.344 78.625 21.781 1 90.75 531 VAL B O 1
ATOM 9480 N N . GLN B 1 532 ? 26.406 76.5 21.281 1 90.12 532 GLN B N 1
ATOM 9481 C CA . GLN B 1 532 ? 25.188 76.625 20.469 1 90.12 532 GLN B CA 1
ATOM 9482 C C . GLN B 1 532 ? 23.953 76.25 21.281 1 90.12 532 GLN B C 1
ATOM 9484 O O . GLN B 1 532 ? 23.703 75.062 21.594 1 90.12 532 GLN B O 1
ATOM 9489 N N . ALA B 1 533 ? 23.25 77.25 21.703 1 93.69 533 ALA B N 1
ATOM 9490 C CA . ALA B 1 533 ? 22.094 77 22.562 1 93.69 533 ALA B CA 1
ATOM 9491 C C . ALA B 1 533 ? 21.031 78.062 22.391 1 93.69 533 ALA B C 1
ATOM 9493 O O . ALA B 1 533 ? 21.297 79.125 21.797 1 93.69 533 ALA B O 1
ATOM 9494 N N . ASP B 1 534 ? 19.812 77.688 22.688 1 94.81 534 ASP B N 1
ATOM 9495 C CA . ASP B 1 534 ? 18.766 78.688 22.875 1 94.81 534 ASP B CA 1
ATOM 9496 C C . ASP B 1 534 ? 19 79.562 24.125 1 94.81 534 ASP B C 1
ATOM 9498 O O . ASP B 1 534 ? 19 79 25.234 1 94.81 534 ASP B O 1
ATOM 9502 N N . ARG B 1 535 ? 19.188 80.812 24.016 1 94.06 535 ARG B N 1
ATOM 9503 C CA . ARG B 1 535 ? 19.609 81.688 25.094 1 94.06 535 ARG B CA 1
ATOM 9504 C C . ARG B 1 535 ? 18.625 81.688 26.25 1 94.06 535 ARG B C 1
ATOM 9506 O O . ARG B 1 535 ? 19.031 81.5 27.406 1 94.06 535 ARG B O 1
ATOM 9513 N N . ASP B 1 536 ? 17.359 81.75 25.938 1 93.19 536 ASP B N 1
ATOM 9514 C CA . ASP B 1 536 ? 16.344 81.812 26.969 1 93.19 536 ASP B CA 1
ATOM 9515 C C . ASP B 1 536 ? 16.172 80.5 27.688 1 93.19 536 ASP B C 1
ATOM 9517 O O . ASP B 1 536 ? 16 80.438 28.906 1 93.19 536 ASP B O 1
ATOM 9521 N N . LYS B 1 537 ? 16.266 79.5 26.875 1 94.19 537 LYS B N 1
ATOM 9522 C CA . LYS B 1 537 ? 16.062 78.188 27.453 1 94.19 537 LYS B CA 1
ATOM 9523 C C . LYS B 1 537 ? 17.281 77.75 28.266 1 94.19 537 LYS B C 1
ATOM 9525 O O . LYS B 1 537 ? 17.156 77.062 29.281 1 94.19 537 LYS B O 1
ATOM 9530 N N . LEU B 1 538 ? 18.406 78.125 27.828 1 95.38 538 LEU B N 1
ATOM 9531 C CA . LEU B 1 538 ? 19.625 77.812 28.594 1 95.38 538 LEU B CA 1
ATOM 9532 C C . LEU B 1 538 ? 19.609 78.562 29.938 1 95.38 538 LEU B C 1
ATOM 9534 O O . LEU B 1 538 ? 19.984 78 30.953 1 95.38 538 LEU B O 1
ATOM 9538 N N . LYS B 1 539 ? 19.234 79.75 29.906 1 95.25 539 LYS B N 1
ATOM 9539 C CA . LYS B 1 539 ? 19.078 80.562 31.125 1 95.25 539 LYS B CA 1
ATOM 9540 C C . LYS B 1 539 ? 18.109 79.875 32.094 1 95.25 539 LYS B C 1
ATOM 9542 O O . LYS B 1 539 ? 18.359 79.812 33.281 1 95.25 539 LYS B O 1
ATOM 9547 N N . GLN B 1 540 ? 17.047 79.375 31.516 1 92.69 540 GLN B N 1
ATOM 9548 C CA . GLN B 1 540 ? 16.047 78.688 32.312 1 92.69 540 GLN B CA 1
ATOM 9549 C C . GLN B 1 540 ? 16.656 77.5 33 1 92.69 540 GLN B C 1
ATOM 9551 O O . GLN B 1 540 ? 16.359 77.188 34.156 1 92.69 540 GLN B O 1
ATOM 9556 N N . VAL B 1 541 ? 17.453 76.75 32.312 1 95.5 541 VAL B N 1
ATOM 9557 C CA . VAL B 1 541 ? 18.125 75.562 32.844 1 95.5 541 VAL B CA 1
ATOM 9558 C C . VAL B 1 541 ? 18.984 76 34.031 1 95.5 541 VAL B C 1
ATOM 9560 O O . VAL B 1 541 ? 18.891 75.375 35.094 1 95.5 541 VAL B O 1
ATOM 9563 N N . PHE B 1 542 ? 19.703 77 33.875 1 96 542 PHE B N 1
ATOM 9564 C CA . PHE B 1 542 ? 20.594 77.438 34.938 1 96 542 PHE B CA 1
ATOM 9565 C C . PHE B 1 542 ? 19.797 77.938 36.125 1 96 542 PHE B C 1
ATOM 9567 O O . PHE B 1 542 ? 20.156 77.625 37.281 1 96 542 PHE B O 1
ATOM 9574 N N . ILE B 1 543 ? 18.766 78.625 35.875 1 93.25 543 ILE B N 1
ATOM 9575 C CA . ILE B 1 543 ? 17.922 79.188 36.938 1 93.25 543 ILE B CA 1
ATOM 9576 C C . ILE B 1 543 ? 17.359 78 37.781 1 93.25 543 ILE B C 1
ATOM 9578 O O . ILE B 1 543 ? 17.391 78 39 1 93.25 543 ILE B O 1
ATOM 9582 N N . ASN B 1 544 ? 16.969 77 37.094 1 91.75 544 ASN B N 1
ATOM 9583 C CA . ASN B 1 544 ? 16.359 75.875 37.781 1 91.75 544 ASN B CA 1
ATOM 9584 C C . ASN B 1 544 ? 17.359 75.125 38.656 1 91.75 544 ASN B C 1
ATOM 9586 O O . ASN B 1 544 ? 17.062 74.812 39.812 1 91.75 544 ASN B O 1
ATOM 9590 N N . ILE B 1 545 ? 18.516 74.938 38.156 1 95.12 545 ILE B N 1
ATOM 9591 C CA . ILE B 1 545 ? 19.531 74.188 38.875 1 95.12 545 ILE B CA 1
ATOM 9592 C C . ILE B 1 545 ? 20.078 75 40.031 1 95.12 545 ILE B C 1
ATOM 9594 O O . ILE B 1 545 ? 20.25 74.5 41.156 1 95.12 545 ILE B O 1
ATOM 9598 N N . ILE B 1 546 ? 20.328 76.25 39.781 1 94.81 546 ILE B N 1
ATOM 9599 C CA . ILE B 1 546 ? 20.875 77.125 40.812 1 94.81 546 ILE B CA 1
ATOM 9600 C C . ILE B 1 546 ? 19.828 77.312 41.906 1 94.81 546 ILE B C 1
ATOM 9602 O O . ILE B 1 546 ? 20.141 77.375 43.094 1 94.81 546 ILE B O 1
ATOM 9606 N N . ASN B 1 547 ? 18.625 77.562 41.438 1 91.06 547 ASN B N 1
ATOM 9607 C CA . ASN B 1 547 ? 17.531 77.688 42.406 1 91.06 547 ASN B CA 1
ATOM 9608 C C . ASN B 1 547 ? 17.422 76.438 43.312 1 91.06 547 ASN B C 1
ATOM 9610 O O . ASN B 1 547 ? 17.188 76.625 44.531 1 91.06 547 ASN B O 1
ATOM 9614 N N . ASN B 1 548 ? 17.594 75.312 42.781 1 90.44 548 ASN B N 1
ATOM 9615 C CA . ASN B 1 548 ? 17.578 74.062 43.562 1 90.44 548 ASN B CA 1
ATOM 9616 C C . ASN B 1 548 ? 18.734 74 44.562 1 90.44 548 ASN B C 1
ATOM 9618 O O . ASN B 1 548 ? 18.547 73.625 45.719 1 90.44 548 ASN B O 1
ATOM 9622 N N . ALA B 1 549 ? 19.859 74.438 44.094 1 94 549 ALA B N 1
ATOM 9623 C CA . ALA B 1 549 ? 21.047 74.438 44.938 1 94 549 ALA B CA 1
ATOM 9624 C C . ALA B 1 549 ? 20.828 75.375 46.125 1 94 549 ALA B C 1
ATOM 9626 O O . ALA B 1 549 ? 21.188 75 47.281 1 94 549 ALA B O 1
ATOM 9627 N N . VAL B 1 550 ? 20.266 76.5 45.875 1 92.62 550 VAL B N 1
ATOM 9628 C CA . VAL B 1 550 ? 20.016 77.5 46.906 1 92.62 550 VAL B CA 1
ATOM 9629 C C . VAL B 1 550 ? 18.906 77.062 47.844 1 92.62 550 VAL B C 1
ATOM 9631 O O . VAL B 1 550 ? 19.031 77.125 49.062 1 92.62 550 VAL B O 1
ATOM 9634 N N . LYS B 1 551 ? 17.891 76.5 47.219 1 87.81 551 LYS B N 1
ATOM 9635 C CA . LYS B 1 551 ? 16.703 76.062 47.969 1 87.81 551 LYS B CA 1
ATOM 9636 C C . LYS B 1 551 ? 17.031 75 48.938 1 87.81 551 LYS B C 1
ATOM 9638 O O . LYS B 1 551 ? 16.531 74.938 50.062 1 87.81 551 LYS B O 1
ATOM 9643 N N . PHE B 1 552 ? 17.906 74.062 48.594 1 89.56 552 PHE B N 1
ATOM 9644 C CA . PHE B 1 552 ? 18.109 72.875 49.406 1 89.56 552 PHE B CA 1
ATOM 9645 C C . PHE B 1 552 ? 19.406 72.938 50.188 1 89.56 552 PHE B C 1
ATOM 9647 O O . PHE B 1 552 ? 19.859 71.938 50.75 1 89.56 552 PHE B O 1
ATOM 9654 N N . THR B 1 553 ? 19.984 74.188 50.219 1 92.69 553 THR B N 1
ATOM 9655 C CA . THR B 1 553 ? 21.141 74.438 51.031 1 92.69 553 THR B CA 1
ATOM 9656 C C . THR B 1 553 ? 20.812 75.438 52.156 1 92.69 553 THR B C 1
ATOM 9658 O O . THR B 1 553 ? 20.719 76.625 51.906 1 92.69 553 THR B O 1
ATOM 9661 N N . LYS B 1 554 ? 20.547 74.938 53.312 1 88.19 554 LYS B N 1
ATOM 9662 C CA . LYS B 1 554 ? 20.203 75.812 54.438 1 88.19 554 LYS B CA 1
ATOM 9663 C C . LYS B 1 554 ? 21.406 76.625 54.906 1 88.19 554 LYS B C 1
ATOM 9665 O O . LYS B 1 554 ? 21.297 77.812 55.25 1 88.19 554 LYS B O 1
ATOM 9670 N N . ALA B 1 555 ? 22.484 75.938 55.031 1 91.19 555 ALA B N 1
ATOM 9671 C CA . ALA B 1 555 ? 23.75 76.562 55.438 1 91.19 555 ALA B CA 1
ATOM 9672 C C . ALA B 1 555 ? 24.922 75.938 54.688 1 91.19 555 ALA B C 1
ATOM 9674 O O . ALA B 1 555 ? 24.938 74.75 54.469 1 91.19 555 ALA B O 1
ATOM 9675 N N . GLY B 1 556 ? 25.797 76.75 54.281 1 94.31 556 GLY B N 1
ATOM 9676 C CA . GLY B 1 556 ? 26.969 76.25 53.594 1 94.31 556 GLY B CA 1
ATOM 9677 C C . GLY B 1 556 ? 27.375 77.062 52.375 1 94.31 556 GLY B C 1
ATOM 9678 O O . GLY B 1 556 ? 27.438 78.25 52.469 1 94.31 556 GLY B O 1
ATOM 9679 N N . SER B 1 557 ? 27.766 76.312 51.344 1 95.69 557 SER B N 1
ATOM 9680 C CA . SER B 1 557 ? 28.297 77.062 50.188 1 95.69 557 SER B CA 1
ATOM 9681 C C . SER B 1 557 ? 27.812 76.438 48.875 1 95.69 557 SER B C 1
ATOM 9683 O O . SER B 1 557 ? 27.422 75.25 48.844 1 95.69 557 SER B O 1
ATOM 9685 N N . ILE B 1 558 ? 27.766 77.188 47.875 1 97.19 558 ILE B N 1
ATOM 9686 C CA . ILE B 1 558 ? 27.484 76.75 46.5 1 97.19 558 ILE B CA 1
ATOM 9687 C C . ILE B 1 558 ? 28.672 77.125 45.594 1 97.19 558 ILE B C 1
ATOM 9689 O O . ILE B 1 558 ? 29.125 78.25 45.625 1 97.19 558 ILE B O 1
ATOM 9693 N N . THR B 1 559 ? 29.188 76.125 44.875 1 96.88 559 THR B N 1
ATOM 9694 C CA . THR B 1 559 ? 30.297 76.375 43.969 1 96.88 559 THR B CA 1
ATOM 9695 C C . THR B 1 559 ? 29.875 76.125 42.5 1 96.88 559 THR B C 1
ATOM 9697 O O . THR B 1 559 ? 29.281 75.125 42.188 1 96.88 559 THR B O 1
ATOM 9700 N N . ILE B 1 560 ? 30.047 77.125 41.625 1 97 560 ILE B N 1
ATOM 9701 C CA . ILE B 1 560 ? 29.766 77 40.219 1 97 560 ILE B CA 1
ATOM 9702 C C . ILE B 1 560 ? 31.062 77.062 39.406 1 97 560 ILE B C 1
ATOM 9704 O O . ILE B 1 560 ? 31.812 78.062 39.562 1 97 560 ILE B O 1
ATOM 9708 N N . SER B 1 561 ? 31.344 76.062 38.625 1 95.44 561 SER B N 1
ATOM 9709 C CA . SER B 1 561 ? 32.562 76 37.812 1 95.44 561 SER B CA 1
ATOM 9710 C C . SER B 1 561 ? 32.219 75.75 36.344 1 95.44 561 SER B C 1
ATOM 9712 O O . SER B 1 561 ? 31.219 75.062 36.062 1 95.44 561 SER B O 1
ATOM 9714 N N . SER B 1 562 ? 32.938 76.312 35.406 1 94.31 562 SER B N 1
ATOM 9715 C CA . SER B 1 562 ? 32.812 76.062 34 1 94.31 562 SER B CA 1
ATOM 9716 C C . SER B 1 562 ? 34.188 75.688 33.375 1 94.31 562 SER B C 1
ATOM 9718 O O . SER B 1 562 ? 35.188 76.375 33.688 1 94.31 562 SER B O 1
ATOM 9720 N N . LYS B 1 563 ? 34.219 74.688 32.625 1 89.44 563 LYS B N 1
ATOM 9721 C CA . LYS B 1 563 ? 35.469 74.25 32 1 89.44 563 LYS B CA 1
ATOM 9722 C C . LYS B 1 563 ? 35.219 73.688 30.594 1 89.44 563 LYS B C 1
ATOM 9724 O O . LYS B 1 563 ? 34.125 73.25 30.281 1 89.44 563 LYS B O 1
ATOM 9729 N N . LEU B 1 564 ? 36.156 73.938 29.781 1 89.31 564 LEU B N 1
ATOM 9730 C CA . LEU B 1 564 ? 36.156 73.312 28.469 1 89.31 564 LEU B CA 1
ATOM 9731 C C . LEU B 1 564 ? 36.875 71.938 28.516 1 89.31 564 LEU B C 1
ATOM 9733 O O . LEU B 1 564 ? 37.969 71.812 29.047 1 89.31 564 LEU B O 1
ATOM 9737 N N . GLU B 1 565 ? 36.062 71 28.297 1 84.56 565 GLU B N 1
ATOM 9738 C CA . GLU B 1 565 ? 36.656 69.625 28.281 1 84.56 565 GLU B CA 1
ATOM 9739 C C . GLU B 1 565 ? 36.719 69.062 26.875 1 84.56 565 GLU B C 1
ATOM 9741 O O . GLU B 1 565 ? 35.781 69.25 26.094 1 84.56 565 GLU B O 1
ATOM 9746 N N . ARG B 1 566 ? 37.812 68.562 26.469 1 69.81 566 ARG B N 1
ATOM 9747 C CA . ARG B 1 566 ? 38 67.938 25.203 1 69.81 566 ARG B CA 1
ATOM 9748 C C . ARG B 1 566 ? 37.844 66.375 25.344 1 69.81 566 ARG B C 1
ATOM 9750 O O . ARG B 1 566 ? 38.406 65.812 26.266 1 69.81 566 ARG B O 1
ATOM 9757 N N . PHE B 1 567 ? 36.75 65.938 25.141 1 60.81 567 PHE B N 1
ATOM 9758 C CA . PHE B 1 567 ? 36.656 64.5 25.203 1 60.81 567 PHE B CA 1
ATOM 9759 C C . PHE B 1 567 ? 37.344 63.844 24 1 60.81 567 PHE B C 1
ATOM 9761 O O . PHE B 1 567 ? 37.188 64.312 22.859 1 60.81 567 PHE B O 1
ATOM 9768 N N . PRO B 1 568 ? 38.281 63.031 24.266 1 47.5 568 PRO B N 1
ATOM 9769 C CA . PRO B 1 568 ? 38.844 62.25 23.156 1 47.5 568 PRO B CA 1
ATOM 9770 C C . PRO B 1 568 ? 37.781 61.469 22.391 1 47.5 568 PRO B C 1
ATOM 9772 O O . PRO B 1 568 ? 36.75 61.094 22.969 1 47.5 568 PRO B O 1
ATOM 9775 N N . ASN B 1 569 ? 37.531 61.812 21.219 1 40.88 569 ASN B N 1
ATOM 9776 C CA . ASN B 1 569 ? 36.719 60.906 20.391 1 40.88 569 ASN B CA 1
ATOM 9777 C C . ASN B 1 569 ? 37.062 59.438 20.656 1 40.88 569 ASN B C 1
ATOM 9779 O O . ASN B 1 569 ? 38.094 58.969 20.219 1 40.88 569 ASN B O 1
ATOM 9783 N N . TRP B 1 570 ? 36.812 58.938 21.75 1 34.06 570 TRP B N 1
ATOM 9784 C CA . TRP B 1 570 ? 37.125 57.531 21.719 1 34.06 570 TRP B CA 1
ATOM 9785 C C . TRP B 1 570 ? 36.531 56.875 20.469 1 34.06 570 TRP B C 1
ATOM 9787 O O . TRP B 1 570 ? 36.531 55.656 20.328 1 34.06 570 TRP B O 1
ATOM 9797 N N . GLY B 1 571 ? 35.25 57.094 20.156 1 32.41 571 GLY B N 1
ATOM 9798 C CA . GLY B 1 571 ? 35 56.281 18.984 1 32.41 571 GLY B CA 1
ATOM 9799 C C . GLY B 1 571 ? 35.969 56.562 17.844 1 32.41 571 GLY B C 1
ATOM 9800 O O . GLY B 1 571 ? 35.969 57.656 17.281 1 32.41 571 GLY B O 1
ATOM 9801 N N . ASN B 1 572 ? 37.094 55.969 18 1 31.7 572 ASN B N 1
ATOM 9802 C CA . ASN B 1 572 ? 37.906 55.688 16.812 1 31.7 572 ASN B CA 1
ATOM 9803 C C . ASN B 1 572 ? 37.031 55.312 15.633 1 31.7 572 ASN B C 1
ATOM 9805 O O . ASN B 1 572 ? 37.531 54.969 14.562 1 31.7 572 ASN B O 1
ATOM 9809 N N . ALA B 1 573 ? 36.219 54.062 15.766 1 30.08 573 ALA B N 1
ATOM 9810 C CA . ALA B 1 573 ? 36.469 53.125 14.688 1 30.08 573 ALA B CA 1
ATOM 9811 C C . ALA B 1 573 ? 36.344 53.781 13.328 1 30.08 573 ALA B C 1
ATOM 9813 O O . ALA B 1 573 ? 35.844 54.906 13.227 1 30.08 573 ALA B O 1
ATOM 9814 N N . ILE B 1 574 ? 35.938 52.844 12.273 1 27.08 574 ILE B N 1
ATOM 9815 C CA . ILE B 1 574 ? 36.25 52.594 10.867 1 27.08 574 ILE B CA 1
ATOM 9816 C C . ILE B 1 574 ? 35.656 53.688 9.992 1 27.08 574 ILE B C 1
ATOM 9818 O O . ILE B 1 574 ? 36.312 54.188 9.078 1 27.08 574 ILE B O 1
ATOM 9822 N N . ALA B 1 575 ? 34.25 53.781 9.664 1 28.47 575 ALA B N 1
ATOM 9823 C CA . ALA B 1 575 ? 33.969 53.281 8.312 1 28.47 575 ALA B CA 1
ATOM 9824 C C . ALA B 1 575 ? 34.406 54.312 7.262 1 28.47 575 ALA B C 1
ATOM 9826 O O . ALA B 1 575 ? 35 53.938 6.242 1 28.47 575 ALA B O 1
ATOM 9827 N N . SER B 1 576 ? 33.594 55.406 6.828 1 30.95 576 SER B N 1
ATOM 9828 C CA . SER B 1 576 ? 33.594 55.562 5.375 1 30.95 576 SER B CA 1
ATOM 9829 C C . SER B 1 576 ? 34.906 56.125 4.887 1 30.95 576 SER B C 1
ATOM 9831 O O . SER B 1 576 ? 35.656 56.75 5.66 1 30.95 576 SER B O 1
ATOM 9833 N N . ASN B 1 577 ? 35.531 55.625 3.656 1 31.73 577 ASN B N 1
ATOM 9834 C CA . ASN B 1 577 ? 36.688 55.906 2.811 1 31.73 577 ASN B CA 1
ATOM 9835 C C . ASN B 1 577 ? 37.094 57.344 2.902 1 31.73 577 ASN B C 1
ATOM 9837 O O . ASN B 1 577 ? 38.125 57.75 2.324 1 31.73 577 ASN B O 1
ATOM 9841 N N . SER B 1 578 ? 36.188 58.219 2.545 1 34.09 578 SER B N 1
ATOM 9842 C CA . SER B 1 578 ? 36.656 59.469 1.964 1 34.09 578 SER B CA 1
ATOM 9843 C C . SER B 1 578 ? 37.125 60.406 3.043 1 34.09 578 SER B C 1
ATOM 9845 O O . SER B 1 578 ? 36.375 61.281 3.496 1 34.09 578 SER B O 1
ATOM 9847 N N . GLY B 1 579 ? 38.219 60.156 3.975 1 35.72 579 GLY B N 1
ATOM 9848 C CA . GLY B 1 579 ? 39.219 60.875 4.762 1 35.72 579 GLY B CA 1
ATOM 9849 C C . GLY B 1 579 ? 38.625 61.875 5.734 1 35.72 579 GLY B C 1
ATOM 9850 O O . GLY B 1 579 ? 39.344 62.781 6.195 1 35.72 579 GLY B O 1
ATOM 9851 N N . GLN B 1 580 ? 37.438 62.156 5.688 1 33.69 580 GLN B N 1
ATOM 9852 C CA . GLN B 1 580 ? 37.094 63.344 6.441 1 33.69 580 GLN B CA 1
ATOM 9853 C C . GLN B 1 580 ? 37.219 63.094 7.945 1 33.69 580 GLN B C 1
ATOM 9855 O O . GLN B 1 580 ? 36.625 62.156 8.461 1 33.69 580 GLN B O 1
ATOM 9860 N N . ILE B 1 581 ? 38.281 63.469 8.711 1 35.34 581 ILE B N 1
ATOM 9861 C CA . ILE B 1 581 ? 38.656 63.562 10.117 1 35.34 581 ILE B CA 1
ATOM 9862 C C . ILE B 1 581 ? 37.438 64 10.938 1 35.34 581 ILE B C 1
ATOM 9864 O O . ILE B 1 581 ? 36.875 65.062 10.703 1 35.34 581 ILE B O 1
ATOM 9868 N N . ILE B 1 582 ? 36.719 63.094 11.523 1 37.94 582 ILE B N 1
ATOM 9869 C CA . ILE B 1 582 ? 35.688 63.469 12.484 1 37.94 582 ILE B CA 1
ATOM 9870 C C . ILE B 1 582 ? 36.344 64.188 13.664 1 37.94 582 ILE B C 1
ATOM 9872 O O . ILE B 1 582 ? 37.156 63.625 14.383 1 37.94 582 ILE B O 1
ATOM 9876 N N . LYS B 1 583 ? 36.625 65.438 13.617 1 45.41 583 LYS B N 1
ATOM 9877 C CA . LYS B 1 583 ? 37.188 66.438 14.547 1 45.41 583 LYS B CA 1
ATOM 9878 C C . LYS B 1 583 ? 36.719 66.188 15.969 1 45.41 583 LYS B C 1
ATOM 9880 O O . LYS B 1 583 ? 35.625 65.688 16.172 1 45.41 583 LYS B O 1
ATOM 9885 N N . ALA B 1 584 ? 37.562 66.125 17.062 1 48.88 584 ALA B N 1
ATOM 9886 C CA . ALA B 1 584 ? 37.438 66.125 18.516 1 48.88 584 ALA B CA 1
ATOM 9887 C C . ALA B 1 584 ? 36.25 66.938 18.984 1 48.88 584 ALA B C 1
ATOM 9889 O O . ALA B 1 584 ? 36.094 68.062 18.594 1 48.88 584 ALA B O 1
ATOM 9890 N N . SER B 1 585 ? 35.125 66.438 19.344 1 63.38 585 SER B N 1
ATOM 9891 C CA . SER B 1 585 ? 33.969 67.188 19.734 1 63.38 585 SER B CA 1
ATOM 9892 C C . SER B 1 585 ? 34.156 67.875 21.109 1 63.38 585 SER B C 1
ATOM 9894 O O . SER B 1 585 ? 34.562 67.188 22.062 1 63.38 585 SER B O 1
ATOM 9896 N N . GLU B 1 586 ? 34.531 69.062 21.234 1 79.06 586 GLU B N 1
ATOM 9897 C CA . GLU B 1 586 ? 34.688 69.875 22.453 1 79.06 586 GLU B CA 1
ATOM 9898 C C . GLU B 1 586 ? 33.344 70.188 23.094 1 79.06 586 GLU B C 1
ATOM 9900 O O . GLU B 1 586 ? 32.375 70.438 22.406 1 79.06 586 GLU B O 1
ATOM 9905 N N . GLN B 1 587 ? 33.375 69.875 24.531 1 88.31 587 GLN B N 1
ATOM 9906 C CA . GLN B 1 587 ? 32.188 70.188 25.281 1 88.31 587 GLN B CA 1
ATOM 9907 C C . GLN B 1 587 ? 32.5 71.125 26.422 1 88.31 587 GLN B C 1
ATOM 9909 O O . GLN B 1 587 ? 33.594 71.125 26.953 1 88.31 587 GLN B O 1
ATOM 9914 N N . VAL B 1 588 ? 31.625 72.062 26.641 1 92.06 588 VAL B N 1
ATOM 9915 C CA . VAL B 1 588 ? 31.688 72.875 27.828 1 92.06 588 VAL B CA 1
ATOM 9916 C C . VAL B 1 588 ? 30.953 72.25 28.984 1 92.06 588 VAL B C 1
ATOM 9918 O O . VAL B 1 588 ? 29.828 71.75 28.812 1 92.06 588 VAL B O 1
ATOM 9921 N N . ILE B 1 589 ? 31.594 72.062 30.125 1 94.25 589 ILE B N 1
ATOM 9922 C CA . ILE B 1 589 ? 31 71.5 31.312 1 94.25 589 ILE B CA 1
ATOM 9923 C C . ILE B 1 589 ? 30.797 72.562 32.375 1 94.25 589 ILE B C 1
ATOM 9925 O O . ILE B 1 589 ? 31.719 73.25 32.719 1 94.25 589 ILE B O 1
ATOM 9929 N N . VAL B 1 590 ? 29.578 72.688 32.812 1 95.94 590 VAL B N 1
ATOM 9930 C CA . VAL B 1 590 ? 29.25 73.5 33.969 1 95.94 590 VAL B CA 1
ATOM 9931 C C . VAL B 1 590 ? 28.891 72.625 35.156 1 95.94 590 VAL B C 1
ATOM 9933 O O . VAL B 1 590 ? 28.047 71.75 35.031 1 95.94 590 VAL B O 1
ATOM 9936 N N . THR B 1 591 ? 29.547 72.812 36.25 1 96.81 591 THR B N 1
ATOM 9937 C CA . THR B 1 591 ? 29.281 72 37.469 1 96.81 591 THR B CA 1
ATOM 9938 C C . THR B 1 591 ? 28.781 72.875 38.594 1 96.81 591 THR B C 1
ATOM 9940 O O . THR B 1 591 ? 29.391 73.938 38.906 1 96.81 591 THR B O 1
ATOM 9943 N N . ILE B 1 592 ? 27.688 72.562 39.125 1 97.19 592 ILE B N 1
ATOM 9944 C CA . ILE B 1 592 ? 27.094 73.25 40.281 1 97.19 592 ILE B CA 1
ATOM 9945 C C . ILE B 1 592 ? 27.094 72.312 41.5 1 97.19 592 ILE B C 1
ATOM 9947 O O . ILE B 1 592 ? 26.438 71.312 41.469 1 97.19 592 ILE B O 1
ATOM 9951 N N . VAL B 1 593 ? 27.812 72.688 42.531 1 96.75 593 VAL B N 1
ATOM 9952 C CA . VAL B 1 593 ? 27.969 71.875 43.719 1 96.75 593 VAL B CA 1
ATOM 9953 C C . VAL B 1 593 ? 27.375 72.562 44.938 1 96.75 593 VAL B C 1
ATOM 9955 O O . VAL B 1 593 ? 27.734 73.75 45.219 1 96.75 593 VAL B O 1
ATOM 9958 N N . ASP B 1 594 ? 26.438 71.938 45.531 1 95.69 594 ASP B N 1
ATOM 9959 C CA . ASP B 1 594 ? 25.875 72.5 46.75 1 95.69 594 ASP B CA 1
ATOM 9960 C C . ASP B 1 594 ? 26.203 71.625 47.969 1 95.69 594 ASP B C 1
ATOM 9962 O O . ASP B 1 594 ? 26.562 70.438 47.812 1 95.69 594 ASP B O 1
ATOM 9966 N N . THR B 1 595 ? 26.234 72.188 49.156 1 95.62 595 THR B N 1
ATOM 9967 C CA . THR B 1 595 ? 26.5 71.438 50.406 1 95.62 595 THR B CA 1
ATOM 9968 C C . THR B 1 595 ? 25.203 71.25 51.156 1 95.62 595 THR B C 1
ATOM 9970 O O . THR B 1 595 ? 25.188 71.25 52.406 1 95.62 595 THR B O 1
ATOM 9973 N N . GLY B 1 596 ? 24.172 71.125 50.375 1 91.88 596 GLY B N 1
ATOM 9974 C CA . GLY B 1 596 ? 22.859 71 51 1 91.88 596 GLY B CA 1
ATOM 9975 C C . GLY B 1 596 ? 22.547 69.625 51.5 1 91.88 596 GLY B C 1
ATOM 9976 O O . GLY B 1 596 ? 23.438 68.875 51.969 1 91.88 596 GLY B O 1
ATOM 9977 N N . ILE B 1 597 ? 21.234 69.188 51.469 1 88.94 597 ILE B N 1
ATOM 9978 C CA . ILE B 1 597 ? 20.688 68 52.125 1 88.94 597 ILE B CA 1
ATOM 9979 C C . ILE B 1 597 ? 21.094 66.75 51.375 1 88.94 597 ILE B C 1
ATOM 9981 O O . ILE B 1 597 ? 21.016 65.625 51.906 1 88.94 597 ILE B O 1
ATOM 9985 N N . GLY B 1 598 ? 21.484 66.938 50.188 1 90.81 598 GLY B N 1
ATOM 9986 C CA . GLY B 1 598 ? 21.906 65.75 49.406 1 90.81 598 GLY B CA 1
ATOM 9987 C C . GLY B 1 598 ? 20.734 64.875 49 1 90.81 598 GLY B C 1
ATOM 9988 O O . GLY B 1 598 ? 19.578 65.188 49.344 1 90.81 598 GLY B O 1
ATOM 9989 N N . VAL B 1 599 ? 21.016 63.812 48.094 1 90.31 599 VAL B N 1
ATOM 9990 C CA . VAL B 1 599 ? 20.016 62.875 47.594 1 90.31 599 VAL B CA 1
ATOM 9991 C C . VAL B 1 599 ? 20.562 61.438 47.688 1 90.31 599 VAL B C 1
ATOM 9993 O O . VAL B 1 599 ? 21.703 61.156 47.312 1 90.31 599 VAL B O 1
ATOM 9996 N N . ILE B 1 600 ? 19.688 60.531 48.188 1 89.69 600 ILE B N 1
ATOM 9997 C CA . ILE B 1 600 ? 20.078 59.125 48.281 1 89.69 600 ILE B CA 1
ATOM 9998 C C . ILE B 1 600 ? 20.203 58.531 46.875 1 89.69 600 ILE B C 1
ATOM 10000 O O . ILE B 1 600 ? 19.422 58.875 45.969 1 89.69 600 ILE B O 1
ATOM 10004 N N . PRO B 1 601 ? 21.141 57.688 46.656 1 87.69 601 PRO B N 1
ATOM 10005 C CA . PRO B 1 601 ? 21.406 57.125 45.312 1 87.69 601 PRO B CA 1
ATOM 10006 C C . PRO B 1 601 ? 20.188 56.469 44.688 1 87.69 601 PRO B C 1
ATOM 10008 O O . PRO B 1 601 ? 19.953 56.594 43.5 1 87.69 601 PRO B O 1
ATOM 10011 N N . GLU B 1 602 ? 19.359 55.875 45.469 1 85.56 602 GLU B N 1
ATOM 10012 C CA . GLU B 1 602 ? 18.203 55.125 44.969 1 85.56 602 GLU B CA 1
ATOM 10013 C C . GLU B 1 602 ? 17.156 56.062 44.375 1 85.56 602 GLU B C 1
ATOM 10015 O O . GLU B 1 602 ? 16.406 55.656 43.469 1 85.56 602 GLU B O 1
ATOM 10020 N N . LYS B 1 603 ? 17.156 57.344 44.688 1 84.75 603 LYS B N 1
ATOM 10021 C CA . LYS B 1 603 ? 16.109 58.25 44.281 1 84.75 603 LYS B CA 1
ATOM 10022 C C . LYS B 1 603 ? 16.609 59.219 43.219 1 84.75 603 LYS B C 1
ATOM 10024 O O . LYS B 1 603 ? 15.836 59.969 42.625 1 84.75 603 LYS B O 1
ATOM 10029 N N . GLN B 1 604 ? 17.844 59.125 42.938 1 88.31 604 GLN B N 1
ATOM 10030 C CA . GLN B 1 604 ? 18.438 60.094 42.062 1 88.31 604 GLN B CA 1
ATOM 10031 C C . GLN B 1 604 ? 17.844 60 40.656 1 88.31 604 GLN B C 1
ATOM 10033 O O . GLN B 1 604 ? 17.562 61 40 1 88.31 604 GLN B O 1
ATOM 10038 N N . SER B 1 605 ? 17.625 58.719 40.219 1 84.94 605 SER B N 1
ATOM 10039 C CA . SER B 1 605 ? 17.078 58.531 38.875 1 84.94 605 SER B CA 1
ATOM 10040 C C . SER B 1 605 ? 15.625 58.969 38.812 1 84.94 605 SER B C 1
ATOM 10042 O O . SER B 1 605 ? 15.18 59.438 37.75 1 84.94 605 SER B O 1
ATOM 10044 N N . GLN B 1 606 ? 14.938 58.969 39.812 1 85.62 606 GLN B N 1
ATOM 10045 C CA . GLN B 1 606 ? 13.516 59.281 39.844 1 85.62 606 GLN B CA 1
ATOM 10046 C C . GLN B 1 606 ? 13.297 60.812 39.812 1 85.62 606 GLN B C 1
ATOM 10048 O O . GLN B 1 606 ? 12.219 61.281 39.438 1 85.62 606 GLN B O 1
ATOM 10053 N N . LEU B 1 607 ? 14.32 61.562 40.188 1 85.81 607 LEU B N 1
ATOM 10054 C CA . LEU B 1 607 ? 14.188 63 40.312 1 85.81 607 LEU B CA 1
ATOM 10055 C C . LEU B 1 607 ? 13.977 63.656 38.938 1 85.81 607 LEU B C 1
ATOM 10057 O O . LEU B 1 607 ? 13.516 64.812 38.844 1 85.81 607 LEU B O 1
ATOM 10061 N N . PHE B 1 608 ? 14.305 62.875 37.906 1 86.94 608 PHE B N 1
ATOM 10062 C CA . PHE B 1 608 ? 14.125 63.406 36.562 1 86.94 608 PHE B CA 1
ATOM 10063 C C . PHE B 1 608 ? 12.766 63.031 36 1 86.94 608 PHE B C 1
ATOM 10065 O O . PHE B 1 608 ? 12.5 63.188 34.812 1 86.94 608 PHE B O 1
ATOM 10072 N N . GLN B 1 609 ? 12.008 62.5 36.938 1 82 609 GLN B N 1
ATOM 10073 C CA . GLN B 1 609 ? 10.609 62.25 36.625 1 82 609 GLN B CA 1
ATOM 10074 C C . GLN B 1 609 ? 9.727 63.406 37.156 1 82 609 GLN B C 1
ATOM 10076 O O . GLN B 1 609 ? 10 63.969 38.188 1 82 609 GLN B O 1
ATOM 10081 N N . PRO B 1 610 ? 8.68 63.594 36.312 1 75.56 610 PRO B N 1
ATOM 10082 C CA . PRO B 1 610 ? 7.82 64.688 36.719 1 75.56 610 PRO B CA 1
ATOM 10083 C C . PRO B 1 610 ? 7.227 64.5 38.125 1 75.56 610 PRO B C 1
ATOM 10085 O O . PRO B 1 610 ? 6.773 63.406 38.438 1 75.56 610 PRO B O 1
ATOM 10088 N N . PHE B 1 611 ? 7.453 65.562 39.031 1 72.38 611 PHE B N 1
ATOM 10089 C CA . PHE B 1 611 ? 6.793 65.688 40.344 1 72.38 611 PHE B CA 1
ATOM 10090 C C . PHE B 1 611 ? 7.441 64.812 41.375 1 72.38 611 PHE B C 1
ATOM 10092 O O . PHE B 1 611 ? 6.836 64.562 42.406 1 72.38 611 PHE B O 1
ATOM 10099 N N . VAL B 1 612 ? 8.539 64.25 41 1 76.31 612 VAL B N 1
ATOM 10100 C CA . VAL B 1 612 ? 9.281 63.469 42 1 76.31 612 VAL B CA 1
ATOM 10101 C C . VAL B 1 612 ? 10.195 64.438 42.812 1 76.31 612 VAL B C 1
ATOM 10103 O O . VAL B 1 612 ? 10.969 65.188 42.219 1 76.31 612 VAL B O 1
ATOM 10106 N N . MET B 1 613 ? 9.914 64.375 44.031 1 75.94 613 MET B N 1
ATOM 10107 C CA . MET B 1 613 ? 10.734 65.188 44.938 1 75.94 613 MET B CA 1
ATOM 10108 C C . MET B 1 613 ? 11.297 64.375 46.062 1 75.94 613 MET B C 1
ATOM 10110 O O . MET B 1 613 ? 10.82 63.25 46.344 1 75.94 613 MET B O 1
ATOM 10114 N N . VAL B 1 614 ? 12.43 64.625 46.594 1 69.19 614 VAL B N 1
ATOM 10115 C CA . VAL B 1 614 ? 13.023 63.875 47.688 1 69.19 614 VAL B CA 1
ATOM 10116 C C . VAL B 1 614 ? 12.094 63.938 48.906 1 69.19 614 VAL B C 1
ATOM 10118 O O . VAL B 1 614 ? 11.445 65 49.156 1 69.19 614 VAL B O 1
ATOM 10121 N N . ASP B 1 615 ? 11.5 62.719 49.25 1 58.38 615 ASP B N 1
ATOM 10122 C CA . ASP B 1 615 ? 10.641 62.469 50.375 1 58.38 615 ASP B CA 1
ATOM 10123 C C . ASP B 1 615 ? 11.227 63.062 51.656 1 58.38 615 ASP B C 1
ATOM 10125 O O . ASP B 1 615 ? 12.438 63 51.875 1 58.38 615 ASP B O 1
ATOM 10129 N N . GLY B 1 616 ? 10.75 64.375 52.375 1 50.88 616 GLY B N 1
ATOM 10130 C CA . GLY B 1 616 ? 10.992 64.812 53.75 1 50.88 616 GLY B CA 1
ATOM 10131 C C . GLY B 1 616 ? 10.242 66.062 54.125 1 50.88 616 GLY B C 1
ATOM 10132 O O . GLY B 1 616 ? 9.617 66.688 53.281 1 50.88 616 GLY B O 1
ATOM 10133 N N . SER B 1 617 ? 10.016 66.25 55.469 1 45.69 617 SER B N 1
ATOM 10134 C CA . SER B 1 617 ? 9.484 67.375 56.219 1 45.69 617 SER B CA 1
ATOM 10135 C C . SER B 1 617 ? 9.961 68.688 55.656 1 45.69 617 SER B C 1
ATOM 10137 O O . SER B 1 617 ? 9.227 69.688 55.656 1 45.69 617 SER B O 1
ATOM 10139 N N . THR B 1 618 ? 11.086 68.688 55.188 1 44.72 618 THR B N 1
ATOM 10140 C CA . THR B 1 618 ? 11.781 69.938 54.812 1 44.72 618 THR B CA 1
ATOM 10141 C C . THR B 1 618 ? 11.305 70.375 53.438 1 44.72 618 THR B C 1
ATOM 10143 O O . THR B 1 618 ? 11.32 71.625 53.156 1 44.72 618 THR B O 1
ATOM 10146 N N . THR B 1 619 ? 10.961 69.562 52.531 1 48.66 619 THR B N 1
ATOM 10147 C CA . THR B 1 619 ? 10.617 69.875 51.156 1 48.66 619 THR B CA 1
ATOM 10148 C C . THR B 1 619 ? 9.242 70.562 51.094 1 48.66 619 THR B C 1
ATOM 10150 O O . THR B 1 619 ? 8.938 71.312 50.156 1 48.66 619 THR B O 1
ATOM 10153 N N . ARG B 1 620 ? 8.406 70.188 51.969 1 50.16 620 ARG B N 1
ATOM 10154 C CA . ARG B 1 620 ? 7.113 70.875 52.031 1 50.16 620 ARG B CA 1
ATOM 10155 C C . ARG B 1 620 ? 7.281 72.375 52.281 1 50.16 620 ARG B C 1
ATOM 10157 O O . ARG B 1 620 ? 6.48 73.188 51.812 1 50.16 620 ARG B O 1
ATOM 10164 N N . GLU B 1 621 ? 8.477 72.625 53.031 1 50.06 621 GLU B N 1
ATOM 10165 C CA . GLU B 1 621 ? 8.75 74 53.375 1 50.06 621 GLU B CA 1
ATOM 10166 C C . GLU B 1 621 ? 9.281 74.812 52.156 1 50.06 621 GLU B C 1
ATOM 10168 O O . GLU B 1 621 ? 9.062 76 52.062 1 50.06 621 GLU B O 1
ATOM 10173 N N . SER B 1 622 ? 10.102 74.188 51.375 1 51.78 622 SER B N 1
ATOM 10174 C CA . SER B 1 622 ? 10.805 74.938 50.344 1 51.78 622 SER B CA 1
ATOM 10175 C C . SER B 1 622 ? 9.961 75 49.062 1 51.78 622 SER B C 1
ATOM 10177 O O . SER B 1 622 ? 10.234 75.812 48.188 1 51.78 622 SER B O 1
ATOM 10179 N N . GLY B 1 623 ? 8.844 74.562 49.031 1 59.09 623 GLY B N 1
ATOM 10180 C CA . GLY B 1 623 ? 7.922 74.75 47.906 1 59.09 623 GLY B CA 1
ATOM 10181 C C . GLY B 1 623 ? 8.445 74.188 46.625 1 59.09 623 GLY B C 1
ATOM 10182 O O . GLY B 1 623 ? 9.594 73.75 46.531 1 59.09 623 GLY B O 1
ATOM 10183 N N . GLY B 1 624 ? 7.812 73.562 45.688 1 67 624 GLY B N 1
ATOM 10184 C CA . GLY B 1 624 ? 8.164 73.188 44.312 1 67 624 GLY B CA 1
ATOM 10185 C C . GLY B 1 624 ? 7.281 72.062 43.781 1 67 624 GLY B C 1
ATOM 10186 O O . GLY B 1 624 ? 6.633 71.375 44.531 1 67 624 GLY B O 1
ATOM 10187 N N . VAL B 1 625 ? 7.188 72.062 42.469 1 70.06 625 VAL B N 1
ATOM 10188 C CA . VAL B 1 625 ? 6.262 71.188 41.812 1 70.06 625 VAL B CA 1
ATOM 10189 C C . VAL B 1 625 ? 7.031 70 41.219 1 70.06 625 VAL B C 1
ATOM 10191 O O . VAL B 1 625 ? 6.434 69 40.844 1 70.06 625 VAL B O 1
ATOM 10194 N N . GLY B 1 626 ? 8.453 70 41.438 1 79.31 626 GLY B N 1
ATOM 10195 C CA . GLY B 1 626 ? 9.273 68.875 40.938 1 79.31 626 GLY B CA 1
ATOM 10196 C C . GLY B 1 626 ? 9.266 68.812 39.406 1 79.31 626 GLY B C 1
ATOM 10197 O O . GLY B 1 626 ? 9.195 67.688 38.844 1 79.31 626 GLY B O 1
ATOM 10198 N N . LEU B 1 627 ? 9.195 69.875 38.719 1 86.88 627 LEU B N 1
ATOM 10199 C CA . LEU B 1 627 ? 9.188 69.938 37.25 1 86.88 627 LEU B CA 1
ATOM 10200 C C . LEU B 1 627 ? 10.492 70.5 36.719 1 86.88 627 LEU B C 1
ATOM 10202 O O . LEU B 1 627 ? 10.844 70.25 35.562 1 86.88 627 LEU B O 1
ATOM 10206 N N . GLY B 1 628 ? 11.18 71.25 37.594 1 88.44 628 GLY B N 1
ATOM 10207 C CA . GLY B 1 628 ? 12.344 72 37.156 1 88.44 628 GLY B CA 1
ATOM 10208 C C . GLY B 1 628 ? 13.445 71.125 36.562 1 88.44 628 GLY B C 1
ATOM 10209 O O . GLY B 1 628 ? 13.922 71.375 35.469 1 88.44 628 GLY B O 1
ATOM 10210 N N . LEU B 1 629 ? 13.75 70.062 37.344 1 90.88 629 LEU B N 1
ATOM 10211 C CA . LEU B 1 629 ? 14.844 69.188 36.906 1 90.88 629 LEU B CA 1
ATOM 10212 C C . LEU B 1 629 ? 14.484 68.438 35.625 1 90.88 629 LEU B C 1
ATOM 10214 O O . LEU B 1 629 ? 15.344 68.25 34.781 1 90.88 629 LEU B O 1
ATOM 10218 N N . VAL B 1 630 ? 13.297 68 35.531 1 90.06 630 VAL B N 1
ATOM 10219 C CA . VAL B 1 630 ? 12.828 67.25 34.375 1 90.06 630 VAL B CA 1
ATOM 10220 C C . VAL B 1 630 ? 12.891 68.188 33.125 1 90.06 630 VAL B C 1
ATOM 10222 O O . VAL B 1 630 ? 13.367 67.75 32.062 1 90.06 630 VAL B O 1
ATOM 10225 N N . ILE B 1 631 ? 12.406 69.375 33.25 1 90.56 631 ILE B N 1
ATOM 10226 C CA . ILE B 1 631 ? 12.406 70.312 32.156 1 90.56 631 ILE B CA 1
ATOM 10227 C C . ILE B 1 631 ? 13.844 70.625 31.75 1 90.56 631 ILE B C 1
ATOM 10229 O O . ILE B 1 631 ? 14.172 70.625 30.547 1 90.56 631 ILE B O 1
ATOM 10233 N N . ALA B 1 632 ? 14.664 70.875 32.781 1 94.44 632 ALA B N 1
ATOM 10234 C CA . ALA B 1 632 ? 16.062 71.188 32.5 1 94.44 632 ALA B CA 1
ATOM 10235 C C . ALA B 1 632 ? 16.719 70.062 31.719 1 94.44 632 ALA B C 1
ATOM 10237 O O . ALA B 1 632 ? 17.422 70.312 30.734 1 94.44 632 ALA B O 1
ATOM 10238 N N . ARG B 1 633 ? 16.516 68.938 32.125 1 94.38 633 ARG B N 1
ATOM 10239 C CA . ARG B 1 633 ? 17.109 67.75 31.438 1 94.38 633 ARG B CA 1
ATOM 10240 C C . ARG B 1 633 ? 16.625 67.688 30 1 94.38 633 ARG B C 1
ATOM 10242 O O . ARG B 1 633 ? 17.406 67.438 29.078 1 94.38 633 ARG B O 1
ATOM 10249 N N . ARG B 1 634 ? 15.359 67.75 29.734 1 92.19 634 ARG B N 1
ATOM 10250 C CA . ARG B 1 634 ? 14.773 67.625 28.406 1 92.19 634 ARG B CA 1
ATOM 10251 C C . ARG B 1 634 ? 15.266 68.688 27.484 1 92.19 634 ARG B C 1
ATOM 10253 O O . ARG B 1 634 ? 15.555 68.5 26.312 1 92.19 634 ARG B O 1
ATOM 10260 N N . LEU B 1 635 ? 15.312 69.938 28.062 1 93.62 635 LEU B N 1
ATOM 10261 C CA . LEU B 1 635 ? 15.805 71.062 27.281 1 93.62 635 LEU B CA 1
ATOM 10262 C C . LEU B 1 635 ? 17.25 70.812 26.875 1 93.62 635 LEU B C 1
ATOM 10264 O O . LEU B 1 635 ? 17.625 71.125 25.719 1 93.62 635 LEU B O 1
ATOM 10268 N N . MET B 1 636 ? 17.984 70.375 27.812 1 94.44 636 MET B N 1
ATOM 10269 C CA . MET B 1 636 ? 19.391 70.125 27.516 1 94.44 636 MET B CA 1
ATOM 10270 C C . MET B 1 636 ? 19.547 69.062 26.438 1 94.44 636 MET B C 1
ATOM 10272 O O . MET B 1 636 ? 20.375 69.25 25.531 1 94.44 636 MET B O 1
ATOM 10276 N N . GLU B 1 637 ? 18.844 68.062 26.547 1 92.88 637 GLU B N 1
ATOM 10277 C CA . GLU B 1 637 ? 18.875 67 25.547 1 92.88 637 GLU B CA 1
ATOM 10278 C C . GLU B 1 637 ? 18.5 67.562 24.172 1 92.88 637 GLU B C 1
ATOM 10280 O O . GLU B 1 637 ? 19.109 67.188 23.172 1 92.88 637 GLU B O 1
ATOM 10285 N N . MET B 1 638 ? 17.516 68.312 24.094 1 92.06 638 MET B N 1
ATOM 10286 C CA . MET B 1 638 ? 17.062 68.875 22.844 1 92.06 638 MET B CA 1
ATOM 10287 C C . MET B 1 638 ? 18.125 69.812 22.25 1 92.06 638 MET B C 1
ATOM 10289 O O . MET B 1 638 ? 18.219 69.938 21.031 1 92.06 638 MET B O 1
ATOM 10293 N N . MET B 1 639 ? 18.953 70.312 23.078 1 91.5 639 MET B N 1
ATOM 10294 C CA . MET B 1 639 ? 20.016 71.25 22.625 1 91.5 639 MET B CA 1
ATOM 10295 C C . MET B 1 639 ? 21.312 70.438 22.375 1 91.5 639 MET B C 1
ATOM 10297 O O . MET B 1 639 ? 22.359 71.062 22.109 1 91.5 639 MET B O 1
ATOM 10301 N N . GLY B 1 640 ? 21.219 69.188 22.453 1 89.56 640 GLY B N 1
ATOM 10302 C CA . GLY B 1 640 ? 22.344 68.312 22.172 1 89.56 640 GLY B CA 1
ATOM 10303 C C . GLY B 1 640 ? 23.266 68.062 23.359 1 89.56 640 GLY B C 1
ATOM 10304 O O . GLY B 1 640 ? 24.359 67.5 23.219 1 89.56 640 GLY B O 1
ATOM 10305 N N . GLY B 1 641 ? 22.828 68.562 24.531 1 90.56 641 GLY B N 1
ATOM 10306 C CA . GLY B 1 641 ? 23.625 68.375 25.734 1 90.56 641 GLY B CA 1
ATOM 10307 C C . GLY B 1 641 ? 23.047 67.375 26.688 1 90.56 641 GLY B C 1
ATOM 10308 O O . GLY B 1 641 ? 22.297 66.5 26.281 1 90.56 641 GLY B O 1
ATOM 10309 N N . GLY B 1 642 ? 23.625 67.5 28 1 93.94 642 GLY B N 1
ATOM 10310 C CA . GLY B 1 642 ? 23.156 66.562 29.031 1 93.94 642 GLY B CA 1
ATOM 10311 C C . GLY B 1 642 ? 23.297 67.125 30.438 1 93.94 642 GLY B C 1
ATOM 10312 O O . GLY B 1 642 ? 24.031 68.062 30.672 1 93.94 642 GLY B O 1
ATOM 10313 N N . ILE B 1 643 ? 22.438 66.5 31.312 1 94.56 643 ILE B N 1
ATOM 10314 C CA . ILE B 1 643 ? 22.484 66.875 32.719 1 94.56 643 ILE B CA 1
ATOM 10315 C C . ILE B 1 643 ? 22.688 65.625 33.562 1 94.56 643 ILE B C 1
ATOM 10317 O O . ILE B 1 643 ? 22.125 64.562 33.281 1 94.56 643 ILE B O 1
ATOM 10321 N N . LYS B 1 644 ? 23.594 65.688 34.5 1 94.44 644 LYS B N 1
ATOM 10322 C CA . LYS B 1 644 ? 23.828 64.562 35.438 1 94.44 644 LYS B CA 1
ATOM 10323 C C . LYS B 1 644 ? 23.797 65.125 36.875 1 94.44 644 LYS B C 1
ATOM 10325 O O . LYS B 1 644 ? 24.281 66.188 37.156 1 94.44 644 LYS B O 1
ATOM 10330 N N . LEU B 1 645 ? 23.141 64.312 37.688 1 94.56 645 LEU B N 1
ATOM 10331 C CA . LEU B 1 645 ? 23.078 64.625 39.125 1 94.56 645 LEU B CA 1
ATOM 10332 C C . LEU B 1 645 ? 23.766 63.562 39.938 1 94.56 645 LEU B C 1
ATOM 10334 O O . LEU B 1 645 ? 23.516 62.375 39.75 1 94.56 645 LEU B O 1
ATOM 10338 N N . ASP B 1 646 ? 24.703 63.969 40.781 1 94.44 646 ASP B N 1
ATOM 10339 C CA . ASP B 1 646 ? 25.438 63.062 41.625 1 94.44 646 ASP B CA 1
ATOM 10340 C C . ASP B 1 646 ? 25.438 63.562 43.094 1 94.44 646 ASP B C 1
ATOM 10342 O O . ASP B 1 646 ? 25.672 64.75 43.344 1 94.44 646 ASP B O 1
ATOM 10346 N N . SER B 1 647 ? 25.016 62.688 43.969 1 94.62 647 SER B N 1
ATOM 10347 C CA . SER B 1 647 ? 25 62.969 45.406 1 94.62 647 SER B CA 1
ATOM 10348 C C . SER B 1 647 ? 25.422 61.75 46.219 1 94.62 647 SER B C 1
ATOM 10350 O O . SER B 1 647 ? 25.047 60.625 45.875 1 94.62 647 SER B O 1
ATOM 10352 N N . ALA B 1 648 ? 26.328 61.875 47.188 1 91.12 648 ALA B N 1
ATOM 10353 C CA . ALA B 1 648 ? 26.812 60.75 48 1 91.12 648 ALA B CA 1
ATOM 10354 C C . ALA B 1 648 ? 25.781 60.344 49.031 1 91.12 648 ALA B C 1
ATOM 10356 O O . ALA B 1 648 ? 25.891 59.281 49.656 1 91.12 648 ALA B O 1
ATOM 10357 N N . GLY B 1 649 ? 24.812 61.156 49.25 1 89.5 649 GLY B N 1
ATOM 10358 C CA . GLY B 1 649 ? 23.781 60.812 50.219 1 89.5 649 GLY B CA 1
ATOM 10359 C C . GLY B 1 649 ? 23.281 61.969 51.031 1 89.5 649 GLY B C 1
ATOM 10360 O O . GLY B 1 649 ? 23.531 63.125 50.688 1 89.5 649 GLY B O 1
ATOM 10361 N N . HIS B 1 650 ? 22.625 61.562 52.156 1 88.12 650 HIS B N 1
ATOM 10362 C CA . HIS B 1 650 ? 22 62.562 53.031 1 88.12 650 HIS B CA 1
ATOM 10363 C C . HIS B 1 650 ? 23.031 63.5 53.625 1 88.12 650 HIS B C 1
ATOM 10365 O O . HIS B 1 650 ? 24.031 63.031 54.219 1 88.12 650 HIS B O 1
ATOM 10371 N N . ASP B 1 651 ? 22.859 64.688 53.438 1 89.12 651 ASP B N 1
ATOM 10372 C CA . ASP B 1 651 ? 23.641 65.812 54.062 1 89.12 651 ASP B CA 1
ATOM 10373 C C . ASP B 1 651 ? 25.031 65.875 53.469 1 89.12 651 ASP B C 1
ATOM 10375 O O . ASP B 1 651 ? 25.969 66.375 54.094 1 89.12 651 ASP B O 1
ATOM 10379 N N . GLN B 1 652 ? 25.203 65.375 52.312 1 92.06 652 GLN B N 1
ATOM 10380 C CA . GLN B 1 652 ? 26.516 65.375 51.656 1 92.06 652 GLN B CA 1
ATOM 10381 C C . GLN B 1 652 ? 26.516 66.312 50.438 1 92.06 652 GLN B C 1
ATOM 10383 O O . GLN B 1 652 ? 27.484 66.312 49.688 1 92.06 652 GLN B O 1
ATOM 10388 N N . GLY B 1 653 ? 25.406 67 50.281 1 93.62 653 GLY B N 1
ATOM 10389 C CA . GLY B 1 653 ? 25.312 67.938 49.188 1 93.62 653 GLY B CA 1
ATOM 10390 C C . GLY B 1 653 ? 25.031 67.25 47.844 1 93.62 653 GLY B C 1
ATOM 10391 O O . GLY B 1 653 ? 24.781 66.062 47.812 1 93.62 653 GLY B O 1
ATOM 10392 N N . THR B 1 654 ? 24.953 68 46.844 1 95.25 654 THR B N 1
ATOM 10393 C CA . THR B 1 654 ? 24.625 67.5 45.5 1 95.25 654 THR B CA 1
ATOM 10394 C C . THR B 1 654 ? 25.469 68.188 44.438 1 95.25 654 THR B C 1
ATOM 10396 O O . THR B 1 654 ? 25.812 69.375 44.562 1 95.25 654 THR B O 1
ATOM 10399 N N . THR B 1 655 ? 25.875 67.438 43.469 1 96.25 655 THR B N 1
ATOM 10400 C CA . THR B 1 655 ? 26.594 67.938 42.281 1 96.25 655 THR B CA 1
ATOM 10401 C C . THR B 1 655 ? 25.781 67.75 41.031 1 96.25 655 THR B C 1
ATOM 10403 O O . THR B 1 655 ? 25.406 66.625 40.688 1 96.25 655 THR B O 1
ATOM 10406 N N . VAL B 1 656 ? 25.469 68.875 40.375 1 96.56 656 VAL B N 1
ATOM 10407 C CA . VAL B 1 656 ? 24.812 68.812 39.094 1 96.56 656 VAL B CA 1
ATOM 10408 C C . VAL B 1 656 ? 25.781 69.25 37.969 1 96.56 656 VAL B C 1
ATOM 10410 O O . VAL B 1 656 ? 26.375 70.312 38.031 1 96.56 656 VAL B O 1
ATOM 10413 N N . THR B 1 657 ? 25.969 68.375 37 1 95.88 657 THR B N 1
ATOM 10414 C CA . THR B 1 657 ? 26.875 68.625 35.906 1 95.88 657 THR B CA 1
ATOM 10415 C C . THR B 1 657 ? 26.094 68.812 34.594 1 95.88 657 THR B C 1
ATOM 10417 O O . THR B 1 657 ? 25.281 68 34.219 1 95.88 657 THR B O 1
ATOM 10420 N N . ILE B 1 658 ? 26.312 69.875 33.938 1 95.94 658 ILE B N 1
ATOM 10421 C CA . ILE B 1 658 ? 25.688 70.188 32.656 1 95.94 658 ILE B CA 1
ATOM 10422 C C . ILE B 1 658 ? 26.75 70.25 31.547 1 95.94 658 ILE B C 1
ATOM 10424 O O . ILE B 1 658 ? 27.734 71 31.656 1 95.94 658 ILE B O 1
ATOM 10428 N N . ALA B 1 659 ? 26.578 69.438 30.562 1 93.31 659 ALA B N 1
ATOM 10429 C CA . ALA B 1 659 ? 27.5 69.375 29.422 1 93.31 659 ALA B CA 1
ATOM 10430 C C . ALA B 1 659 ? 26.844 69.875 28.156 1 93.31 659 ALA B C 1
ATOM 10432 O O . ALA B 1 659 ? 25.688 69.562 27.875 1 93.31 659 ALA B O 1
ATOM 10433 N N . MET B 1 660 ? 27.531 70.688 27.375 1 91 660 MET B N 1
ATOM 10434 C CA . MET B 1 660 ? 27.016 71.25 26.141 1 91 660 MET B CA 1
ATOM 10435 C C . MET B 1 660 ? 28.094 71.312 25.062 1 91 660 MET B C 1
ATOM 10437 O O . MET B 1 660 ? 29.25 71.562 25.344 1 91 660 MET B O 1
ATOM 10441 N N . PRO B 1 661 ? 27.625 71.062 23.844 1 87.25 661 PRO B N 1
ATOM 10442 C CA . PRO B 1 661 ? 28.594 71.125 22.766 1 87.25 661 PRO B CA 1
ATOM 10443 C C . PRO B 1 661 ? 29.047 72.5 22.406 1 87.25 661 PRO B C 1
ATOM 10445 O O . PRO B 1 661 ? 28.25 73.438 22.453 1 87.25 661 PRO B O 1
ATOM 10448 N N . THR B 1 662 ? 30.25 72.688 21.922 1 85.44 662 THR B N 1
ATOM 10449 C CA . THR B 1 662 ? 30.797 73.938 21.5 1 85.44 662 THR B CA 1
ATOM 10450 C C . THR B 1 662 ? 30.422 74.25 20.047 1 85.44 662 THR B C 1
ATOM 10452 O O . THR B 1 662 ? 29.938 73.375 19.328 1 85.44 662 THR B O 1
ATOM 10455 N N . LEU B 1 663 ? 30.375 75.562 19.578 1 73.5 663 LEU B N 1
ATOM 10456 C CA . LEU B 1 663 ? 30.078 76 18.219 1 73.5 663 LEU B CA 1
ATOM 10457 C C . LEU B 1 663 ? 30.906 75.188 17.203 1 73.5 663 LEU B C 1
ATOM 10459 O O . LEU B 1 663 ? 30.422 74.875 16.109 1 73.5 663 LEU B O 1
ATOM 10463 N N . GLN B 1 664 ? 32 75 17.406 1 59.09 664 GLN B N 1
ATOM 10464 C CA . GLN B 1 664 ? 32.844 74.375 16.406 1 59.09 664 GLN B CA 1
ATOM 10465 C C . GLN B 1 664 ? 32.375 72.938 16.156 1 59.09 664 GLN B C 1
ATOM 10467 O O . GLN B 1 664 ? 32.531 72.438 15.055 1 59.09 664 GLN B O 1
ATOM 10472 N N . ALA B 1 665 ? 31.719 72.375 17.047 1 52.19 665 ALA B N 1
ATOM 10473 C CA . ALA B 1 665 ? 31.344 71 16.906 1 52.19 665 ALA B CA 1
ATOM 10474 C C . ALA B 1 665 ? 30 70.812 16.203 1 52.19 665 ALA B C 1
ATOM 10476 O O . ALA B 1 665 ? 29.688 69.75 15.688 1 52.19 665 ALA B O 1
ATOM 10477 N N . ALA B 1 666 ? 29.062 71.875 16.219 1 50.28 666 ALA B N 1
ATOM 10478 C CA . ALA B 1 666 ? 27.703 71.688 15.695 1 50.28 666 ALA B CA 1
ATOM 10479 C C . ALA B 1 666 ? 27.656 72 14.203 1 50.28 666 ALA B C 1
ATOM 10481 O O . ALA B 1 666 ? 26.562 72.062 13.609 1 50.28 666 ALA B O 1
ATOM 10482 N N . THR B 1 667 ? 28.625 72.5 13.5 1 40.31 667 THR B N 1
ATOM 10483 C CA . THR B 1 667 ? 28.453 72.812 12.094 1 40.31 667 THR B CA 1
ATOM 10484 C C . THR B 1 667 ? 28.109 71.562 11.273 1 40.31 667 THR B C 1
ATOM 10486 O O . THR B 1 667 ? 28.891 70.625 11.25 1 40.31 667 THR B O 1
ATOM 10489 N N . PRO B 1 668 ? 26.828 71.438 10.938 1 40.78 668 PRO B N 1
ATOM 10490 C CA . PRO B 1 668 ? 26.672 70.375 9.914 1 40.78 668 PRO B CA 1
ATOM 10491 C C . PRO B 1 668 ? 27.641 70.562 8.75 1 40.78 668 PRO B C 1
ATOM 10493 O O . PRO B 1 668 ? 28.109 71.688 8.484 1 40.78 668 PRO B O 1
ATOM 10496 N N . PRO B 1 669 ? 28.109 69.625 8.242 1 33.78 669 PRO B N 1
ATOM 10497 C CA . PRO B 1 669 ? 29.016 69.812 7.109 1 33.78 669 PRO B CA 1
ATOM 10498 C C . PRO B 1 669 ? 28.422 70.688 6.016 1 33.78 669 PRO B C 1
ATOM 10500 O O . PRO B 1 669 ? 27.219 70.625 5.73 1 33.78 669 PRO B O 1
ATOM 10503 N N . SER B 1 670 ? 28.844 72 5.98 1 34.09 670 SER B N 1
ATOM 10504 C CA . SER B 1 670 ? 28.5 72.812 4.832 1 34.09 670 SER B CA 1
ATOM 10505 C C . SER B 1 670 ? 28.609 72.062 3.527 1 34.09 670 SER B C 1
ATOM 10507 O O . SER B 1 670 ? 29.641 71.438 3.246 1 34.09 670 SER B O 1
ATOM 10509 N N . GLN B 1 671 ? 27.484 71.5 3.186 1 32.34 671 GLN B N 1
ATOM 10510 C CA . GLN B 1 671 ? 27.469 71 1.809 1 32.34 671 GLN B CA 1
ATOM 10511 C C . GLN B 1 671 ? 27.906 72.062 0.835 1 32.34 671 GLN B C 1
ATOM 10513 O O . GLN B 1 671 ? 27.203 73.062 0.646 1 32.34 671 GLN B O 1
ATOM 10518 N N . ASN B 1 672 ? 29.125 72.562 0.93 1 30.42 672 ASN B N 1
ATOM 10519 C CA . ASN B 1 672 ? 29.609 73.5 -0.093 1 30.42 672 ASN B CA 1
ATOM 10520 C C . ASN B 1 672 ? 29.328 73 -1.498 1 30.42 672 ASN B C 1
ATOM 10522 O O . ASN B 1 672 ? 29.938 73.438 -2.471 1 30.42 672 ASN B O 1
ATOM 10526 N N . GLN B 1 673 ? 28.938 71.75 -1.672 1 25.59 673 GLN B N 1
ATOM 10527 C CA . GLN B 1 673 ? 29.25 71.5 -3.074 1 25.59 673 GLN B CA 1
ATOM 10528 C C . GLN B 1 673 ? 28.312 72.25 -3.996 1 25.59 673 GLN B C 1
ATOM 10530 O O . GLN B 1 673 ? 27.125 71.938 -4.09 1 25.59 673 GLN B O 1
ATOM 10535 N N . LYS B 1 674 ? 28.453 73.625 -3.918 1 29.09 674 LYS B N 1
ATOM 10536 C CA . LYS B 1 674 ? 27.828 74.312 -5.059 1 29.09 674 LYS B CA 1
ATOM 10537 C C . LYS B 1 674 ? 28.281 73.688 -6.375 1 29.09 674 LYS B C 1
ATOM 10539 O O . LYS B 1 674 ? 29.469 73.625 -6.691 1 29.09 674 LYS B O 1
ATOM 10544 N N . THR B 1 675 ? 27.672 72.625 -6.719 1 25.73 675 THR B N 1
ATOM 10545 C CA . THR B 1 675 ? 27.875 72.375 -8.148 1 25.73 675 THR B CA 1
ATOM 10546 C C . THR B 1 675 ? 27.516 73.625 -8.961 1 25.73 675 THR B C 1
ATOM 10548 O O . THR B 1 675 ? 26.438 74.188 -8.789 1 25.73 675 THR B O 1
ATOM 10551 N N . THR B 1 676 ? 28.594 74.438 -9.211 1 25.09 676 THR B N 1
ATOM 10552 C CA . THR B 1 676 ? 28.688 75.438 -10.242 1 25.09 676 THR B CA 1
ATOM 10553 C C . THR B 1 676 ? 27.938 75 -11.5 1 25.09 676 THR B C 1
ATOM 10555 O O . THR B 1 676 ? 28.266 74 -12.117 1 25.09 676 THR B O 1
ATOM 10558 N N . ARG B 1 677 ? 26.672 75.25 -11.367 1 22.45 677 ARG B N 1
ATOM 10559 C CA . ARG B 1 677 ? 25.953 75.188 -12.641 1 22.45 677 ARG B CA 1
ATOM 10560 C C . ARG B 1 677 ? 26.5 76.25 -13.602 1 22.45 677 ARG B C 1
ATOM 10562 O O . ARG B 1 677 ? 26.516 77.438 -13.297 1 22.45 677 ARG B O 1
ATOM 10569 N N . LYS B 1 678 ? 27.531 75.75 -14.328 1 23.22 678 LYS B N 1
ATOM 10570 C CA . LYS B 1 678 ? 27.984 76.375 -15.57 1 23.22 678 LYS B CA 1
ATOM 10571 C C . LYS B 1 678 ? 26.812 76.875 -16.391 1 23.22 678 LYS B C 1
ATOM 10573 O O . LYS B 1 678 ? 25.969 76.062 -16.828 1 23.22 678 LYS B O 1
ATOM 10578 N N . SER B 1 679 ? 26.281 78 -15.922 1 20.7 679 SER B N 1
ATOM 10579 C CA . SER B 1 679 ? 25.484 78.688 -16.922 1 20.7 679 SER B CA 1
ATOM 10580 C C . SER B 1 679 ? 26.312 79 -18.172 1 20.7 679 SER B C 1
ATOM 10582 O O . SER B 1 679 ? 27.312 79.75 -18.094 1 20.7 679 SER B O 1
ATOM 10584 N N . LYS B 1 680 ? 26.688 77.938 -18.906 1 22.59 680 LYS B N 1
ATOM 10585 C CA . LYS B 1 680 ? 27.141 78.25 -20.266 1 22.59 680 LYS B CA 1
ATOM 10586 C C . LYS B 1 680 ? 26.203 79.25 -20.922 1 22.59 680 LYS B C 1
ATOM 10588 O O . LYS B 1 680 ? 24.984 79.188 -20.766 1 22.59 680 LYS B O 1
ATOM 10593 N N . LYS B 1 681 ? 26.812 80.25 -21.375 1 20.58 681 LYS B N 1
ATOM 10594 C CA . LYS B 1 681 ? 26.688 81.312 -22.359 1 20.58 681 LYS B CA 1
ATOM 10595 C C . LYS B 1 681 ? 26.203 80.75 -23.688 1 20.58 681 LYS B C 1
ATOM 10597 O O . LYS B 1 681 ? 25.938 81.562 -24.625 1 20.58 681 LYS B O 1
ATOM 10602 N N . LYS B 1 682 ? 25.938 79.562 -23.984 1 23.38 682 LYS B N 1
ATOM 10603 C CA . LYS B 1 682 ? 25.906 79.812 -25.422 1 23.38 682 LYS B CA 1
ATOM 10604 C C . LYS B 1 682 ? 24.953 80.938 -25.781 1 23.38 682 LYS B C 1
ATOM 10606 O O . LYS B 1 682 ? 23.797 80.938 -25.359 1 23.38 682 LYS B O 1
ATOM 10611 N N . VAL B 1 683 ? 25.688 82.125 -26.219 1 21.69 683 VAL B N 1
ATOM 10612 C CA . VAL B 1 683 ? 25.484 83.375 -26.906 1 21.69 683 VAL B CA 1
ATOM 10613 C C . VAL B 1 683 ? 24.469 83.188 -28.047 1 21.69 683 VAL B C 1
ATOM 10615 O O . VAL B 1 683 ? 23.594 84 -28.25 1 21.69 683 VAL B O 1
ATOM 10618 N N . LYS B 1 684 ? 25.031 82.375 -29.016 1 24.23 684 LYS B N 1
ATOM 10619 C CA . LYS B 1 684 ? 24.969 82.875 -30.375 1 24.23 684 LYS B CA 1
ATOM 10620 C C . LYS B 1 684 ? 23.516 83.062 -30.812 1 24.23 684 LYS B C 1
ATOM 10622 O O . LYS B 1 684 ? 23.141 84.188 -31.281 1 24.23 684 LYS B O 1
ATOM 10627 N N . SER B 1 685 ? 23.328 82.375 -31.859 1 20.81 685 SER B N 1
ATOM 10628 C CA . SER B 1 685 ? 22.469 82.5 -33.031 1 20.81 685 SER B CA 1
ATOM 10629 C C . SER B 1 685 ? 21.047 82 -32.719 1 20.81 685 SER B C 1
ATOM 10631 O O . SER B 1 685 ? 20.844 81.125 -31.906 1 20.81 685 SER B O 1
#

Foldseek 3Di:
DPPPPDDALLRVLLVVLCVPVVVVLVVVLVVVLVVLLVVLVVVLFVLQLVLQVVVVVVVVVVLVLVLLLVLVLLLDPVQQQVPLVCVAVSVVVSCVPRPAHWQKKWKAWPVVRDTSYMPHDPAWFFADDPPLDDFKDQPDPDSDSSQKFKAWDAAPVSQVGTTPVPVPPPPPPDVVNVVSVVVLPFQKTKMKMKGWHWYDDDRITGTTMMMIIMGMDHQDADQAQQDSSAGKWKAKLQQATCGDRDSVRHNPHLCPFPPSVQSVVVSVCQLVQDWGKDWDQPRDPVRFIKIKTKHKDQDRHPPRPVRIIMIMIGIHTSCRSSVVSVVVSVVSVVVSVVVSVVSSVVSVVVSVLVVVLVVLQVVQVVPCPDLPDPDQQDPDSVDPVSRVVSVVVVVVSVVVSVVVVVVVVVVVVVVVVVVVVVVVVVLLVVQLVVLVVLLVVLVVCVVVPVAPDPVSNVVSVVSNVVSVVVSVVSVVLVVLVVCLVVVNDDADWDWDFPVVLLVVLVVVCVVLCVVLVEAEAEAEDPDTFIFTGRSVLSSLLNNLVVLVLSLQANYYYKYKYKDKDQDACVPPDDDDDPPDPLPRFIKIKIKIWHQGFWADPVCQVVLLPFQDDHDDPSDVVSRDRSSSNVSSASRLVVQVWGWDKDTPHTSRTIMIMIMGTGPVNPPDPPPPPPVPPPPDDPPDD/DPPPPDDALLRVLLVVLCVPVVVVLVVVLVVVLVVLLVVLVVVLFVLQLVLQVVLVVVVVVVLVLVLVLVLVLLLDPVNQQVPLVCVAVSVVVSCVVRPAHWQKKWKAWPVVRDTSYMPHDPAWFFADDPPLDDFKDQDSPDRDSVQKFKAWDFAPVSQVGTGPVPVPPPPPPDVVNVVSVVVLPFQKTKMKMKGWHWYDDPRITGTTMMMIIIGMDHQDADQDFQDSSAGKWKAKLQQATCGDRDSVRHNPHLCPFPPSPQSVVVSVCQLVQDWGKDWDQCRDPVRFIKIKTKHKDQDRHPPRPVRIIMIMIGIHTSCRSSVVSVVVSVVSVVVSVVVSVVSSVVSVVVSVLVVVLVVQQVVQVVPCPDLPDPDQQDPDSVDPVSRVVSVVVVVVSVVVSVVVVVVVVVVVVVVVVVVVVVVVVVLLVVQLVVLVVLLVVLVCCVVVPVAPDPVSNVVSVVRNVVSVVVSVVSVVLVVLVVCLVVVNDDADWDWDFPVVLLVVLVVVCVVLCVVLVEAEAEAEDPDTFIFTGRSVLSSLLNNLVVLVLSLQANYYYKYKYKDKDFDPCVPPDDDDPPPDPLDGWIKMKIKIWHQGFWADPVCQVVLLPFQDDRDDPSDVVSRDSSSSNVSSQSRLVVQVWGWDKDTPHGSRTIMIMIMGTGPVNPDDPPPPPPPPPPPDPPPDD